Protein 5BR9 (pdb70)

CATH classification: 3.30.420.40 (+1 more: 3.30.420.40)

Structure (mmCIF, N/CA/C/O backbone):
data_5BR9
#
_entry.id   5BR9
#
_cell.length_a   80.350
_cell.length_b   201.940
_cell.length_c   162.900
_cell.angle_alpha   90.000
_cell.angle_beta   90.000
_cell.angle_gamma   90.000
#
_symmetry.space_group_name_H-M   'C 2 2 21'
#
loop_
_entity.id
_entity.type
_entity.pdbx_description
1 polymer 'Uncharacterized protein'
2 water water
#
loop_
_atom_site.group_PDB
_atom_site.id
_atom_site.type_symbol
_atom_site.label_atom_id
_atom_site.label_alt_id
_atom_site.label_comp_id
_atom_site.label_asym_id
_atom_site.label_entity_id
_atom_site.label_seq_id
_atom_site.pdbx_PDB_ins_code
_atom_site.Cartn_x
_atom_site.Cartn_y
_atom_site.Cartn_z
_atom_site.occupancy
_atom_site.B_iso_or_equiv
_atom_site.auth_seq_id
_atom_site.auth_comp_id
_atom_site.auth_asym_id
_atom_site.auth_atom_id
_atom_site.pdbx_PDB_model_num
ATOM 1 N N . HIS A 1 8 ? -8.606 71.402 -22.747 1.00 54.95 0 HIS A N 1
ATOM 2 C CA . HIS A 1 8 ? -8.254 70.690 -21.513 1.00 56.93 0 HIS A CA 1
ATOM 3 C C . HIS A 1 8 ? -7.038 69.787 -21.723 1.00 56.45 0 HIS A C 1
ATOM 4 O O . HIS A 1 8 ? -6.916 69.134 -22.755 1.00 61.66 0 HIS A O 1
ATOM 11 N N . MET A 1 9 ? -6.148 69.731 -20.743 1.00 48.32 1 MET A N 1
ATOM 12 C CA . MET A 1 9 ? -4.962 68.899 -20.892 1.00 44.61 1 MET A CA 1
ATOM 13 C C . MET A 1 9 ? -5.207 67.461 -20.457 1.00 40.87 1 MET A C 1
ATOM 14 O O . MET A 1 9 ? -5.856 67.219 -19.449 1.00 49.91 1 MET A O 1
ATOM 19 N N . SER A 1 10 ? -4.690 66.510 -21.237 1.00 34.87 2 SER A N 1
ATOM 20 C CA . SER A 1 10 ? -4.986 65.102 -21.023 1.00 34.59 2 SER A CA 1
ATOM 21 C C . SER A 1 10 ? -4.064 64.443 -20.018 1.00 33.29 2 SER A C 1
ATOM 22 O O . SER A 1 10 ? -2.881 64.755 -19.932 1.00 35.97 2 SER A O 1
ATOM 25 N N . THR A 1 11 ? -4.608 63.486 -19.286 1.00 26.21 3 THR A N 1
ATOM 26 C CA . THR A 1 11 ? -3.786 62.689 -18.405 1.00 24.37 3 THR A CA 1
ATOM 27 C C . THR A 1 11 ? -3.805 61.263 -18.940 1.00 23.38 3 THR A C 1
ATOM 28 O O . THR A 1 11 ? -4.854 60.645 -19.021 1.00 33.49 3 THR A O 1
ATOM 32 N N . LEU A 1 12 ? -2.644 60.775 -19.356 1.00 29.69 4 LEU A N 1
ATOM 33 C CA . LEU A 1 12 ? -2.522 59.445 -19.969 1.00 28.03 4 LEU A CA 1
ATOM 34 C C . LEU A 1 12 ? -1.536 58.564 -19.229 1.00 22.70 4 LEU A C 1
ATOM 35 O O . LEU A 1 12 ? -0.434 58.995 -18.890 1.00 27.65 4 LEU A O 1
ATOM 40 N N . LEU A 1 13 ? -1.924 57.309 -19.042 1.00 25.81 5 LEU A N 1
ATOM 41 C CA . LEU A 1 13 ? -1.076 56.305 -18.401 1.00 25.01 5 LEU A CA 1
ATOM 42 C C . LEU A 1 13 ? -0.611 55.310 -19.472 1.00 29.10 5 LEU A C 1
ATOM 43 O O . LEU A 1 13 ? -1.410 54.844 -20.300 1.00 27.43 5 LEU A O 1
ATOM 48 N N . ALA A 1 14 ? 0.681 55.002 -19.460 1.00 23.60 6 ALA A N 1
ATOM 49 C CA . ALA A 1 14 ? 1.260 54.093 -20.433 1.00 25.69 6 ALA A CA 1
ATOM 50 C C . ALA A 1 14 ? 2.061 53.001 -19.741 1.00 29.68 6 ALA A C 1
ATOM 51 O O . ALA A 1 14 ? 2.711 53.253 -18.728 1.00 23.18 6 ALA A O 1
ATOM 53 N N . LEU A 1 15 ? 1.958 51.777 -20.242 1.00 29.26 7 LEU A N 1
ATOM 54 C CA . LEU A 1 15 ? 2.759 50.686 -19.705 1.00 26.26 7 LEU A CA 1
ATOM 55 C C . LEU A 1 15 ? 3.199 49.687 -20.782 1.00 29.88 7 LEU A C 1
ATOM 56 O O . LEU A 1 15 ? 2.477 49.431 -21.752 1.00 27.73 7 LEU A O 1
ATOM 61 N N . ASP A 1 16 ? 4.397 49.134 -20.614 1.00 25.03 8 ASP A N 1
ATOM 62 C CA . ASP A 1 16 ? 4.862 48.120 -21.532 1.00 26.08 8 ASP A CA 1
ATOM 63 C C . ASP A 1 16 ? 5.555 46.971 -20.793 1.00 30.42 8 ASP A C 1
ATOM 64 O O . ASP A 1 16 ? 6.436 47.185 -19.967 1.00 29.08 8 ASP A O 1
ATOM 69 N N . THR A 1 17 ? 5.140 45.752 -21.115 1.00 36.91 9 THR A N 1
ATOM 70 C CA . THR A 1 17 ? 5.688 44.538 -20.522 1.00 35.07 9 THR A CA 1
ATOM 71 C C . THR A 1 17 ? 5.979 43.491 -21.577 1.00 39.00 9 THR A C 1
ATOM 72 O O . THR A 1 17 ? 6.013 42.301 -21.285 1.00 44.19 9 THR A O 1
ATOM 76 N N . SER A 1 18 ? 6.205 43.938 -22.803 1.00 28.24 10 SER A N 1
ATOM 77 C CA . SER A 1 18 ? 6.376 43.022 -23.937 1.00 30.36 10 SER A CA 1
ATOM 78 C C . SER A 1 18 ? 7.758 42.368 -23.946 1.00 35.16 10 SER A C 1
ATOM 79 O O . SER A 1 18 ? 8.020 41.442 -24.727 1.00 33.41 10 SER A O 1
ATOM 82 N N . THR A 1 19 ? 8.680 42.925 -23.171 1.00 31.54 11 THR A N 1
ATOM 83 C CA . THR A 1 19 ? 10.042 42.404 -23.144 1.00 39.20 11 THR A CA 1
ATOM 84 C C . THR A 1 19 ? 10.446 42.093 -21.725 1.00 38.24 11 THR A C 1
ATOM 85 O O . THR A 1 19 ? 9.615 42.160 -20.828 1.00 39.37 11 THR A O 1
ATOM 89 N N . GLU A 1 20 ? 11.727 41.782 -21.531 1.00 42.41 12 GLU A N 1
ATOM 90 C CA . GLU A 1 20 ? 12.298 41.605 -20.197 1.00 51.41 12 GLU A CA 1
ATOM 91 C C . GLU A 1 20 ? 12.284 42.943 -19.435 1.00 46.91 12 GLU A C 1
ATOM 92 O O . GLU A 1 20 ? 12.458 42.983 -18.214 1.00 40.11 12 GLU A O 1
ATOM 98 N N . ALA A 1 21 ? 12.078 44.031 -20.175 1.00 38.87 13 ALA A N 1
ATOM 99 C CA . ALA A 1 21 ? 11.920 45.360 -19.597 1.00 38.35 13 ALA A CA 1
ATOM 100 C C . ALA A 1 21 ? 10.467 45.592 -19.190 1.00 44.95 13 ALA A C 1
ATOM 101 O O . ALA A 1 21 ? 9.532 45.184 -19.892 1.00 47.48 13 ALA A O 1
ATOM 103 N N . CYS A 1 22 ? 10.291 46.222 -18.036 1.00 32.21 14 CYS A N 1
ATOM 104 C CA . CYS A 1 22 ? 8.985 46.628 -17.569 1.00 30.20 14 CYS A CA 1
ATOM 105 C C . CYS A 1 22 ? 8.996 48.147 -17.390 1.00 28.88 14 CYS A C 1
ATOM 106 O O . CYS A 1 22 ? 9.866 48.696 -16.710 1.00 31.76 14 CYS A O 1
ATOM 109 N N . SER A 1 23 ? 8.072 48.853 -18.020 1.00 27.22 15 SER A N 1
ATOM 110 C CA . SER A 1 23 ? 8.131 50.299 -17.897 1.00 24.13 15 SER A CA 1
ATOM 111 C C . SER A 1 23 ? 6.750 50.934 -17.894 1.00 31.63 15 SER A C 1
ATOM 112 O O . SER A 1 23 ? 5.777 50.369 -18.424 1.00 26.43 15 SER A O 1
ATOM 115 N N . VAL A 1 24 ? 6.671 52.090 -17.237 1.00 22.18 16 VAL A N 1
ATOM 116 C CA . VAL A 1 24 ? 5.421 52.807 -17.074 1.00 24.96 16 VAL A CA 1
ATOM 117 C C . VAL A 1 24 ? 5.690 54.287 -17.309 1.00 26.32 16 VAL A C 1
ATOM 118 O O . VAL A 1 24 ? 6.773 54.791 -17.032 1.00 30.07 16 VAL A O 1
ATOM 122 N N . ALA A 1 25 ? 4.704 55.000 -17.813 1.00 22.52 17 ALA A N 1
ATOM 123 C CA . ALA A 1 25 ? 4.910 56.411 -18.076 1.00 20.77 17 ALA A CA 1
ATOM 124 C C . ALA A 1 25 ? 3.597 57.129 -17.870 1.00 21.44 17 ALA A C 1
ATOM 125 O O . ALA A 1 25 ? 2.520 56.522 -17.935 1.00 25.34 17 ALA A O 1
ATOM 127 N N . LEU A 1 26 ? 3.694 58.414 -17.569 1.00 26.84 18 LEU A N 1
ATOM 128 C CA . LEU A 1 26 ? 2.527 59.205 -17.252 1.00 23.34 18 LEU A CA 1
ATOM 129 C C . LEU A 1 26 ? 2.646 60.569 -17.877 1.00 28.02 18 LEU A C 1
ATOM 130 O O . LEU A 1 26 ? 3.696 61.222 -17.760 1.00 23.79 18 LEU A O 1
ATOM 135 N N . LEU A 1 27 ? 1.568 60.991 -18.537 1.00 27.92 19 LEU A N 1
ATOM 136 C CA . LEU A 1 27 ? 1.452 62.352 -19.054 1.00 33.25 19 LEU A CA 1
ATOM 137 C C . LEU A 1 27 ? 0.466 63.064 -18.157 1.00 34.18 19 LEU A C 1
ATOM 138 O O . LEU A 1 27 ? -0.624 62.543 -17.890 1.00 30.21 19 LEU A O 1
ATOM 143 N N . HIS A 1 28 ? 0.878 64.227 -17.658 1.00 30.51 20 HIS A N 1
ATOM 144 C CA . HIS A 1 28 ? 0.042 65.024 -16.783 1.00 29.38 20 HIS A CA 1
ATOM 145 C C . HIS A 1 28 ? 0.432 66.493 -16.943 1.00 29.74 20 HIS A C 1
ATOM 146 O O . HIS A 1 28 ? 1.614 66.820 -16.885 1.00 38.81 20 HIS A O 1
ATOM 153 N N . GLU A 1 29 ? -0.558 67.354 -17.174 1.00 43.48 21 GLU A N 1
ATOM 154 C CA . GLU A 1 29 ? -0.319 68.789 -17.364 1.00 51.75 21 GLU A CA 1
ATOM 155 C C . GLU A 1 29 ? 0.796 69.090 -18.377 1.00 44.42 21 GLU A C 1
ATOM 156 O O . GLU A 1 29 ? 1.556 70.032 -18.197 1.00 47.52 21 GLU A O 1
ATOM 162 N N . GLY A 1 30 ? 0.906 68.269 -19.421 1.00 39.04 22 GLY A N 1
ATOM 163 C CA . GLY A 1 30 ? 1.919 68.462 -20.445 1.00 36.56 22 GLY A CA 1
ATOM 164 C C . GLY A 1 30 ? 3.321 68.023 -20.058 1.00 42.10 22 GLY A C 1
ATOM 165 O O . GLY A 1 30 ? 4.286 68.330 -20.758 1.00 43.35 22 GLY A O 1
ATOM 166 N N . ARG A 1 31 ? 3.441 67.318 -18.937 1.00 37.62 23 ARG A N 1
ATOM 167 C CA . ARG A 1 31 ? 4.729 66.801 -18.492 1.00 34.73 23 ARG A CA 1
ATOM 168 C C . ARG A 1 31 ? 4.734 65.279 -18.590 1.00 30.62 23 ARG A C 1
ATOM 169 O O . ARG A 1 31 ? 3.737 64.632 -18.273 1.00 38.26 23 ARG A O 1
ATOM 177 N N . ALA A 1 32 ? 5.843 64.710 -19.051 1.00 28.15 24 ALA A N 1
ATOM 178 C CA . ALA A 1 32 ? 5.971 63.259 -19.139 1.00 35.30 24 ALA A CA 1
ATOM 179 C C . ALA A 1 32 ? 6.864 62.774 -18.001 1.00 32.83 24 ALA A C 1
ATOM 180 O O . ALA A 1 32 ? 7.839 63.430 -17.641 1.00 36.54 24 ALA A O 1
ATOM 182 N N . LEU A 1 33 ? 6.490 61.647 -17.409 1.00 29.21 25 LEU A N 1
ATOM 183 C CA . LEU A 1 33 ? 7.254 61.033 -16.327 1.00 27.51 25 LEU A CA 1
ATOM 184 C C . LEU A 1 33 ? 7.301 59.522 -16.592 1.00 34.10 25 LEU A C 1
ATOM 185 O O . LEU A 1 33 ? 6.279 58.930 -16.936 1.00 32.49 25 LEU A O 1
ATOM 190 N N . SER A 1 34 ? 8.464 58.890 -16.470 1.00 30.63 26 SER A N 1
ATOM 191 C CA . SER A 1 34 ? 8.536 57.457 -16.750 1.00 33.18 26 SER A CA 1
ATOM 192 C C . SER A 1 34 ? 9.495 56.735 -15.827 1.00 37.40 26 SER A C 1
ATOM 193 O O . SER A 1 34 ? 10.360 57.355 -15.208 1.00 34.62 26 SER A O 1
ATOM 196 N N . HIS A 1 35 ? 9.307 55.419 -15.736 1.00 34.08 27 HIS A N 1
ATOM 197 C CA A HIS A 1 35 ? 10.249 54.565 -15.029 0.53 35.22 27 HIS A CA 1
ATOM 198 C CA B HIS A 1 35 ? 10.194 54.529 -14.981 0.47 35.22 27 HIS A CA 1
ATOM 199 C C . HIS A 1 35 ? 10.380 53.231 -15.757 1.00 36.18 27 HIS A C 1
ATOM 200 O O . HIS A 1 35 ? 9.425 52.716 -16.343 1.00 31.96 27 HIS A O 1
ATOM 213 N N . TYR A 1 36 ? 11.594 52.698 -15.731 1.00 32.95 28 TYR A N 1
ATOM 214 C CA . TYR A 1 36 ? 11.983 51.586 -16.581 1.00 37.52 28 TYR A CA 1
ATOM 215 C C . TYR A 1 36 ? 12.874 50.616 -15.788 1.00 37.54 28 TYR A C 1
ATOM 216 O O . TYR A 1 36 ? 13.840 51.033 -15.160 1.00 33.79 28 TYR A O 1
ATOM 225 N N . GLU A 1 37 ? 12.532 49.329 -15.795 1.00 43.10 29 GLU A N 1
ATOM 226 C CA . GLU A 1 37 ? 13.347 48.321 -15.110 1.00 48.79 29 GLU A CA 1
ATOM 227 C C . GLU A 1 37 ? 13.497 47.055 -15.953 1.00 46.95 29 GLU A C 1
ATOM 228 O O . GLU A 1 37 ? 12.538 46.618 -16.583 1.00 40.31 29 GLU A O 1
ATOM 234 N N . VAL A 1 38 ? 14.687 46.456 -15.957 1.00 48.67 30 VAL A N 1
ATOM 235 C CA . VAL A 1 38 ? 14.823 45.131 -16.551 1.00 48.42 30 VAL A CA 1
ATOM 236 C C . VAL A 1 38 ? 14.612 44.103 -15.443 1.00 51.80 30 VAL A C 1
ATOM 237 O O . VAL A 1 38 ? 15.365 44.052 -14.476 1.00 49.86 30 VAL A O 1
ATOM 241 N N . ILE A 1 39 ? 13.550 43.310 -15.577 1.00 54.87 31 ILE A N 1
ATOM 242 C CA . ILE A 1 39 ? 13.189 42.317 -14.571 1.00 59.11 31 ILE A CA 1
ATOM 243 C C . ILE A 1 39 ? 12.490 41.134 -15.228 1.00 63.09 31 ILE A C 1
ATOM 244 O O . ILE A 1 39 ? 11.260 41.112 -15.344 1.00 58.46 31 ILE A O 1
ATOM 249 N N . PRO A 1 40 ? 13.281 40.141 -15.659 1.00 67.93 32 PRO A N 1
ATOM 250 C CA . PRO A 1 40 ? 12.775 38.930 -16.311 1.00 71.62 32 PRO A CA 1
ATOM 251 C C . PRO A 1 40 ? 11.846 38.117 -15.414 1.00 79.15 32 PRO A C 1
ATOM 252 O O . PRO A 1 40 ? 12.207 37.843 -14.268 1.00 77.76 32 PRO A O 1
ATOM 256 N N . ARG A 1 41 ? 10.671 37.769 -15.940 1.00 84.34 33 ARG A N 1
ATOM 257 C CA . ARG A 1 41 ? 9.726 36.838 -15.309 1.00 96.34 33 ARG A CA 1
ATOM 258 C C . ARG A 1 41 ? 8.984 37.420 -14.094 1.00 101.81 33 ARG A C 1
ATOM 259 O O . ARG A 1 41 ? 8.130 36.751 -13.510 1.00 110.22 33 ARG A O 1
ATOM 261 N N . LEU A 1 42 ? 9.302 38.654 -13.714 1.00 94.81 34 LEU A N 1
ATOM 262 C CA . LEU A 1 42 ? 8.713 39.247 -12.513 1.00 91.11 34 LEU A CA 1
ATOM 263 C C . LEU A 1 42 ? 7.724 40.366 -12.858 1.00 82.52 34 LEU A C 1
ATOM 264 O O . LEU A 1 42 ? 7.433 41.220 -12.025 1.00 83.07 34 LEU A O 1
ATOM 266 N N . HIS A 1 43 ? 7.203 40.347 -14.082 1.00 62.71 35 HIS A N 1
ATOM 267 C CA . HIS A 1 43 ? 6.337 41.418 -14.559 1.00 58.71 35 HIS A CA 1
ATOM 268 C C . HIS A 1 43 ? 5.025 41.460 -13.794 1.00 53.20 35 HIS A C 1
ATOM 269 O O . HIS A 1 43 ? 4.615 42.517 -13.333 1.00 47.52 35 HIS A O 1
ATOM 276 N N . ALA A 1 44 ? 4.384 40.303 -13.658 1.00 58.28 36 ALA A N 1
ATOM 277 C CA . ALA A 1 44 ? 3.077 40.184 -13.004 1.00 63.73 36 ALA A CA 1
ATOM 278 C C . ALA A 1 44 ? 3.100 40.643 -11.545 1.00 64.18 36 ALA A C 1
ATOM 279 O O . ALA A 1 44 ? 2.056 40.946 -10.960 1.00 63.49 36 ALA A O 1
ATOM 281 N N . GLN A 1 45 ? 4.290 40.679 -10.958 1.00 56.70 37 GLN A N 1
ATOM 282 C CA . GLN A 1 45 ? 4.415 41.081 -9.574 1.00 55.92 37 GLN A CA 1
ATOM 283 C C . GLN A 1 45 ? 4.921 42.502 -9.458 1.00 52.89 37 GLN A C 1
ATOM 284 O O . GLN A 1 45 ? 4.778 43.124 -8.411 1.00 52.41 37 GLN A O 1
ATOM 290 N N . ARG A 1 46 ? 5.512 43.024 -10.527 1.00 50.64 38 ARG A N 1
ATOM 291 C CA . ARG A 1 46 ? 6.165 44.316 -10.413 1.00 45.24 38 ARG A CA 1
ATOM 292 C C . ARG A 1 46 ? 5.463 45.431 -11.177 1.00 43.34 38 ARG A C 1
ATOM 293 O O . ARG A 1 46 ? 5.748 46.596 -10.936 1.00 48.19 38 ARG A O 1
ATOM 301 N N . LEU A 1 47 ? 4.537 45.086 -12.069 1.00 39.51 39 LEU A N 1
ATOM 302 C CA . LEU A 1 47 ? 3.876 46.091 -12.893 1.00 35.98 39 LEU A CA 1
ATOM 303 C C . LEU A 1 47 ? 3.022 47.070 -12.080 1.00 39.17 39 LEU A C 1
ATOM 304 O O . LEU A 1 47 ? 3.190 48.286 -12.187 1.00 39.21 39 LEU A O 1
ATOM 309 N N . LEU A 1 48 ? 2.093 46.548 -11.286 1.00 33.70 40 LEU A N 1
ATOM 310 C CA . LEU A 1 48 ? 1.206 47.418 -10.517 1.00 32.39 40 LEU 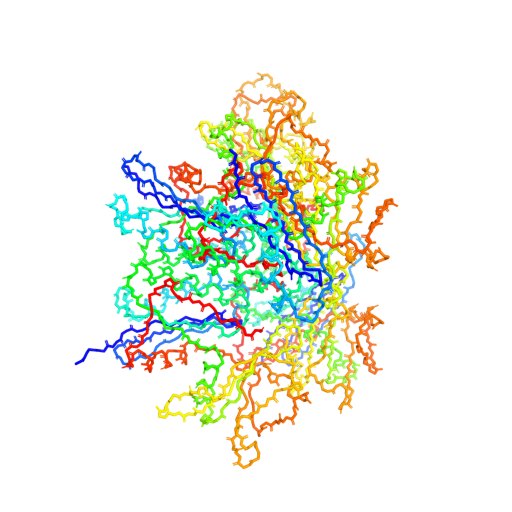A CA 1
ATOM 311 C C . LEU A 1 48 ? 1.934 48.239 -9.442 1.00 31.77 40 LEU A C 1
ATOM 312 O O . LEU A 1 48 ? 1.562 49.377 -9.195 1.00 37.44 40 LEU A O 1
ATOM 317 N N . PRO A 1 49 ? 2.941 47.667 -8.767 1.00 33.20 41 PRO A N 1
ATOM 318 C CA . PRO A 1 49 ? 3.657 48.594 -7.879 1.00 35.46 41 PRO A CA 1
ATOM 319 C C . PRO A 1 49 ? 4.401 49.709 -8.636 1.00 33.91 41 PRO A C 1
ATOM 320 O O . PRO A 1 49 ? 4.524 50.823 -8.114 1.00 33.66 41 PRO A O 1
ATOM 324 N N . MET A 1 50 ? 4.897 49.430 -9.837 1.00 35.84 42 MET A N 1
ATOM 325 C CA . MET A 1 50 ? 5.538 50.493 -10.609 1.00 34.90 42 MET A CA 1
ATOM 326 C C . MET A 1 50 ? 4.531 51.601 -10.916 1.00 33.94 42 MET A C 1
ATOM 327 O O . MET A 1 50 ? 4.869 52.785 -10.875 1.00 36.12 42 MET A O 1
ATOM 332 N N . VAL A 1 51 ? 3.292 51.205 -11.198 1.00 31.13 43 VAL A N 1
ATOM 333 C CA . VAL A 1 51 ? 2.226 52.151 -11.492 1.00 30.08 43 VAL A CA 1
ATOM 334 C C . VAL A 1 51 ? 1.876 52.981 -10.268 1.00 34.30 43 VAL A C 1
ATOM 335 O O . VAL A 1 51 ? 1.765 54.217 -10.358 1.00 27.79 43 VAL A O 1
ATOM 339 N N . ARG A 1 52 ? 1.715 52.312 -9.123 1.00 26.53 44 ARG A N 1
ATOM 340 C CA A ARG A 1 52 ? 1.387 53.009 -7.886 0.57 30.52 44 ARG A CA 1
ATOM 341 C CA B ARG A 1 52 ? 1.399 53.010 -7.881 0.43 30.61 44 ARG A CA 1
ATOM 342 C C . ARG A 1 52 ? 2.468 54.054 -7.603 1.00 36.67 44 ARG A C 1
ATOM 343 O O . ARG A 1 52 ? 2.162 55.214 -7.325 1.00 36.13 44 ARG A O 1
ATOM 358 N N . ASP A 1 53 ? 3.729 53.639 -7.700 1.00 27.19 45 ASP A N 1
ATOM 359 C CA . ASP A 1 53 ? 4.859 54.529 -7.414 1.00 31.24 45 ASP A CA 1
ATOM 360 C C . ASP A 1 53 ? 4.903 55.733 -8.350 1.00 28.09 45 ASP A C 1
ATOM 361 O O . ASP A 1 53 ? 5.202 56.851 -7.921 1.00 34.83 45 ASP A O 1
ATOM 366 N N . LEU A 1 54 ? 4.631 55.494 -9.627 1.00 27.64 46 LEU A N 1
ATOM 367 C CA . LEU A 1 54 ? 4.664 56.554 -10.625 1.00 30.51 46 LEU A CA 1
ATOM 368 C C . LEU A 1 54 ? 3.562 57.576 -10.334 1.00 30.05 46 LEU A C 1
ATOM 369 O O . LEU A 1 54 ? 3.807 58.789 -10.286 1.00 33.08 46 LEU A O 1
ATOM 374 N N . LEU A 1 55 ? 2.349 57.077 -10.136 1.00 24.55 47 LEU A N 1
ATOM 375 C CA . LEU A 1 55 ? 1.229 57.946 -9.811 1.00 23.56 47 LEU A CA 1
ATOM 376 C C . LEU A 1 55 ? 1.527 58.685 -8.518 1.00 26.59 47 LEU A C 1
ATOM 377 O O . LEU A 1 55 ? 1.315 59.890 -8.423 1.00 33.16 47 LEU A O 1
ATOM 382 N N . ASP A 1 56 ? 2.073 57.978 -7.540 1.00 27.87 48 ASP A N 1
ATOM 383 C CA . ASP A 1 56 ? 2.347 58.617 -6.253 1.00 33.81 48 ASP A CA 1
ATOM 384 C C . ASP A 1 56 ? 3.442 59.674 -6.358 1.00 36.63 48 ASP A C 1
ATOM 385 O O . ASP A 1 56 ? 3.335 60.726 -5.744 1.00 39.78 48 ASP A O 1
ATOM 390 N N . GLU A 1 57 ? 4.470 59.413 -7.160 1.00 37.11 49 GLU A N 1
ATOM 391 C CA . GLU A 1 57 ? 5.562 60.370 -7.338 1.00 34.41 49 GLU A CA 1
ATOM 392 C C . GLU A 1 57 ? 5.074 61.662 -8.003 1.00 36.39 49 GLU A C 1
ATOM 393 O O . GLU A 1 57 ? 5.550 62.751 -7.689 1.00 36.40 49 GLU A O 1
ATOM 399 N N . ALA A 1 58 ? 4.115 61.526 -8.909 1.00 28.38 50 ALA A N 1
ATOM 400 C CA . ALA A 1 58 ? 3.561 62.649 -9.660 1.00 28.62 50 ALA A CA 1
ATOM 401 C C . ALA A 1 58 ? 2.471 63.378 -8.878 1.00 33.66 50 ALA A C 1
ATOM 402 O O . ALA A 1 58 ? 2.068 64.469 -9.250 1.00 31.36 50 ALA A O 1
ATOM 404 N N . GLY A 1 59 ? 2.001 62.772 -7.792 1.00 35.16 51 GLY A N 1
ATOM 405 C CA . GLY A 1 59 ? 0.894 63.313 -7.027 1.00 31.10 51 GLY A CA 1
ATOM 406 C C . GLY A 1 59 ? -0.436 63.186 -7.741 1.00 34.91 51 GLY A C 1
ATOM 407 O O . GLY A 1 59 ? -1.378 63.947 -7.485 1.00 30.32 51 GLY A O 1
ATOM 408 N N . VAL A 1 60 ? -0.522 62.194 -8.620 1.00 27.89 52 VAL A N 1
ATOM 409 C CA . VAL A 1 60 ? -1.701 62.025 -9.463 1.00 26.63 52 VAL A CA 1
ATOM 410 C C . VAL A 1 60 ? -2.522 60.814 -9.021 1.00 33.33 52 VAL A C 1
ATOM 411 O O . VAL A 1 60 ? -1.972 59.722 -8.807 1.00 30.62 52 VAL A O 1
ATOM 415 N N . ALA A 1 61 ? -3.833 61.014 -8.883 1.00 26.02 53 ALA A N 1
ATOM 416 C CA . ALA A 1 61 ? -4.741 59.921 -8.543 1.00 29.62 53 ALA A CA 1
ATOM 417 C C . ALA A 1 61 ? -5.116 59.146 -9.791 1.00 30.78 53 ALA A C 1
ATOM 418 O O . ALA A 1 61 ? -5.204 59.716 -10.886 1.00 28.66 53 ALA A O 1
ATOM 420 N N . LEU A 1 62 ? -5.342 57.848 -9.618 1.00 28.74 54 LEU A N 1
ATOM 421 C CA . LEU A 1 62 ? -5.735 56.993 -10.725 1.00 28.67 54 LEU A CA 1
ATOM 422 C C . LEU A 1 62 ? -7.004 57.553 -11.390 1.00 31.26 54 LEU A C 1
ATOM 423 O O . LEU A 1 62 ? -7.149 57.491 -12.618 1.00 21.64 54 LEU A O 1
ATOM 428 N N . SER A 1 63 ? -7.903 58.131 -10.596 1.00 22.97 55 SER A N 1
ATOM 429 C CA . SER A 1 63 ? -9.160 58.636 -11.155 1.00 22.80 55 SER A CA 1
ATOM 430 C C . SER A 1 63 ? -8.955 59.786 -12.148 1.00 22.70 55 SER A C 1
ATOM 431 O O . SER A 1 63 ? -9.832 60.067 -12.960 1.00 31.63 55 SER A O 1
ATOM 434 N N . ALA A 1 64 ? -7.779 60.407 -12.126 1.00 26.37 56 ALA A N 1
ATOM 435 C CA . ALA A 1 64 ? -7.483 61.530 -13.020 1.00 27.97 56 ALA A CA 1
ATOM 436 C C . ALA A 1 64 ? -7.088 61.068 -14.431 1.00 27.06 56 ALA A C 1
ATOM 437 O O . ALA A 1 64 ? -7.046 61.877 -15.368 1.00 30.94 56 ALA A O 1
ATOM 439 N N . VAL A 1 65 ? -6.822 59.771 -14.575 1.00 28.15 57 VAL A N 1
ATOM 440 C CA . VAL A 1 65 ? -6.390 59.180 -15.850 1.00 28.05 57 VAL A CA 1
ATOM 441 C C . VAL A 1 65 ? -7.520 59.145 -16.880 1.00 28.29 57 VAL A C 1
ATOM 442 O O . VAL A 1 65 ? -8.621 58.644 -16.607 1.00 28.30 57 VAL A O 1
ATOM 446 N N . ASP A 1 66 ? -7.236 59.659 -18.077 1.00 25.10 58 ASP A N 1
ATOM 447 C CA . ASP A 1 66 ? -8.251 59.747 -19.119 1.00 19.73 58 ASP A CA 1
ATOM 448 C C . ASP A 1 66 ? -8.322 58.497 -20.000 1.00 30.20 58 ASP A C 1
ATOM 449 O O . ASP A 1 66 ? -9.390 58.135 -20.508 1.00 24.73 58 ASP A O 1
ATOM 454 N N . ALA A 1 67 ? -7.177 57.844 -20.183 1.00 23.95 59 ALA A N 1
ATOM 455 C CA . ALA A 1 67 ? -7.087 56.659 -21.022 1.00 25.05 59 ALA A CA 1
ATOM 456 C C . ALA A 1 67 ? -5.806 55.894 -20.685 1.00 24.29 59 ALA A C 1
ATOM 457 O O . ALA A 1 67 ? -4.852 56.470 -20.144 1.00 23.23 59 ALA A O 1
ATOM 459 N N . ILE A 1 68 ? -5.795 54.597 -20.986 1.00 22.19 60 ILE A N 1
ATOM 460 C CA . ILE A 1 68 ? -4.633 53.753 -20.679 1.00 21.17 60 ILE A CA 1
ATOM 461 C C . ILE A 1 68 ? -4.084 53.145 -21.951 1.00 23.05 60 ILE A C 1
ATOM 462 O O . ILE A 1 68 ? -4.821 52.507 -22.708 1.00 23.82 60 ILE A O 1
ATOM 467 N N . ALA A 1 69 ? -2.800 53.381 -22.203 1.00 24.64 61 ALA A N 1
ATOM 468 C CA . ALA A 1 69 ? -2.126 52.848 -23.375 1.00 19.66 61 ALA A CA 1
ATOM 469 C C . ALA A 1 69 ? -1.192 51.710 -23.006 1.00 26.85 61 ALA A C 1
ATOM 470 O O . ALA A 1 69 ? -0.605 51.717 -21.926 1.00 20.74 61 ALA A O 1
ATOM 472 N N . PHE A 1 70 ? -1.035 50.743 -23.908 1.00 22.26 62 PHE A N 1
ATOM 473 C CA . PHE A 1 70 ? -0.124 49.632 -23.662 1.00 24.63 62 PHE A CA 1
ATOM 474 C C . PHE A 1 70 ? 0.476 49.112 -24.975 1.00 30.23 62 PHE A C 1
ATOM 475 O O . PHE A 1 70 ? -0.144 49.237 -26.029 1.00 22.42 62 PHE A O 1
ATOM 483 N N . GLY A 1 71 ? 1.666 48.519 -24.901 1.00 23.70 63 GLY A N 1
ATOM 484 C CA . GLY A 1 71 ? 2.233 47.841 -26.038 1.00 24.65 63 GLY A CA 1
ATOM 485 C C . GLY A 1 71 ? 1.534 46.509 -26.276 1.00 33.29 63 GLY A C 1
ATOM 486 O O . GLY A 1 71 ? 1.534 45.644 -25.407 1.00 34.52 63 GLY A O 1
ATOM 487 N N . ARG A 1 72 ? 0.934 46.335 -27.449 1.00 30.00 64 ARG A N 1
ATOM 488 C CA . ARG A 1 72 ? 0.157 45.126 -27.726 1.00 26.59 64 ARG A CA 1
ATOM 489 C C . ARG A 1 72 ? 1.000 44.051 -28.407 1.00 31.71 64 ARG A C 1
ATOM 490 O O . ARG A 1 72 ? 0.471 43.118 -29.003 1.00 33.08 64 ARG A O 1
ATOM 498 N N . GLY A 1 73 ? 2.314 44.180 -28.310 1.00 28.94 65 GLY A N 1
ATOM 499 C CA . GLY A 1 73 ? 3.206 43.288 -29.012 1.00 30.79 65 GLY A CA 1
ATOM 500 C C . GLY A 1 73 ? 3.557 43.891 -30.364 1.00 39.85 65 GLY A C 1
ATOM 501 O O . GLY A 1 73 ? 3.144 45.013 -30.674 1.00 32.22 65 GLY A O 1
ATOM 502 N N . PRO A 1 74 ? 4.300 43.149 -31.188 1.00 32.43 66 PRO A N 1
ATOM 503 C CA . PRO A 1 74 ? 4.756 41.794 -30.875 1.00 36.19 66 PRO A CA 1
ATOM 504 C C . PRO A 1 74 ? 5.899 41.761 -29.860 1.00 40.69 66 PRO A C 1
ATOM 505 O O . PRO A 1 74 ? 6.522 42.787 -29.596 1.00 35.74 66 PRO A O 1
ATOM 509 N N . GLY A 1 75 ? 6.164 40.579 -29.309 1.00 46.91 67 GLY A N 1
ATOM 510 C CA . GLY A 1 75 ? 7.146 40.412 -28.251 1.00 48.54 67 GLY A CA 1
ATOM 511 C C . GLY A 1 75 ? 6.905 39.100 -27.530 1.00 54.82 67 GLY A C 1
ATOM 512 O O . GLY A 1 75 ? 6.512 38.121 -28.153 1.00 61.43 67 GLY A O 1
ATOM 513 N N . ALA A 1 76 ? 7.182 39.068 -26.231 1.00 54.75 68 ALA A N 1
ATOM 514 C CA . ALA A 1 76 ? 6.938 37.880 -25.406 1.00 58.43 68 ALA A CA 1
ATOM 515 C C . ALA A 1 76 ? 5.446 37.603 -25.188 1.00 51.42 68 ALA A C 1
ATOM 516 O O . ALA A 1 76 ? 4.680 38.502 -24.824 1.00 43.01 68 ALA A O 1
ATOM 518 N N . PHE A 1 77 ? 5.065 36.344 -25.395 1.00 55.63 69 PHE A N 1
ATOM 519 C CA . PHE A 1 77 ? 3.694 35.858 -25.217 1.00 60.41 69 PHE A CA 1
ATOM 520 C C . PHE A 1 77 ? 3.108 36.249 -23.866 1.00 55.51 69 PHE A C 1
ATOM 521 O O . PHE A 1 77 ? 2.091 36.944 -23.788 1.00 57.81 69 PHE A O 1
ATOM 523 N N . THR A 1 78 ? 3.756 35.800 -22.799 1.00 54.72 70 THR A N 1
ATOM 524 C CA . THR A 1 78 ? 3.264 36.066 -21.455 1.00 52.50 70 THR A CA 1
ATOM 525 C C . THR A 1 78 ? 3.231 37.557 -21.116 1.00 45.75 70 THR A C 1
ATOM 526 O O . THR A 1 78 ? 2.235 38.060 -20.579 1.00 46.76 70 THR A O 1
ATOM 530 N N . GLY A 1 79 ? 4.312 38.262 -21.425 1.00 37.71 71 GLY A N 1
ATOM 531 C CA . GLY A 1 79 ? 4.387 39.671 -21.105 1.00 35.65 71 GLY A CA 1
ATOM 532 C C . GLY A 1 79 ? 3.255 40.483 -21.714 1.00 34.49 71 GLY A C 1
ATOM 533 O O . GLY A 1 79 ? 2.640 41.286 -21.023 1.00 40.36 71 GLY A O 1
ATOM 534 N N . VAL A 1 80 ? 2.972 40.259 -22.997 1.00 33.64 72 VAL A N 1
ATOM 535 C CA . VAL A 1 80 ? 1.915 40.979 -23.702 1.00 31.92 72 VAL A CA 1
ATOM 536 C C . VAL A 1 80 ? 0.558 40.640 -23.092 1.00 31.39 72 VAL A C 1
ATOM 537 O O . VAL A 1 80 ? -0.268 41.530 -22.880 1.00 40.12 72 VAL A O 1
ATOM 541 N N . ARG A 1 81 ? 0.344 39.362 -22.784 1.00 41.92 73 ARG A N 1
ATOM 542 C CA . ARG A 1 81 ? -0.929 38.911 -22.223 1.00 42.14 73 ARG A CA 1
ATOM 543 C C . ARG A 1 81 ? -1.202 39.511 -20.853 1.00 41.99 73 ARG A C 1
ATOM 544 O O . ARG A 1 81 ? -2.338 39.846 -20.537 1.00 38.71 73 ARG A O 1
ATOM 552 N N . ILE A 1 82 ? -0.156 39.657 -20.049 1.00 43.33 74 ILE A N 1
ATOM 553 C CA . ILE A 1 82 ? -0.274 40.341 -18.771 1.00 40.52 74 ILE A CA 1
ATOM 554 C C . ILE A 1 82 ? -0.712 41.795 -18.968 1.00 36.41 74 ILE A C 1
ATOM 555 O O . ILE A 1 82 ? -1.651 42.261 -18.317 1.00 37.99 74 ILE A O 1
ATOM 560 N N . ALA A 1 83 ? -0.032 42.514 -19.857 1.00 33.20 75 ALA A N 1
ATOM 561 C CA . ALA A 1 83 ? -0.410 43.898 -20.131 1.00 37.27 75 ALA A CA 1
ATOM 562 C C . ALA A 1 83 ? -1.869 43.972 -20.557 1.00 36.70 75 ALA A C 1
ATOM 563 O O . ALA A 1 83 ? -2.622 44.795 -20.037 1.00 40.34 75 ALA A O 1
ATOM 565 N N . ILE A 1 84 ? -2.273 43.094 -21.478 1.00 35.96 76 ILE A N 1
ATOM 566 C CA . ILE A 1 84 ? -3.638 43.118 -21.992 1.00 35.13 76 ILE A CA 1
ATOM 567 C C . ILE A 1 84 ? -4.675 43.013 -20.859 1.00 29.36 76 ILE A C 1
ATOM 568 O O . ILE A 1 84 ? -5.565 43.871 -20.737 1.00 28.43 76 ILE A O 1
ATOM 573 N N . GLY A 1 85 ? -4.551 41.983 -20.024 1.00 26.89 77 GLY A N 1
ATOM 574 C CA . GLY A 1 85 ? -5.477 41.779 -18.922 1.00 26.74 77 GLY A CA 1
ATOM 575 C C . GLY A 1 85 ? -5.533 42.900 -17.898 1.00 29.76 77 GLY A C 1
ATOM 576 O O . GLY A 1 85 ? -6.610 43.407 -17.547 1.00 31.48 77 GLY A O 1
ATOM 577 N N . VAL A 1 86 ? -4.368 43.308 -17.423 1.00 31.06 78 VAL A N 1
ATOM 578 C CA . VAL A 1 86 ? -4.304 44.336 -16.403 1.00 32.45 78 VAL A CA 1
ATOM 579 C C . VAL A 1 86 ? -4.898 45.655 -16.915 1.00 30.90 78 VAL A C 1
ATOM 580 O O . VAL A 1 86 ? -5.697 46.293 -16.226 1.00 29.42 78 VAL A O 1
ATOM 584 N N . VAL A 1 87 ? -4.532 46.046 -18.130 1.00 24.14 79 VAL A N 1
ATOM 585 C CA . VAL A 1 87 ? -5.031 47.290 -18.697 1.00 25.61 79 VAL A CA 1
ATOM 586 C C . VAL A 1 87 ? -6.562 47.226 -18.842 1.00 31.68 79 VAL A C 1
ATOM 587 O O . VAL A 1 87 ? -7.273 48.158 -18.470 1.00 31.82 79 VAL A O 1
ATOM 591 N N . GLN A 1 88 ? -7.067 46.106 -19.342 1.00 28.97 80 GLN A N 1
ATOM 592 C CA . GLN A 1 88 ? -8.505 45.889 -19.460 1.00 27.35 80 GLN A CA 1
ATOM 593 C C . GLN A 1 88 ? -9.223 45.980 -18.106 1.00 26.38 80 GLN A C 1
ATOM 594 O O . GLN A 1 88 ? -10.309 46.546 -18.004 1.00 28.68 80 GLN A O 1
ATOM 600 N N . GLY A 1 89 ? -8.644 45.362 -17.080 1.00 28.31 81 GLY A N 1
ATOM 601 C CA . GLY A 1 89 ? -9.206 45.424 -15.740 1.00 29.48 81 GLY A CA 1
ATOM 602 C C . GLY A 1 89 ? -9.220 46.845 -15.179 1.00 28.28 81 GLY A C 1
ATOM 603 O O . GLY A 1 89 ? -10.230 47.304 -14.640 1.00 22.47 81 GLY A O 1
ATOM 604 N N . LEU A 1 90 ? -8.095 47.541 -15.325 1.00 26.23 82 LEU A N 1
ATOM 605 C CA . LEU A 1 90 ? -7.949 48.912 -14.863 1.00 25.48 82 LEU A CA 1
ATOM 606 C C . LEU A 1 90 ? -9.014 49.754 -15.541 1.00 31.56 82 LEU A C 1
ATOM 607 O O . LEU A 1 90 ? -9.744 50.500 -14.887 1.00 30.42 82 LEU A O 1
ATOM 612 N N . ALA A 1 91 ? -9.104 49.591 -16.859 1.00 29.99 83 ALA A N 1
ATOM 613 C CA . ALA A 1 91 ? -9.939 50.432 -17.689 1.00 27.25 83 ALA A CA 1
ATOM 614 C C . ALA A 1 91 ? -11.414 50.176 -17.458 1.00 22.43 83 ALA A C 1
ATOM 615 O O . ALA A 1 91 ? -12.208 51.106 -17.467 1.00 26.38 83 ALA A O 1
ATOM 617 N N . PHE A 1 92 ? -11.776 48.923 -17.216 1.00 27.50 84 PHE A N 1
ATOM 618 C CA . PHE A 1 92 ? -13.169 48.568 -16.934 1.00 23.90 84 PHE A CA 1
ATOM 619 C C . PHE A 1 92 ? -13.629 49.188 -15.607 1.00 29.53 84 PHE A C 1
ATOM 620 O O . PHE A 1 92 ? -14.767 49.657 -15.470 1.00 31.43 84 PHE A O 1
ATOM 628 N N . ALA A 1 93 ? -12.748 49.143 -14.614 1.00 24.07 85 ALA A N 1
ATOM 629 C CA . ALA A 1 93 ? -13.076 49.673 -13.300 1.00 26.35 85 ALA A CA 1
ATOM 630 C C . ALA A 1 93 ? -13.173 51.198 -13.300 1.00 23.67 85 ALA A C 1
ATOM 631 O O . ALA A 1 93 ? -14.049 51.750 -12.643 1.00 24.03 85 ALA A O 1
ATOM 633 N N . LEU A 1 94 ? -12.291 51.871 -14.044 1.00 24.47 86 LEU A N 1
ATOM 634 C CA . LEU A 1 94 ? -12.298 53.335 -14.102 1.00 26.24 86 LEU A CA 1
ATOM 635 C C . LEU A 1 94 ? -13.386 53.821 -15.052 1.00 29.54 86 LEU A C 1
ATOM 636 O O . LEU A 1 94 ? -13.878 54.947 -14.918 1.00 28.41 86 LEU A O 1
ATOM 641 N N . GLN A 1 95 ? -13.752 52.946 -15.993 1.00 26.67 87 GLN A N 1
ATOM 642 C CA . GLN A 1 95 ? -14.635 53.257 -17.127 1.00 24.35 87 GLN A CA 1
ATOM 643 C C . GLN A 1 95 ? -13.952 54.261 -18.034 1.00 27.77 87 GLN A C 1
ATOM 644 O O . GLN A 1 95 ? -14.508 55.301 -18.376 1.00 31.39 87 GLN A O 1
ATOM 650 N N . ARG A 1 96 ? -12.729 53.921 -18.415 1.00 22.52 88 ARG A N 1
ATOM 651 C CA . ARG A 1 96 ? -11.910 54.722 -19.324 1.00 23.46 88 ARG A CA 1
ATOM 652 C C . ARG A 1 96 ? -11.463 53.874 -20.509 1.00 26.82 88 ARG A C 1
ATOM 653 O O . ARG A 1 96 ? -11.444 52.649 -20.419 1.00 25.75 88 ARG A O 1
ATOM 661 N N . PRO A 1 97 ? -11.132 54.518 -21.635 1.00 32.89 89 PRO A N 1
ATOM 662 C CA . PRO A 1 97 ? -10.756 53.720 -22.818 1.00 27.08 89 PRO A CA 1
ATOM 663 C C . PRO A 1 97 ? -9.304 53.215 -22.828 1.00 23.36 89 PRO A C 1
ATOM 664 O O . PRO A 1 97 ? -8.481 53.679 -22.037 1.00 24.64 89 PRO A O 1
ATOM 668 N N . VAL A 1 98 ? -8.997 52.248 -23.697 1.00 26.53 90 VAL A N 1
ATOM 669 C CA . VAL A 1 98 ? -7.625 51.761 -23.801 1.00 25.21 90 VAL A CA 1
ATOM 670 C C . VAL A 1 98 ? -7.116 52.010 -25.211 1.00 23.65 90 VAL A C 1
ATOM 671 O O . VAL A 1 98 ? -7.882 52.019 -26.169 1.00 24.73 90 VAL A O 1
ATOM 675 N N . LEU A 1 99 ? -5.804 52.173 -25.306 1.00 25.26 91 LEU A N 1
ATOM 676 C CA . LEU A 1 99 ? -5.091 52.439 -26.544 1.00 23.71 91 LEU A CA 1
ATOM 677 C C . LEU A 1 99 ? -4.039 51.358 -26.803 1.00 26.60 91 LEU A C 1
ATOM 678 O O . LEU A 1 99 ? -2.999 51.324 -26.150 1.00 27.88 91 LEU A O 1
ATOM 683 N N . ALA A 1 100 ? -4.309 50.477 -27.759 1.00 30.43 92 ALA A N 1
ATOM 684 C CA . ALA A 1 100 ? -3.351 49.448 -28.132 1.00 28.67 92 ALA A CA 1
ATOM 685 C C . ALA A 1 100 ? -2.321 50.053 -29.102 1.00 28.28 92 ALA A C 1
ATOM 686 O O . ALA A 1 100 ? -2.679 50.669 -30.093 1.00 24.99 92 ALA A O 1
ATOM 688 N N . VAL A 1 101 ? -1.039 49.904 -28.793 1.00 21.32 93 VAL A N 1
ATOM 689 C CA . VAL A 1 101 ? 0.013 50.491 -29.601 1.00 20.47 93 VAL A CA 1
ATOM 690 C C . VAL A 1 101 ? 1.066 49.438 -29.922 1.00 28.66 93 VAL A C 1
ATOM 691 O O . VAL A 1 101 ? 1.501 48.668 -29.050 1.00 24.01 93 VAL A O 1
ATOM 695 N N . SER A 1 102 ? 1.474 49.412 -31.182 1.00 20.13 94 SER A N 1
ATOM 696 C CA . SER A 1 102 ? 2.452 48.454 -31.631 1.00 19.95 94 SER A CA 1
ATOM 697 C C . SER A 1 102 ? 3.809 48.663 -30.994 1.00 18.84 94 SER A C 1
ATOM 698 O O . SER A 1 102 ? 4.317 49.771 -30.954 1.00 24.70 94 SER A O 1
ATOM 701 N N . ASP A 1 103 ? 4.433 47.572 -30.562 1.00 25.63 95 ASP A N 1
ATOM 702 C CA . ASP A 1 103 ? 5.781 47.654 -30.046 1.00 24.44 95 ASP A CA 1
A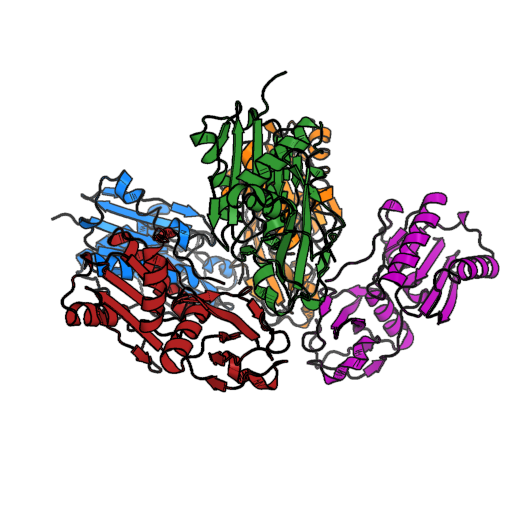TOM 703 C C . ASP A 1 103 ? 6.836 47.957 -31.113 1.00 24.99 95 ASP A C 1
ATOM 704 O O . ASP A 1 103 ? 7.901 48.480 -30.789 1.00 25.43 95 ASP A O 1
ATOM 709 N N . LEU A 1 104 ? 6.544 47.650 -32.376 1.00 25.38 96 LEU A N 1
ATOM 710 C CA . LEU A 1 104 ? 7.432 48.057 -33.477 1.00 21.38 96 LEU A CA 1
ATOM 711 C C . LEU A 1 104 ? 7.418 49.592 -33.609 1.00 21.14 96 LEU A C 1
ATOM 712 O O . LEU A 1 104 ? 8.474 50.227 -33.739 1.00 24.63 96 LEU A O 1
ATOM 717 N N . ALA A 1 105 ? 6.228 50.191 -33.531 1.00 25.97 97 ALA A N 1
ATOM 718 C CA . ALA A 1 105 ? 6.112 51.658 -33.523 1.00 22.99 97 ALA A CA 1
ATOM 719 C C . ALA A 1 105 ? 6.837 52.243 -32.321 1.00 30.88 97 ALA A C 1
ATOM 720 O O . ALA A 1 105 ? 7.562 53.235 -32.454 1.00 26.02 97 ALA A O 1
ATOM 722 N N . ILE A 1 106 ? 6.677 51.616 -31.156 1.00 18.14 98 ILE A N 1
ATOM 723 C CA . ILE A 1 106 ? 7.310 52.162 -29.961 1.00 27.77 98 ILE A CA 1
ATOM 724 C C . ILE A 1 106 ? 8.833 52.204 -30.133 1.00 24.02 98 ILE A C 1
ATOM 725 O O . ILE A 1 106 ? 9.487 53.200 -29.788 1.00 22.85 98 ILE A O 1
ATOM 730 N N . LEU A 1 107 ? 9.391 51.115 -30.657 1.00 25.60 99 LEU A N 1
ATOM 731 C CA . LEU A 1 107 ? 10.815 51.055 -30.994 1.00 26.22 99 LEU A CA 1
ATOM 732 C C . LEU A 1 107 ? 11.224 52.182 -31.938 1.00 21.00 99 LEU A C 1
ATOM 733 O O . LEU A 1 107 ? 12.293 52.748 -31.808 1.00 25.97 99 LEU A O 1
ATOM 738 N N . ALA A 1 108 ? 10.394 52.420 -32.948 1.00 22.09 100 ALA A N 1
ATOM 739 C CA . ALA A 1 108 ? 10.669 53.429 -33.953 1.00 19.62 100 ALA A CA 1
ATOM 740 C C . ALA A 1 108 ? 10.680 54.800 -33.290 1.00 23.00 100 ALA A C 1
ATOM 741 O O . ALA A 1 108 ? 11.599 55.583 -33.499 1.00 27.15 100 ALA A O 1
ATOM 743 N N . GLN A 1 109 ? 9.671 55.059 -32.459 1.00 24.97 101 GLN A N 1
ATOM 744 C CA . GLN A 1 109 ? 9.564 56.334 -31.774 1.00 27.41 101 GLN A CA 1
ATOM 745 C C . GLN A 1 109 ? 10.765 56.502 -30.846 1.00 32.53 101 GLN A C 1
ATOM 746 O O . GLN A 1 109 ? 11.328 57.602 -30.741 1.00 33.46 101 GLN A O 1
ATOM 752 N N . ARG A 1 110 ? 11.173 55.418 -30.185 1.00 22.22 102 ARG A N 1
ATOM 753 C CA . ARG A 1 110 ? 12.352 55.501 -29.318 1.00 23.90 102 ARG A CA 1
ATOM 754 C C . ARG A 1 110 ? 13.630 55.791 -30.096 1.00 31.38 102 ARG A C 1
ATOM 755 O O . ARG A 1 110 ? 14.447 56.621 -29.681 1.00 38.05 102 ARG A O 1
ATOM 763 N N . ALA A 1 111 ? 13.797 55.124 -31.235 1.00 23.60 103 ALA A N 1
ATOM 764 C CA . ALA A 1 111 ? 14.994 55.339 -32.041 1.00 29.47 103 ALA A CA 1
ATOM 765 C C . ALA A 1 111 ? 15.008 56.780 -32.571 1.00 23.84 103 ALA A C 1
ATOM 766 O O . ALA A 1 111 ? 16.061 57.405 -32.697 1.00 27.71 103 ALA A O 1
ATOM 768 N N . TYR A 1 112 ? 13.827 57.295 -32.886 1.00 29.94 104 TYR A N 1
ATOM 769 C CA . TYR A 1 112 ? 13.715 58.675 -33.308 1.00 26.85 104 TYR A CA 1
ATOM 770 C C . TYR A 1 112 ? 14.158 59.613 -32.182 1.00 29.45 104 TYR A C 1
ATOM 771 O O . TYR A 1 112 ? 14.989 60.492 -32.393 1.00 31.75 104 TYR A O 1
ATOM 780 N N . ARG A 1 113 ? 13.621 59.406 -30.981 1.00 30.39 105 ARG A N 1
ATOM 781 C CA . ARG A 1 113 ? 13.953 60.264 -29.850 1.00 30.02 105 ARG A CA 1
ATOM 782 C C . ARG A 1 113 ? 15.438 60.199 -29.488 1.00 38.36 105 ARG A C 1
ATOM 783 O O . ARG A 1 113 ? 16.055 61.220 -29.175 1.00 42.88 105 ARG A O 1
ATOM 791 N N . GLU A 1 114 ? 16.017 59.007 -29.549 1.00 40.25 106 GLU A N 1
ATOM 792 C CA . GLU A 1 114 ? 17.387 58.819 -29.076 1.00 40.08 106 GLU A CA 1
ATOM 793 C C . GLU A 1 114 ? 18.480 59.038 -30.137 1.00 41.05 106 GLU A C 1
ATOM 794 O O . GLU A 1 114 ? 19.551 59.524 -29.815 1.00 39.23 106 GLU A O 1
ATOM 800 N N . GLN A 1 115 ? 18.214 58.660 -31.384 1.00 40.42 107 GLN A N 1
ATOM 801 C CA . GLN A 1 115 ? 19.222 58.719 -32.450 1.00 40.79 107 GLN A CA 1
ATOM 802 C C . GLN A 1 115 ? 18.926 59.825 -33.437 1.00 40.48 107 GLN A C 1
ATOM 803 O O . GLN A 1 115 ? 19.758 60.140 -34.276 1.00 38.76 107 GLN A O 1
ATOM 809 N N . GLY A 1 116 ? 17.716 60.374 -33.358 1.00 47.89 108 GLY A N 1
ATOM 810 C CA . GLY A 1 116 ? 17.231 61.352 -34.316 1.00 44.84 108 GLY A CA 1
ATOM 811 C C . GLY A 1 116 ? 16.861 60.770 -35.673 1.00 40.48 108 GLY A C 1
ATOM 812 O O . GLY A 1 116 ? 16.613 61.514 -36.617 1.00 42.86 108 GLY A O 1
ATOM 813 N N . ALA A 1 117 ? 16.797 59.446 -35.771 1.00 37.99 109 ALA A N 1
ATOM 814 C CA . ALA A 1 117 ? 16.474 58.782 -37.048 1.00 33.91 109 ALA A CA 1
ATOM 815 C C . ALA A 1 117 ? 15.008 58.973 -37.425 1.00 28.91 109 ALA A C 1
ATOM 816 O O . ALA A 1 117 ? 14.113 58.682 -36.644 1.00 28.31 109 ALA A O 1
ATOM 818 N N . GLU A 1 118 ? 14.768 59.477 -38.624 1.00 31.84 110 GLU A N 1
ATOM 819 C CA . GLU A 1 118 ? 13.414 59.792 -39.046 1.00 28.95 110 GLU A CA 1
ATOM 820 C C . GLU A 1 118 ? 12.818 58.680 -39.883 1.00 33.72 110 GLU A C 1
ATOM 821 O O . GLU A 1 118 ? 11.617 58.663 -40.148 1.00 29.82 110 GLU A O 1
ATOM 827 N N . ARG A 1 119 ? 13.673 57.738 -40.270 1.00 31.26 111 ARG A N 1
ATOM 828 C CA . ARG A 1 119 ? 13.229 56.520 -40.926 1.00 28.31 111 ARG A CA 1
ATOM 829 C C . ARG A 1 119 ? 13.825 55.328 -40.193 1.00 32.53 111 ARG A C 1
ATOM 830 O O . ARG A 1 119 ? 15.046 55.192 -40.086 1.00 23.40 111 ARG A O 1
ATOM 838 N N . VAL A 1 120 ? 12.953 54.469 -39.676 1.00 24.52 112 VAL A N 1
ATOM 839 C CA . VAL A 1 120 ? 13.394 53.333 -38.870 1.00 23.80 112 VAL A CA 1
ATOM 840 C C . VAL A 1 120 ? 12.743 52.049 -39.346 1.00 25.20 112 VAL A C 1
ATOM 841 O O . VAL A 1 120 ? 11.526 51.971 -39.516 1.00 24.05 112 VAL A O 1
ATOM 845 N N . ALA A 1 121 ? 13.569 51.052 -39.606 1.00 21.09 113 ALA A N 1
ATOM 846 C CA . ALA A 1 121 ? 13.068 49.707 -39.826 1.00 21.37 113 ALA A CA 1
ATOM 847 C C . ALA A 1 121 ? 13.131 48.979 -38.473 1.00 22.18 113 ALA A C 1
ATOM 848 O O . ALA A 1 121 ? 14.205 48.701 -37.960 1.00 21.24 113 ALA A O 1
ATOM 850 N N . ALA A 1 122 ? 11.974 48.736 -37.874 1.00 23.52 114 ALA A N 1
ATOM 851 C CA . ALA A 1 122 ? 11.906 48.045 -36.598 1.00 21.73 114 ALA A CA 1
ATOM 852 C C . ALA A 1 122 ? 11.782 46.541 -36.823 1.00 22.65 114 ALA A C 1
ATOM 853 O O . ALA A 1 122 ? 10.993 46.092 -37.645 1.00 24.06 114 ALA A O 1
ATOM 855 N N . ALA A 1 123 ? 12.589 45.772 -36.108 1.00 26.90 115 ALA A N 1
ATOM 856 C CA . ALA A 1 123 ? 12.546 44.323 -36.205 1.00 26.17 115 ALA A CA 1
ATOM 857 C C . ALA A 1 123 ? 12.670 43.718 -34.825 1.00 25.40 115 ALA A C 1
ATOM 858 O O . ALA A 1 123 ? 13.619 44.011 -34.103 1.00 25.60 115 ALA A O 1
ATOM 860 N N . ILE A 1 124 ? 11.701 42.876 -34.477 1.00 22.77 116 ILE A N 1
ATOM 861 C CA . ILE A 1 124 ? 11.657 42.185 -33.195 1.00 22.47 116 ILE A CA 1
ATOM 862 C C . ILE A 1 124 ? 11.701 40.691 -33.451 1.00 25.84 116 ILE A C 1
ATOM 863 O O . ILE A 1 124 ? 10.944 40.171 -34.272 1.00 29.50 116 ILE A O 1
ATOM 868 N N . ASP A 1 125 ? 12.565 39.997 -32.728 1.00 28.03 117 ASP A N 1
ATOM 869 C CA . ASP A 1 125 ? 12.724 38.572 -32.908 1.00 29.64 117 ASP A CA 1
ATOM 870 C C . ASP A 1 125 ? 11.393 37.886 -32.664 1.00 30.46 117 ASP A C 1
ATOM 871 O O . ASP A 1 125 ? 10.702 38.199 -31.713 1.00 25.79 117 ASP A O 1
ATOM 876 N N . ALA A 1 126 ? 11.012 37.002 -33.574 1.00 32.30 118 ALA A N 1
ATOM 877 C CA . ALA A 1 126 ? 9.821 36.177 -33.400 1.00 32.57 118 ALA A CA 1
ATOM 878 C C . ALA A 1 126 ? 10.280 34.756 -33.166 1.00 33.40 118 ALA A C 1
ATOM 879 O O . ALA A 1 126 ? 11.466 34.443 -33.296 1.00 42.07 118 ALA A O 1
ATOM 881 N N . ARG A 1 127 ? 9.359 33.886 -32.807 1.00 39.85 119 ARG A N 1
ATOM 882 C CA . ARG A 1 127 ? 9.732 32.483 -32.675 1.00 45.62 119 ARG A CA 1
ATOM 883 C C . ARG A 1 127 ? 10.003 31.890 -34.065 1.00 46.46 119 ARG A C 1
ATOM 884 O O . ARG A 1 127 ? 9.553 32.421 -35.088 1.00 46.26 119 ARG A O 1
ATOM 886 N N . MET A 1 128 ? 10.768 30.811 -34.097 1.00 54.10 120 MET A N 1
ATOM 887 C CA . MET A 1 128 ? 10.813 29.909 -35.249 1.00 57.91 120 MET A CA 1
ATOM 888 C C . MET A 1 128 ? 11.404 30.522 -36.519 1.00 54.65 120 MET A C 1
ATOM 889 O O . MET A 1 128 ? 10.823 30.443 -37.600 1.00 59.14 120 MET A O 1
ATOM 894 N N . ASP A 1 129 ? 12.583 31.105 -36.369 1.00 48.05 121 ASP A N 1
ATOM 895 C CA . ASP A 1 129 ? 13.390 31.570 -37.493 1.00 46.54 121 ASP A CA 1
ATOM 896 C C . ASP A 1 129 ? 12.689 32.658 -38.290 1.00 35.02 121 ASP A C 1
ATOM 897 O O . ASP A 1 129 ? 12.887 32.776 -39.498 1.00 34.81 121 ASP A O 1
ATOM 902 N N . GLU A 1 130 ? 11.888 33.464 -37.604 1.00 32.23 122 GLU A N 1
ATOM 903 C CA . GLU A 1 130 ? 11.256 34.613 -38.233 1.00 31.64 122 GLU A CA 1
ATOM 904 C C . GLU A 1 130 ? 11.404 35.856 -37.364 1.00 33.99 122 GLU A C 1
ATOM 905 O O . GLU A 1 130 ? 11.724 35.765 -36.178 1.00 35.88 122 GLU A O 1
ATOM 911 N N . VAL A 1 131 ? 11.159 37.015 -37.967 1.00 27.31 123 VAL A N 1
ATOM 912 C CA . VAL A 1 131 ? 11.141 38.272 -37.244 1.00 23.94 123 VAL A CA 1
ATOM 913 C C . VAL A 1 131 ? 9.872 39.036 -37.536 1.00 31.95 123 VAL A C 1
ATOM 914 O O . VAL A 1 131 ? 9.351 39.003 -38.654 1.00 27.93 123 VAL A O 1
ATOM 918 N N . TYR A 1 132 ? 9.414 39.777 -36.533 1.00 29.59 124 TYR A N 1
ATOM 919 C CA . TYR A 1 132 ? 8.405 40.781 -36.730 1.00 21.79 124 TYR A CA 1
ATOM 920 C C . TYR A 1 132 ? 9.070 42.007 -37.332 1.00 24.17 124 TYR A C 1
ATOM 921 O O . TYR A 1 132 ? 10.180 42.365 -36.936 1.00 26.37 124 TYR A O 1
ATOM 930 N N . TRP A 1 133 ? 8.392 42.634 -38.298 1.00 23.95 125 TRP A N 1
ATOM 931 C CA . TRP A 1 133 ? 8.986 43.659 -39.151 1.00 21.67 125 TRP A CA 1
ATOM 932 C C . TRP A 1 133 ? 8.016 44.796 -39.457 1.00 23.75 125 TRP A C 1
ATOM 933 O O . TRP A 1 133 ? 6.891 44.545 -39.855 1.00 21.00 125 TRP A O 1
ATOM 944 N N . GLY A 1 134 ? 8.464 46.040 -39.275 1.00 27.96 126 GLY A N 1
ATOM 945 C CA . GLY A 1 134 ? 7.656 47.217 -39.564 1.00 20.10 126 GLY A CA 1
ATOM 946 C C . GLY A 1 134 ? 8.529 48.443 -39.766 1.00 29.27 126 GLY A C 1
ATOM 947 O O . GLY A 1 134 ? 9.431 48.723 -38.969 1.00 26.34 126 GLY A O 1
ATOM 948 N N . CYS A 1 135 ? 8.293 49.155 -40.861 1.00 19.40 127 CYS A N 1
ATOM 949 C CA . CYS A 1 135 ? 9.074 50.327 -41.184 1.00 22.40 127 CYS A CA 1
ATOM 950 C C . CYS A 1 135 ? 8.269 51.581 -40.898 1.00 28.27 127 CYS A C 1
ATOM 951 O O . CYS A 1 135 ? 7.074 51.651 -41.200 1.00 27.55 127 CYS A O 1
ATOM 954 N N . TYR A 1 136 ? 8.946 52.570 -40.322 1.00 25.54 128 TYR A N 1
ATOM 955 C CA . TYR A 1 136 ? 8.290 53.753 -39.798 1.00 27.18 128 TYR A CA 1
ATOM 956 C C . TYR A 1 136 ? 9.004 55.007 -40.273 1.00 28.54 128 TYR A C 1
ATOM 957 O O . TYR A 1 136 ? 10.218 54.990 -40.474 1.00 25.23 128 TYR A O 1
ATOM 966 N N . GLN A 1 137 ? 8.240 56.083 -40.453 1.00 28.96 129 GLN A N 1
ATOM 967 C CA . GLN A 1 137 ? 8.786 57.380 -40.863 1.00 27.83 129 GLN A CA 1
ATOM 968 C C . GLN A 1 137 ? 8.088 58.504 -40.101 1.00 29.79 129 GLN A C 1
ATOM 969 O O . GLN A 1 137 ? 6.875 58.466 -39.871 1.00 27.88 129 GLN A O 1
ATOM 975 N N . LEU A 1 138 ? 8.872 59.494 -39.707 1.00 27.55 130 LEU A N 1
ATOM 976 C CA . LEU A 1 138 ? 8.375 60.641 -38.976 1.00 35.36 130 LEU A CA 1
ATOM 977 C C . LEU A 1 138 ? 7.352 61.460 -39.766 1.00 38.98 130 LEU A C 1
ATOM 978 O O . LEU A 1 138 ? 7.566 61.820 -40.922 1.00 36.22 130 LEU A O 1
ATOM 983 N N . GLN A 1 139 ? 6.251 61.774 -39.105 1.00 41.58 131 GLN A N 1
ATOM 984 C CA . GLN A 1 139 ? 5.163 62.539 -39.684 1.00 40.23 131 GLN A CA 1
ATOM 985 C C . GLN A 1 139 ? 4.639 63.424 -38.560 1.00 38.01 131 GLN A C 1
ATOM 986 O O . GLN A 1 139 ? 3.879 62.957 -37.702 1.00 38.44 131 GLN A O 1
ATOM 992 N N . GLN A 1 140 ? 5.086 64.677 -38.531 1.00 32.59 132 GLN A N 1
ATOM 993 C CA . GLN A 1 140 ? 4.629 65.634 -37.527 1.00 42.02 132 GLN A CA 1
ATOM 994 C C . GLN A 1 140 ? 4.890 65.133 -36.102 1.00 40.69 132 GLN A C 1
ATOM 995 O O . GLN A 1 140 ? 3.996 65.148 -35.255 1.00 35.57 132 GLN A O 1
ATOM 1001 N N . GLY A 1 141 ? 6.114 64.673 -35.864 1.00 28.65 133 GLY A N 1
ATOM 1002 C CA . GLY A 1 141 ? 6.553 64.259 -34.555 1.00 27.35 133 GLY A CA 1
ATOM 1003 C C . GLY A 1 141 ? 6.203 62.813 -34.227 1.00 27.90 133 GLY A C 1
ATOM 1004 O O . GLY A 1 141 ? 6.654 62.294 -33.224 1.00 28.37 133 GLY A O 1
ATOM 1005 N N . GLU A 1 142 ? 5.440 62.146 -35.091 1.00 28.45 134 GLU A N 1
ATOM 1006 C CA . GLU A 1 142 ? 5.006 60.768 -34.816 1.00 28.03 134 GLU A CA 1
ATOM 1007 C C . GLU A 1 142 ? 5.639 59.809 -35.817 1.00 30.72 134 GLU A C 1
ATOM 1008 O O . GLU A 1 142 ? 5.568 60.027 -37.031 1.00 32.65 134 GLU A O 1
ATOM 1014 N N . MET A 1 143 ? 6.268 58.753 -35.308 1.00 28.02 135 MET A N 1
ATOM 1015 C CA . MET A 1 143 ? 6.796 57.714 -36.181 1.00 25.18 135 MET A CA 1
ATOM 1016 C C . MET A 1 143 ? 5.604 56.906 -36.680 1.00 20.72 135 MET A C 1
ATOM 1017 O O . MET A 1 143 ? 4.848 56.310 -35.911 1.00 24.66 135 MET A O 1
ATOM 1022 N N . ARG A 1 144 ? 5.431 56.926 -37.986 1.00 22.99 136 ARG A N 1
ATOM 1023 C CA . ARG A 1 144 ? 4.231 56.414 -38.615 1.00 29.55 136 ARG A CA 1
ATOM 1024 C C . ARG A 1 144 ? 4.534 55.233 -39.543 1.00 32.15 136 ARG A C 1
ATOM 1025 O O . ARG A 1 144 ? 5.498 55.258 -40.338 1.00 25.34 136 ARG A O 1
ATOM 1033 N N . LEU A 1 145 ? 3.669 54.230 -39.468 1.00 28.94 137 LEU A N 1
ATOM 1034 C CA . LEU A 1 145 ? 3.857 52.983 -40.189 1.00 30.16 137 LEU A CA 1
ATOM 1035 C C . LEU A 1 145 ? 3.726 53.170 -41.699 1.00 25.76 137 LEU A C 1
ATOM 1036 O O . LEU A 1 145 ? 2.759 53.731 -42.198 1.00 27.29 137 LEU A O 1
ATOM 1041 N N . ALA A 1 146 ? 4.715 52.695 -42.429 1.00 25.76 138 ALA A N 1
ATOM 1042 C CA . ALA A 1 146 ? 4.640 52.720 -43.884 1.00 28.76 138 ALA A CA 1
ATOM 1043 C C . ALA A 1 146 ? 4.381 51.319 -44.361 1.00 41.10 138 ALA A C 1
ATOM 1044 O O . ALA A 1 146 ? 5.217 50.442 -44.164 1.00 48.64 138 ALA A O 1
ATOM 1046 N N . GLY A 1 147 ? 3.218 51.098 -44.962 1.00 43.58 139 GLY A N 1
ATOM 1047 C CA . GLY A 1 147 ? 2.854 49.762 -45.385 1.00 46.78 139 GLY A CA 1
ATOM 1048 C C . GLY A 1 147 ? 2.162 49.032 -44.260 1.00 40.64 139 GLY A C 1
ATOM 1049 O O . GLY A 1 147 ? 1.211 49.535 -43.680 1.00 38.76 139 GLY A O 1
ATOM 1050 N N . SER A 1 148 ? 2.576 47.803 -44.013 1.00 39.09 140 SER A N 1
ATOM 1051 C CA . SER A 1 148 ? 2.005 47.051 -42.910 1.00 43.81 140 SER A CA 1
ATOM 1052 C C . SER A 1 148 ? 3.104 46.286 -42.158 1.00 33.89 140 SER A C 1
ATOM 1053 O O . SER A 1 148 ? 4.234 46.138 -42.641 1.00 35.20 140 SER A O 1
ATOM 1056 N N . GLU A 1 149 ? 2.750 45.795 -40.978 1.00 26.52 141 GLU A N 1
ATOM 1057 C CA . GLU A 1 149 ? 3.644 44.985 -40.167 1.00 30.46 141 GLU A CA 1
ATOM 1058 C C . GLU A 1 149 ? 3.516 43.574 -40.671 1.00 26.02 141 GLU A C 1
ATOM 1059 O O . GLU A 1 149 ? 2.520 43.237 -41.315 1.00 28.21 141 GLU A O 1
ATOM 1065 N N . ALA A 1 150 ? 4.560 42.784 -40.458 1.00 25.15 142 ALA A N 1
ATOM 1066 C CA . ALA A 1 150 ? 4.581 41.412 -40.938 1.00 26.73 142 ALA A CA 1
ATOM 1067 C C . ALA A 1 150 ? 5.492 40.571 -40.063 1.00 25.89 142 ALA A C 1
ATOM 1068 O O . ALA A 1 150 ? 6.331 41.108 -39.331 1.00 34.28 142 ALA A O 1
ATOM 1070 N N . VAL A 1 151 ? 5.320 39.255 -40.132 1.00 28.31 143 VAL A N 1
ATOM 1071 C CA . VAL A 1 151 ? 6.251 38.316 -39.525 1.00 27.41 143 VAL A CA 1
ATOM 1072 C C . VAL A 1 151 ? 6.843 37.514 -40.673 1.00 30.38 143 VAL A C 1
ATOM 1073 O O . VAL A 1 151 ? 6.126 36.910 -41.447 1.00 33.76 143 VAL A O 1
ATOM 1077 N N . LEU A 1 152 ? 8.164 37.515 -40.785 1.00 37.04 144 LEU A N 1
ATOM 1078 C CA . LEU A 1 152 ? 8.818 37.107 -42.022 1.00 35.00 144 LEU A CA 1
ATOM 1079 C C . LEU A 1 152 ? 10.144 36.424 -41.764 1.00 34.49 144 LEU A C 1
ATOM 1080 O O . LEU A 1 152 ? 10.837 36.786 -40.815 1.00 31.41 144 LEU A O 1
ATOM 1085 N N . PRO A 1 153 ? 10.533 35.479 -42.646 1.00 40.30 145 PRO A N 1
ATOM 1086 C CA . PRO A 1 153 ? 11.937 35.066 -42.681 1.00 34.74 145 PRO A CA 1
ATOM 1087 C C . PRO A 1 153 ? 12.763 36.321 -42.946 1.00 31.44 145 PRO A C 1
ATOM 1088 O O . PRO A 1 153 ? 12.361 37.153 -43.756 1.00 30.07 145 PRO A O 1
ATOM 1092 N N . PRO A 1 154 ? 13.902 36.459 -42.276 1.00 26.70 146 PRO A N 1
ATOM 1093 C CA . PRO A 1 154 ? 14.738 37.646 -42.463 1.00 25.80 146 PRO A CA 1
ATOM 1094 C C . PRO A 1 154 ? 15.103 37.898 -43.935 1.00 28.95 146 PRO A C 1
ATOM 1095 O O . PRO A 1 154 ? 15.253 39.060 -44.338 1.00 29.34 146 PRO A O 1
ATOM 1099 N N . GLU A 1 155 ? 15.183 36.827 -44.721 1.00 30.44 147 GLU A N 1
ATOM 1100 C CA . GLU A 1 155 ? 15.479 36.893 -46.157 1.00 30.88 147 GLU A CA 1
ATOM 1101 C C . GLU A 1 155 ? 14.463 37.687 -46.972 1.00 31.38 147 GLU A C 1
ATOM 1102 O O . GLU A 1 155 ? 14.712 38.020 -48.128 1.00 29.14 147 GLU A O 1
ATOM 1108 N N . ARG A 1 156 ? 13.296 37.948 -46.399 1.00 30.90 148 ARG A N 1
ATOM 1109 C CA . ARG A 1 156 ? 12.237 38.538 -47.186 1.00 30.81 148 ARG A CA 1
ATOM 1110 C C . ARG A 1 156 ? 11.884 39.950 -46.749 1.00 31.54 148 ARG A C 1
ATOM 1111 O O . ARG A 1 156 ? 11.076 40.585 -47.420 1.00 33.14 148 ARG A O 1
ATOM 1119 N N . VAL A 1 157 ? 12.484 40.453 -45.660 1.00 31.30 149 VAL A N 1
ATOM 1120 C CA . VAL A 1 157 ? 12.108 41.785 -45.177 1.00 37.25 149 VAL A CA 1
ATOM 1121 C C . VAL A 1 157 ? 12.546 42.838 -46.190 1.00 37.91 149 VAL A C 1
ATOM 1122 O O . VAL A 1 157 ? 13.572 42.682 -46.869 1.00 32.52 149 VAL A O 1
ATOM 1126 N N . ALA A 1 158 ? 11.758 43.911 -46.280 1.00 33.34 150 ALA A N 1
ATOM 1127 C CA . ALA A 1 158 ? 12.028 44.985 -47.237 1.00 30.36 150 ALA A CA 1
ATOM 1128 C C . ALA A 1 158 ? 11.620 46.349 -46.681 1.00 23.40 150 ALA A C 1
ATOM 1129 O O . ALA A 1 158 ? 10.713 46.446 -45.849 1.00 30.58 150 ALA A O 1
ATOM 1131 N N . VAL A 1 159 ? 12.291 47.398 -47.148 1.00 36.30 151 VAL A N 1
ATOM 1132 C CA . VAL A 1 159 ? 11.984 48.766 -46.725 1.00 24.23 151 VAL A CA 1
ATOM 1133 C C . VAL A 1 159 ? 11.222 49.476 -47.859 1.00 32.39 151 VAL A C 1
ATOM 1134 O O . VAL A 1 159 ? 11.423 49.148 -49.035 1.00 33.59 151 VAL A O 1
ATOM 1138 N N . PRO A 1 160 ? 10.347 50.445 -47.506 1.00 35.00 152 PRO A N 1
ATOM 1139 C CA . PRO A 1 160 ? 9.505 51.170 -48.474 1.00 28.66 152 PRO A CA 1
ATOM 1140 C C . PRO A 1 160 ? 10.221 52.349 -49.140 1.00 38.36 152 PRO A C 1
ATOM 1141 O O . PRO A 1 160 ? 9.633 53.014 -50.003 1.00 39.33 152 PRO A O 1
ATOM 1145 N N . TRP A 1 161 ? 11.458 52.608 -48.730 1.00 30.12 153 TRP A N 1
ATOM 1146 C CA . TRP A 1 161 ? 12.269 53.677 -49.312 1.00 32.12 153 TRP A CA 1
ATOM 1147 C C . TRP A 1 161 ? 13.489 53.082 -49.997 1.00 37.80 153 TRP A C 1
ATOM 1148 O O . TRP A 1 161 ? 13.739 51.881 -49.872 1.00 32.14 153 TRP A O 1
ATOM 1159 N N . ASP A 1 162 ? 14.260 53.918 -50.690 1.00 34.23 154 ASP A N 1
ATOM 1160 C CA . ASP A 1 162 ? 15.500 53.457 -51.314 1.00 41.77 154 ASP A CA 1
ATOM 1161 C C . ASP A 1 162 ? 16.447 52.876 -50.264 1.00 41.53 154 ASP A C 1
ATOM 1162 O O . ASP A 1 162 ? 16.803 53.549 -49.295 1.00 44.51 154 ASP A O 1
ATOM 1167 N N . ALA A 1 163 ? 16.862 51.630 -50.465 1.00 37.37 155 ALA A N 1
ATOM 1168 C CA . ALA A 1 163 ? 17.649 50.928 -49.449 1.00 40.56 155 ALA A CA 1
ATOM 1169 C C . ALA A 1 163 ? 19.048 51.503 -49.330 1.00 46.90 155 ALA A C 1
ATOM 1170 O O . ALA A 1 163 ? 19.604 51.592 -48.232 1.00 48.98 155 ALA A O 1
ATOM 1172 N N . ALA A 1 164 ? 19.609 51.904 -50.464 1.00 33.89 156 ALA A N 1
ATOM 1173 C CA . ALA A 1 164 ? 20.952 52.467 -50.498 1.00 43.93 156 ALA A CA 1
ATOM 1174 C C . ALA A 1 164 ? 21.048 53.807 -49.766 1.00 50.05 156 ALA A C 1
ATOM 1175 O O . ALA A 1 164 ? 22.143 54.286 -49.522 1.00 52.29 156 ALA A O 1
ATOM 1177 N N . ALA A 1 165 ? 19.918 54.414 -49.416 1.00 52.21 157 ALA A N 1
ATOM 1178 C CA . ALA A 1 165 ? 19.949 55.669 -48.662 1.00 58.52 157 ALA A CA 1
ATOM 1179 C C . ALA A 1 165 ? 20.511 55.427 -47.257 1.00 53.91 157 ALA A C 1
ATOM 1180 O O . ALA A 1 165 ? 20.181 54.452 -46.607 1.00 54.37 157 ALA A O 1
ATOM 1182 N N . ALA A 1 166 ? 21.366 56.328 -46.799 1.00 53.92 158 ALA A N 1
ATOM 1183 C CA . ALA A 1 166 ? 22.128 56.110 -45.581 1.00 51.13 158 ALA A CA 1
ATOM 1184 C C . ALA A 1 166 ? 21.475 56.741 -44.343 1.00 52.80 158 ALA A C 1
ATOM 1185 O O . ALA A 1 166 ? 22.122 56.894 -43.303 1.00 51.61 158 ALA A O 1
ATOM 1187 N N . ASP A 1 167 ? 20.199 57.104 -44.445 1.00 50.46 159 ASP A N 1
ATOM 1188 C CA . ASP A 1 167 ? 19.549 57.827 -43.352 1.00 61.79 159 ASP A CA 1
ATOM 1189 C C . ASP A 1 167 ? 18.627 56.939 -42.497 1.00 58.00 159 ASP A C 1
ATOM 1190 O O . ASP A 1 167 ? 18.288 57.291 -41.362 1.00 64.04 159 ASP A O 1
ATOM 1195 N N . TRP A 1 168 ? 18.223 55.791 -43.023 1.00 29.63 160 TRP A N 1
ATOM 1196 C CA . TRP A 1 168 ? 17.358 54.919 -42.232 1.00 30.29 160 TRP A CA 1
ATOM 1197 C C . TRP A 1 168 ? 18.149 54.025 -41.251 1.00 32.07 160 TRP A C 1
ATOM 1198 O O . TRP A 1 168 ? 19.307 53.673 -41.482 1.00 28.73 160 TRP A O 1
ATOM 1209 N N . PHE A 1 169 ? 17.492 53.676 -40.151 1.00 28.45 161 PHE A N 1
ATOM 1210 C CA . PHE A 1 169 ? 18.128 53.064 -38.988 1.00 25.98 161 PHE A CA 1
ATOM 1211 C C . PHE A 1 169 ? 17.425 51.752 -38.654 1.00 24.86 161 PHE A C 1
ATOM 1212 O O . PHE A 1 169 ? 16.201 51.652 -38.760 1.00 35.89 161 PHE A O 1
ATOM 1220 N N . GLY A 1 170 ? 18.190 50.760 -38.223 1.00 23.79 162 GLY A N 1
ATOM 1221 C CA . GLY A 1 170 ? 17.612 49.489 -37.805 1.00 20.36 162 GLY A CA 1
ATOM 1222 C C . GLY A 1 170 ? 17.518 49.385 -36.284 1.00 23.41 162 GLY A C 1
ATOM 1223 O O . GLY A 1 170 ? 18.505 49.536 -35.545 1.00 24.38 162 GLY A O 1
ATOM 1224 N N . ALA A 1 171 ? 16.311 49.134 -35.806 1.00 21.20 163 ALA A N 1
ATOM 1225 C CA . ALA A 1 171 ? 16.068 49.058 -34.376 1.00 21.42 163 ALA A CA 1
ATOM 1226 C C . ALA A 1 171 ? 15.415 47.745 -33.992 1.00 26.20 163 ALA A C 1
ATOM 1227 O O . ALA A 1 171 ? 14.463 47.310 -34.633 1.00 27.90 163 ALA A O 1
ATOM 1229 N N . GLY A 1 172 ? 15.927 47.132 -32.930 1.00 21.16 164 GLY A N 1
ATOM 1230 C CA . GLY A 1 172 ? 15.287 45.976 -32.324 1.00 19.33 164 GLY A CA 1
ATOM 1231 C C . GLY A 1 172 ? 16.049 44.668 -32.419 1.00 24.04 164 GLY A C 1
ATOM 1232 O O . GLY A 1 172 ? 16.954 44.509 -33.259 1.00 20.48 164 GLY A O 1
ATOM 1233 N N . THR A 1 173 ? 15.650 43.720 -31.572 1.00 20.08 165 THR A N 1
ATOM 1234 C CA . THR A 1 173 ? 16.353 42.442 -31.445 1.00 23.05 165 THR A CA 1
ATOM 1235 C C . THR A 1 173 ? 16.294 41.596 -32.713 1.00 26.58 165 THR A C 1
ATOM 1236 O O . THR A 1 173 ? 17.075 40.654 -32.872 1.00 26.52 165 THR A O 1
ATOM 1240 N N . GLY A 1 174 ? 15.357 41.919 -33.602 1.00 27.36 166 GLY A N 1
ATOM 1241 C CA . GLY A 1 174 ? 15.257 41.249 -34.892 1.00 24.98 166 GLY A CA 1
ATOM 1242 C C . GLY A 1 174 ? 16.501 41.452 -35.747 1.00 26.04 166 GLY A C 1
ATOM 1243 O O . GLY A 1 174 ? 16.782 40.677 -36.659 1.00 25.78 166 GLY A O 1
ATOM 1244 N N . TRP A 1 175 ? 17.253 42.504 -35.448 1.00 23.87 167 TRP A N 1
ATOM 1245 C CA . TRP A 1 175 ? 18.439 42.824 -36.213 1.00 26.87 167 TRP A CA 1
ATOM 1246 C C . TRP A 1 175 ? 19.599 41.895 -35.895 1.00 27.59 167 TRP A C 1
ATOM 1247 O O . TRP A 1 175 ? 20.640 41.972 -36.550 1.00 22.73 167 TRP A O 1
ATOM 1258 N N . GLY A 1 176 ? 19.393 40.971 -34.947 1.00 23.43 168 GLY A N 1
ATOM 1259 C CA . GLY A 1 176 ? 20.321 39.865 -34.764 1.00 20.14 168 GLY A CA 1
ATOM 1260 C C . GLY A 1 176 ? 20.435 39.042 -36.041 1.00 28.74 168 GLY A C 1
ATOM 1261 O O . GLY A 1 176 ? 21.450 38.402 -36.283 1.00 26.57 168 GLY A O 1
ATOM 1262 N N . TYR A 1 177 ? 19.427 39.132 -36.909 1.00 27.28 169 TYR A N 1
ATOM 1263 C CA . TYR A 1 177 ? 19.425 38.394 -38.173 1.00 27.06 169 TYR A CA 1
ATOM 1264 C C . TYR A 1 177 ? 19.895 39.226 -39.384 1.00 28.72 169 TYR A C 1
ATOM 1265 O O . TYR A 1 177 ? 19.616 38.868 -40.526 1.00 33.81 169 TYR A O 1
ATOM 1274 N N . VAL A 1 178 ? 20.608 40.321 -39.144 1.00 26.78 170 VAL A N 1
ATOM 1275 C CA . VAL A 1 178 ? 20.970 41.242 -40.224 1.00 29.06 170 VAL A CA 1
ATOM 1276 C C . VAL A 1 178 ? 21.747 40.563 -41.385 1.00 34.07 170 VAL A C 1
ATOM 1277 O O . VAL A 1 178 ? 21.531 40.886 -42.562 1.00 33.28 170 VAL A O 1
ATOM 1281 N N . GLU A 1 179 ? 22.613 39.603 -41.072 1.00 34.74 171 GLU A N 1
ATOM 1282 C CA . GLU A 1 179 ? 23.470 39.003 -42.100 1.00 26.56 171 GLU A CA 1
ATOM 1283 C C . GLU A 1 179 ? 22.654 38.171 -43.085 1.00 28.96 171 GLU A C 1
ATOM 1284 O O . GLU A 1 179 ? 23.160 37.809 -44.142 1.00 31.26 171 GLU A O 1
ATOM 1290 N N . ARG A 1 180 ? 21.395 37.886 -42.741 1.00 28.60 172 ARG A N 1
ATOM 1291 C CA . ARG A 1 180 ? 20.488 37.122 -43.606 1.00 22.87 172 ARG A CA 1
ATOM 1292 C C . ARG A 1 180 ? 19.457 37.983 -44.356 1.00 34.28 172 ARG A C 1
ATOM 1293 O O . ARG A 1 180 ? 18.664 37.469 -45.149 1.00 36.92 172 ARG A O 1
ATOM 1301 N N . MET A 1 181 ? 19.445 39.283 -44.089 1.00 30.18 173 MET A N 1
ATOM 1302 C CA . MET A 1 181 ? 18.496 40.195 -44.729 1.00 30.44 173 MET A CA 1
ATOM 1303 C C . MET A 1 181 ? 19.013 40.651 -46.106 1.00 30.30 173 MET A C 1
ATOM 1304 O O . MET A 1 181 ? 20.220 40.686 -46.330 1.00 34.54 173 MET A O 1
ATOM 1309 N N . PRO A 1 182 ? 18.103 41.009 -47.030 1.00 29.71 174 PRO A N 1
ATOM 1310 C CA . PRO A 1 182 ? 18.553 41.434 -48.368 1.00 32.00 174 PRO A CA 1
ATOM 1311 C C . PRO A 1 182 ? 19.130 42.852 -48.424 1.00 35.03 174 PRO A C 1
ATOM 1312 O O . PRO A 1 182 ? 19.669 43.228 -49.457 1.00 32.50 174 PRO A O 1
ATOM 1316 N N . GLN A 1 183 ? 18.990 43.628 -47.351 1.00 34.87 175 GLN A N 1
ATOM 1317 C CA . GLN A 1 183 ? 19.692 44.904 -47.235 1.00 35.55 175 GLN A CA 1
ATOM 1318 C C . GLN A 1 183 ? 19.965 45.187 -45.766 1.00 41.34 175 GLN A C 1
ATOM 1319 O O . GLN A 1 183 ? 19.399 44.528 -44.892 1.00 39.48 175 GLN A O 1
ATOM 1325 N N . ARG A 1 184 ? 20.852 46.139 -45.490 1.00 37.47 176 ARG A N 1
ATOM 1326 C CA A ARG A 1 184 ? 21.083 46.570 -44.118 0.55 34.74 176 ARG A CA 1
ATOM 1327 C CA B ARG A 1 184 ? 21.107 46.563 -44.117 0.45 34.72 176 ARG A CA 1
ATOM 1328 C C . ARG A 1 184 ? 21.399 48.062 -44.068 1.00 34.70 176 ARG A C 1
ATOM 1329 O O . ARG A 1 184 ? 21.958 48.617 -45.014 1.00 34.81 176 ARG A O 1
ATOM 1344 N N . PRO A 1 185 ? 21.020 48.723 -42.966 1.00 28.95 177 PRO A N 1
ATOM 1345 C CA . PRO A 1 185 ? 21.286 50.157 -42.816 1.00 30.54 177 PRO A CA 1
ATOM 1346 C C . PRO A 1 185 ? 22.742 50.443 -42.474 1.00 31.65 177 PRO A C 1
ATOM 1347 O O . PRO A 1 185 ? 23.482 49.528 -42.105 1.00 32.68 177 PRO A O 1
ATOM 1351 N N . VAL A 1 186 ? 23.140 51.704 -42.578 1.00 33.59 178 VAL A N 1
ATOM 1352 C CA . VAL A 1 186 ? 24.477 52.102 -42.157 1.00 33.95 178 VAL A CA 1
ATOM 1353 C C . VAL A 1 186 ? 24.639 51.815 -40.665 1.00 41.58 178 VAL A C 1
ATOM 1354 O O . VAL A 1 186 ? 25.667 51.308 -40.236 1.00 51.90 178 VAL A O 1
ATOM 1358 N N . ALA A 1 187 ? 23.604 52.104 -39.884 1.00 35.01 179 ALA A N 1
ATOM 1359 C CA . ALA A 1 187 ? 23.671 51.915 -38.445 1.00 35.64 179 ALA A CA 1
ATOM 1360 C C . ALA A 1 187 ? 22.447 51.207 -37.860 1.00 35.09 179 ALA A C 1
ATOM 1361 O O . ALA A 1 187 ? 21.319 51.396 -38.315 1.00 34.87 179 ALA A O 1
ATOM 1363 N N . LEU A 1 188 ? 22.672 50.405 -36.828 1.00 37.99 180 LEU A N 1
ATOM 1364 C CA . LEU A 1 188 ? 21.575 49.720 -36.156 1.00 33.34 180 LEU A CA 1
ATOM 1365 C C . LEU A 1 188 ? 21.826 49.526 -34.652 1.00 29.93 180 LEU A C 1
ATOM 1366 O O . LEU A 1 188 ? 22.936 49.702 -34.161 1.00 33.29 180 LEU A O 1
ATOM 1371 N N . ASP A 1 189 ? 20.773 49.167 -33.929 1.00 24.22 181 ASP A N 1
ATOM 1372 C CA . ASP A 1 189 ? 20.891 48.812 -32.532 1.00 24.52 181 ASP A CA 1
ATOM 1373 C C . ASP A 1 189 ? 20.041 47.565 -32.301 1.00 24.75 181 ASP A C 1
ATOM 1374 O O . ASP A 1 189 ? 18.825 47.659 -32.151 1.00 25.34 181 ASP A O 1
ATOM 1379 N N . ALA A 1 190 ? 20.682 46.405 -32.253 1.00 22.95 182 ALA A N 1
ATOM 1380 C CA . ALA A 1 190 ? 19.952 45.159 -32.114 1.00 29.90 182 ALA A CA 1
ATOM 1381 C C . ALA A 1 190 ? 19.539 44.880 -30.650 1.00 28.48 182 ALA A C 1
ATOM 1382 O O . ALA A 1 190 ? 18.879 43.888 -30.359 1.00 33.32 182 ALA A O 1
ATOM 1384 N N . SER A 1 191 ? 19.918 45.746 -29.724 1.00 26.60 183 SER A N 1
ATOM 1385 C CA . SER A 1 191 ? 19.532 45.511 -28.334 1.00 33.59 183 SER A CA 1
ATOM 1386 C C . SER A 1 191 ? 18.462 46.499 -27.834 1.00 33.61 183 SER A C 1
ATOM 1387 O O . SER A 1 191 ? 18.021 46.425 -26.685 1.00 37.07 183 SER A O 1
ATOM 1390 N N . LEU A 1 192 ? 18.035 47.413 -28.695 1.00 32.12 184 LEU A N 1
ATOM 1391 C CA . LEU A 1 192 ? 17.000 48.383 -28.306 1.00 28.83 184 LEU A CA 1
ATOM 1392 C C . LEU A 1 192 ? 15.636 47.744 -28.049 1.00 26.50 184 LEU A C 1
ATOM 1393 O O . LEU A 1 192 ? 15.142 46.933 -28.848 1.00 27.07 184 LEU A O 1
ATOM 1398 N N . LEU A 1 193 ? 15.026 48.151 -26.941 1.00 23.02 185 LEU A N 1
ATOM 1399 C CA . LEU A 1 193 ? 13.764 47.611 -26.464 1.00 24.53 185 LEU A CA 1
ATOM 1400 C C . LEU A 1 193 ? 12.704 48.729 -26.393 1.00 25.72 185 LEU A C 1
ATOM 1401 O O . LEU A 1 193 ? 13.050 49.901 -26.433 1.00 23.38 185 LEU A O 1
ATOM 1406 N N . PRO A 1 194 ? 11.409 48.363 -26.346 1.00 27.08 186 PRO A N 1
ATOM 1407 C CA . PRO A 1 194 ? 10.330 49.335 -26.152 1.00 29.89 186 PRO A CA 1
ATOM 1408 C C . PRO A 1 194 ? 10.457 50.080 -24.828 1.00 28.59 186 PRO A C 1
ATOM 1409 O O . PRO A 1 194 ? 10.963 49.526 -23.877 1.00 35.25 186 PRO A O 1
ATOM 1413 N N . HIS A 1 195 ? 10.002 51.322 -24.782 1.00 29.43 187 HIS A N 1
ATOM 1414 C CA . HIS A 1 195 ? 10.083 52.146 -23.583 1.00 25.62 187 HIS A CA 1
ATOM 1415 C C . HIS A 1 195 ? 8.735 52.880 -23.428 1.00 29.56 187 HIS A C 1
ATOM 1416 O O . HIS A 1 195 ? 8.230 53.482 -24.383 1.00 30.12 187 HIS A O 1
ATOM 1423 N N . ALA A 1 196 ? 8.133 52.803 -22.247 1.00 30.67 188 ALA A N 1
ATOM 1424 C CA . ALA A 1 196 ? 6.822 53.412 -22.018 1.00 28.35 188 ALA A CA 1
ATOM 1425 C C . ALA A 1 196 ? 6.806 54.913 -22.323 1.00 29.55 188 ALA A C 1
ATOM 1426 O O . ALA A 1 196 ? 5.765 55.470 -22.690 1.00 27.86 188 ALA A O 1
ATOM 1428 N N . GLU A 1 197 ? 7.952 55.568 -22.175 1.00 19.87 189 GLU A N 1
ATOM 1429 C CA . GLU A 1 197 ? 8.054 56.992 -22.517 1.00 28.79 189 GLU A CA 1
ATOM 1430 C C . GLU A 1 197 ? 7.674 57.251 -23.982 1.00 27.34 189 GLU A C 1
ATOM 1431 O O . GLU A 1 197 ? 6.988 58.225 -24.311 1.00 26.43 189 GLU A O 1
ATOM 1437 N N . ASP A 1 198 ? 8.120 56.371 -24.867 1.00 23.11 190 ASP A N 1
ATOM 1438 C CA . ASP A 1 198 ? 7.837 56.535 -26.289 1.00 28.80 190 ASP A CA 1
ATOM 1439 C C . ASP A 1 198 ? 6.456 55.980 -26.640 1.00 30.48 190 ASP A C 1
ATOM 1440 O O . ASP A 1 198 ? 5.789 56.485 -27.554 1.00 24.25 190 ASP A O 1
ATOM 1445 N N . LEU A 1 199 ? 6.016 54.975 -25.883 1.00 24.41 191 LEU A N 1
ATOM 1446 C CA . LEU A 1 199 ? 4.625 54.524 -25.951 1.00 25.20 191 LEU A CA 1
ATOM 1447 C C . LEU A 1 199 ? 3.692 55.686 -25.620 1.00 24.12 191 LEU A C 1
ATOM 1448 O O . LEU A 1 199 ? 2.684 55.898 -26.290 1.00 24.55 191 LEU A O 1
ATOM 1453 N N . LEU A 1 200 ? 4.062 56.445 -24.591 1.00 25.16 192 LEU A N 1
ATOM 1454 C CA . LEU A 1 200 ? 3.302 57.614 -24.148 1.00 24.80 192 LEU A CA 1
ATOM 1455 C C . LEU A 1 200 ? 3.203 58.674 -25.255 1.00 24.93 192 LEU A C 1
ATOM 1456 O O . LEU A 1 200 ? 2.127 59.216 -25.502 1.00 29.51 192 LEU A O 1
ATOM 1461 N N . SER A 1 201 ? 4.305 58.943 -25.946 1.00 26.24 193 SER A N 1
ATOM 1462 C CA . SER A 1 201 ? 4.274 59.844 -27.106 1.00 20.98 193 SER A CA 1
ATOM 1463 C C . SER A 1 201 ? 3.247 59.393 -28.149 1.00 26.09 193 SER A C 1
ATOM 1464 O O . SER A 1 201 ? 2.384 60.179 -28.586 1.00 30.67 193 SER A O 1
ATOM 1467 N N . LEU A 1 202 ? 3.324 58.121 -28.521 1.00 23.37 194 LEU A N 1
ATOM 1468 C CA . LEU A 1 202 ? 2.421 57.547 -29.525 1.00 26.33 194 LEU A CA 1
ATOM 1469 C C . LEU A 1 202 ? 0.955 57.581 -29.055 1.00 27.10 194 LEU A C 1
ATOM 1470 O O . LEU A 1 202 ? 0.059 57.922 -29.835 1.00 31.93 194 LEU A O 1
ATOM 1475 N N . ALA A 1 203 ? 0.720 57.256 -27.782 1.00 25.27 195 ALA A N 1
ATOM 1476 C CA . ALA A 1 203 ? -0.620 57.334 -27.204 1.00 24.10 195 ALA A CA 1
ATOM 1477 C C . ALA A 1 203 ? -1.203 58.758 -27.299 1.00 28.61 195 ALA A C 1
ATOM 1478 O O . ALA A 1 203 ? -2.396 58.926 -27.566 1.00 29.05 195 ALA A O 1
ATOM 1480 N N . GLY A 1 204 ? -0.365 59.771 -27.074 1.00 23.17 196 GLY A N 1
ATOM 1481 C CA . GLY A 1 204 ? -0.787 61.161 -27.233 1.00 24.60 196 GLY A CA 1
ATOM 1482 C C . GLY A 1 204 ? -1.322 61.479 -28.629 1.00 26.53 196 GLY A C 1
ATOM 1483 O O . GLY A 1 204 ? -2.382 62.096 -28.778 1.00 30.31 196 GLY A O 1
ATOM 1484 N N . PHE A 1 205 ? -0.611 61.025 -29.659 1.00 23.45 197 PHE A N 1
ATOM 1485 C CA . PHE A 1 205 ? -1.073 61.238 -31.025 1.00 26.13 197 PHE A CA 1
ATOM 1486 C C . PHE A 1 205 ? -2.384 60.476 -31.261 1.00 27.53 197 PHE A C 1
ATOM 1487 O O . PHE A 1 205 ? -3.334 61.015 -31.831 1.00 27.78 197 PHE A O 1
ATOM 1495 N N . ALA A 1 206 ? -2.441 59.236 -30.791 1.00 20.81 198 ALA A N 1
ATOM 1496 C CA . ALA A 1 206 ? -3.609 58.392 -31.001 1.00 20.64 198 ALA A CA 1
ATOM 1497 C C . ALA A 1 206 ? -4.821 58.934 -30.254 1.00 27.73 198 ALA A C 1
ATOM 1498 O O . ALA A 1 206 ? -5.939 58.953 -30.782 1.00 31.26 198 ALA A O 1
ATOM 1500 N N . TRP A 1 207 ? -4.595 59.414 -29.038 1.00 27.10 199 TRP A N 1
ATOM 1501 C CA . TRP A 1 207 ? -5.690 59.942 -28.223 1.00 23.83 199 TRP A CA 1
ATOM 1502 C C . TRP A 1 207 ? -6.274 61.207 -28.859 1.00 23.24 199 TRP A C 1
ATOM 1503 O O . TRP A 1 207 ? -7.492 61.387 -28.882 1.00 29.64 199 TRP A O 1
ATOM 1514 N N . ALA A 1 208 ? -5.402 62.073 -29.371 1.00 24.00 200 ALA A N 1
ATOM 1515 C CA . ALA A 1 208 ? -5.830 63.310 -30.037 1.00 30.17 200 ALA A CA 1
ATOM 1516 C C . ALA A 1 208 ? -6.606 63.045 -31.326 1.00 35.29 200 ALA A C 1
ATOM 1517 O O . ALA A 1 208 ? -7.363 63.901 -31.756 1.00 34.74 200 ALA A O 1
ATOM 1519 N N . ARG A 1 209 ? -6.404 61.878 -31.945 1.00 38.12 201 ARG A N 1
ATOM 1520 C CA . ARG A 1 209 ? -7.162 61.497 -33.149 1.00 30.92 201 ARG A CA 1
ATOM 1521 C C . ARG A 1 209 ? -8.519 60.929 -32.768 1.00 27.65 201 ARG A C 1
ATOM 1522 O O . ARG A 1 209 ? -9.323 60.603 -33.629 1.00 27.80 201 ARG A O 1
ATOM 1530 N N . GLY A 1 210 ? -8.750 60.776 -31.469 1.00 28.10 202 GLY A N 1
ATOM 1531 C CA . GLY A 1 210 ? -10.001 60.228 -30.992 1.00 28.87 202 GLY A CA 1
ATOM 1532 C C . GLY A 1 210 ? -10.048 58.717 -30.917 1.00 28.35 202 GLY A C 1
ATOM 1533 O O . GLY A 1 210 ? -11.123 58.140 -30.842 1.00 31.44 202 GLY A O 1
ATOM 1534 N N . GLU A 1 211 ? -8.889 58.066 -30.939 1.00 27.63 203 GLU A N 1
ATOM 1535 C CA . GLU A 1 211 ? -8.848 56.618 -30.774 1.00 27.24 203 GLU A CA 1
ATOM 1536 C C . GLU A 1 211 ? -9.080 56.268 -29.320 1.00 29.41 203 GLU A C 1
ATOM 1537 O O . GLU A 1 211 ? -9.078 57.143 -28.457 1.00 33.30 203 GLU A O 1
ATOM 1543 N N . GLY A 1 212 ? -9.275 54.987 -29.042 1.00 28.42 204 GLY A N 1
ATOM 1544 C CA . GLY A 1 212 ? -9.549 54.555 -27.690 1.00 29.50 204 GLY A CA 1
ATOM 1545 C C . GLY A 1 212 ? -10.739 53.634 -27.719 1.00 34.05 204 GLY A C 1
ATOM 1546 O O . GLY A 1 212 ? -11.728 53.911 -28.377 1.00 30.96 204 GLY A O 1
ATOM 1547 N N . VAL A 1 213 ? -10.635 52.519 -27.012 1.00 38.19 205 VAL A N 1
ATOM 1548 C CA . VAL A 1 213 ? -11.634 51.476 -27.093 1.00 38.33 205 VAL A CA 1
ATOM 1549 C C . VAL A 1 213 ? -12.105 51.214 -25.676 1.00 36.73 205 VAL A C 1
ATOM 1550 O O . VAL A 1 213 ? -11.308 51.301 -24.754 1.00 38.88 205 VAL A O 1
ATOM 1554 N N . GLU A 1 214 ? -13.388 50.937 -25.470 1.00 40.77 206 GLU A N 1
ATOM 1555 C CA . GLU A 1 214 ? -13.807 50.607 -24.112 1.00 46.56 206 GLU A CA 1
ATOM 1556 C C . GLU A 1 214 ? -13.440 49.146 -23.819 1.00 43.50 206 GLU A C 1
ATOM 1557 O O . GLU A 1 214 ? -13.289 48.331 -24.733 1.00 41.07 206 GLU A O 1
ATOM 1563 N N . ALA A 1 215 ? -13.268 48.847 -22.536 1.00 40.92 207 ALA A N 1
ATOM 1564 C CA . ALA A 1 215 ? -12.728 47.573 -22.074 1.00 42.08 207 ALA A CA 1
ATOM 1565 C C . ALA A 1 215 ? -13.548 46.355 -22.506 1.00 43.05 207 ALA A C 1
ATOM 1566 O O . ALA A 1 215 ? -12.978 45.313 -22.807 1.00 43.27 207 ALA A O 1
ATOM 1568 N N . GLU A 1 216 ? -14.872 46.491 -22.545 1.00 50.07 208 GLU A N 1
ATOM 1569 C CA . GLU A 1 216 ? -15.763 45.401 -22.954 1.00 53.13 208 GLU A CA 1
ATOM 1570 C C . GLU A 1 216 ? -15.754 45.161 -24.467 1.00 58.16 208 GLU A C 1
ATOM 1571 O O . GLU A 1 216 ? -16.255 44.143 -24.947 1.00 60.04 208 GLU A O 1
ATOM 1577 N N . GLN A 1 217 ? -15.204 46.111 -25.213 1.00 55.66 209 GLN A N 1
ATOM 1578 C CA . GLN A 1 217 ? -15.286 46.090 -26.670 1.00 47.33 209 GLN A CA 1
ATOM 1579 C C . GLN A 1 217 ? -14.187 45.191 -27.214 1.00 43.32 209 GLN A C 1
ATOM 1580 O O . GLN A 1 217 ? -13.150 45.039 -26.574 1.00 43.75 209 GLN A O 1
ATOM 1586 N N . ALA A 1 218 ? -14.429 44.581 -28.375 1.00 41.05 210 ALA A N 1
ATOM 1587 C CA . ALA A 1 218 ? -13.440 43.701 -28.986 1.00 40.80 210 ALA A CA 1
ATOM 1588 C C . ALA A 1 218 ? -12.166 44.482 -29.257 1.00 44.20 210 ALA A C 1
ATOM 1589 O O . ALA A 1 218 ? -12.179 45.583 -29.825 1.00 36.66 210 ALA A O 1
ATOM 1591 N N . LEU A 1 219 ? -11.061 43.890 -28.838 1.00 38.45 211 LEU A N 1
ATOM 1592 C CA . LEU A 1 219 ? -9.775 44.558 -28.841 1.00 41.49 211 LEU A CA 1
ATOM 1593 C C . LEU A 1 219 ? -9.038 44.330 -30.152 1.00 36.94 211 LEU A C 1
ATOM 1594 O O . LEU A 1 219 ? -8.899 43.180 -30.594 1.00 39.87 211 LEU A O 1
ATOM 1599 N N . PRO A 1 220 ? -8.550 45.421 -30.774 1.00 40.08 212 PRO A N 1
ATOM 1600 C CA . PRO A 1 220 ? -7.772 45.332 -32.016 1.00 45.08 212 PRO A CA 1
ATOM 1601 C C . PRO A 1 220 ? -6.347 44.854 -31.723 1.00 46.13 212 PRO A C 1
ATOM 1602 O O . PRO A 1 220 ? -5.362 45.489 -32.090 1.00 46.65 212 PRO A O 1
ATOM 1606 N N . VAL A 1 221 ? -6.267 43.726 -31.027 1.00 50.01 213 VAL A N 1
ATOM 1607 C CA . VAL A 1 221 ? -5.014 43.052 -30.732 1.00 45.19 213 VAL A CA 1
ATOM 1608 C C . VAL A 1 221 ? -5.221 41.623 -31.184 1.00 49.41 213 VAL A C 1
ATOM 1609 O O . VAL A 1 221 ? -6.169 40.970 -30.755 1.00 51.52 213 VAL A O 1
ATOM 1613 N N . TYR A 1 222 ? -4.355 41.143 -32.070 1.00 52.06 214 TYR A N 1
ATOM 1614 C CA . TYR A 1 222 ? -4.562 39.843 -32.685 1.00 50.70 214 TYR A CA 1
ATOM 1615 C C . TYR A 1 222 ? -3.355 38.937 -32.517 1.00 57.40 214 TYR A C 1
ATOM 1616 O O . TYR A 1 222 ? -2.472 38.909 -33.372 1.00 62.61 214 TYR A O 1
ATOM 1625 N N . LEU A 1 223 ? -3.330 38.187 -31.418 1.00 61.30 215 LEU A N 1
ATOM 1626 C CA . LEU A 1 223 ? -2.220 37.285 -31.124 1.00 69.32 215 LEU A CA 1
ATOM 1627 C C . LEU A 1 223 ? -2.428 35.904 -31.754 1.00 77.48 215 LEU A C 1
ATOM 1628 O O . LEU A 1 223 ? -3.545 35.391 -31.801 1.00 77.75 215 LEU A O 1
ATOM 1633 N N . ARG A 1 224 ? -1.337 35.310 -32.235 1.00 86.76 216 ARG A N 1
ATOM 1634 C CA . ARG A 1 224 ? -1.380 34.023 -32.930 1.00 90.05 216 ARG A CA 1
ATOM 1635 C C . ARG A 1 224 ? -1.604 32.856 -31.969 1.00 96.41 216 ARG A C 1
ATOM 1636 O O . ARG A 1 224 ? -0.743 32.532 -31.150 1.00 100.38 216 ARG A O 1
ATOM 1638 N N . MET B 1 9 ? 39.321 51.319 -11.069 1.00 60.92 1 MET B N 1
ATOM 1639 C CA . MET B 1 9 ? 39.355 49.910 -11.459 1.00 61.66 1 MET B CA 1
ATOM 1640 C C . MET B 1 9 ? 38.472 49.043 -10.556 1.00 59.11 1 MET B C 1
ATOM 1641 O O . MET B 1 9 ? 38.513 49.145 -9.325 1.00 60.30 1 MET B O 1
ATOM 1646 N N . SER B 1 10 ? 37.699 48.164 -11.186 1.00 51.97 2 SER B N 1
ATOM 1647 C CA . SER B 1 10 ? 36.670 47.392 -10.497 1.00 51.41 2 SER B CA 1
ATOM 1648 C C . SER B 1 10 ? 37.163 46.087 -9.871 1.00 46.26 2 SER B C 1
ATOM 1649 O O . SER B 1 10 ? 38.067 45.434 -10.386 1.00 50.48 2 SER B O 1
ATOM 1652 N N . THR B 1 11 ? 36.535 45.689 -8.776 1.00 35.53 3 THR B N 1
ATOM 1653 C CA . THR B 1 11 ? 36.798 44.379 -8.206 1.00 35.61 3 THR B CA 1
ATOM 1654 C C . THR B 1 11 ? 35.522 43.567 -8.379 1.00 35.39 3 THR B C 1
ATOM 1655 O O . THR B 1 11 ? 34.499 43.890 -7.777 1.00 32.97 3 THR B O 1
ATOM 1659 N N . LEU B 1 12 ? 35.591 42.516 -9.200 1.00 37.58 4 LEU B N 1
ATOM 1660 C CA . LEU B 1 12 ? 34.422 41.702 -9.515 1.00 30.37 4 LEU B CA 1
ATOM 1661 C C . LEU B 1 12 ? 34.634 40.230 -9.150 1.00 30.72 4 LEU B C 1
ATOM 1662 O O . LEU B 1 12 ? 35.678 39.648 -9.457 1.00 34.07 4 LEU B O 1
ATOM 1667 N N . LEU B 1 13 ? 33.621 39.629 -8.533 1.00 29.78 5 LEU B N 1
ATOM 1668 C CA . LEU B 1 13 ? 33.635 38.201 -8.209 1.00 31.05 5 LEU B CA 1
ATOM 1669 C C . LEU B 1 13 ? 32.632 37.465 -9.106 1.00 33.21 5 LEU B C 1
ATOM 1670 O O . LEU B 1 13 ? 31.519 37.953 -9.337 1.00 34.98 5 LEU B O 1
ATOM 1675 N N . ALA B 1 14 ? 33.033 36.314 -9.638 1.00 25.13 6 ALA B N 1
ATOM 1676 C CA . ALA B 1 14 ? 32.162 35.538 -10.528 1.00 24.01 6 ALA B CA 1
ATOM 1677 C C . ALA B 1 14 ? 32.021 34.077 -10.065 1.00 30.40 6 ALA B C 1
ATOM 1678 O O . ALA B 1 14 ? 33.007 33.446 -9.672 1.00 28.77 6 ALA B O 1
ATOM 1680 N N . LEU B 1 15 ? 30.812 33.525 -10.163 1.00 26.04 7 LEU B N 1
ATOM 1681 C CA . LEU B 1 15 ? 30.565 32.164 -9.690 1.00 27.43 7 LEU B CA 1
ATOM 1682 C C . LEU B 1 15 ? 29.738 31.428 -10.715 1.00 30.06 7 LEU B C 1
ATOM 1683 O O . LEU B 1 15 ? 28.765 31.995 -11.217 1.00 26.44 7 LEU B O 1
ATOM 1688 N N . ASP B 1 16 ? 30.086 30.172 -11.008 1.00 29.26 8 ASP B N 1
ATOM 1689 C CA . ASP B 1 16 ? 29.244 29.356 -11.891 1.00 30.02 8 ASP B CA 1
ATOM 1690 C C . ASP B 1 16 ? 29.146 27.886 -11.466 1.00 30.76 8 ASP B C 1
ATOM 1691 O O . ASP B 1 16 ? 30.160 27.196 -11.291 1.00 30.73 8 ASP B O 1
ATOM 1696 N N . THR B 1 17 ? 27.909 27.409 -11.348 1.00 29.97 9 THR B N 1
ATOM 1697 C CA . THR B 1 17 ? 27.635 26.019 -11.000 1.00 32.56 9 THR B CA 1
ATOM 1698 C C . THR B 1 17 ? 26.498 25.451 -11.842 1.00 36.08 9 THR B C 1
ATOM 1699 O O . THR B 1 17 ? 25.803 24.543 -11.407 1.00 46.56 9 THR B O 1
ATOM 1703 N N . SER B 1 18 ? 26.302 25.982 -13.042 1.00 36.98 10 SER B N 1
ATOM 1704 C CA . SER B 1 18 ? 25.148 25.599 -13.860 1.00 39.77 10 SER B CA 1
ATOM 1705 C C . SER B 1 18 ? 25.297 24.203 -14.455 1.00 40.42 10 SER B C 1
ATOM 1706 O O . SER B 1 18 ? 24.320 23.560 -14.863 1.00 37.04 10 SER B O 1
ATOM 1709 N N . THR B 1 19 ? 26.531 23.735 -14.523 1.00 37.04 11 THR B N 1
ATOM 1710 C CA . THR B 1 19 ? 26.780 22.410 -15.060 1.00 38.03 11 THR B CA 1
ATOM 1711 C C . THR B 1 19 ? 27.556 21.634 -14.017 1.00 43.89 11 THR B C 1
ATOM 1712 O O . THR B 1 19 ? 27.709 22.104 -12.882 1.00 46.19 11 THR B O 1
ATOM 1716 N N . GLU B 1 20 ? 28.077 20.473 -14.395 1.00 41.35 12 GLU B N 1
ATOM 1717 C CA . GLU B 1 20 ? 28.860 19.683 -13.455 1.00 48.45 12 GLU B CA 1
ATOM 1718 C C . GLU B 1 20 ? 30.162 20.400 -13.097 1.00 52.36 12 GLU B C 1
ATOM 1719 O O . GLU B 1 20 ? 30.836 20.039 -12.130 1.00 55.85 12 GLU B O 1
ATOM 1725 N N . ALA B 1 21 ? 30.511 21.422 -13.875 1.00 45.43 13 ALA B N 1
ATOM 1726 C CA . ALA B 1 21 ? 31.665 22.247 -13.546 1.00 44.98 13 ALA B CA 1
ATOM 1727 C C . ALA B 1 21 ? 31.314 23.268 -12.462 1.00 45.83 13 ALA B C 1
ATOM 1728 O O . ALA B 1 21 ? 30.259 23.900 -12.498 1.00 44.50 13 ALA B O 1
ATOM 1730 N N . CYS B 1 22 ? 32.215 23.412 -11.499 1.00 37.89 14 CYS B N 1
ATOM 1731 C CA . CYS B 1 22 ? 32.094 24.422 -10.464 1.00 33.87 14 CYS B CA 1
ATOM 1732 C C . CYS B 1 22 ? 33.311 25.321 -10.565 1.00 32.65 14 CYS B C 1
ATOM 1733 O O . CYS B 1 22 ? 34.434 24.848 -10.473 1.00 33.21 14 CYS B O 1
ATOM 1736 N N . SER B 1 23 ? 33.107 26.617 -10.770 1.00 33.10 15 SER B N 1
ATOM 1737 C CA . SER B 1 23 ? 34.259 27.490 -10.932 1.00 30.60 15 SER B CA 1
ATOM 1738 C C . SER B 1 23 ? 34.010 28.881 -10.398 1.00 30.58 15 SER B C 1
ATOM 1739 O O . SER B 1 23 ? 32.876 29.355 -10.383 1.00 30.16 15 SER B O 1
ATOM 1742 N N . VAL B 1 24 ? 35.097 29.535 -9.994 1.00 31.55 16 VAL B N 1
ATOM 1743 C CA . VAL B 1 24 ? 35.055 30.872 -9.410 1.00 29.99 16 VAL B CA 1
ATOM 1744 C C . VAL B 1 24 ? 36.133 31.734 -10.041 1.00 31.66 16 VAL B C 1
ATOM 1745 O O . VAL B 1 24 ? 37.159 31.219 -10.487 1.00 31.41 16 VAL B O 1
ATOM 1749 N N . ALA B 1 25 ? 35.903 33.043 -10.098 1.00 29.12 17 ALA B N 1
ATOM 1750 C CA . ALA B 1 25 ? 36.893 33.940 -10.680 1.00 27.97 17 ALA B CA 1
ATOM 1751 C C . ALA B 1 25 ? 36.836 35.319 -10.045 1.00 33.52 17 ALA B C 1
ATOM 1752 O O . ALA B 1 25 ? 35.798 35.734 -9.519 1.00 35.45 17 ALA B O 1
ATOM 1754 N N . LEU B 1 26 ? 37.963 36.024 -10.093 1.00 33.15 18 LEU B N 1
ATOM 1755 C CA . LEU B 1 26 ? 38.068 37.343 -9.474 1.00 33.81 18 LEU B CA 1
ATOM 1756 C C . LEU B 1 26 ? 38.841 38.303 -10.373 1.00 35.77 18 LEU B C 1
ATOM 1757 O O . LEU B 1 26 ? 39.893 37.959 -10.928 1.00 36.82 18 LEU B O 1
ATOM 1762 N N . LEU B 1 27 ? 38.290 39.497 -10.547 1.00 37.26 19 LEU B N 1
ATOM 1763 C CA . LEU B 1 27 ? 39.006 40.581 -11.209 1.00 41.24 19 LEU B CA 1
ATOM 1764 C C . LEU B 1 27 ? 39.370 41.558 -10.105 1.00 42.33 19 LEU B C 1
ATOM 1765 O O . LEU B 1 27 ? 38.523 41.929 -9.295 1.00 35.93 19 LEU B O 1
ATOM 1770 N N . HIS B 1 28 ? 40.643 41.927 -10.056 1.00 50.29 20 HIS B N 1
ATOM 1771 C CA . HIS B 1 28 ? 41.168 42.833 -9.046 1.00 50.77 20 HIS B CA 1
ATOM 1772 C C . HIS B 1 28 ? 42.345 43.607 -9.592 1.00 54.26 20 HIS B C 1
ATOM 1773 O O . HIS B 1 28 ? 43.295 43.003 -10.086 1.00 53.79 20 HIS B O 1
ATOM 1780 N N . GLU B 1 29 ? 42.283 44.933 -9.466 1.00 60.13 21 GLU B N 1
ATOM 1781 C CA . GLU B 1 29 ? 43.310 45.850 -9.976 1.00 67.41 21 GLU B CA 1
ATOM 1782 C C . GLU B 1 29 ? 43.877 45.412 -11.331 1.00 69.84 21 GLU B C 1
ATOM 1783 O O . GLU B 1 29 ? 45.095 45.319 -11.501 1.00 67.64 21 GLU B O 1
ATOM 1785 N N . GLY B 1 30 ? 42.979 45.124 -12.274 1.00 68.99 22 GLY B N 1
ATOM 1786 C CA . GLY B 1 30 ? 43.352 44.786 -13.639 1.00 66.87 22 GLY B CA 1
ATOM 1787 C C . GLY B 1 30 ? 43.726 43.334 -13.870 1.00 66.58 22 GLY B C 1
ATOM 1788 O O . GLY B 1 30 ? 43.985 42.921 -15.003 1.00 69.33 22 GLY B O 1
ATOM 1789 N N . ARG B 1 31 ? 43.748 42.554 -12.794 1.00 64.64 23 ARG B N 1
ATOM 1790 C CA . ARG B 1 31 ? 44.189 41.168 -12.863 1.00 62.95 23 ARG B CA 1
ATOM 1791 C C . ARG B 1 31 ? 43.022 40.193 -12.717 1.00 54.24 23 ARG B C 1
ATOM 1792 O O . ARG B 1 31 ? 42.135 40.382 -11.892 1.00 48.51 23 ARG B O 1
ATOM 1800 N N . ALA B 1 32 ? 43.031 39.148 -13.537 1.00 56.65 24 ALA B N 1
ATOM 1801 C CA . ALA B 1 32 ? 42.007 38.114 -13.487 1.00 47.05 24 ALA B CA 1
ATOM 1802 C C . ALA B 1 32 ? 42.589 36.831 -12.923 1.00 42.03 24 ALA B C 1
ATOM 1803 O O . ALA B 1 32 ? 43.674 36.409 -13.300 1.00 46.95 24 ALA B O 1
ATOM 1805 N N . LEU B 1 33 ? 41.850 36.219 -12.011 1.00 38.11 25 LEU B N 1
ATOM 1806 C CA . LEU B 1 33 ? 42.255 34.969 -11.397 1.00 39.29 25 LEU B CA 1
ATOM 1807 C C . LEU B 1 33 ? 41.043 34.036 -11.413 1.00 39.20 25 LEU B C 1
ATOM 1808 O O . LEU B 1 33 ? 39.922 34.500 -11.232 1.00 35.59 25 LEU B O 1
ATOM 1813 N N . SER B 1 34 ? 41.243 32.741 -11.633 1.00 42.48 26 SER B N 1
ATOM 1814 C CA . SER B 1 34 ? 40.108 31.821 -11.643 1.00 42.05 26 SER B CA 1
ATOM 1815 C C . SER B 1 34 ? 40.490 30.402 -11.241 1.00 45.57 26 SER B C 1
ATOM 1816 O O . SER B 1 34 ? 41.618 29.972 -11.436 1.00 52.36 26 SER B O 1
ATOM 1819 N N . HIS B 1 35 ? 39.528 29.677 -10.683 1.00 43.60 27 HIS B N 1
ATOM 1820 C CA A HIS B 1 35 ? 39.715 28.281 -10.287 0.49 45.59 27 HIS B CA 1
ATOM 1821 C CA B HIS B 1 35 ? 39.750 28.276 -10.382 0.51 45.64 27 HIS B CA 1
ATOM 1822 C C . HIS B 1 35 ? 38.515 27.476 -10.776 1.00 39.67 27 HIS B C 1
ATOM 1823 O O . HIS B 1 35 ? 37.387 27.973 -10.729 1.00 35.05 27 HIS B O 1
ATOM 1836 N N . TYR B 1 36 ? 38.760 26.240 -11.200 1.00 37.32 28 TYR B N 1
ATOM 1837 C CA . TYR B 1 36 ? 37.792 25.451 -11.950 1.00 36.80 28 TYR B CA 1
ATOM 1838 C C . TYR B 1 36 ? 37.892 23.949 -11.673 1.00 49.17 28 TYR B C 1
ATOM 1839 O O . TYR B 1 36 ? 38.935 23.345 -11.914 1.00 52.68 28 TYR B O 1
ATOM 1848 N N . GLU B 1 37 ? 36.809 23.340 -11.194 1.00 49.70 29 GLU B N 1
ATOM 1849 C CA . GLU B 1 37 ? 36.784 21.891 -10.934 1.00 49.78 29 GLU B CA 1
ATOM 1850 C C . GLU B 1 37 ? 35.544 21.219 -11.523 1.00 50.57 29 GLU B C 1
ATOM 1851 O O . GLU B 1 37 ? 34.506 21.856 -11.683 1.00 50.88 29 GLU B O 1
ATOM 1857 N N . VAL B 1 38 ? 35.643 19.928 -11.827 1.00 55.33 30 VAL B N 1
ATOM 1858 C CA . VAL B 1 38 ? 34.469 19.170 -12.251 1.00 60.53 30 VAL B CA 1
ATOM 1859 C C . VAL B 1 38 ? 34.052 18.193 -11.150 1.00 75.30 30 VAL B C 1
ATOM 1860 O O . VAL B 1 38 ? 34.752 17.215 -10.873 1.00 75.14 30 VAL B O 1
ATOM 1864 N N . ILE B 1 39 ? 32.905 18.469 -10.528 1.00 79.99 31 ILE B N 1
ATOM 1865 C CA . ILE B 1 39 ? 32.458 17.725 -9.352 1.00 80.77 31 ILE B CA 1
ATOM 1866 C C . ILE B 1 39 ? 30.935 17.606 -9.274 1.00 80.02 31 ILE B C 1
ATOM 1867 O O . ILE B 1 39 ? 30.281 18.405 -8.600 1.00 79.88 31 ILE B O 1
ATOM 1872 N N . PRO B 1 40 ? 30.366 16.590 -9.943 1.00 85.47 32 PRO B N 1
ATOM 1873 C CA . PRO B 1 40 ? 28.920 16.340 -9.877 1.00 88.79 32 PRO B CA 1
ATOM 1874 C C . PRO B 1 40 ? 28.433 16.014 -8.459 1.00 93.26 32 PRO B C 1
ATOM 1875 O O . PRO B 1 40 ? 29.016 15.149 -7.797 1.00 86.70 32 PRO B O 1
ATOM 1879 N N . ARG B 1 41 ? 27.395 16.730 -8.019 1.00 99.82 33 ARG B N 1
ATOM 1880 C CA . ARG B 1 41 ? 26.706 16.521 -6.738 1.00 106.26 33 ARG B CA 1
ATOM 1881 C C . ARG B 1 41 ? 27.447 17.121 -5.530 1.00 113.15 33 ARG B C 1
ATOM 1882 O O . ARG B 1 41 ? 27.004 16.959 -4.392 1.00 122.05 33 ARG B O 1
ATOM 1884 N N . LEU B 1 42 ? 28.548 17.831 -5.772 1.00 106.89 34 LEU B N 1
ATOM 1885 C CA . LEU B 1 42 ? 29.353 18.380 -4.677 1.00 96.75 34 LEU B CA 1
ATOM 1886 C C . LEU B 1 42 ? 29.358 19.912 -4.630 1.00 91.43 34 LEU B C 1
ATOM 1887 O O . LEU B 1 42 ? 30.058 20.499 -3.804 1.00 95.66 34 LEU B O 1
ATOM 1892 N N . HIS B 1 43 ? 28.580 20.552 -5.503 1.00 84.11 35 HIS B N 1
ATOM 1893 C CA . HIS B 1 43 ? 28.624 22.013 -5.671 1.00 75.46 35 HIS B CA 1
ATOM 1894 C C . HIS B 1 43 ? 28.421 22.804 -4.378 1.00 75.57 35 HIS B C 1
ATOM 1895 O O . HIS B 1 43 ? 29.196 23.706 -4.057 1.00 56.90 35 HIS B O 1
ATOM 1902 N N . ALA B 1 44 ? 27.365 22.463 -3.647 1.00 95.26 36 ALA B N 1
ATOM 1903 C CA . ALA B 1 44 ? 26.992 23.179 -2.429 1.00 100.32 36 ALA B CA 1
ATOM 1904 C C . ALA B 1 44 ? 28.093 23.135 -1.366 1.00 100.25 36 ALA B C 1
ATOM 1905 O O . ALA B 1 44 ? 28.138 23.978 -0.465 1.00 104.88 36 ALA B O 1
ATOM 1907 N N . GLN B 1 45 ? 28.982 22.152 -1.483 1.00 92.61 37 GLN B N 1
ATOM 1908 C CA . GLN B 1 45 ? 30.035 21.946 -0.500 1.00 79.59 37 GLN B CA 1
ATOM 1909 C C . GLN B 1 45 ? 31.386 22.485 -0.978 1.00 68.64 37 GLN B C 1
ATOM 1910 O O . GLN B 1 45 ? 32.292 22.679 -0.172 1.00 68.79 37 GLN B O 1
ATOM 1912 N N . ARG B 1 46 ? 31.525 22.736 -2.278 1.00 59.89 38 ARG B N 1
ATOM 1913 C CA . ARG B 1 46 ? 32.823 23.153 -2.808 1.00 54.52 38 ARG B CA 1
ATOM 1914 C C . ARG B 1 46 ? 32.896 24.633 -3.172 1.00 46.24 38 ARG B C 1
ATOM 1915 O O . ARG B 1 46 ? 33.979 25.212 -3.186 1.00 50.34 38 ARG B O 1
ATOM 1923 N N . LEU B 1 47 ? 31.755 25.252 -3.448 1.00 38.32 39 LEU B N 1
ATOM 1924 C CA . LEU B 1 47 ? 31.739 26.627 -3.950 1.00 37.07 39 LEU B CA 1
ATOM 1925 C C . LEU B 1 47 ? 32.343 27.664 -2.981 1.00 37.94 39 LEU B C 1
ATOM 1926 O O . LEU B 1 47 ? 33.247 28.410 -3.351 1.00 39.91 39 LEU B O 1
ATOM 1931 N N . LEU B 1 48 ? 31.836 27.721 -1.754 1.00 33.87 40 LEU B N 1
ATOM 1932 C CA . LEU B 1 48 ? 32.307 28.719 -0.792 1.00 32.37 40 LEU B CA 1
ATOM 1933 C C . LEU B 1 48 ? 33.772 28.501 -0.403 1.00 40.46 40 LEU B C 1
ATOM 1934 O O . LEU B 1 48 ? 34.517 29.468 -0.266 1.00 49.62 40 LEU B O 1
ATOM 1939 N N . PRO B 1 49 ? 34.200 27.236 -0.236 1.00 38.94 41 PRO B N 1
ATOM 1940 C CA . PRO B 1 49 ? 35.645 27.083 -0.020 1.00 49.15 41 PRO B CA 1
ATOM 1941 C C . PRO B 1 49 ? 36.500 27.568 -1.205 1.00 44.04 41 PRO B C 1
ATOM 1942 O O . PRO B 1 49 ? 37.565 28.152 -0.981 1.00 42.21 41 PRO B O 1
ATOM 1946 N N . MET B 1 50 ? 36.036 27.361 -2.434 1.00 35.71 42 MET B N 1
ATOM 1947 C CA . MET B 1 50 ? 36.768 27.863 -3.593 1.00 36.54 42 MET B CA 1
ATOM 1948 C C . MET B 1 50 ? 36.804 29.389 -3.571 1.00 34.36 42 MET B C 1
ATOM 1949 O O . MET B 1 50 ? 37.821 29.999 -3.901 1.00 39.45 42 MET B O 1
ATOM 1954 N N . VAL B 1 51 ? 35.705 30.005 -3.160 1.00 31.29 43 VAL B N 1
ATOM 1955 C CA . VAL B 1 51 ? 35.663 31.467 -3.039 1.00 33.40 43 VAL B CA 1
ATOM 1956 C C . VAL B 1 51 ? 36.668 31.965 -1.999 1.00 35.45 43 VAL B C 1
ATOM 1957 O O . VAL B 1 51 ? 37.438 32.890 -2.267 1.00 35.64 43 VAL B O 1
ATOM 1961 N N . ARG B 1 52 ? 36.692 31.336 -0.829 1.00 28.87 44 ARG B N 1
ATOM 1962 C CA A ARG B 1 52 ? 37.628 31.757 0.206 0.55 33.83 44 ARG B CA 1
ATOM 1963 C CA B ARG B 1 52 ? 37.628 31.701 0.226 0.45 34.39 44 ARG B CA 1
ATOM 1964 C C . ARG B 1 52 ? 39.070 31.608 -0.278 1.00 40.01 44 ARG B C 1
ATOM 1965 O O . ARG B 1 52 ? 39.886 32.517 -0.079 1.00 43.59 44 ARG B O 1
ATOM 1980 N N . ASP B 1 53 ? 39.379 30.486 -0.929 1.00 40.71 45 ASP B N 1
ATOM 1981 C CA . ASP B 1 53 ? 40.731 30.242 -1.434 1.00 41.88 45 ASP B CA 1
ATOM 1982 C C . ASP B 1 53 ? 41.100 31.279 -2.484 1.00 40.15 45 ASP B C 1
ATOM 1983 O O . ASP B 1 53 ? 42.224 31.768 -2.516 1.00 44.19 45 ASP B O 1
ATOM 1988 N N . LEU B 1 54 ? 40.137 31.616 -3.335 1.00 33.46 46 LEU B N 1
ATOM 1989 C CA . LEU B 1 54 ? 40.373 32.555 -4.414 1.00 35.67 46 LEU B CA 1
ATOM 1990 C C . LEU B 1 54 ? 40.717 33.926 -3.833 1.00 38.06 46 LEU B C 1
ATOM 1991 O O . LEU B 1 54 ? 41.697 34.554 -4.230 1.00 44.25 46 LEU B O 1
ATOM 1996 N N . LEU B 1 55 ? 39.909 34.376 -2.879 1.00 40.68 47 LEU B N 1
ATOM 1997 C CA . LEU B 1 55 ? 40.138 35.652 -2.210 1.00 33.67 47 LEU B CA 1
ATOM 1998 C C . LEU B 1 55 ? 41.470 35.686 -1.474 1.00 40.99 47 LEU B C 1
ATOM 1999 O O . LEU B 1 55 ? 42.185 36.695 -1.496 1.00 42.84 47 LEU B O 1
ATOM 2004 N N . ASP B 1 56 ? 41.810 34.591 -0.808 1.00 41.18 48 ASP B N 1
ATOM 2005 C CA . ASP B 1 56 ? 43.063 34.569 -0.072 1.00 45.67 48 ASP B CA 1
ATOM 2006 C C . ASP B 1 56 ? 44.249 34.590 -1.034 1.00 47.88 48 ASP B C 1
ATOM 2007 O O . ASP B 1 56 ? 45.259 35.232 -0.761 1.00 57.77 48 ASP B O 1
ATOM 2012 N N . GLU B 1 57 ? 44.131 33.894 -2.160 1.00 42.62 49 GLU B N 1
ATOM 2013 C CA . GLU B 1 57 ? 45.220 33.878 -3.139 1.00 48.62 49 GLU B CA 1
ATOM 2014 C C . GLU B 1 57 ? 45.509 35.281 -3.661 1.00 44.89 49 GLU B C 1
ATOM 2015 O O . GLU B 1 57 ? 46.661 35.646 -3.872 1.00 49.89 49 GLU B O 1
ATOM 2021 N N . ALA B 1 58 ? 44.454 36.061 -3.865 1.00 44.33 50 ALA B N 1
ATOM 2022 C CA . ALA B 1 58 ? 44.595 37.402 -4.415 1.00 42.52 50 ALA B CA 1
ATOM 2023 C C . ALA B 1 58 ? 44.890 38.446 -3.341 1.00 46.80 50 ALA B C 1
ATOM 2024 O O . ALA B 1 58 ? 45.293 39.558 -3.657 1.00 51.53 50 ALA B O 1
ATOM 2026 N N . GLY B 1 59 ? 44.680 38.097 -2.074 1.00 47.52 51 GLY B N 1
ATOM 2027 C CA . GLY B 1 59 ? 44.862 39.062 -1.006 1.00 44.74 51 GLY B CA 1
ATOM 2028 C C . GLY B 1 59 ? 43.796 40.138 -1.095 1.00 46.74 51 GLY B C 1
ATOM 2029 O O . GLY B 1 59 ? 44.067 41.328 -0.920 1.00 49.91 51 GLY B O 1
ATOM 2030 N N . VAL B 1 60 ? 42.580 39.713 -1.404 1.00 39.00 52 VAL B N 1
ATOM 2031 C CA . VAL B 1 60 ? 41.450 40.614 -1.464 1.00 40.58 52 VAL B CA 1
ATOM 2032 C C . VAL B 1 60 ? 40.434 40.207 -0.401 1.00 43.53 52 VAL B C 1
ATOM 2033 O O . VAL B 1 60 ? 40.107 39.023 -0.270 1.00 45.06 52 VAL B O 1
ATOM 2037 N N . ALA B 1 61 ? 39.949 41.182 0.365 1.00 40.80 53 ALA B N 1
ATOM 2038 C CA . ALA B 1 61 ? 38.881 40.931 1.324 1.00 35.30 53 ALA B CA 1
ATOM 2039 C C . ALA B 1 61 ? 37.551 40.930 0.594 1.00 34.80 53 ALA B C 1
ATOM 2040 O O . ALA B 1 61 ? 37.352 41.711 -0.339 1.00 35.11 53 ALA B O 1
ATOM 2042 N N . LEU B 1 62 ? 36.649 40.042 1.007 1.00 29.61 54 LEU B N 1
ATOM 2043 C CA . LEU B 1 62 ? 35.302 39.980 0.435 1.00 26.29 54 LEU B CA 1
ATOM 2044 C C . LEU B 1 62 ? 34.620 41.354 0.421 1.00 36.14 54 LEU B C 1
ATOM 2045 O O . LEU B 1 62 ? 33.895 41.694 -0.527 1.00 30.92 54 LEU B O 1
ATOM 2050 N N . SER B 1 63 ? 34.884 42.147 1.463 1.00 29.84 55 SER B N 1
ATOM 2051 C CA . SER B 1 63 ? 34.219 43.431 1.630 1.00 34.89 55 SER B CA 1
ATOM 2052 C C . SER B 1 63 ? 34.634 44.456 0.560 1.00 36.98 55 SER B C 1
ATOM 2053 O O . SER B 1 63 ? 33.987 45.489 0.416 1.00 33.54 55 SER B O 1
ATOM 2056 N N . ALA B 1 64 ? 35.740 44.182 -0.130 1.00 30.42 56 ALA B N 1
ATOM 2057 C CA . ALA B 1 64 ? 36.264 45.033 -1.207 1.00 32.08 56 ALA B CA 1
ATOM 2058 C C . ALA B 1 64 ? 35.618 44.739 -2.579 1.00 34.41 56 ALA B C 1
ATOM 2059 O O . ALA B 1 64 ? 35.855 45.460 -3.544 1.00 41.74 56 ALA B O 1
ATOM 2061 N N . VAL B 1 65 ? 34.836 43.664 -2.667 1.00 28.30 57 VAL B N 1
ATOM 2062 C CA . VAL B 1 65 ? 34.197 43.266 -3.913 1.00 27.17 57 VAL B CA 1
ATOM 2063 C C . VAL B 1 65 ? 33.117 44.272 -4.327 1.00 40.80 57 VAL B C 1
ATOM 2064 O O . VAL B 1 65 ? 32.228 44.597 -3.537 1.00 34.94 57 VAL B O 1
ATOM 2068 N N . ASP B 1 66 ? 33.164 44.735 -5.579 1.00 28.46 58 ASP B N 1
ATOM 2069 C CA . ASP B 1 66 ? 32.207 45.746 -6.043 1.00 36.11 58 ASP B CA 1
ATOM 2070 C C . ASP B 1 66 ? 30.918 45.136 -6.551 1.00 35.77 58 ASP B C 1
ATOM 2071 O O . ASP B 1 66 ? 29.858 45.746 -6.429 1.00 38.89 58 ASP B O 1
ATOM 2076 N N . ALA B 1 67 ? 31.002 43.932 -7.107 1.00 30.48 59 ALA B N 1
ATOM 2077 C CA . ALA B 1 67 ? 29.826 43.279 -7.659 1.00 28.95 59 ALA B CA 1
ATOM 2078 C C . ALA B 1 67 ? 30.080 41.791 -7.819 1.00 33.28 59 ALA B C 1
ATOM 2079 O O . ALA B 1 67 ? 31.228 41.351 -7.938 1.00 27.43 59 ALA B O 1
ATOM 2081 N N . ILE B 1 68 ? 29.005 41.015 -7.835 1.00 33.60 60 ILE B N 1
ATOM 2082 C CA . ILE B 1 68 ? 29.134 39.576 -7.971 1.00 28.70 60 ILE B CA 1
ATOM 2083 C C . ILE B 1 68 ? 28.409 39.082 -9.219 1.00 28.16 60 ILE B C 1
ATOM 2084 O O . ILE B 1 68 ? 27.198 39.280 -9.372 1.00 28.46 60 ILE B O 1
ATOM 2089 N N . ALA B 1 69 ? 29.134 38.391 -10.094 1.00 24.85 61 ALA B N 1
ATOM 2090 C CA . ALA B 1 69 ? 28.504 37.870 -11.305 1.00 23.18 61 ALA B CA 1
ATOM 2091 C C . ALA B 1 69 ? 28.227 36.387 -11.137 1.00 27.10 61 ALA B C 1
ATOM 2092 O O . ALA B 1 69 ? 28.976 35.690 -10.460 1.00 27.52 61 ALA B O 1
ATOM 2094 N N . PHE B 1 70 ? 27.157 35.909 -11.770 1.00 26.74 62 PHE B N 1
ATOM 2095 C CA . PHE B 1 70 ? 26.803 34.506 -11.676 1.00 26.96 62 PHE B CA 1
ATOM 2096 C C . PHE B 1 70 ? 26.218 34.032 -12.991 1.00 31.06 62 PHE B C 1
ATOM 2097 O O . PHE B 1 70 ? 25.605 34.807 -13.734 1.00 28.23 62 PHE B O 1
ATOM 2105 N N . GLY B 1 71 ? 26.429 32.752 -13.285 1.00 29.25 63 GLY B N 1
ATOM 2106 C CA . GLY B 1 71 ? 25.801 32.123 -14.422 1.00 26.16 63 GLY B CA 1
ATOM 2107 C C . GLY B 1 71 ? 24.362 31.893 -14.039 1.00 34.12 63 GLY B C 1
ATOM 2108 O O . GLY B 1 71 ? 24.099 31.215 -13.056 1.00 26.73 63 GLY B O 1
ATOM 2109 N N . ARG B 1 72 ? 23.432 32.458 -14.801 1.00 34.79 64 ARG B N 1
ATOM 2110 C CA . ARG B 1 72 ? 22.021 32.393 -14.447 1.00 28.87 64 ARG B CA 1
ATOM 2111 C C . ARG B 1 72 ? 21.349 31.190 -15.093 1.00 33.80 64 ARG B C 1
ATOM 2112 O O . ARG B 1 72 ? 20.137 31.034 -15.014 1.00 33.48 64 ARG B O 1
ATOM 2120 N N . GLY B 1 73 ? 22.139 30.337 -15.730 1.00 31.29 65 GLY B N 1
ATOM 2121 C CA . GLY B 1 73 ? 21.582 29.277 -16.536 1.00 33.66 65 GLY B CA 1
ATOM 2122 C C . GLY B 1 73 ? 21.502 29.730 -17.988 1.00 45.80 65 GLY B C 1
ATOM 2123 O O . GLY B 1 73 ? 21.943 30.837 -18.311 1.00 34.44 65 GLY B O 1
ATOM 2124 N N . PRO B 1 74 ? 20.906 28.903 -18.861 1.00 37.84 66 PRO B N 1
ATOM 2125 C CA . PRO B 1 74 ? 20.281 27.620 -18.519 1.00 39.46 66 PRO B CA 1
ATOM 2126 C C . PRO B 1 74 ? 21.290 26.514 -18.206 1.00 44.62 66 PRO B C 1
ATOM 2127 O O . PRO B 1 74 ? 22.488 26.670 -18.425 1.00 45.97 66 PRO B O 1
ATOM 2131 N N . GLY B 1 75 ? 20.795 25.411 -17.665 1.00 48.51 67 GLY B N 1
ATOM 2132 C CA . GLY B 1 75 ? 21.638 24.298 -17.272 1.00 51.78 67 GLY B CA 1
ATOM 2133 C C . GLY B 1 75 ? 20.910 23.391 -16.308 1.00 53.52 67 GLY B C 1
ATOM 2134 O O . GLY B 1 75 ? 19.681 23.275 -16.362 1.00 52.05 67 GLY B O 1
ATOM 2135 N N . ALA B 1 76 ? 21.661 22.760 -15.415 1.00 60.62 68 ALA B N 1
ATOM 2136 C CA . ALA B 1 76 ? 21.058 21.904 -14.402 1.00 61.13 68 ALA B CA 1
ATOM 2137 C C . ALA B 1 76 ? 20.241 22.773 -13.446 1.00 57.31 68 ALA B C 1
ATOM 2138 O O . ALA B 1 76 ? 20.722 23.795 -12.943 1.00 52.51 68 ALA B O 1
ATOM 2140 N N . PHE B 1 77 ? 18.994 22.359 -13.229 1.00 57.92 69 PHE B N 1
ATOM 2141 C CA . PHE B 1 77 ? 18.043 23.080 -12.392 1.00 64.56 69 PHE B CA 1
ATOM 2142 C C . PHE B 1 77 ? 18.634 23.354 -11.000 1.00 62.76 69 PHE B C 1
ATOM 2143 O O . PHE B 1 77 ? 18.659 24.492 -10.537 1.00 57.73 69 PHE B O 1
ATOM 2151 N N . THR B 1 78 ? 19.133 22.302 -10.357 1.00 64.65 70 THR B N 1
ATOM 2152 C CA . THR B 1 78 ? 19.658 22.375 -8.998 1.00 58.23 70 THR B CA 1
ATOM 2153 C C . THR B 1 78 ? 20.968 23.157 -8.928 1.00 57.54 70 THR B C 1
ATOM 2154 O O . THR B 1 78 ? 21.172 23.976 -8.023 1.00 52.81 70 THR B O 1
ATOM 2158 N N . GLY B 1 79 ? 21.846 22.901 -9.895 1.00 57.57 71 GLY B N 1
ATOM 2159 C CA . GLY B 1 79 ? 23.118 23.591 -9.990 1.00 49.76 71 GLY B CA 1
ATOM 2160 C C . GLY B 1 79 ? 22.989 25.097 -10.136 1.00 45.50 71 GLY B C 1
ATOM 2161 O O . GLY B 1 79 ? 23.703 25.851 -9.477 1.00 46.73 71 GLY B O 1
ATOM 2162 N N . VAL B 1 80 ? 22.077 25.536 -10.998 1.00 47.39 72 VAL B N 1
ATOM 2163 C CA . VAL B 1 80 ? 21.864 26.965 -11.210 1.00 50.83 72 VAL B CA 1
ATOM 2164 C C . VAL B 1 80 ? 21.414 27.612 -9.900 1.00 49.47 72 VAL B C 1
ATOM 2165 O O . VAL B 1 80 ? 21.854 28.706 -9.555 1.00 42.53 72 VAL B O 1
ATOM 2169 N N . ARG B 1 81 ? 20.543 26.917 -9.171 1.00 58.29 73 ARG B N 1
ATOM 2170 C CA . ARG B 1 81 ? 19.911 27.481 -7.984 1.00 56.69 73 ARG B CA 1
ATOM 2171 C C . ARG B 1 81 ? 20.845 27.567 -6.778 1.00 50.25 73 ARG B C 1
ATOM 2172 O O . ARG B 1 81 ? 20.686 28.460 -5.944 1.00 46.43 73 ARG B O 1
ATOM 2180 N N . ILE B 1 82 ? 21.817 26.661 -6.702 1.00 47.20 74 ILE B N 1
ATOM 2181 C CA . ILE B 1 82 ? 22.845 26.698 -5.661 1.00 53.69 74 ILE B CA 1
ATOM 2182 C C . ILE B 1 82 ? 23.568 28.041 -5.674 1.00 50.91 74 ILE B C 1
ATOM 2183 O O . ILE B 1 82 ? 23.513 28.796 -4.702 1.00 51.19 74 ILE B O 1
ATOM 2188 N N . ALA B 1 83 ? 24.245 28.323 -6.784 1.00 52.27 75 ALA B N 1
ATOM 2189 C CA . ALA B 1 83 ? 24.930 29.600 -6.987 1.00 60.51 75 ALA B CA 1
ATOM 2190 C C . ALA B 1 83 ? 24.044 30.788 -6.634 1.00 56.70 75 ALA B C 1
ATOM 2191 O O . ALA B 1 83 ? 24.452 31.670 -5.889 1.00 57.86 75 ALA B O 1
ATOM 2193 N N . ILE B 1 84 ? 22.827 30.791 -7.166 1.00 47.06 76 ILE B N 1
ATOM 2194 C CA . ILE B 1 84 ? 21.931 31.925 -7.012 1.00 46.37 76 ILE B CA 1
ATOM 2195 C C . ILE B 1 84 ? 21.537 32.182 -5.552 1.00 38.33 76 ILE B C 1
ATOM 2196 O O . ILE B 1 84 ? 21.474 33.329 -5.134 1.00 43.91 76 ILE B O 1
ATOM 2201 N N . GLY B 1 85 ? 21.297 31.129 -4.779 1.00 27.86 77 GLY B N 1
ATOM 2202 C CA . GLY B 1 85 ? 21.028 31.289 -3.365 1.00 27.91 77 GLY B CA 1
ATOM 2203 C C . GLY B 1 85 ? 22.222 31.895 -2.651 1.00 36.29 77 GLY B C 1
ATOM 2204 O O . GLY B 1 85 ? 22.091 32.877 -1.913 1.00 43.24 77 GLY B O 1
ATOM 2205 N N . VAL B 1 86 ? 23.392 31.311 -2.893 1.00 28.45 78 VAL B N 1
ATOM 2206 C CA . VAL B 1 86 ? 24.629 31.760 -2.278 1.00 26.74 78 VAL B CA 1
ATOM 2207 C C . VAL B 1 86 ? 24.920 33.206 -2.695 1.00 31.12 78 VAL B C 1
ATOM 2208 O O . VAL B 1 86 ? 25.249 34.031 -1.856 1.00 32.08 78 VAL B O 1
ATOM 2212 N N . VAL B 1 87 ? 24.772 33.509 -3.985 1.00 25.29 79 VAL B N 1
ATOM 2213 C CA . VAL B 1 87 ? 25.003 34.847 -4.500 1.00 22.85 79 VAL B CA 1
ATOM 2214 C C . VAL B 1 87 ? 24.035 35.833 -3.843 1.00 31.13 79 VAL B C 1
ATOM 2215 O O . VAL B 1 87 ? 24.445 36.927 -3.462 1.00 28.10 79 VAL B O 1
ATOM 2219 N N . GLN B 1 88 ? 22.768 35.448 -3.687 1.00 21.51 80 GLN B N 1
ATOM 2220 C CA . GLN B 1 88 ? 21.804 36.326 -3.025 1.00 26.34 80 GLN B CA 1
ATOM 2221 C C . GLN B 1 88 ? 22.231 36.693 -1.601 1.00 29.68 80 GLN B C 1
ATOM 2222 O O . GLN B 1 88 ? 22.207 37.874 -1.206 1.00 29.08 80 GLN B O 1
ATOM 2228 N N . GLY B 1 89 ? 22.633 35.675 -0.849 1.00 21.89 81 GLY B N 1
ATOM 2229 C CA . GLY B 1 89 ? 23.092 35.834 0.517 1.00 21.97 81 GLY B CA 1
ATOM 2230 C C . GLY B 1 89 ? 24.351 36.674 0.588 1.00 25.97 81 GLY B C 1
ATOM 2231 O O . GLY B 1 89 ? 24.465 37.586 1.413 1.00 26.62 81 GLY B O 1
ATOM 2232 N N . LEU B 1 90 ? 25.298 36.372 -0.287 1.00 25.10 82 LEU B N 1
ATOM 2233 C CA . LEU B 1 90 ? 26.547 37.116 -0.346 1.00 26.27 82 LEU B CA 1
ATOM 2234 C C . LEU B 1 90 ? 26.284 38.607 -0.595 1.00 24.94 82 LEU B C 1
ATOM 2235 O O . LEU B 1 90 ? 26.739 39.468 0.146 1.00 26.33 82 LEU B O 1
ATOM 2240 N N . ALA B 1 91 ? 25.501 38.881 -1.624 1.00 28.52 83 ALA B N 1
ATOM 2241 C CA . ALA B 1 91 ? 25.267 40.233 -2.089 1.00 29.85 83 ALA B CA 1
ATOM 2242 C C . ALA B 1 91 ? 24.406 41.026 -1.107 1.00 29.32 83 ALA B C 1
ATOM 2243 O O . ALA B 1 91 ? 24.563 42.225 -0.972 1.00 26.57 83 ALA B O 1
ATOM 2245 N N . PHE B 1 92 ? 23.478 40.350 -0.441 1.00 29.46 84 PHE B N 1
ATOM 2246 C CA . PHE B 1 92 ? 22.640 41.009 0.538 1.00 23.28 84 PHE B CA 1
ATOM 2247 C C . PHE B 1 92 ? 23.474 41.479 1.741 1.00 31.75 84 PHE B C 1
ATOM 2248 O O . PHE B 1 92 ? 23.354 42.629 2.180 1.00 32.31 84 PHE B O 1
ATOM 2256 N N . ALA B 1 93 ? 24.341 40.598 2.241 1.00 24.53 85 ALA B N 1
ATOM 2257 C CA . ALA B 1 93 ? 25.150 40.888 3.423 1.00 28.75 85 ALA B CA 1
ATOM 2258 C C . ALA B 1 93 ? 26.194 41.949 3.125 1.00 26.46 85 ALA B C 1
ATOM 2259 O O . ALA B 1 93 ? 26.508 42.753 3.979 1.00 31.09 85 ALA B O 1
ATOM 2261 N N . LEU B 1 94 ? 26.750 41.900 1.918 1.00 28.82 86 LEU B N 1
ATOM 2262 C CA . LEU B 1 94 ? 27.764 42.845 1.466 1.00 26.09 86 LEU B CA 1
ATOM 2263 C C . LEU B 1 94 ? 27.140 44.154 0.977 1.00 27.02 86 LEU B C 1
ATOM 2264 O O . LEU B 1 94 ? 27.841 45.160 0.834 1.00 25.86 86 LEU B O 1
ATOM 2269 N N . GLN B 1 95 ? 25.833 44.140 0.730 1.00 38.21 87 GLN B N 1
ATOM 2270 C CA . GLN B 1 95 ? 25.125 45.277 0.114 1.00 44.57 87 GLN B CA 1
ATOM 2271 C C . GLN B 1 95 ? 25.719 45.622 -1.266 1.00 35.89 87 GLN B C 1
ATOM 2272 O O . GLN B 1 95 ? 26.094 46.757 -1.522 1.00 41.49 87 GLN B O 1
ATOM 2278 N N . ARG B 1 96 ? 25.803 44.633 -2.147 1.00 37.49 88 ARG B N 1
ATOM 2279 C CA . ARG B 1 96 ? 26.421 44.837 -3.452 1.00 35.49 88 ARG B CA 1
ATOM 2280 C C . ARG B 1 96 ? 25.519 44.349 -4.556 1.00 36.64 88 ARG B C 1
ATOM 2281 O O . ARG B 1 96 ? 24.676 43.473 -4.319 1.00 37.36 88 ARG B O 1
ATOM 2289 N N . PRO B 1 97 ? 25.685 44.904 -5.774 1.00 33.61 89 PRO B N 1
ATOM 2290 C CA . PRO B 1 97 ? 24.834 44.432 -6.876 1.00 29.49 89 PRO B CA 1
ATOM 2291 C C . PRO B 1 97 ? 25.326 43.115 -7.449 1.00 27.18 89 PRO B C 1
ATOM 2292 O O . PRO B 1 97 ? 26.460 42.700 -7.197 1.00 29.47 89 PRO B O 1
ATOM 2296 N N . VAL B 1 98 ? 24.458 42.468 -8.218 1.00 25.85 90 VAL B N 1
ATOM 2297 C CA . VAL B 1 98 ? 24.787 41.225 -8.873 1.00 30.21 90 VAL B CA 1
ATOM 2298 C C . VAL B 1 98 ? 24.665 41.383 -10.384 1.00 35.11 90 VAL B C 1
ATOM 2299 O O . VAL B 1 98 ? 23.945 42.268 -10.875 1.00 33.97 90 VAL B O 1
ATOM 2303 N N . LEU B 1 99 ? 25.407 40.549 -11.114 1.00 29.61 91 LEU B N 1
ATOM 2304 C CA . LEU B 1 99 ? 25.419 40.601 -12.577 1.00 22.30 91 LEU B CA 1
ATOM 2305 C C . LEU B 1 99 ? 24.989 39.255 -13.144 1.00 23.54 91 LEU B C 1
ATOM 2306 O O . LEU B 1 99 ? 25.738 38.259 -13.099 1.00 26.88 91 LEU B O 1
ATOM 2311 N N . ALA B 1 100 ? 23.769 39.206 -13.658 1.00 19.69 92 ALA B N 1
ATOM 2312 C CA . ALA B 1 100 ? 23.255 37.950 -14.205 1.00 26.45 92 ALA B CA 1
ATOM 2313 C C . ALA B 1 100 ? 23.753 37.762 -15.639 1.00 32.38 92 ALA B C 1
ATOM 2314 O O . ALA B 1 100 ? 23.588 38.646 -16.485 1.00 33.43 92 ALA B O 1
ATOM 2316 N N . VAL B 1 101 ? 24.380 36.618 -15.899 1.00 27.55 93 VAL B N 1
ATOM 2317 C CA . VAL B 1 101 ? 24.953 36.346 -17.205 1.00 26.50 93 VAL B CA 1
ATOM 2318 C C . VAL B 1 101 ? 24.510 34.976 -17.706 1.00 28.52 93 VAL B C 1
ATOM 2319 O O . VAL B 1 101 ? 24.595 33.981 -16.979 1.00 28.30 93 VAL B O 1
ATOM 2323 N N . SER B 1 102 ? 24.064 34.914 -18.958 1.00 28.09 94 SER B N 1
ATOM 2324 C CA . SER B 1 102 ? 23.691 33.632 -19.541 1.00 21.22 94 SER B CA 1
ATOM 2325 C C . SER B 1 102 ? 24.861 32.670 -19.679 1.00 22.78 94 SER B C 1
ATOM 2326 O O . SER B 1 102 ? 25.950 33.039 -20.144 1.00 27.73 94 SER B O 1
ATOM 2329 N N . ASP B 1 103 ? 24.610 31.416 -19.329 1.00 22.30 95 ASP B N 1
ATOM 2330 C CA . ASP B 1 103 ? 25.594 30.356 -19.518 1.00 29.15 95 ASP B CA 1
ATOM 2331 C C . ASP B 1 103 ? 25.835 30.008 -20.992 1.00 25.57 95 ASP B C 1
ATOM 2332 O O . ASP B 1 103 ? 26.908 29.520 -21.361 1.00 25.52 95 ASP B O 1
ATOM 2337 N N . LEU B 1 104 ? 24.849 30.276 -21.841 1.00 24.40 96 LEU B N 1
ATOM 2338 C CA . LEU B 1 104 ? 25.048 30.128 -23.286 1.00 24.92 96 LEU B CA 1
ATOM 2339 C C . LEU B 1 104 ? 26.053 31.203 -23.747 1.00 30.31 96 LEU B C 1
ATOM 2340 O O . LEU B 1 104 ? 26.979 30.910 -24.518 1.00 25.03 96 LEU B O 1
ATOM 2345 N N . ALA B 1 105 ? 25.897 32.426 -23.223 1.00 23.37 97 ALA B N 1
ATOM 2346 C CA . ALA B 1 105 ? 26.850 33.524 -23.475 1.00 24.99 97 ALA B CA 1
ATOM 2347 C C . ALA B 1 105 ? 28.259 33.157 -23.015 1.00 20.85 97 ALA B C 1
ATOM 2348 O O . ALA B 1 105 ? 29.247 33.426 -23.717 1.00 28.28 97 ALA B O 1
ATOM 2350 N N . ILE B 1 106 ? 28.356 32.545 -21.834 1.00 26.64 98 ILE B N 1
ATOM 2351 C CA . ILE B 1 106 ? 29.650 32.127 -21.276 1.00 23.27 98 ILE B CA 1
ATOM 2352 C C . ILE B 1 106 ? 30.341 31.106 -22.190 1.00 28.23 98 ILE B C 1
ATOM 2353 O O . ILE B 1 106 ? 31.552 31.178 -22.404 1.00 27.37 98 ILE B O 1
ATOM 2358 N N . LEU B 1 107 ? 29.579 30.130 -22.691 1.00 32.88 99 LEU B N 1
ATOM 2359 C CA . LEU B 1 107 ? 30.096 29.149 -23.661 1.00 31.75 99 LEU B CA 1
ATOM 2360 C C . LEU B 1 107 ? 30.670 29.844 -24.882 1.00 24.86 99 LEU B C 1
ATOM 2361 O O . LEU B 1 107 ? 31.748 29.504 -25.373 1.00 27.18 99 LEU B O 1
ATOM 2366 N N . ALA B 1 108 ? 29.924 30.829 -25.360 1.00 21.98 100 ALA B N 1
ATOM 2367 C CA . ALA B 1 108 ? 30.276 31.553 -26.558 1.00 28.17 100 ALA B CA 1
ATOM 2368 C C . ALA B 1 108 ? 31.600 32.286 -26.366 1.00 30.00 100 ALA B C 1
ATOM 2369 O O . ALA B 1 108 ? 32.494 32.217 -27.219 1.00 32.33 100 ALA B O 1
ATOM 2371 N N . GLN B 1 109 ? 31.724 32.960 -25.229 1.00 29.83 101 GLN B N 1
ATOM 2372 C CA . GLN B 1 109 ? 32.930 33.725 -24.917 1.00 29.20 101 GLN B CA 1
ATOM 2373 C C . GLN B 1 109 ? 34.136 32.811 -24.746 1.00 30.77 101 GLN B C 1
ATOM 2374 O O . GLN B 1 109 ? 35.241 33.123 -25.190 1.00 35.22 101 GLN B O 1
ATOM 2380 N N . ARG B 1 110 ? 33.920 31.679 -24.087 1.00 30.38 102 ARG B N 1
ATOM 2381 C CA . ARG B 1 110 ? 34.989 30.706 -23.897 1.00 34.52 102 ARG B CA 1
ATOM 2382 C C . ARG B 1 110 ? 35.450 30.154 -25.244 1.00 43.15 102 ARG B C 1
ATOM 2383 O O . ARG B 1 110 ? 36.648 29.981 -25.482 1.00 46.87 102 ARG B O 1
ATOM 2391 N N . ALA B 1 111 ? 34.490 29.874 -26.124 1.00 37.57 103 ALA B N 1
ATOM 2392 C CA . ALA B 1 111 ? 34.829 29.341 -27.434 1.00 33.55 103 ALA B CA 1
ATOM 2393 C C . ALA B 1 111 ? 35.607 30.377 -28.229 1.00 32.05 103 ALA B C 1
ATOM 2394 O O . ALA B 1 111 ? 36.563 30.034 -28.939 1.00 33.72 103 ALA B O 1
ATOM 2396 N N . TYR B 1 112 ? 35.221 31.646 -28.089 1.00 34.32 104 TYR B N 1
ATOM 2397 C CA . TYR B 1 112 ? 35.969 32.723 -28.732 1.00 38.79 104 TYR B CA 1
ATOM 2398 C C . TYR B 1 112 ? 37.389 32.766 -28.170 1.00 39.26 104 TYR B C 1
ATOM 2399 O O . TYR B 1 112 ? 38.351 32.882 -28.921 1.00 37.92 104 TYR B O 1
ATOM 2408 N N . ARG B 1 113 ? 37.523 32.647 -26.852 1.00 37.12 105 ARG B N 1
ATOM 2409 C CA . ARG B 1 113 ? 38.849 32.661 -26.235 1.00 40.87 105 ARG B CA 1
ATOM 2410 C C . ARG B 1 113 ? 39.695 31.462 -26.647 1.00 43.71 105 ARG B C 1
ATOM 2411 O O . ARG B 1 113 ? 40.870 31.605 -26.955 1.00 45.98 105 ARG B O 1
ATOM 2419 N N . GLU B 1 114 ? 39.106 30.275 -26.637 1.00 41.51 106 GLU B N 1
ATOM 2420 C CA . GLU B 1 114 ? 39.901 29.083 -26.867 1.00 42.52 106 GLU B CA 1
ATOM 2421 C C . GLU B 1 114 ? 40.106 28.779 -28.344 1.00 42.89 106 GLU B C 1
ATOM 2422 O O . GLU B 1 114 ? 41.164 28.291 -28.720 1.00 47.09 106 GLU B O 1
ATOM 2428 N N . GLN B 1 115 ? 39.116 29.084 -29.177 1.00 42.22 107 GLN B N 1
ATOM 2429 C CA . GLN B 1 115 ? 39.184 28.735 -30.600 1.00 48.41 107 GLN B CA 1
ATOM 2430 C C . GLN B 1 115 ? 39.276 29.927 -31.550 1.00 49.99 107 GLN B C 1
ATOM 2431 O O . GLN B 1 115 ? 39.502 29.744 -32.739 1.00 51.53 107 GLN B O 1
ATOM 2437 N N . GLY B 1 116 ? 39.078 31.139 -31.045 1.00 48.40 108 GLY B N 1
ATOM 2438 C CA . GLY B 1 116 ? 39.069 32.302 -31.912 1.00 41.89 108 GLY B CA 1
ATOM 2439 C C . GLY B 1 116 ? 37.793 32.409 -32.730 1.00 43.03 108 GLY B C 1
ATOM 2440 O O . GLY B 1 116 ? 37.723 33.174 -33.695 1.00 43.88 108 GLY B O 1
ATOM 2441 N N . ALA B 1 117 ? 36.787 31.624 -32.358 1.00 42.00 109 ALA B N 1
ATOM 2442 C CA . ALA B 1 117 ? 35.503 31.614 -33.065 1.00 38.71 109 ALA B CA 1
ATOM 2443 C C . ALA B 1 117 ? 34.678 32.882 -32.799 1.00 38.21 109 ALA B C 1
ATOM 2444 O O . ALA B 1 117 ? 34.350 33.184 -31.650 1.00 33.14 109 ALA B O 1
ATOM 2446 N N . GLU B 1 118 ? 34.325 33.612 -33.855 1.00 35.26 110 GLU B N 1
ATOM 2447 C CA . GLU B 1 118 ? 33.610 34.879 -33.671 1.00 39.51 110 GLU B CA 1
ATOM 2448 C C . GLU B 1 118 ? 32.103 34.746 -33.867 1.00 37.76 110 GLU B C 1
ATOM 2449 O O . GLU B 1 118 ? 31.339 35.655 -33.541 1.00 35.68 110 GLU B O 1
ATOM 2455 N N . ARG B 1 119 ? 31.695 33.610 -34.413 1.00 39.17 111 ARG B N 1
ATOM 2456 C CA . ARG B 1 119 ? 30.292 33.243 -34.495 1.00 31.25 111 ARG B CA 1
ATOM 2457 C C . ARG B 1 119 ? 30.129 31.892 -33.806 1.00 30.91 111 ARG B C 1
ATOM 2458 O O . ARG B 1 119 ? 30.662 30.881 -34.265 1.00 35.42 111 ARG B O 1
ATOM 2466 N N . VAL B 1 120 ? 29.425 31.877 -32.685 1.00 31.72 112 VAL B N 1
ATOM 2467 C CA . VAL B 1 120 ? 29.252 30.642 -31.944 1.00 28.74 112 VAL B CA 1
ATOM 2468 C C . VAL B 1 120 ? 27.773 30.353 -31.734 1.00 27.09 112 VAL B C 1
ATOM 2469 O O . VAL B 1 120 ? 27.037 31.187 -31.209 1.00 30.20 112 VAL B O 1
ATOM 2473 N N . ALA B 1 121 ? 27.341 29.167 -32.148 1.00 25.23 113 ALA B N 1
ATOM 2474 C CA . ALA B 1 121 ? 26.020 28.665 -31.774 1.00 24.45 113 ALA B CA 1
ATOM 2475 C C . ALA B 1 121 ? 26.204 27.809 -30.516 1.00 27.32 113 ALA B C 1
ATOM 2476 O O . ALA B 1 121 ? 26.760 26.709 -30.583 1.00 25.83 113 ALA B O 1
ATOM 2478 N N . ALA B 1 122 ? 25.753 28.319 -29.371 1.00 24.05 114 ALA B N 1
ATOM 2479 C CA . ALA B 1 122 ? 25.896 27.588 -28.115 1.00 25.90 114 ALA B CA 1
ATOM 2480 C C . ALA B 1 122 ? 24.700 26.669 -27.906 1.00 27.83 114 ALA B C 1
ATOM 2481 O O . ALA B 1 122 ? 23.555 27.077 -28.069 1.00 25.63 114 ALA B O 1
ATOM 2483 N N . ALA B 1 123 ? 24.972 25.419 -27.558 1.00 28.50 115 ALA B N 1
ATOM 2484 C CA . ALA B 1 123 ? 23.898 24.469 -27.299 1.00 29.37 115 ALA B CA 1
ATOM 2485 C C . ALA B 1 123 ? 24.220 23.657 -26.049 1.00 30.71 115 ALA B C 1
ATOM 2486 O O . ALA B 1 123 ? 25.296 23.090 -25.914 1.00 33.58 115 ALA B O 1
ATOM 2488 N N . ILE B 1 124 ? 23.293 23.656 -25.108 1.00 33.04 116 ILE B N 1
ATOM 2489 C CA . ILE B 1 124 ? 23.478 22.929 -23.869 1.00 25.69 116 ILE B CA 1
ATOM 2490 C C . ILE B 1 124 ? 22.394 21.885 -23.773 1.00 28.32 116 ILE B C 1
ATOM 2491 O O . ILE B 1 124 ? 21.221 22.187 -24.006 1.00 30.59 116 ILE B O 1
ATOM 2496 N N . ASP B 1 125 ? 22.777 20.657 -23.432 1.00 27.55 117 ASP B N 1
ATOM 2497 C CA . ASP B 1 125 ? 21.790 19.611 -23.300 1.00 30.03 117 ASP B CA 1
ATOM 2498 C C . ASP B 1 125 ? 20.769 19.999 -22.243 1.00 33.10 117 ASP B C 1
ATOM 2499 O O . ASP B 1 125 ? 21.125 20.361 -21.122 1.00 41.36 117 ASP B O 1
ATOM 2504 N N . ALA B 1 126 ? 19.499 19.895 -22.611 1.00 34.00 118 ALA B N 1
ATOM 2505 C CA . ALA B 1 126 ? 18.409 20.128 -21.677 1.00 41.80 118 ALA B CA 1
ATOM 2506 C C . ALA B 1 126 ? 17.810 18.767 -21.350 1.00 48.68 118 ALA B C 1
ATOM 2507 O O . ALA B 1 126 ? 18.137 17.754 -21.990 1.00 52.36 118 ALA B O 1
ATOM 2509 N N . ARG B 1 127 ? 16.940 18.704 -20.359 1.00 55.34 119 ARG B N 1
ATOM 2510 C CA . ARG B 1 127 ? 16.322 17.408 -20.090 1.00 63.05 119 ARG B CA 1
ATOM 2511 C C . ARG B 1 127 ? 15.372 17.086 -21.238 1.00 54.56 119 ARG B C 1
ATOM 2512 O O . ARG B 1 127 ? 15.187 17.894 -22.143 1.00 51.24 119 ARG B O 1
ATOM 2514 N N . MET B 1 128 ? 14.805 15.894 -21.232 1.00 56.94 120 MET B N 1
ATOM 2515 C CA . MET B 1 128 ? 13.642 15.613 -22.073 1.00 61.13 120 MET B CA 1
ATOM 2516 C C . MET B 1 128 ? 13.805 15.847 -23.588 1.00 56.00 120 MET B C 1
ATOM 2517 O O . MET B 1 128 ? 12.897 16.381 -24.226 1.00 60.78 120 MET B O 1
ATOM 2519 N N . ASP B 1 129 ? 14.945 15.461 -24.155 1.00 42.58 121 ASP B N 1
ATOM 2520 C CA . ASP B 1 129 ? 15.105 15.422 -25.617 1.00 45.52 121 ASP B CA 1
ATOM 2521 C C . ASP B 1 129 ? 15.062 16.782 -26.289 1.00 42.78 121 ASP B C 1
ATOM 2522 O O . ASP B 1 129 ? 14.625 16.912 -27.430 1.00 40.90 121 ASP B O 1
ATOM 2527 N N . GLU B 1 130 ? 15.547 17.789 -25.587 1.00 48.63 122 GLU B N 1
ATOM 2528 C CA . GLU B 1 130 ? 15.645 19.137 -26.128 1.00 46.50 122 GLU B CA 1
ATOM 2529 C C . GLU B 1 130 ? 17.011 19.698 -25.823 1.00 35.07 122 GLU B C 1
ATOM 2530 O O . GLU B 1 130 ? 17.731 19.155 -24.983 1.00 33.71 122 GLU B O 1
ATOM 2536 N N . VAL B 1 131 ? 17.354 20.800 -26.481 1.00 26.96 123 VAL B N 1
ATOM 2537 C CA . VAL B 1 131 ? 18.589 21.513 -26.182 1.00 24.88 123 VAL B CA 1
ATOM 2538 C C . VAL B 1 131 ? 18.277 22.964 -25.853 1.00 28.53 123 VAL B C 1
ATOM 2539 O O . VAL B 1 131 ? 17.304 23.529 -26.352 1.00 32.57 123 VAL B O 1
ATOM 2543 N N . TYR B 1 132 ? 19.076 23.560 -24.977 1.00 28.58 124 TYR B N 1
ATOM 2544 C CA . TYR B 1 132 ? 19.072 25.015 -24.844 1.00 29.26 124 TYR B CA 1
ATOM 2545 C C . TYR B 1 132 ? 19.919 25.591 -25.953 1.00 30.36 124 TYR B C 1
ATOM 2546 O O . TYR B 1 132 ? 20.991 25.063 -26.248 1.00 30.46 124 TYR B O 1
ATOM 2555 N N . TRP B 1 133 ? 19.468 26.690 -26.540 1.00 30.76 125 TRP B N 1
ATOM 2556 C CA . TRP B 1 133 ? 20.065 27.164 -27.775 1.00 26.39 125 TRP B CA 1
ATOM 2557 C C . TRP B 1 133 ? 20.208 28.676 -27.780 1.00 26.17 125 TRP B C 1
ATOM 2558 O O . TRP B 1 133 ? 19.262 29.397 -27.472 1.00 27.44 125 TRP B O 1
ATOM 2569 N N . GLY B 1 134 ? 21.394 29.148 -28.132 1.00 26.09 126 GLY B N 1
ATOM 2570 C CA . GLY B 1 134 ? 21.636 30.569 -28.270 1.00 20.07 126 GLY B CA 1
ATOM 2571 C C . GLY B 1 134 ? 22.843 30.866 -29.134 1.00 24.24 126 GLY B C 1
ATOM 2572 O O . GLY B 1 134 ? 23.907 30.279 -28.948 1.00 28.18 126 GLY B O 1
ATOM 2573 N N . CYS B 1 135 ? 22.669 31.765 -30.095 1.00 23.48 127 CYS B N 1
ATOM 2574 C CA . CYS B 1 135 ? 23.743 32.137 -31.000 1.00 23.77 127 CYS B CA 1
ATOM 2575 C C . CYS B 1 135 ? 24.339 33.494 -30.650 1.00 26.70 127 CYS B C 1
ATOM 2576 O O . CYS B 1 135 ? 23.614 34.430 -30.315 1.00 26.99 127 CYS B O 1
ATOM 2579 N N . TYR B 1 136 ? 25.663 33.582 -30.719 1.00 23.63 128 TYR B N 1
ATOM 2580 C CA . TYR B 1 136 ? 26.384 34.761 -30.272 1.00 26.84 128 TYR B CA 1
ATOM 2581 C C . TYR B 1 136 ? 27.399 35.167 -31.317 1.00 32.74 128 TYR B C 1
ATOM 2582 O O . TYR B 1 136 ? 27.959 34.318 -32.004 1.00 31.48 128 TYR B O 1
ATOM 2591 N N . GLN B 1 137 ? 27.637 36.469 -31.421 1.00 24.12 129 GLN B N 1
ATOM 2592 C CA . GLN B 1 137 ? 28.583 37.014 -32.386 1.00 29.94 129 GLN B CA 1
ATOM 2593 C C . GLN B 1 137 ? 29.425 38.081 -31.683 1.00 36.18 129 GLN B C 1
ATOM 2594 O O . GLN B 1 137 ? 28.922 38.802 -30.817 1.00 38.25 129 GLN B O 1
ATOM 2600 N N . LEU B 1 138 ? 30.700 38.173 -32.044 1.00 36.21 130 LEU B N 1
ATOM 2601 C CA . LEU B 1 138 ? 31.625 39.090 -31.389 1.00 35.87 130 LEU B CA 1
ATOM 2602 C C . LEU B 1 138 ? 31.350 40.563 -31.733 1.00 40.52 130 LEU B C 1
ATOM 2603 O O . LEU B 1 138 ? 31.333 40.937 -32.906 1.00 37.01 130 LEU B O 1
ATOM 2608 N N . GLN B 1 139 ? 31.131 41.390 -30.711 1.00 37.03 131 GLN B N 1
ATOM 2609 C CA . GLN B 1 139 ? 31.031 42.840 -30.904 1.00 36.86 131 GLN B CA 1
ATOM 2610 C C . GLN B 1 139 ? 31.940 43.546 -29.901 1.00 36.10 131 GLN B C 1
ATOM 2611 O O . GLN B 1 139 ? 31.709 43.470 -28.690 1.00 37.31 131 GLN B O 1
ATOM 2617 N N . GLN B 1 140 ? 32.976 44.217 -30.404 1.00 44.33 132 GLN B N 1
ATOM 2618 C CA . GLN B 1 140 ? 34.015 44.812 -29.548 1.00 48.63 132 GLN B CA 1
ATOM 2619 C C . GLN B 1 140 ? 34.499 43.939 -28.411 1.00 46.49 132 GLN B C 1
ATOM 2620 O O . GLN B 1 140 ? 34.481 44.367 -27.262 1.00 52.93 132 GLN B O 1
ATOM 2626 N N . GLY B 1 141 ? 34.901 42.711 -28.723 1.00 48.82 133 GLY B N 1
ATOM 2627 C CA . GLY B 1 141 ? 35.530 41.842 -27.742 1.00 42.91 133 GLY B CA 1
ATOM 2628 C C . GLY B 1 141 ? 34.576 41.027 -26.897 1.00 41.99 133 GLY B C 1
ATOM 2629 O O . GLY B 1 141 ? 34.992 40.170 -26.112 1.00 41.77 133 GLY B O 1
ATOM 2630 N N . GLU B 1 142 ? 33.290 41.292 -27.070 1.00 32.85 134 GLU B N 1
ATOM 2631 C CA . GLU B 1 142 ? 32.265 40.596 -26.317 1.00 35.84 134 GLU B CA 1
ATOM 2632 C C . GLU B 1 142 ? 31.381 39.760 -27.262 1.00 36.00 134 GLU B C 1
ATOM 2633 O O . GLU B 1 142 ? 30.942 40.235 -28.321 1.00 35.65 134 GLU B O 1
ATOM 2639 N N . MET B 1 143 ? 31.179 38.497 -26.910 1.00 29.74 135 MET B N 1
ATOM 2640 C CA . MET B 1 143 ? 30.228 37.647 -27.616 1.00 29.77 135 MET B CA 1
ATOM 2641 C C . MET B 1 143 ? 28.822 38.071 -27.183 1.00 28.04 135 MET B C 1
ATOM 2642 O O . MET B 1 143 ? 28.494 38.008 -26.006 1.00 27.15 135 MET B O 1
ATOM 2647 N N . ARG B 1 144 ? 28.023 38.533 -28.138 1.00 32.69 136 ARG B N 1
ATOM 2648 C CA . ARG B 1 144 ? 26.711 39.151 -27.905 1.00 29.27 136 ARG B CA 1
ATOM 2649 C C . ARG B 1 144 ? 25.586 38.361 -28.562 1.00 31.81 136 ARG B C 1
ATOM 2650 O O . ARG B 1 144 ? 25.731 37.865 -29.689 1.00 30.52 136 ARG B O 1
ATOM 2658 N N . LEU B 1 145 ? 24.454 38.288 -27.873 1.00 24.02 137 LEU B N 1
ATOM 2659 C CA . LEU B 1 145 ? 23.350 37.458 -28.303 1.00 26.41 137 LEU B CA 1
ATOM 2660 C C . LEU B 1 145 ? 22.757 37.981 -29.601 1.00 27.44 137 LEU B C 1
ATOM 2661 O O . LEU B 1 145 ? 22.409 39.153 -29.711 1.00 34.79 137 LEU B O 1
ATOM 2666 N N . ALA B 1 146 ? 22.652 37.108 -30.592 1.00 28.71 138 ALA B N 1
ATOM 2667 C CA . ALA B 1 146 ? 21.985 37.461 -31.830 1.00 31.62 138 ALA B CA 1
ATOM 2668 C C . ALA B 1 146 ? 20.676 36.689 -31.862 1.00 36.47 138 ALA B C 1
ATOM 2669 O O . ALA B 1 146 ? 20.673 35.462 -31.931 1.00 36.15 138 ALA B O 1
ATOM 2671 N N . GLY B 1 147 ? 19.558 37.401 -31.780 1.00 37.33 139 GLY B N 1
ATOM 2672 C CA . GLY B 1 147 ? 18.274 36.733 -31.676 1.00 36.58 139 GLY B CA 1
ATOM 2673 C C . GLY B 1 147 ? 17.898 36.434 -30.237 1.00 38.23 139 GLY B C 1
ATOM 2674 O O . GLY B 1 147 ? 18.059 37.284 -29.355 1.00 43.30 139 GLY B O 1
ATOM 2675 N N . SER B 1 148 ? 17.411 35.223 -29.981 1.00 33.52 140 SER B N 1
ATOM 2676 C CA . SER B 1 148 ? 16.974 34.877 -28.634 1.00 30.26 140 SER B CA 1
ATOM 2677 C C . SER B 1 148 ? 17.521 33.543 -28.203 1.00 30.48 140 SER B C 1
ATOM 2678 O O . SER B 1 148 ? 18.041 32.784 -29.024 1.00 28.35 140 SER B O 1
ATOM 2681 N N . GLU B 1 149 ? 17.447 33.295 -26.900 1.00 24.68 141 GLU B N 1
ATOM 2682 C CA . GLU B 1 149 ? 17.776 31.996 -26.334 1.00 26.80 141 GLU B CA 1
ATOM 2683 C C . GLU B 1 149 ? 16.491 31.196 -26.283 1.00 27.08 141 GLU B C 1
ATOM 2684 O O . GLU B 1 149 ? 15.415 31.766 -26.111 1.00 24.53 141 GLU B O 1
ATOM 2690 N N . ALA B 1 150 ? 16.591 29.884 -26.425 1.00 24.57 142 ALA B N 1
ATOM 2691 C CA . ALA B 1 150 ? 15.384 29.076 -26.474 1.00 30.61 142 ALA B CA 1
ATOM 2692 C C . ALA B 1 150 ? 15.651 27.655 -26.034 1.00 26.42 142 ALA B C 1
ATOM 2693 O O . ALA B 1 150 ? 16.797 27.211 -25.998 1.00 36.12 142 ALA B O 1
ATOM 2695 N N . VAL B 1 151 ? 14.594 26.933 -25.694 1.00 30.39 143 VAL B N 1
ATOM 2696 C CA . VAL B 1 151 ? 14.739 25.505 -25.455 1.00 28.75 143 VAL B CA 1
ATOM 2697 C C . VAL B 1 151 ? 13.928 24.813 -26.533 1.00 31.04 143 VAL B C 1
ATOM 2698 O O . VAL B 1 151 ? 12.754 25.123 -26.724 1.00 36.74 143 VAL B O 1
ATOM 2702 N N . LEU B 1 152 ? 14.583 23.911 -27.267 1.00 28.67 144 LEU B N 1
ATOM 2703 C CA . LEU B 1 152 ? 14.062 23.407 -28.538 1.00 28.73 144 LEU B CA 1
ATOM 2704 C C . LEU B 1 152 ? 14.419 21.964 -28.850 1.00 23.35 144 LEU B C 1
ATOM 2705 O O . LEU B 1 152 ? 15.502 21.494 -28.496 1.00 25.32 144 LEU B O 1
ATOM 2710 N N . PRO B 1 153 ? 13.532 21.270 -29.579 1.00 25.90 145 PRO B N 1
ATOM 2711 C CA . PRO B 1 153 ? 13.987 20.051 -30.256 1.00 29.16 145 PRO B CA 1
ATOM 2712 C C . PRO B 1 153 ? 15.142 20.404 -31.191 1.00 34.76 145 PRO B C 1
ATOM 2713 O O . PRO B 1 153 ? 15.079 21.420 -31.888 1.00 41.56 145 PRO B O 1
ATOM 2717 N N . PRO B 1 154 ? 16.184 19.578 -31.219 1.00 32.98 146 PRO B N 1
ATOM 2718 C CA . PRO B 1 154 ? 17.326 19.847 -32.098 1.00 32.49 146 PRO B CA 1
ATOM 2719 C C . PRO B 1 154 ? 16.943 19.989 -33.585 1.00 38.68 146 PRO B C 1
ATOM 2720 O O . PRO B 1 154 ? 17.675 20.663 -34.314 1.00 35.13 146 PRO B O 1
ATOM 2724 N N . GLU B 1 155 ? 15.821 19.393 -34.007 1.00 33.11 147 GLU B N 1
ATOM 2725 C CA . GLU B 1 155 ? 15.331 19.534 -35.375 1.00 34.76 147 GLU B CA 1
ATOM 2726 C C . GLU B 1 155 ? 14.953 20.981 -35.690 1.00 42.75 147 GLU B C 1
ATOM 2727 O O . GLU B 1 155 ? 14.857 21.366 -36.855 1.00 41.58 147 GLU B O 1
ATOM 2733 N N . ARG B 1 156 ? 14.719 21.788 -34.665 1.00 39.26 148 ARG B N 1
ATOM 2734 C CA . ARG B 1 156 ? 14.185 23.111 -34.933 1.00 40.20 148 ARG B CA 1
ATOM 2735 C C . ARG B 1 156 ? 15.191 24.244 -34.672 1.00 38.92 148 ARG B C 1
ATOM 2736 O O . ARG B 1 156 ? 14.812 25.410 -34.687 1.00 42.39 148 ARG B O 1
ATOM 2738 N N . VAL B 1 157 ? 16.472 23.933 -34.481 1.00 36.61 149 VAL B N 1
ATOM 2739 C CA . VAL B 1 157 ? 17.433 25.020 -34.263 1.00 38.21 149 VAL B CA 1
ATOM 2740 C C . VAL B 1 157 ? 17.863 25.663 -35.589 1.00 39.51 149 VAL B C 1
ATOM 2741 O O . VAL B 1 157 ? 17.909 25.012 -36.634 1.00 35.49 149 VAL B O 1
ATOM 2745 N N . ALA B 1 158 ? 18.150 26.958 -35.524 1.00 32.59 150 ALA B N 1
ATOM 2746 C CA . ALA B 1 158 ? 18.545 27.757 -36.685 1.00 33.78 150 ALA B CA 1
ATOM 2747 C C . ALA B 1 158 ? 19.545 28.824 -36.260 1.00 29.87 150 ALA B C 1
ATOM 2748 O O . ALA B 1 158 ? 19.551 29.268 -35.117 1.00 35.28 150 ALA B O 1
ATOM 2750 N N . VAL B 1 159 ? 20.394 29.229 -37.192 1.00 30.43 151 VAL B N 1
ATOM 2751 C CA . VAL B 1 159 ? 21.418 30.211 -36.917 1.00 29.29 151 VAL B CA 1
ATOM 2752 C C . VAL B 1 159 ? 21.041 31.529 -37.560 1.00 31.46 151 VAL B C 1
ATOM 2753 O O . VAL B 1 159 ? 20.343 31.545 -38.579 1.00 29.75 151 VAL B O 1
ATOM 2757 N N . PRO B 1 160 ? 21.499 32.647 -36.964 1.00 31.33 152 PRO B N 1
ATOM 2758 C CA . PRO B 1 160 ? 21.172 33.984 -37.492 1.00 30.30 152 PRO B CA 1
ATOM 2759 C C . PRO B 1 160 ? 22.096 34.424 -38.635 1.00 37.76 152 PRO B C 1
ATOM 2760 O O . PRO B 1 160 ? 21.927 35.516 -39.173 1.00 41.03 152 PRO B O 1
ATOM 2764 N N . TRP B 1 161 ? 23.040 33.564 -39.008 1.00 35.92 153 TRP B N 1
ATOM 2765 C CA . TRP B 1 161 ? 23.967 33.828 -40.102 1.00 40.93 153 TRP B CA 1
ATOM 2766 C C . TRP B 1 161 ? 23.582 33.077 -41.378 1.00 44.47 153 TRP B C 1
ATOM 2767 O O . TRP B 1 161 ? 22.666 32.248 -41.384 1.00 43.46 153 TRP B O 1
ATOM 2778 N N . ASP B 1 162 ? 24.277 33.381 -42.464 1.00 48.49 154 ASP B N 1
ATOM 2779 C CA . ASP B 1 162 ? 24.252 32.507 -43.627 1.00 59.55 154 ASP B CA 1
ATOM 2780 C C . ASP B 1 162 ? 25.082 31.260 -43.299 1.00 63.13 154 ASP B C 1
ATOM 2781 O O . ASP B 1 162 ? 26.311 31.288 -43.385 1.00 60.47 154 ASP B O 1
ATOM 2786 N N . ALA B 1 163 ? 24.398 30.179 -42.924 1.00 63.73 155 ALA B N 1
ATOM 2787 C CA . ALA B 1 163 ? 25.031 28.967 -42.400 1.00 61.51 155 ALA B CA 1
ATOM 2788 C C . ALA B 1 163 ? 26.113 28.394 -43.317 1.00 67.95 155 ALA B C 1
ATOM 2789 O O . ALA B 1 163 ? 27.164 27.957 -42.842 1.00 69.99 155 ALA B O 1
ATOM 2791 N N . ALA B 1 164 ? 25.860 28.395 -44.624 1.00 67.16 156 ALA B N 1
ATOM 2792 C CA . ALA B 1 164 ? 26.836 27.877 -45.578 1.00 67.89 156 ALA B CA 1
ATOM 2793 C C . ALA B 1 164 ? 28.033 28.827 -45.747 1.00 69.86 156 ALA B C 1
ATOM 2794 O O . ALA B 1 164 ? 29.187 28.396 -45.717 1.00 74.12 156 ALA B O 1
ATOM 2796 N N . ALA B 1 165 ? 27.748 30.117 -45.906 1.00 64.85 157 ALA B N 1
ATOM 2797 C CA . ALA B 1 165 ? 28.771 31.116 -46.217 1.00 61.89 157 ALA B CA 1
ATOM 2798 C C . ALA B 1 165 ? 29.558 31.595 -44.989 1.00 63.65 157 ALA B C 1
ATOM 2799 O O . ALA B 1 165 ? 30.761 31.829 -45.065 1.00 65.39 157 ALA B O 1
ATOM 2801 N N . ALA B 1 166 ? 28.880 31.759 -43.860 1.00 64.76 158 ALA B N 1
ATOM 2802 C CA . ALA B 1 166 ? 29.559 32.215 -42.651 1.00 61.76 158 ALA B CA 1
ATOM 2803 C C . ALA B 1 166 ? 30.434 31.111 -42.052 1.00 58.08 158 ALA B C 1
ATOM 2804 O O . ALA B 1 166 ? 30.098 29.923 -42.105 1.00 53.30 158 ALA B O 1
ATOM 2806 N N . ASP B 1 167 ? 31.562 31.518 -41.485 1.00 54.90 159 ASP B N 1
ATOM 2807 C CA . ASP B 1 167 ? 32.357 30.632 -40.654 1.00 58.19 159 ASP B CA 1
ATOM 2808 C C . ASP B 1 167 ? 31.814 30.660 -39.218 1.00 50.72 159 ASP B C 1
ATOM 2809 O O . ASP B 1 167 ? 31.948 31.677 -38.527 1.00 44.35 159 ASP B O 1
ATOM 2814 N N . TRP B 1 168 ? 31.185 29.573 -38.771 1.00 44.99 160 TRP B N 1
ATOM 2815 C CA . TRP B 1 168 ? 30.672 29.537 -37.403 1.00 37.39 160 TRP B CA 1
ATOM 2816 C C . TRP B 1 168 ? 31.033 28.234 -36.679 1.00 37.64 160 TRP B C 1
ATOM 2817 O O . TRP B 1 168 ? 31.388 27.239 -37.305 1.00 40.38 160 TRP B O 1
ATOM 2828 N N . PHE B 1 169 ? 30.971 28.265 -35.349 1.00 30.86 161 PHE B N 1
ATOM 2829 C CA . PHE B 1 169 ? 31.463 27.169 -34.495 1.00 29.24 161 PHE B CA 1
ATOM 2830 C C . PHE B 1 169 ? 30.369 26.735 -33.535 1.00 29.60 161 PHE B C 1
ATOM 2831 O O . PHE B 1 169 ? 29.584 27.562 -33.081 1.00 30.84 161 PHE B O 1
ATOM 2839 N N . GLY B 1 170 ? 30.314 25.441 -33.228 1.00 32.10 162 GLY B N 1
ATOM 2840 C CA . GLY B 1 170 ? 29.330 24.920 -32.293 1.00 27.15 162 GLY B CA 1
ATOM 2841 C C . GLY B 1 170 ? 29.933 24.635 -30.920 1.00 30.00 162 GLY B C 1
ATOM 2842 O O . GLY B 1 170 ? 30.926 23.927 -30.805 1.00 31.76 162 GLY B O 1
ATOM 2843 N N . ALA B 1 171 ? 29.343 25.186 -29.864 1.00 31.23 163 ALA B N 1
ATOM 2844 C CA . ALA B 1 171 ? 29.899 24.977 -28.530 1.00 27.48 163 ALA B CA 1
ATOM 2845 C C . ALA B 1 171 ? 28.868 24.386 -27.584 1.00 27.95 163 ALA B C 1
ATOM 2846 O O . ALA B 1 171 ? 27.722 24.847 -27.541 1.00 28.32 163 ALA B O 1
ATOM 2848 N N . GLY B 1 172 ? 29.267 23.351 -26.840 1.00 32.10 164 GLY B N 1
ATOM 2849 C CA . GLY B 1 172 ? 28.429 22.832 -25.764 1.00 21.78 164 GLY B CA 1
ATOM 2850 C C . GLY B 1 172 ? 27.824 21.446 -25.960 1.00 29.87 164 GLY B C 1
ATOM 2851 O O . GLY B 1 172 ? 27.756 20.926 -27.100 1.00 25.37 164 GLY B O 1
ATOM 2852 N N . THR B 1 173 ? 27.347 20.861 -24.855 1.00 24.66 165 THR B N 1
ATOM 2853 C CA . THR B 1 173 ? 26.852 19.480 -24.863 1.00 29.72 165 THR B CA 1
ATOM 2854 C C . THR B 1 173 ? 25.584 19.254 -25.701 1.00 33.08 165 THR B C 1
ATOM 2855 O O . THR B 1 173 ? 25.251 18.114 -26.023 1.00 34.13 165 THR B O 1
ATOM 2859 N N . GLY B 1 174 ? 24.877 20.324 -26.054 1.00 29.20 166 GLY B N 1
ATOM 2860 C CA . GLY B 1 174 ? 23.751 20.213 -26.967 1.00 25.38 166 GLY B CA 1
ATOM 2861 C C . GLY B 1 174 ? 24.188 19.696 -28.347 1.00 26.68 166 GLY B C 1
ATOM 2862 O O . GLY B 1 174 ? 23.394 19.182 -29.109 1.00 25.90 166 GLY B O 1
ATOM 2863 N N . TRP B 1 175 ? 25.466 19.835 -28.676 1.00 22.59 167 TRP B N 1
ATOM 2864 C CA . TRP B 1 175 ? 25.953 19.388 -29.975 1.00 28.00 167 TRP B CA 1
ATOM 2865 C C . TRP B 1 175 ? 26.083 17.868 -30.056 1.00 33.73 167 TRP B C 1
ATOM 2866 O O . TRP B 1 175 ? 26.345 17.323 -31.126 1.00 35.55 167 TRP B O 1
ATOM 2877 N N . GLY B 1 176 ? 25.824 17.187 -28.944 1.00 35.37 168 GLY B N 1
ATOM 2878 C CA . GLY B 1 176 ? 25.627 15.747 -28.981 1.00 37.26 168 GLY B CA 1
ATOM 2879 C C . GLY B 1 176 ? 24.461 15.343 -29.871 1.00 34.77 168 GLY B C 1
ATOM 2880 O O . GLY B 1 176 ? 24.373 14.200 -30.292 1.00 40.59 168 GLY B O 1
ATOM 2881 N N . TYR B 1 177 ? 23.556 16.277 -30.152 1.00 32.82 169 TYR B N 1
ATOM 2882 C CA . TYR B 1 177 ? 22.397 16.011 -31.008 1.00 30.54 169 TYR B CA 1
ATOM 2883 C C . TYR B 1 177 ? 22.605 16.506 -32.438 1.00 36.68 169 TYR B C 1
ATOM 2884 O O . TYR B 1 177 ? 21.634 16.671 -33.183 1.00 36.57 169 TYR B O 1
ATOM 2893 N N . VAL B 1 178 ? 23.860 16.733 -32.819 1.00 32.04 170 VAL B N 1
ATOM 2894 C CA . VAL B 1 178 ? 24.174 17.402 -34.078 1.00 34.10 170 VAL B CA 1
ATOM 2895 C C . VAL B 1 178 ? 23.513 16.733 -35.300 1.00 38.86 170 VAL B C 1
ATOM 2896 O O . VAL B 1 178 ? 23.044 17.410 -36.218 1.00 42.29 170 VAL B O 1
ATOM 2900 N N . GLU B 1 179 ? 23.448 15.409 -35.288 1.00 29.34 171 GLU B N 1
ATOM 2901 C CA . GLU B 1 179 ? 22.938 14.647 -36.429 1.00 41.02 171 GLU B CA 1
ATOM 2902 C C . GLU B 1 179 ? 21.433 14.816 -36.604 1.00 40.17 171 GLU B C 1
ATOM 2903 O O . GLU B 1 179 ? 20.882 14.387 -37.606 1.00 41.42 171 GLU B O 1
ATOM 2909 N N . ARG B 1 180 ? 20.762 15.406 -35.614 1.00 39.81 172 ARG B N 1
ATOM 2910 C CA . ARG B 1 180 ? 19.323 15.641 -35.725 1.00 32.44 172 ARG B CA 1
ATOM 2911 C C . ARG B 1 180 ? 19.024 17.086 -36.124 1.00 33.17 172 ARG B C 1
ATOM 2912 O O . ARG B 1 180 ? 17.869 17.442 -36.348 1.00 39.18 172 ARG B O 1
ATOM 2920 N N . MET B 1 181 ? 20.071 17.899 -36.249 1.00 29.35 173 MET B N 1
ATOM 2921 C CA . MET B 1 181 ? 19.922 19.324 -36.546 1.00 38.07 173 MET B CA 1
ATOM 2922 C C . MET B 1 181 ? 19.901 19.606 -38.060 1.00 41.91 173 MET B C 1
ATOM 2923 O O . MET B 1 181 ? 20.549 18.902 -38.833 1.00 37.51 173 MET B O 1
ATOM 2928 N N . PRO B 1 182 ? 19.156 20.645 -38.489 1.00 41.55 174 PRO B N 1
ATOM 2929 C CA . PRO B 1 182 ? 18.999 20.914 -39.931 1.00 37.61 174 PRO B CA 1
ATOM 2930 C C . PRO B 1 182 ? 20.293 21.433 -40.565 1.00 38.80 174 PRO B C 1
ATOM 2931 O O . PRO B 1 182 ? 20.434 21.436 -41.781 1.00 40.40 174 PRO B O 1
ATOM 2935 N N . GLN B 1 183 ? 21.228 21.885 -39.740 1.00 35.35 175 GLN B N 1
ATOM 2936 C CA . GLN B 1 183 ? 22.530 22.307 -40.244 1.00 35.35 175 GLN B CA 1
ATOM 2937 C C . GLN B 1 183 ? 23.579 22.051 -39.177 1.00 37.29 175 GLN B C 1
ATOM 2938 O O . GLN B 1 183 ? 23.250 21.840 -38.006 1.00 35.70 175 GLN B O 1
ATOM 2944 N N . ARG B 1 184 ? 24.843 22.063 -39.577 1.00 37.19 176 ARG B N 1
ATOM 2945 C CA A ARG B 1 184 ? 25.935 21.842 -38.638 0.45 39.81 176 ARG B CA 1
ATOM 2946 C CA B ARG B 1 184 ? 25.926 21.861 -38.628 0.55 40.10 176 ARG B CA 1
ATOM 2947 C C . ARG B 1 184 ? 27.150 22.659 -39.059 1.00 40.66 176 ARG B C 1
ATOM 2948 O O . ARG B 1 184 ? 27.341 22.920 -40.245 1.00 35.79 176 ARG B O 1
ATOM 2963 N N . PRO B 1 185 ? 27.967 23.081 -38.085 1.00 36.19 177 PRO B N 1
ATOM 2964 C CA . PRO B 1 185 ? 29.168 23.870 -38.377 1.00 32.06 177 PRO B CA 1
ATOM 2965 C C . PRO B 1 185 ? 30.323 23.016 -38.852 1.00 38.32 177 PRO B C 1
ATOM 2966 O O . PRO B 1 185 ? 30.285 21.803 -38.667 1.00 41.96 177 PRO B O 1
ATOM 2970 N N . VAL B 1 186 ? 31.357 23.642 -39.405 1.00 46.77 178 VAL B N 1
ATOM 2971 C CA . VAL B 1 186 ? 32.534 22.895 -39.823 1.00 48.71 178 VAL B CA 1
ATOM 2972 C C . VAL B 1 186 ? 33.163 22.238 -38.605 1.00 47.97 178 VAL B C 1
ATOM 2973 O O . VAL B 1 186 ? 33.508 21.059 -38.633 1.00 55.40 178 VAL B O 1
ATOM 2977 N N . ALA B 1 187 ? 33.253 22.989 -37.514 1.00 40.28 179 ALA B N 1
ATOM 2978 C CA . ALA B 1 187 ? 33.860 22.471 -36.296 1.00 39.68 179 ALA B CA 1
ATOM 2979 C C . ALA B 1 187 ? 32.987 22.751 -35.075 1.00 41.72 179 ALA B C 1
ATOM 2980 O O . ALA B 1 187 ? 32.241 23.731 -35.032 1.00 36.97 179 ALA B O 1
ATOM 2982 N N . LEU B 1 188 ? 33.082 21.871 -34.087 1.00 39.14 180 LEU B N 1
ATOM 2983 C CA . LEU B 1 188 ? 32.315 22.009 -32.866 1.00 33.02 180 LEU B CA 1
ATOM 2984 C C . LEU B 1 188 ? 33.092 21.386 -31.702 1.00 37.01 180 LEU B C 1
ATOM 2985 O O . LEU B 1 188 ? 34.064 20.656 -31.903 1.00 37.52 180 LEU B O 1
ATOM 2990 N N . ASP B 1 189 ? 32.668 21.684 -30.484 1.00 33.51 181 ASP B N 1
ATOM 2991 C CA . ASP B 1 189 ? 33.230 21.052 -29.294 1.00 29.46 181 ASP B CA 1
ATOM 2992 C C . ASP B 1 189 ? 32.072 20.756 -28.360 1.00 33.79 181 ASP B C 1
ATOM 2993 O O . ASP B 1 189 ? 31.585 21.653 -27.664 1.00 42.25 181 ASP B O 1
ATOM 2998 N N . ALA B 1 190 ? 31.635 19.495 -28.358 1.00 35.40 182 ALA B N 1
ATOM 2999 C CA . ALA B 1 190 ? 30.461 19.073 -27.598 1.00 33.98 182 ALA B CA 1
ATOM 3000 C C . ALA B 1 190 ? 30.791 18.853 -26.137 1.00 34.20 182 ALA B C 1
ATOM 3001 O O . ALA B 1 190 ? 29.911 18.520 -25.347 1.00 40.27 182 ALA B O 1
ATOM 3003 N N . SER B 1 191 ? 32.047 19.069 -25.769 1.00 29.25 183 SER B N 1
ATOM 3004 C CA . SER B 1 191 ? 32.449 18.858 -24.390 1.00 35.93 183 SER B CA 1
ATOM 3005 C C . SER B 1 191 ? 32.554 20.181 -23.616 1.00 36.24 183 SER B C 1
ATOM 3006 O O . SER B 1 191 ? 32.628 20.175 -22.395 1.00 42.30 183 SER B O 1
ATOM 3009 N N . LEU B 1 192 ? 32.551 21.301 -24.331 1.00 33.31 184 LEU B N 1
ATOM 3010 C CA . LEU B 1 192 ? 32.826 22.607 -23.730 1.00 33.91 184 LEU B CA 1
ATOM 3011 C C . LEU B 1 192 ? 31.771 22.996 -22.668 1.00 34.94 184 LEU B C 1
ATOM 3012 O O . LEU B 1 192 ? 30.569 22.963 -22.930 1.00 38.27 184 LEU B O 1
ATOM 3017 N N . LEU B 1 193 ? 32.238 23.340 -21.465 1.00 29.49 185 LEU B N 1
ATOM 3018 C CA . LEU B 1 193 ? 31.366 23.734 -20.357 1.00 28.67 185 LEU B CA 1
ATOM 3019 C C . LEU B 1 193 ? 31.613 25.204 -20.004 1.00 32.77 185 LEU B C 1
ATOM 3020 O O . LEU B 1 193 ? 32.647 25.753 -20.361 1.00 37.45 185 LEU B O 1
ATOM 3025 N N . PRO B 1 194 ? 30.660 25.848 -19.308 1.00 36.37 186 PRO B N 1
ATOM 3026 C CA . PRO B 1 194 ? 30.877 27.216 -18.823 1.00 33.40 186 PRO B CA 1
ATOM 3027 C C . PRO B 1 194 ? 32.063 27.321 -17.861 1.00 33.41 186 PRO B C 1
ATOM 3028 O O . PRO B 1 194 ? 32.282 26.449 -17.022 1.00 32.27 186 PRO B O 1
ATOM 3032 N N . HIS B 1 195 ? 32.812 28.406 -17.990 1.00 35.29 187 HIS B N 1
ATOM 3033 C CA . HIS B 1 195 ? 33.987 28.653 -17.174 1.00 30.34 187 HIS B CA 1
ATOM 3034 C C . HIS B 1 195 ? 33.872 30.063 -16.556 1.00 28.28 187 HIS B C 1
ATOM 3035 O O . HIS B 1 195 ? 33.589 31.028 -17.269 1.00 29.36 187 HIS B O 1
ATOM 3042 N N . ALA B 1 196 ? 34.071 30.174 -15.242 1.00 28.25 188 ALA B N 1
ATOM 3043 C CA . ALA B 1 196 ? 33.972 31.458 -14.534 1.00 29.24 188 ALA B CA 1
ATOM 3044 C C . ALA B 1 196 ? 34.915 32.535 -15.100 1.00 34.48 188 ALA B C 1
ATOM 3045 O O . ALA B 1 196 ? 34.634 33.732 -14.998 1.00 36.07 188 ALA B O 1
ATOM 3047 N N . GLU B 1 197 ? 36.024 32.110 -15.691 1.00 28.55 189 GLU B N 1
ATOM 3048 C CA . GLU B 1 197 ? 36.958 33.033 -16.334 1.00 39.59 189 GLU B CA 1
ATOM 3049 C C . GLU B 1 197 ? 36.264 33.864 -17.418 1.00 35.71 189 GLU B C 1
ATOM 3050 O O . GLU B 1 197 ? 36.461 35.076 -17.510 1.00 35.45 189 GLU B O 1
ATOM 3056 N N . ASP B 1 198 ? 35.424 33.199 -18.206 1.00 31.58 190 ASP B N 1
ATOM 3057 C CA . ASP B 1 198 ? 34.725 33.818 -19.325 1.00 29.27 190 ASP B CA 1
ATOM 3058 C C . ASP B 1 198 ? 33.473 34.524 -18.864 1.00 28.35 190 ASP B C 1
ATOM 3059 O O . ASP B 1 198 ? 33.045 35.507 -19.467 1.00 34.62 190 ASP B O 1
ATOM 3064 N N . LEU B 1 199 ? 32.891 34.013 -17.787 1.00 23.73 191 LEU B N 1
ATOM 3065 C CA . LEU B 1 199 ? 31.872 34.744 -17.057 1.00 22.41 191 LEU B CA 1
ATOM 3066 C C . LEU B 1 199 ? 32.419 36.078 -16.548 1.00 25.73 191 LEU B C 1
ATOM 3067 O O . LEU B 1 199 ? 31.731 37.097 -16.609 1.00 35.43 191 LEU B O 1
ATOM 3072 N N . LEU B 1 200 ? 33.651 36.065 -16.038 1.00 29.96 192 LEU B N 1
ATOM 3073 C CA . LEU B 1 200 ? 34.285 37.282 -15.542 1.00 33.59 192 LEU B CA 1
ATOM 3074 C C . LEU B 1 200 ? 34.478 38.320 -16.648 1.00 33.84 192 LEU B C 1
ATOM 3075 O O . LEU B 1 200 ? 34.189 39.497 -16.437 1.00 38.83 192 LEU B O 1
ATOM 3080 N N . SER B 1 201 ? 34.940 37.892 -17.825 1.00 28.81 193 SER B N 1
ATOM 3081 C CA . SER B 1 201 ? 35.048 38.809 -18.979 1.00 38.32 193 SER B CA 1
ATOM 3082 C C . SER B 1 201 ? 33.715 39.475 -19.316 1.00 38.41 193 SER B C 1
ATOM 3083 O O . SER B 1 201 ? 33.657 40.691 -19.523 1.00 35.10 193 SER B O 1
ATOM 3086 N N . LEU B 1 202 ? 32.654 38.666 -19.372 1.00 29.12 194 LEU B N 1
ATOM 3087 C CA . LEU B 1 202 ? 31.317 39.154 -19.719 1.00 32.54 194 LEU B CA 1
ATOM 3088 C C . LEU B 1 202 ? 30.796 40.105 -18.638 1.00 35.41 194 LEU B C 1
ATOM 3089 O O . LEU B 1 202 ? 30.194 41.140 -18.946 1.00 41.41 194 LEU B O 1
ATOM 3094 N N . ALA B 1 203 ? 31.051 39.761 -17.376 1.00 34.27 195 ALA B N 1
ATOM 3095 C CA . ALA B 1 203 ? 30.621 40.580 -16.253 1.00 29.84 195 ALA B CA 1
ATOM 3096 C C . ALA B 1 203 ? 31.252 41.954 -16.353 1.00 30.06 195 ALA B C 1
ATOM 3097 O O . ALA B 1 203 ? 30.616 42.957 -16.045 1.00 36.48 195 ALA B O 1
ATOM 3099 N N . GLY B 1 204 ? 32.509 41.986 -16.790 1.00 33.22 196 GLY B N 1
ATOM 3100 C CA . GLY B 1 204 ? 33.215 43.233 -17.011 1.00 32.72 196 GLY B CA 1
ATOM 3101 C C . GLY B 1 204 ? 32.480 44.152 -17.976 1.00 38.89 196 GLY B C 1
ATOM 3102 O O . GLY B 1 204 ? 32.320 45.340 -17.704 1.00 44.45 196 GLY B O 1
ATOM 3103 N N . PHE B 1 205 ? 32.006 43.606 -19.091 1.00 40.55 197 PHE B N 1
ATOM 3104 C CA . PHE B 1 205 ? 31.257 44.414 -20.060 1.00 46.08 197 PHE B CA 1
ATOM 3105 C C . PHE B 1 205 ? 29.933 44.884 -19.458 1.00 45.35 197 PHE B C 1
ATOM 3106 O O . PHE B 1 205 ? 29.565 46.047 -19.574 1.00 55.22 197 PHE B O 1
ATOM 3114 N N . ALA B 1 206 ? 29.246 43.974 -18.782 1.00 38.59 198 ALA B N 1
ATOM 3115 C CA . ALA B 1 206 ? 27.934 44.244 -18.213 1.00 37.87 198 ALA B CA 1
ATOM 3116 C C . ALA B 1 206 ? 28.003 45.329 -17.132 1.00 37.69 198 ALA B C 1
ATOM 3117 O O . ALA B 1 206 ? 27.102 46.152 -16.990 1.00 36.67 198 ALA B O 1
ATOM 3119 N N . TRP B 1 207 ? 29.076 45.306 -16.359 1.00 30.32 199 TRP B N 1
ATOM 3120 C CA . TRP B 1 207 ? 29.293 46.281 -15.293 1.00 37.37 199 TRP B CA 1
ATOM 3121 C C . TRP B 1 207 ? 29.539 47.659 -15.904 1.00 46.08 199 TRP B C 1
ATOM 3122 O O . TRP B 1 207 ? 28.988 48.661 -15.442 1.00 51.34 199 TRP B O 1
ATOM 3133 N N . ALA B 1 208 ? 30.312 47.700 -16.986 1.00 46.08 200 ALA B N 1
ATOM 3134 C CA . ALA B 1 208 ? 30.622 48.973 -17.640 1.00 46.93 200 ALA B CA 1
ATOM 3135 C C . ALA B 1 208 ? 29.350 49.617 -18.149 1.00 46.89 200 ALA B C 1
ATOM 3136 O O . ALA B 1 208 ? 29.203 50.826 -18.087 1.00 49.16 200 ALA B O 1
ATOM 3138 N N . ARG B 1 209 ? 28.413 48.799 -18.619 1.00 47.89 201 ARG B N 1
ATOM 3139 C CA . ARG B 1 209 ? 27.104 49.300 -19.042 1.00 52.56 201 ARG B CA 1
ATOM 3140 C C . ARG B 1 209 ? 26.170 49.604 -17.852 1.00 60.09 201 ARG B C 1
ATOM 3141 O O . ARG B 1 209 ? 25.029 50.042 -18.048 1.00 57.13 201 ARG B O 1
ATOM 3149 N N . GLY B 1 210 ? 26.659 49.383 -16.628 1.00 55.03 202 GLY B N 1
ATOM 3150 C CA . GLY B 1 210 ? 25.849 49.575 -15.438 1.00 46.82 202 GLY B CA 1
ATOM 3151 C C . GLY B 1 210 ? 24.636 48.653 -15.375 1.00 47.51 202 GLY B C 1
ATOM 3152 O O . GLY B 1 210 ? 23.516 49.109 -15.143 1.00 43.38 202 GLY B O 1
ATOM 3153 N N . GLU B 1 211 ? 24.851 47.354 -15.579 1.00 46.50 203 GLU B N 1
ATOM 3154 C CA . GLU B 1 211 ? 23.746 46.393 -15.602 1.00 44.60 203 GLU B CA 1
ATOM 3155 C C . GLU B 1 211 ? 23.471 45.742 -14.239 1.00 46.98 203 GLU B C 1
ATOM 3156 O O . GLU B 1 211 ? 22.643 44.827 -14.144 1.00 51.50 203 GLU B O 1
ATOM 3162 N N . GLY B 1 212 ? 24.159 46.194 -13.193 1.00 38.16 204 GLY B N 1
ATOM 3163 C CA . GLY B 1 212 ? 24.013 45.563 -11.889 1.00 40.57 204 GLY B CA 1
ATOM 3164 C C . GLY B 1 212 ? 22.620 45.718 -11.299 1.00 44.54 204 GLY B C 1
ATOM 3165 O O . GLY B 1 212 ? 21.980 46.757 -11.488 1.00 51.89 204 GLY B O 1
ATOM 3166 N N . VAL B 1 213 ? 22.136 44.694 -10.599 1.00 37.19 205 VAL B N 1
ATOM 3167 C CA . VAL B 1 213 ? 20.830 44.777 -9.939 1.00 40.13 205 VAL B CA 1
ATOM 3168 C C . VAL B 1 213 ? 20.918 44.315 -8.472 1.00 43.85 205 VAL B C 1
ATOM 3169 O O . VAL B 1 213 ? 21.901 43.709 -8.062 1.00 39.21 205 VAL B O 1
ATOM 3173 N N . GLU B 1 214 ? 19.892 44.614 -7.685 1.00 37.82 206 GLU B N 1
ATOM 3174 C CA . GLU B 1 214 ? 19.863 44.223 -6.279 1.00 46.41 206 GLU B CA 1
ATOM 3175 C C . GLU B 1 214 ? 19.882 42.684 -6.122 1.00 45.84 206 GLU B C 1
ATOM 3176 O O . GLU B 1 214 ? 19.409 41.946 -6.998 1.00 42.94 206 GLU B O 1
ATOM 3178 N N . ALA B 1 215 ? 20.442 42.219 -5.006 1.00 41.35 207 ALA B N 1
ATOM 3179 C CA . ALA B 1 215 ? 20.603 40.785 -4.724 1.00 36.82 207 ALA B CA 1
ATOM 3180 C C . ALA B 1 215 ? 19.326 39.973 -4.894 1.00 44.78 207 ALA B C 1
ATOM 3181 O O . ALA B 1 215 ? 19.339 38.906 -5.500 1.00 46.23 207 ALA B O 1
ATOM 3183 N N . GLU B 1 216 ? 18.225 40.478 -4.348 1.00 44.84 208 GLU B N 1
ATOM 3184 C CA . GLU B 1 216 ? 16.953 39.761 -4.353 1.00 52.95 208 GLU B CA 1
ATOM 3185 C C . GLU B 1 216 ? 16.415 39.538 -5.771 1.00 60.08 208 GLU B C 1
ATOM 3186 O O . GLU B 1 216 ? 15.436 38.820 -5.980 1.00 66.33 208 GLU B O 1
ATOM 3192 N N . GLN B 1 217 ? 17.056 40.161 -6.746 1.00 60.10 209 GLN B N 1
ATOM 3193 C CA . GLN B 1 217 ? 16.615 40.039 -8.116 1.00 61.05 209 GLN B CA 1
ATOM 3194 C C . GLN B 1 217 ? 17.451 38.986 -8.837 1.00 59.27 209 GLN B C 1
ATOM 3195 O O . GLN B 1 217 ? 17.137 38.592 -9.958 1.00 66.02 209 GLN B O 1
ATOM 3201 N N . ALA B 1 218 ? 18.516 38.531 -8.184 1.00 51.43 210 ALA B N 1
ATOM 3202 C CA . ALA B 1 218 ? 19.364 37.478 -8.734 1.00 48.69 210 ALA B CA 1
ATOM 3203 C C . ALA B 1 218 ? 18.561 36.190 -8.857 1.00 54.68 210 ALA B C 1
ATOM 3204 O O . ALA B 1 218 ? 18.306 35.523 -7.856 1.00 57.58 210 ALA B O 1
ATOM 3206 N N . LEU B 1 219 ? 18.152 35.854 -10.079 1.00 50.94 211 LEU B N 1
ATOM 3207 C CA . LEU B 1 219 ? 17.213 34.752 -10.304 1.00 51.51 211 LEU B CA 1
ATOM 3208 C C . LEU B 1 219 ? 17.606 33.917 -11.527 1.00 49.00 211 LEU B C 1
ATOM 3209 O O . LEU B 1 219 ? 18.307 34.400 -12.420 1.00 49.94 211 LEU B O 1
ATOM 3214 N N . PRO B 1 220 ? 17.167 32.649 -11.567 1.00 43.59 212 PRO B N 1
ATOM 3215 C CA . PRO B 1 220 ? 17.521 31.804 -12.717 1.00 44.54 212 PRO B CA 1
ATOM 3216 C C . PRO B 1 220 ? 16.680 32.131 -13.950 1.00 42.83 212 PRO B C 1
ATOM 3217 O O . PRO B 1 220 ? 15.545 32.586 -13.809 1.00 42.61 212 PRO B O 1
ATOM 3221 N N . VAL B 1 221 ? 17.231 31.909 -15.139 1.00 43.42 213 VAL B N 1
ATOM 3222 C CA . VAL B 1 221 ? 16.483 32.154 -16.363 1.00 44.27 213 VAL B CA 1
ATOM 3223 C C . VAL B 1 221 ? 15.469 31.043 -16.543 1.00 48.11 213 VAL B C 1
ATOM 3224 O O . VAL B 1 221 ? 15.765 29.875 -16.271 1.00 53.79 213 VAL B O 1
ATOM 3228 N N . TYR B 1 222 ? 14.261 31.416 -16.956 1.00 48.23 214 TYR B N 1
ATOM 3229 C CA . TYR B 1 222 ? 13.251 30.444 -17.371 1.00 56.78 214 TYR B CA 1
ATOM 3230 C C . TYR B 1 222 ? 13.016 30.579 -18.877 1.00 60.91 214 TYR B C 1
ATOM 3231 O O . TYR B 1 222 ? 12.509 31.608 -19.332 1.00 65.20 214 TYR B O 1
ATOM 3233 N N . LEU B 1 223 ? 13.386 29.553 -19.646 1.00 54.45 215 LEU B N 1
ATOM 3234 C CA . LEU B 1 223 ? 13.373 29.678 -21.103 1.00 57.72 215 LEU B CA 1
ATOM 3235 C C . LEU B 1 223 ? 12.096 29.173 -21.775 1.00 69.29 215 LEU B C 1
ATOM 3236 O O . LEU B 1 223 ? 11.828 29.505 -22.926 1.00 71.78 215 LEU B O 1
ATOM 3241 N N . ARG B 1 224 ? 11.302 28.386 -21.062 1.00 81.99 216 ARG B N 1
ATOM 3242 C CA . ARG B 1 224 ? 10.070 27.847 -21.632 1.00 90.73 216 ARG B CA 1
ATOM 3243 C C . ARG B 1 224 ? 8.991 28.917 -21.780 1.00 95.15 216 ARG B C 1
ATOM 3244 O O . ARG B 1 224 ? 8.406 29.077 -22.852 1.00 96.16 216 ARG B O 1
ATOM 3252 N N . HIS C 1 7 ? 27.601 37.479 31.023 1.00 86.07 -1 HIS C N 1
ATOM 3253 C CA . HIS C 1 7 ? 27.189 36.949 29.726 1.00 85.97 -1 HIS C CA 1
ATOM 3254 C C . HIS C 1 7 ? 26.302 37.950 28.968 1.00 80.10 -1 HIS C C 1
ATOM 3255 O O . HIS C 1 7 ? 25.441 38.601 29.557 1.00 89.57 -1 HIS C O 1
ATOM 3257 N N . HIS C 1 8 ? 26.513 38.064 27.661 1.00 66.63 0 HIS C N 1
ATOM 3258 C CA . HIS C 1 8 ? 25.799 39.046 26.848 1.00 52.22 0 HIS C CA 1
ATOM 3259 C C . HIS C 1 8 ? 24.666 38.381 26.084 1.00 51.85 0 HIS C C 1
ATOM 3260 O O . HIS C 1 8 ? 24.764 37.212 25.704 1.00 55.16 0 HIS C O 1
ATOM 3267 N N . MET C 1 9 ? 23.587 39.122 25.861 1.00 49.28 1 MET C N 1
ATOM 3268 C CA . MET C 1 9 ? 22.414 38.562 25.190 1.00 42.81 1 MET C CA 1
ATOM 3269 C C . MET C 1 9 ? 22.662 38.337 23.708 1.00 36.01 1 MET C C 1
ATOM 3270 O O . MET C 1 9 ? 23.247 39.170 23.023 1.00 43.48 1 MET C O 1
ATOM 3275 N N . SER C 1 10 ? 22.207 37.193 23.223 1.00 39.44 2 SER C N 1
ATOM 3276 C CA . SER C 1 10 ? 22.487 36.780 21.863 1.00 39.11 2 SER C CA 1
ATOM 3277 C C . SER C 1 10 ? 21.494 37.350 20.863 1.00 31.46 2 SER C C 1
ATOM 3278 O O . SER C 1 10 ? 20.324 37.589 21.188 1.00 30.63 2 SER C O 1
ATOM 3281 N N . THR C 1 11 ? 21.978 37.580 19.651 1.00 27.64 3 THR C N 1
ATOM 3282 C CA . THR C 1 11 ? 21.114 37.964 18.549 1.00 26.49 3 THR C CA 1
ATOM 3283 C C . THR C 1 11 ? 21.132 36.862 17.492 1.00 26.88 3 THR C C 1
ATOM 3284 O O . THR C 1 11 ? 22.175 36.566 16.907 1.00 25.59 3 THR C O 1
ATOM 3288 N N . LEU C 1 12 ? 19.976 36.244 17.275 1.00 24.80 4 LEU C N 1
ATOM 3289 C CA . LEU C 1 12 ? 19.851 35.131 16.351 1.00 26.92 4 LEU C CA 1
ATOM 3290 C C . LEU C 1 12 ? 18.836 35.431 15.255 1.00 24.74 4 LEU C C 1
ATOM 3291 O O . LEU C 1 12 ? 17.747 35.942 15.519 1.00 26.03 4 LEU C O 1
ATOM 3296 N N . LEU C 1 13 ? 19.208 35.102 14.023 1.00 22.35 5 LEU C N 1
ATOM 3297 C CA . LEU C 1 13 ? 18.306 35.208 12.882 1.00 20.74 5 LEU C CA 1
ATOM 3298 C C . LEU C 1 13 ? 17.931 33.798 12.426 1.00 28.76 5 LEU C C 1
ATOM 3299 O O . LEU C 1 13 ? 18.791 32.913 12.357 1.00 30.87 5 LEU C O 1
ATOM 3304 N N . ALA C 1 14 ? 16.646 33.583 12.144 1.00 31.31 6 ALA C N 1
ATOM 3305 C CA . ALA C 1 14 ? 16.153 32.281 11.685 1.00 24.81 6 ALA C CA 1
ATOM 3306 C C . ALA C 1 14 ? 15.360 32.425 10.383 1.00 22.57 6 ALA C C 1
ATOM 3307 O O . ALA C 1 14 ? 14.583 33.367 10.221 1.00 23.87 6 ALA C O 1
ATOM 3309 N N . LEU C 1 15 ? 15.544 31.478 9.472 1.00 26.63 7 LEU C N 1
ATOM 3310 C CA . LEU C 1 15 ? 14.850 31.462 8.178 1.00 33.37 7 LEU C CA 1
ATOM 3311 C C . LEU C 1 15 ? 14.320 30.066 7.855 1.00 30.56 7 LEU C C 1
ATOM 3312 O O . LEU C 1 15 ? 15.016 29.074 8.044 1.00 31.10 7 LEU C O 1
ATOM 3317 N N . ASP C 1 16 ? 13.098 29.998 7.337 1.00 26.89 8 ASP C N 1
ATOM 3318 C CA . ASP C 1 16 ? 12.545 28.731 6.883 1.00 27.49 8 ASP C CA 1
ATOM 3319 C C . ASP C 1 16 ? 11.696 28.847 5.612 1.00 28.32 8 ASP C C 1
ATOM 3320 O O . ASP C 1 16 ? 10.741 29.610 5.563 1.00 40.78 8 ASP C O 1
ATOM 3325 N N . THR C 1 17 ? 12.016 28.036 4.610 1.00 32.09 9 THR C N 1
ATOM 3326 C CA . THR C 1 17 ? 11.269 28.024 3.363 1.00 35.45 9 THR C CA 1
ATOM 3327 C C . THR C 1 17 ? 11.012 26.599 2.901 1.00 34.97 9 THR C C 1
ATOM 3328 O O . THR C 1 17 ? 10.882 26.351 1.710 1.00 37.76 9 THR C O 1
ATOM 3332 N N . SER C 1 18 ? 10.939 25.664 3.849 1.00 41.55 10 SER C N 1
ATOM 3333 C CA . SER C 1 18 ? 10.855 24.243 3.528 1.00 35.61 10 SER C CA 1
ATOM 3334 C C . SER C 1 18 ? 9.508 23.809 2.980 1.00 38.97 10 SER C C 1
ATOM 3335 O O . SER C 1 18 ? 9.415 22.822 2.263 1.00 41.44 10 SER C O 1
ATOM 3338 N N . THR C 1 19 ? 8.468 24.565 3.293 1.00 42.52 11 THR C N 1
ATOM 3339 C CA . THR C 1 19 ? 7.128 24.263 2.798 1.00 48.50 11 THR C CA 1
ATOM 3340 C C . THR C 1 19 ? 6.622 25.513 2.095 1.00 45.13 11 THR C C 1
ATOM 3341 O O . THR C 1 19 ? 7.410 26.410 1.795 1.00 41.77 11 THR C O 1
ATOM 3345 N N . GLU C 1 20 ? 5.318 25.593 1.864 1.00 47.75 12 GLU C N 1
ATOM 3346 C CA . GLU C 1 20 ? 4.755 26.759 1.192 1.00 54.06 12 GLU C CA 1
ATOM 3347 C C . GLU C 1 20 ? 4.772 27.974 2.121 1.00 52.30 12 GLU C C 1
ATOM 3348 O O . GLU C 1 20 ? 4.574 29.106 1.676 1.00 54.05 12 GLU C O 1
ATOM 3354 N N . ALA C 1 21 ? 5.028 27.747 3.407 1.00 42.07 13 ALA C N 1
ATOM 3355 C CA . ALA C 1 21 ? 5.237 28.867 4.325 1.00 39.10 13 ALA C CA 1
ATOM 3356 C C . ALA C 1 21 ? 6.639 29.441 4.176 1.00 42.37 13 ALA C C 1
ATOM 3357 O O . ALA C 1 21 ? 7.629 28.710 4.122 1.00 42.29 13 ALA C O 1
ATOM 3359 N N . CYS C 1 22 ? 6.709 30.765 4.135 1.00 36.59 14 CYS C N 1
ATOM 3360 C CA . CYS C 1 22 ? 7.973 31.470 4.132 1.00 36.22 14 CYS C CA 1
ATOM 3361 C C . CYS C 1 22 ? 7.972 32.350 5.382 1.00 30.79 14 CYS C C 1
ATOM 3362 O O . CYS C 1 22 ? 7.085 33.169 5.557 1.00 32.43 14 CYS C O 1
ATOM 3365 N N . SER C 1 23 ? 8.941 32.164 6.265 1.00 28.70 15 SER C N 1
ATOM 3366 C CA . SER C 1 23 ? 8.941 32.931 7.499 1.00 29.19 15 SER C CA 1
ATOM 3367 C C . SER C 1 23 ? 10.354 33.209 7.989 1.00 28.77 15 SER C C 1
ATOM 3368 O O . SER C 1 23 ? 11.291 32.466 7.707 1.00 28.06 15 SER C O 1
ATOM 3371 N N . VAL C 1 24 ? 10.482 34.310 8.719 1.00 27.47 16 VAL C N 1
ATOM 3372 C CA . VAL C 1 24 ? 11.740 34.757 9.282 1.00 24.06 16 VAL C CA 1
ATOM 3373 C C . VAL C 1 24 ? 11.494 35.185 10.729 1.00 28.59 16 VAL C C 1
ATOM 3374 O O . VAL C 1 24 ? 10.405 35.652 11.086 1.00 26.09 16 VAL C O 1
ATOM 3378 N N . ALA C 1 25 ? 12.508 35.045 11.567 1.00 22.83 17 ALA C N 1
ATOM 3379 C CA . ALA C 1 25 ? 12.363 35.425 12.962 1.00 21.70 17 ALA C CA 1
ATOM 3380 C C . ALA C 1 25 ? 13.690 35.940 13.477 1.00 30.12 17 ALA C C 1
ATOM 3381 O O . ALA C 1 25 ? 14.763 35.640 12.929 1.00 27.25 17 ALA C O 1
ATOM 3383 N N . LEU C 1 26 ? 13.602 36.770 14.506 1.00 30.43 18 LEU C N 1
ATOM 3384 C CA . LEU C 1 26 ? 14.777 37.389 15.079 1.00 23.29 18 LEU C CA 1
ATOM 3385 C C . LEU C 1 26 ? 14.682 37.387 16.605 1.00 28.66 18 LEU C C 1
ATOM 3386 O O . LEU C 1 26 ? 13.638 37.724 17.182 1.00 26.08 18 LEU C O 1
ATOM 3391 N N . LEU C 1 27 ? 15.776 36.989 17.248 1.00 26.72 19 LEU C N 1
ATOM 3392 C CA . LEU C 1 27 ? 15.894 37.114 18.690 1.00 26.54 19 LEU C CA 1
ATOM 3393 C C . LEU C 1 27 ? 16.839 38.270 18.945 1.00 31.75 19 LEU C C 1
ATOM 3394 O O . LEU C 1 27 ? 17.938 38.331 18.394 1.00 26.60 19 LEU C O 1
ATOM 3399 N N . HIS C 1 28 ? 16.400 39.211 19.764 1.00 35.95 20 HIS C N 1
ATOM 3400 C CA . HIS C 1 28 ? 17.219 40.379 20.059 1.00 30.00 20 HIS C CA 1
ATOM 3401 C C . HIS C 1 28 ? 16.886 40.933 21.423 1.00 35.55 20 HIS C C 1
ATOM 3402 O O . HIS C 1 28 ? 15.726 41.249 21.692 1.00 34.28 20 HIS C O 1
ATOM 3409 N N . GLU C 1 29 ? 17.908 41.056 22.268 1.00 38.36 21 GLU C N 1
ATOM 3410 C CA . GLU C 1 29 ? 17.739 41.554 23.628 1.00 39.84 21 GLU C CA 1
ATOM 3411 C C . GLU C 1 29 ? 16.568 40.864 24.330 1.00 36.83 21 GLU C C 1
ATOM 3412 O O . GLU C 1 29 ? 15.701 41.517 24.900 1.00 42.37 21 GLU C O 1
ATOM 3418 N N . GLY C 1 30 ? 16.537 39.536 24.253 1.00 33.99 22 GLY C N 1
ATOM 3419 C CA . GLY C 1 30 ? 15.517 38.751 24.921 1.00 38.59 22 GLY C CA 1
ATOM 3420 C C . GLY C 1 30 ? 14.099 38.840 24.378 1.00 40.42 22 GLY C C 1
ATOM 3421 O O . GLY C 1 30 ? 13.176 38.305 24.984 1.00 52.99 22 GLY C O 1
ATOM 3422 N N . ARG C 1 31 ? 13.905 39.525 23.256 1.00 35.08 23 ARG C N 1
ATOM 3423 C CA . ARG C 1 31 ? 12.589 39.565 22.620 1.00 31.18 23 ARG C CA 1
ATOM 3424 C C . ARG C 1 31 ? 12.654 38.863 21.263 1.00 34.71 23 ARG C C 1
ATOM 3425 O O . ARG C 1 31 ? 13.686 38.876 20.585 1.00 39.91 23 ARG C O 1
ATOM 3427 N N . ALA C 1 32 ? 11.554 38.211 20.899 1.00 36.15 24 ALA C N 1
ATOM 3428 C CA . ALA C 1 32 ? 11.463 37.449 19.661 1.00 30.19 24 ALA C CA 1
ATOM 3429 C C . ALA C 1 32 ? 10.490 38.144 18.727 1.00 33.14 24 ALA C C 1
ATOM 3430 O O . ALA C 1 32 ? 9.452 38.626 19.159 1.00 32.83 24 ALA C O 1
ATOM 3432 N N . LEU C 1 33 ? 10.830 38.205 17.449 1.00 30.98 25 LEU C N 1
ATOM 3433 C CA . LEU C 1 33 ? 9.996 38.895 16.473 1.00 31.98 25 LEU C CA 1
ATOM 3434 C C . LEU C 1 33 ? 9.922 38.009 15.248 1.00 30.95 25 LEU C C 1
ATOM 3435 O O . LEU C 1 33 ? 10.918 37.395 14.892 1.00 33.05 25 LEU C O 1
ATOM 3440 N N . SER C 1 34 ? 8.771 37.937 14.596 1.00 28.91 26 SER C N 1
ATOM 3441 C CA . SER C 1 34 ? 8.663 37.058 13.432 1.00 33.95 26 SER C CA 1
ATOM 3442 C C . SER C 1 34 ? 7.695 37.572 12.387 1.00 34.00 26 SER C C 1
ATOM 3443 O O . SER C 1 34 ? 6.804 38.351 12.683 1.00 32.72 26 SER C O 1
ATOM 3446 N N . HIS C 1 35 ? 7.905 37.145 11.149 1.00 31.89 27 HIS C N 1
ATOM 3447 C CA A HIS C 1 35 ? 6.971 37.408 10.060 0.52 31.63 27 HIS C CA 1
ATOM 3448 C CA B HIS C 1 35 ? 6.933 37.390 10.098 0.48 31.70 27 HIS C CA 1
ATOM 3449 C C . HIS C 1 35 ? 6.784 36.111 9.274 1.00 32.60 27 HIS C C 1
ATOM 3450 O O . HIS C 1 35 ? 7.752 35.382 9.041 1.00 28.51 27 HIS C O 1
ATOM 3463 N N . TYR C 1 36 ? 5.552 35.826 8.865 1.00 38.44 28 TYR C N 1
ATOM 3464 C CA . TYR C 1 36 ? 5.221 34.527 8.298 1.00 37.64 28 TYR C CA 1
ATOM 3465 C C . TYR C 1 36 ? 4.248 34.736 7.160 1.00 42.55 28 TYR C C 1
ATOM 3466 O O . TYR C 1 36 ? 3.256 35.433 7.322 1.00 41.20 28 TYR C O 1
ATOM 3475 N N . GLU C 1 37 ? 4.545 34.145 6.008 1.00 42.38 29 GLU C N 1
ATOM 3476 C CA . GLU C 1 37 ? 3.678 34.256 4.841 1.00 45.69 29 GLU C CA 1
ATOM 3477 C C . GLU C 1 37 ? 3.527 32.940 4.126 1.00 48.19 29 GLU C C 1
ATOM 3478 O O . GLU C 1 37 ? 4.483 32.181 4.005 1.00 47.92 29 GLU C O 1
ATOM 3484 N N . VAL C 1 38 ? 2.327 32.673 3.630 1.00 58.68 30 VAL C N 1
ATOM 3485 C CA . VAL C 1 38 ? 2.124 31.518 2.771 1.00 57.84 30 VAL C CA 1
ATOM 3486 C C . VAL C 1 38 ? 2.145 31.965 1.312 1.00 66.86 30 VAL C C 1
ATOM 3487 O O . VAL C 1 38 ? 1.139 32.434 0.782 1.00 67.03 30 VAL C O 1
ATOM 3491 N N . ILE C 1 39 ? 3.311 31.840 0.679 1.00 72.83 31 ILE C N 1
ATOM 3492 C CA . ILE C 1 39 ? 3.481 32.182 -0.731 1.00 74.98 31 ILE C CA 1
ATOM 3493 C C . ILE C 1 39 ? 4.158 31.013 -1.448 1.00 79.16 31 ILE C C 1
ATOM 3494 O O . ILE C 1 39 ? 5.385 30.918 -1.448 1.00 79.10 31 ILE C O 1
ATOM 3496 N N . PRO C 1 40 ? 3.355 30.122 -2.068 1.00 78.51 32 PRO C N 1
ATOM 3497 C CA . PRO C 1 40 ? 3.825 28.875 -2.687 1.00 75.16 32 PRO C CA 1
ATOM 3498 C C . PRO C 1 40 ? 5.062 28.999 -3.589 1.00 85.83 32 PRO C C 1
ATOM 3499 O O . PRO C 1 40 ? 6.098 28.417 -3.262 1.00 91.27 32 PRO C O 1
ATOM 3503 N N . ARG C 1 41 ? 4.976 29.737 -4.691 1.00 87.06 33 ARG C N 1
ATOM 3504 C CA . ARG C 1 41 ? 6.055 29.703 -5.682 1.00 88.78 33 ARG C CA 1
ATOM 3505 C C . ARG C 1 41 ? 7.082 30.848 -5.577 1.00 92.73 33 ARG C C 1
ATOM 3506 O O . ARG C 1 41 ? 8.006 30.932 -6.391 1.00 95.85 33 ARG C O 1
ATOM 3508 N N . LEU C 1 42 ? 6.946 31.708 -4.572 1.00 90.26 34 LEU C N 1
ATOM 3509 C CA . LEU C 1 42 ? 7.692 32.967 -4.562 1.00 86.42 34 LEU C CA 1
ATOM 3510 C C . LEU C 1 42 ? 8.786 33.078 -3.509 1.00 80.91 34 LEU C C 1
ATOM 3511 O O . LEU C 1 42 ? 9.114 34.183 -3.084 1.00 78.87 34 LEU C O 1
ATOM 3516 N N . HIS C 1 43 ? 9.363 31.956 -3.097 1.00 70.01 35 HIS C N 1
ATOM 3517 C CA . HIS C 1 43 ? 10.336 31.984 -2.009 1.00 63.89 35 HIS C CA 1
ATOM 3518 C C . HIS C 1 43 ? 11.637 32.679 -2.411 1.00 54.97 35 HIS C C 1
ATOM 3519 O O . HIS C 1 43 ? 12.205 33.467 -1.639 1.00 47.19 35 HIS C O 1
ATOM 3526 N N . ALA C 1 44 ? 12.101 32.390 -3.622 1.00 54.39 36 ALA C N 1
ATOM 3527 C CA . ALA C 1 44 ? 13.357 32.940 -4.109 1.00 58.54 36 ALA C CA 1
ATOM 3528 C C . ALA C 1 44 ? 13.245 34.445 -4.340 1.00 65.52 36 ALA C C 1
ATOM 3529 O O . ALA C 1 44 ? 14.257 35.144 -4.424 1.00 64.90 36 ALA C O 1
ATOM 3531 N N . GLN C 1 45 ? 12.011 34.935 -4.435 1.00 63.72 37 GLN C N 1
ATOM 3532 C CA . GLN C 1 45 ? 11.760 36.347 -4.685 1.00 61.06 37 GLN C CA 1
ATOM 3533 C C . GLN C 1 45 ? 11.336 37.092 -3.408 1.00 63.61 37 GLN C C 1
ATOM 3534 O O . GLN C 1 45 ? 11.358 38.326 -3.377 1.00 62.28 37 GLN C O 1
ATOM 3540 N N . ARG C 1 46 ? 10.973 36.358 -2.352 1.00 54.44 38 ARG C N 1
ATOM 3541 C CA . ARG C 1 46 ? 10.383 37.008 -1.174 1.00 52.38 38 ARG C CA 1
ATOM 3542 C C . ARG C 1 46 ? 11.207 36.906 0.117 1.00 46.68 38 ARG C C 1
ATOM 3543 O O . ARG C 1 46 ? 11.007 37.697 1.031 1.00 45.53 38 ARG C O 1
ATOM 3551 N N . LEU C 1 47 ? 12.137 35.960 0.188 1.00 35.81 39 LEU C N 1
ATOM 3552 C CA . LEU C 1 47 ? 12.856 35.694 1.432 1.00 38.20 39 LEU C CA 1
ATOM 3553 C C . LEU C 1 47 ? 13.710 36.874 1.913 1.00 41.33 39 LEU C C 1
ATOM 3554 O O . LEU C 1 47 ? 13.551 37.354 3.039 1.00 36.86 39 LEU C O 1
ATOM 3559 N N . LEU C 1 48 ? 14.614 37.342 1.063 1.00 35.86 40 LEU C N 1
ATOM 3560 C CA . LEU C 1 48 ? 15.481 38.441 1.452 1.00 34.46 40 LEU C CA 1
ATOM 3561 C C . LEU C 1 48 ? 14.708 39.737 1.713 1.00 34.31 40 LEU C C 1
ATOM 3562 O O . LEU C 1 48 ? 15.054 40.453 2.653 1.00 30.47 40 LEU C O 1
ATOM 3567 N N . PRO C 1 49 ? 13.656 40.040 0.914 1.00 37.92 41 PRO C N 1
ATOM 3568 C CA . PRO C 1 49 ? 12.910 41.243 1.326 1.00 37.17 41 PRO C CA 1
ATOM 3569 C C . PRO C 1 49 ? 12.263 41.080 2.704 1.00 33.52 41 PRO C C 1
ATOM 3570 O O . PRO C 1 49 ? 12.127 42.067 3.417 1.00 34.29 41 PRO C O 1
ATOM 3574 N N . MET C 1 50 ? 11.880 39.858 3.072 1.00 36.92 42 MET C N 1
ATOM 3575 C CA . MET C 1 50 ? 11.332 39.610 4.403 1.00 33.25 42 MET C CA 1
ATOM 3576 C C . MET C 1 50 ? 12.375 39.817 5.492 1.00 34.10 42 MET C C 1
ATOM 3577 O O . MET C 1 50 ? 12.052 40.278 6.584 1.00 32.03 42 MET C O 1
ATOM 3582 N N . VAL C 1 51 ? 13.622 39.457 5.193 1.00 32.92 43 VAL C N 1
ATOM 3583 C CA . VAL C 1 51 ? 14.714 39.586 6.144 1.00 26.76 43 VAL C CA 1
ATOM 3584 C C . VAL C 1 51 ? 15.039 41.075 6.349 1.00 31.38 43 VAL C C 1
ATOM 3585 O O . VAL C 1 51 ? 15.205 41.540 7.481 1.00 31.93 43 VAL C O 1
ATOM 3589 N N . ARG C 1 52 ? 15.120 41.821 5.253 1.00 30.40 44 ARG C N 1
ATOM 3590 C CA A ARG C 1 52 ? 15.314 43.270 5.321 0.58 32.61 44 ARG C CA 1
ATOM 3591 C CA B ARG C 1 52 ? 15.316 43.263 5.332 0.42 32.47 44 ARG C CA 1
ATOM 3592 C C . ARG C 1 52 ? 14.244 43.906 6.211 1.00 33.09 44 ARG C C 1
ATOM 3593 O O . ARG C 1 52 ? 14.558 44.666 7.132 1.00 32.15 44 ARG C O 1
ATOM 3608 N N . ASP C 1 53 ? 12.981 43.579 5.941 1.00 30.17 45 ASP C N 1
ATOM 3609 C CA . ASP C 1 53 ? 11.860 44.186 6.659 1.00 31.99 45 ASP C CA 1
ATOM 3610 C C . ASP C 1 53 ? 11.886 43.862 8.151 1.00 31.01 45 ASP C C 1
ATOM 3611 O O . ASP C 1 53 ? 11.611 44.729 8.984 1.00 34.69 45 ASP C O 1
ATOM 3616 N N . LEU C 1 54 ? 12.224 42.622 8.486 1.00 29.70 46 LEU C N 1
ATOM 3617 C CA . LEU C 1 54 ? 12.269 42.190 9.883 1.00 32.73 46 LEU C CA 1
ATOM 3618 C C . LEU C 1 54 ? 13.356 42.929 10.673 1.00 33.92 46 LEU C C 1
ATOM 3619 O O . LEU C 1 54 ? 13.098 43.467 11.751 1.00 36.44 46 LEU C O 1
ATOM 3624 N N . LEU C 1 55 ? 14.568 42.940 10.130 1.00 24.78 47 LEU C N 1
ATOM 3625 C CA . LEU C 1 55 ? 15.690 43.658 10.729 1.00 30.18 47 LEU C CA 1
ATOM 3626 C C . LEU C 1 55 ? 15.391 45.171 10.836 1.00 36.46 47 LEU C C 1
ATOM 3627 O O . LEU C 1 55 ? 15.694 45.801 11.844 1.00 38.20 47 LEU C O 1
ATOM 3632 N N . ASP C 1 56 ? 14.790 45.748 9.796 1.00 25.04 48 ASP C N 1
ATOM 3633 C CA . ASP C 1 56 ? 14.498 47.179 9.797 1.00 32.09 48 ASP C CA 1
ATOM 3634 C C . ASP C 1 56 ? 13.408 47.490 10.827 1.00 35.27 48 ASP C C 1
ATOM 3635 O O . ASP C 1 56 ? 13.490 48.489 11.539 1.00 34.15 48 ASP C O 1
ATOM 3640 N N . GLU C 1 57 ? 12.399 46.625 10.920 1.00 35.94 49 GLU C N 1
ATOM 3641 C CA . GLU C 1 57 ? 11.329 46.835 11.879 1.00 32.07 49 GLU C CA 1
ATOM 3642 C C . GLU C 1 57 ? 11.904 46.794 13.292 1.00 37.99 49 GLU C C 1
ATOM 3643 O O . GLU C 1 57 ? 11.488 47.540 14.178 1.00 38.31 49 GLU C O 1
ATOM 3649 N N . ALA C 1 58 ? 12.872 45.913 13.491 1.00 34.37 50 ALA C N 1
ATOM 3650 C CA . ALA C 1 58 ? 13.480 45.734 14.791 1.00 26.65 50 ALA C CA 1
ATOM 3651 C C . ALA C 1 58 ? 14.547 46.790 15.060 1.00 27.16 50 ALA C C 1
ATOM 3652 O O . ALA C 1 58 ? 14.987 46.925 16.190 1.00 35.27 50 ALA C O 1
ATOM 3654 N N . GLY C 1 59 ? 14.977 47.511 14.022 1.00 27.07 51 GLY C N 1
ATOM 3655 C CA . GLY C 1 59 ? 16.067 48.467 14.149 1.00 27.07 51 GLY C CA 1
ATOM 3656 C C . GLY C 1 59 ? 17.414 47.799 14.398 1.00 27.89 51 GLY C C 1
ATOM 3657 O O . GLY C 1 59 ? 18.320 48.372 14.994 1.00 34.67 51 GLY C O 1
ATOM 3658 N N . VAL C 1 60 ? 17.534 46.565 13.936 1.00 27.29 52 VAL C N 1
ATOM 3659 C CA . VAL C 1 60 ? 18.722 45.753 14.155 1.00 25.47 52 VAL C CA 1
ATOM 3660 C C . VAL C 1 60 ? 19.519 45.678 12.873 1.00 28.78 52 VAL C C 1
ATOM 3661 O O . VAL C 1 60 ? 18.964 45.436 11.812 1.00 29.39 52 VAL C O 1
ATOM 3665 N N . ALA C 1 61 ? 20.826 45.875 12.974 1.00 26.68 53 ALA C N 1
ATOM 3666 C CA . ALA C 1 61 ? 21.690 45.719 11.823 1.00 20.59 53 ALA C CA 1
ATOM 3667 C C . ALA C 1 61 ? 22.108 44.261 11.676 1.00 25.70 53 ALA C C 1
ATOM 3668 O O . ALA C 1 61 ? 22.238 43.524 12.667 1.00 27.68 53 ALA C O 1
ATOM 3670 N N . LEU C 1 62 ? 22.336 43.864 10.433 1.00 22.89 54 LEU C N 1
ATOM 3671 C CA . LEU C 1 62 ? 22.715 42.499 10.112 1.00 22.35 54 LEU C CA 1
ATOM 3672 C C . LEU C 1 62 ? 24.013 42.129 10.822 1.00 28.88 54 LEU C C 1
ATOM 3673 O O . LEU C 1 62 ? 24.203 40.989 11.223 1.00 27.61 54 LEU C O 1
ATOM 3678 N N . SER C 1 63 ? 24.895 43.105 11.004 1.00 21.44 55 SER C N 1
ATOM 3679 C CA . SER C 1 63 ? 26.180 42.846 11.638 1.00 21.32 55 SER C CA 1
ATOM 3680 C C . SER C 1 63 ? 26.023 42.474 13.120 1.00 27.63 55 SER C C 1
ATOM 3681 O O . SER C 1 63 ? 26.946 41.929 13.721 1.00 22.48 55 SER C O 1
ATOM 3684 N N . ALA C 1 64 ? 24.849 42.741 13.696 1.00 17.73 56 ALA C N 1
ATOM 3685 C CA . ALA C 1 64 ? 24.600 42.419 15.099 1.00 20.81 56 ALA C CA 1
ATOM 3686 C C . ALA C 1 64 ? 24.216 40.950 15.292 1.00 23.02 56 ALA C C 1
ATOM 3687 O O . ALA C 1 64 ? 24.137 40.467 16.419 1.00 25.68 56 ALA C O 1
ATOM 3689 N N . VAL C 1 65 ? 23.950 40.259 14.188 1.00 24.67 57 VAL C N 1
ATOM 3690 C CA . VAL C 1 65 ? 23.537 38.859 14.226 1.00 20.37 57 VAL C CA 1
ATOM 3691 C C . VAL C 1 65 ? 24.686 37.938 14.627 1.00 21.22 57 VAL C C 1
ATOM 3692 O O . VAL C 1 65 ? 25.771 38.018 14.069 1.00 21.45 57 VAL C O 1
ATOM 3696 N N . ASP C 1 66 ? 24.455 37.080 15.619 1.00 22.28 58 ASP C N 1
ATOM 3697 C CA . ASP C 1 66 ? 25.507 36.199 16.125 1.00 20.61 58 ASP C CA 1
ATOM 3698 C C . ASP C 1 66 ? 25.546 34.860 15.414 1.00 22.87 58 ASP C C 1
ATOM 3699 O O . ASP C 1 66 ? 26.605 34.234 15.304 1.00 26.47 58 ASP C O 1
ATOM 3704 N N . ALA C 1 67 ? 24.389 34.420 14.931 1.00 26.07 59 ALA C N 1
ATOM 3705 C CA . ALA C 1 67 ? 24.293 33.145 14.236 1.00 23.99 59 ALA C CA 1
ATOM 3706 C C . ALA C 1 67 ? 23.017 33.110 13.415 1.00 27.25 59 ALA C C 1
ATOM 3707 O O . ALA C 1 67 ? 22.084 33.866 13.671 1.00 29.00 59 ALA C O 1
ATOM 3709 N N . ILE C 1 68 ? 22.992 32.256 12.400 1.00 27.87 60 ILE C N 1
ATOM 3710 C CA . ILE C 1 68 ? 21.813 32.147 11.559 1.00 19.44 60 ILE C CA 1
ATOM 3711 C C . ILE C 1 68 ? 21.275 30.725 11.599 1.00 22.82 60 ILE C C 1
ATOM 3712 O O . ILE C 1 68 ? 22.000 29.761 11.375 1.00 26.84 60 ILE C O 1
ATOM 3717 N N . ALA C 1 69 ? 19.999 30.602 11.923 1.00 24.44 61 ALA C N 1
ATOM 3718 C CA . ALA C 1 69 ? 19.349 29.301 11.985 1.00 24.73 61 ALA C CA 1
ATOM 3719 C C . ALA C 1 69 ? 18.500 29.079 10.746 1.00 30.17 61 ALA C C 1
ATOM 3720 O O . ALA C 1 69 ? 17.975 30.037 10.177 1.00 26.45 61 ALA C O 1
ATOM 3722 N N . PHE C 1 70 ? 18.366 27.817 10.335 1.00 31.93 62 PHE C N 1
ATOM 3723 C CA . PHE C 1 70 ? 17.542 27.486 9.176 1.00 32.40 62 PHE C CA 1
ATOM 3724 C C . PHE C 1 70 ? 16.868 26.117 9.286 1.00 31.30 62 PHE C C 1
ATOM 3725 O O . PHE C 1 70 ? 17.357 25.209 9.964 1.00 20.74 62 PHE C O 1
ATOM 3733 N N . GLY C 1 71 ? 15.726 25.981 8.629 1.00 20.72 63 GLY C N 1
ATOM 3734 C CA . GLY C 1 71 ? 15.120 24.680 8.482 1.00 22.05 63 GLY C CA 1
ATOM 3735 C C . GLY C 1 71 ? 15.911 23.876 7.464 1.00 28.98 63 GLY C C 1
ATOM 3736 O O . GLY C 1 71 ? 16.032 24.270 6.316 1.00 27.48 63 GLY C O 1
ATOM 3737 N N . ARG C 1 72 ? 16.456 22.744 7.887 1.00 29.02 64 ARG C N 1
ATOM 3738 C CA . ARG C 1 72 ? 17.321 21.948 7.025 1.00 25.99 64 ARG C CA 1
ATOM 3739 C C . ARG C 1 72 ? 16.501 20.963 6.197 1.00 36.70 64 ARG C C 1
ATOM 3740 O O . ARG C 1 72 ? 17.056 20.144 5.452 1.00 32.18 64 ARG C O 1
ATOM 3748 N N . GLY C 1 73 ? 15.179 21.050 6.330 1.00 26.60 65 GLY C N 1
ATOM 3749 C CA . GLY C 1 73 ? 14.301 20.043 5.775 1.00 33.40 65 GLY C CA 1
ATOM 3750 C C . GLY C 1 73 ? 13.943 19.025 6.843 1.00 31.45 65 GLY C C 1
ATOM 3751 O O . GLY C 1 73 ? 14.329 19.198 7.999 1.00 33.40 65 GLY C O 1
ATOM 3752 N N . PRO C 1 74 ? 13.216 17.965 6.470 1.00 31.30 66 PRO C N 1
ATOM 3753 C CA . PRO C 1 74 ? 12.748 17.675 5.114 1.00 32.91 66 PRO C CA 1
ATOM 3754 C C . PRO C 1 74 ? 11.601 18.572 4.672 1.00 37.98 66 PRO C C 1
ATOM 3755 O O . PRO C 1 74 ? 11.027 19.284 5.486 1.00 40.19 66 PRO C O 1
ATOM 3759 N N . GLY C 1 75 ? 11.282 18.523 3.385 1.00 37.10 67 GLY C N 1
ATOM 3760 C CA . GLY C 1 75 ? 10.234 19.339 2.812 1.00 35.53 67 GLY C CA 1
ATOM 3761 C C . GLY C 1 75 ? 10.322 19.410 1.300 1.00 46.00 67 GLY C C 1
ATOM 3762 O O . GLY C 1 75 ? 10.817 18.486 0.654 1.00 37.85 67 GLY C O 1
ATOM 3763 N N . ALA C 1 76 ? 9.856 20.518 0.733 1.00 51.16 68 ALA C N 1
ATOM 3764 C CA . ALA C 1 76 ? 9.940 20.719 -0.704 1.00 52.82 68 ALA C CA 1
ATOM 3765 C C . ALA C 1 76 ? 11.406 20.878 -1.071 1.00 52.57 68 ALA C C 1
ATOM 3766 O O . ALA C 1 76 ? 12.121 21.687 -0.463 1.00 52.72 68 ALA C O 1
ATOM 3768 N N . PHE C 1 77 ? 11.837 20.090 -2.054 1.00 49.20 69 PHE C N 1
ATOM 3769 C CA . PHE C 1 77 ? 13.239 19.982 -2.461 1.00 53.82 69 PHE C CA 1
ATOM 3770 C C . PHE C 1 77 ? 13.839 21.340 -2.835 1.00 50.68 69 PHE C C 1
ATOM 3771 O O . PHE C 1 77 ? 14.886 21.734 -2.318 1.00 46.92 69 PHE C O 1
ATOM 3779 N N . THR C 1 78 ? 13.175 22.062 -3.729 1.00 54.58 70 THR C N 1
ATOM 3780 C CA . THR C 1 78 ? 13.653 23.385 -4.123 1.00 53.34 70 THR C CA 1
ATOM 3781 C C . THR C 1 78 ? 13.543 24.376 -2.974 1.00 48.94 70 THR C C 1
ATOM 3782 O O . THR C 1 78 ? 14.417 25.229 -2.795 1.00 45.02 70 THR C O 1
ATOM 3786 N N . GLY C 1 79 ? 12.478 24.262 -2.189 1.00 43.61 71 GLY C N 1
ATOM 3787 C CA . GLY C 1 79 ? 12.279 25.204 -1.102 1.00 38.29 71 GLY C CA 1
ATOM 3788 C C . GLY C 1 79 ? 13.381 25.176 -0.066 1.00 41.52 71 GLY C C 1
ATOM 3789 O O . GLY C 1 79 ? 13.926 26.218 0.299 1.00 45.98 71 GLY C O 1
ATOM 3790 N N . VAL C 1 80 ? 13.753 23.971 0.358 1.00 43.14 72 VAL C N 1
ATOM 3791 C CA . VAL C 1 80 ? 14.780 23.788 1.379 1.00 38.82 72 VAL C CA 1
ATOM 3792 C C . VAL C 1 80 ? 16.109 24.369 0.891 1.00 38.93 72 VAL C C 1
ATOM 3793 O O . VAL C 1 80 ? 16.845 25.005 1.653 1.00 42.08 72 VAL C O 1
ATOM 3797 N N . ARG C 1 81 ? 16.387 24.185 -0.395 1.00 41.61 73 ARG C N 1
ATOM 3798 C CA . ARG C 1 81 ? 17.677 24.547 -0.956 1.00 39.50 73 ARG C CA 1
ATOM 3799 C C . ARG C 1 81 ? 17.836 26.053 -1.118 1.00 44.53 73 ARG C C 1
ATOM 3800 O O . ARG C 1 81 ? 18.964 26.547 -1.086 1.00 48.41 73 ARG C O 1
ATOM 3808 N N . ILE C 1 82 ? 16.724 26.779 -1.262 1.00 52.27 74 ILE C N 1
ATOM 3809 C CA . ILE C 1 82 ? 16.761 28.248 -1.317 1.00 49.15 74 ILE C CA 1
ATOM 3810 C C . ILE C 1 82 ? 17.244 28.793 0.026 1.00 44.54 74 ILE C C 1
ATOM 3811 O O . ILE C 1 82 ? 18.210 29.544 0.091 1.00 42.60 74 ILE C O 1
ATOM 3813 N N . ALA C 1 83 ? 16.575 28.383 1.100 1.00 44.03 75 ALA C N 1
ATOM 3814 C CA . ALA C 1 83 ? 16.980 28.744 2.450 1.00 46.01 75 ALA C CA 1
ATOM 3815 C C . ALA C 1 83 ? 18.458 28.472 2.696 1.00 44.34 75 ALA C C 1
ATOM 3816 O O . ALA C 1 83 ? 19.162 29.318 3.239 1.00 44.85 75 ALA C O 1
ATOM 3818 N N . ILE C 1 84 ? 18.928 27.300 2.280 1.00 39.08 76 ILE C N 1
ATOM 3819 C CA . ILE C 1 84 ? 20.292 26.894 2.583 1.00 34.17 76 ILE C CA 1
ATOM 3820 C C . ILE C 1 84 ? 21.319 27.731 1.838 1.00 29.86 76 ILE C C 1
ATOM 3821 O O . ILE C 1 84 ? 22.303 28.171 2.432 1.00 32.15 76 ILE C O 1
ATOM 3826 N N . GLY C 1 85 ? 21.094 27.945 0.544 1.00 28.91 77 GLY C N 1
ATOM 3827 C CA . GLY C 1 85 ? 21.962 28.806 -0.241 1.00 24.07 77 GLY C CA 1
ATOM 3828 C C . GLY C 1 85 ? 22.067 30.205 0.328 1.00 24.92 77 GLY C C 1
ATOM 3829 O O . GLY C 1 85 ? 23.171 30.737 0.520 1.00 27.78 77 GLY C O 1
ATOM 3830 N N . VAL C 1 86 ? 20.916 30.807 0.616 1.00 26.92 78 VAL C N 1
ATOM 3831 C CA . VAL C 1 86 ? 20.890 32.169 1.148 1.00 23.26 78 VAL C CA 1
ATOM 3832 C C . VAL C 1 86 ? 21.599 32.230 2.511 1.00 25.24 78 VAL C C 1
ATOM 3833 O O . VAL C 1 86 ? 22.416 33.125 2.766 1.00 26.32 78 VAL C O 1
ATOM 3837 N N . VAL C 1 87 ? 21.308 31.262 3.380 1.00 24.43 79 VAL C N 1
ATOM 3838 C CA . VAL C 1 87 ? 21.945 31.232 4.693 1.00 25.73 79 VAL C CA 1
ATOM 3839 C C . VAL C 1 87 ? 23.463 31.099 4.569 1.00 27.40 79 VAL C C 1
ATOM 3840 O O . VAL C 1 87 ? 24.198 31.760 5.299 1.00 31.09 79 VAL C O 1
ATOM 3844 N N . GLN C 1 88 ? 23.932 30.244 3.659 1.00 30.93 80 GLN C N 1
ATOM 3845 C CA . GLN C 1 88 ? 25.369 30.067 3.437 1.00 28.52 80 GLN C CA 1
ATOM 3846 C C . GLN C 1 88 ? 26.046 31.370 3.034 1.00 25.39 80 GLN C C 1
ATOM 3847 O O . GLN C 1 88 ? 27.094 31.738 3.565 1.00 29.03 80 GLN C O 1
ATOM 3853 N N . GLY C 1 89 ? 25.439 32.061 2.087 1.00 23.42 81 GLY C N 1
ATOM 3854 C CA . GLY C 1 89 ? 25.946 33.343 1.632 1.00 20.04 81 GLY C CA 1
ATOM 3855 C C . GLY C 1 89 ? 25.944 34.384 2.736 1.00 28.82 81 GLY C C 1
ATOM 3856 O O . GLY C 1 89 ? 26.939 35.091 2.905 1.00 28.55 81 GLY C O 1
ATOM 3857 N N . LEU C 1 90 ? 24.843 34.479 3.487 1.00 23.45 82 LEU C N 1
ATOM 3858 C CA . LEU C 1 90 ? 24.754 35.453 4.573 1.00 27.09 82 LEU C CA 1
ATOM 3859 C C . LEU C 1 90 ? 25.865 35.238 5.580 1.00 21.55 82 LEU C C 1
ATOM 3860 O O . LEU C 1 90 ? 26.618 36.159 5.898 1.00 27.63 82 LEU C O 1
ATOM 3865 N N . ALA C 1 91 ? 25.969 33.999 6.043 1.00 23.61 83 ALA C N 1
ATOM 3866 C CA . ALA C 1 91 ? 26.875 33.621 7.119 1.00 25.57 83 ALA C CA 1
ATOM 3867 C C . ALA C 1 91 ? 28.324 33.640 6.673 1.00 27.61 83 ALA C C 1
ATOM 3868 O O . ALA C 1 91 ? 29.214 33.904 7.477 1.00 32.35 83 ALA C O 1
ATOM 3870 N N . PHE C 1 92 ? 28.569 33.308 5.412 1.00 23.22 84 PHE C N 1
ATOM 3871 C CA . PHE C 1 92 ? 29.932 33.340 4.887 1.00 23.87 84 PHE C CA 1
ATOM 3872 C C . PHE C 1 92 ? 30.448 34.785 4.862 1.00 25.59 84 PHE C C 1
ATOM 3873 O O . PHE C 1 92 ? 31.602 35.039 5.197 1.00 27.45 84 PHE C O 1
ATOM 3881 N N . ALA C 1 93 ? 29.602 35.718 4.430 1.00 21.01 85 ALA C N 1
ATOM 3882 C CA . ALA C 1 93 ? 29.995 37.132 4.371 1.00 25.15 85 ALA C CA 1
ATOM 3883 C C . ALA C 1 93 ? 30.120 37.752 5.764 1.00 20.19 85 ALA C C 1
ATOM 3884 O O . ALA C 1 93 ? 31.045 38.514 6.040 1.00 26.90 85 ALA C O 1
ATOM 3886 N N . LEU C 1 94 ? 29.214 37.392 6.660 1.00 23.58 86 LEU C N 1
ATOM 3887 C CA . LEU C 1 94 ? 29.267 37.969 7.992 1.00 28.45 86 LEU C CA 1
ATOM 3888 C C . LEU C 1 94 ? 30.373 37.341 8.798 1.00 30.73 86 LEU C C 1
ATOM 3889 O O . LEU C 1 94 ? 30.922 37.983 9.690 1.00 27.96 86 LEU C O 1
ATOM 3894 N N . GLN C 1 95 ? 30.698 36.099 8.438 1.00 22.60 87 GLN C N 1
ATOM 3895 C CA . GLN C 1 95 ? 31.650 35.254 9.150 1.00 22.80 87 GLN C CA 1
ATOM 3896 C C . GLN C 1 95 ? 31.053 34.874 10.509 1.00 24.25 87 GLN C C 1
ATOM 3897 O O . GLN C 1 95 ? 31.682 35.059 11.537 1.00 30.66 87 GLN C O 1
ATOM 3903 N N . ARG C 1 96 ? 29.825 34.360 10.478 1.00 21.36 88 ARG C N 1
ATOM 3904 C CA . ARG C 1 96 ? 29.113 33.853 11.642 1.00 27.47 88 ARG C CA 1
ATOM 3905 C C . ARG C 1 96 ? 28.660 32.399 11.397 1.00 33.10 88 ARG C C 1
ATOM 3906 O O . ARG C 1 96 ? 28.512 31.976 10.249 1.00 30.12 88 ARG C O 1
ATOM 3914 N N . PRO C 1 97 ? 28.430 31.628 12.468 1.00 32.66 89 PRO C N 1
ATOM 3915 C CA . PRO C 1 97 ? 28.014 30.215 12.309 1.00 29.45 89 PRO C CA 1
ATOM 3916 C C . PRO C 1 97 ? 26.527 30.010 11.972 1.00 29.40 89 PRO C C 1
ATOM 3917 O O . PRO C 1 97 ? 25.713 30.943 12.051 1.00 26.11 89 PRO C O 1
ATOM 3921 N N . VAL C 1 98 ? 26.182 28.794 11.553 1.00 24.69 90 VAL C N 1
ATOM 3922 C CA . VAL C 1 98 ? 24.794 28.482 11.225 1.00 23.06 90 VAL C CA 1
ATOM 3923 C C . VAL C 1 98 ? 24.243 27.355 12.092 1.00 28.34 90 VAL C C 1
ATOM 3924 O O . VAL C 1 98 ? 24.980 26.484 12.556 1.00 31.09 90 VAL C O 1
ATOM 3928 N N . LEU C 1 99 ? 22.930 27.375 12.300 1.00 26.78 91 LEU C N 1
ATOM 3929 C CA . LEU C 1 99 ? 22.273 26.384 13.152 1.00 23.78 91 LEU C CA 1
ATOM 3930 C C . LEU C 1 99 ? 21.240 25.616 12.324 1.00 25.83 91 LEU C C 1
ATOM 3931 O O . LEU C 1 99 ? 20.191 26.149 11.981 1.00 28.26 91 LEU C O 1
ATOM 3936 N N . ALA C 1 100 ? 21.557 24.367 11.989 1.00 24.69 92 ALA C N 1
ATOM 3937 C CA . ALA C 1 100 ? 20.662 23.541 11.192 1.00 22.88 92 ALA C CA 1
ATOM 3938 C C . ALA C 1 100 ? 19.578 22.906 12.091 1.00 27.28 92 ALA C C 1
ATOM 3939 O O . ALA C 1 100 ? 19.871 22.312 13.114 1.00 31.37 92 ALA C O 1
ATOM 3941 N N . VAL C 1 101 ? 18.318 23.092 11.741 1.00 25.88 93 VAL C N 1
ATOM 3942 C CA . VAL C 1 101 ? 17.251 22.561 12.565 1.00 24.98 93 VAL C CA 1
ATOM 3943 C C . VAL C 1 101 ? 16.250 21.825 11.696 1.00 30.18 93 VAL C C 1
ATOM 3944 O O . VAL C 1 101 ? 15.815 22.369 10.687 1.00 27.46 93 VAL C O 1
ATOM 3948 N N . SER C 1 102 ? 15.860 20.618 12.109 1.00 24.29 94 SER C N 1
ATOM 3949 C CA . SER C 1 102 ? 14.860 19.837 11.380 1.00 22.74 94 SER C CA 1
ATOM 3950 C C . SER C 1 102 ? 13.485 20.508 11.339 1.00 23.95 94 SER C C 1
ATOM 3951 O O . SER C 1 102 ? 13.012 21.071 12.327 1.00 29.84 94 SER C O 1
ATOM 3954 N N . ASP C 1 103 ? 12.838 20.440 10.185 1.00 26.95 95 ASP C N 1
ATOM 3955 C CA . ASP C 1 103 ? 11.475 20.940 10.045 1.00 27.95 95 ASP C CA 1
ATOM 3956 C C . ASP C 1 103 ? 10.432 20.077 10.770 1.00 29.14 95 ASP C C 1
ATOM 3957 O O . ASP C 1 103 ? 9.352 20.555 11.120 1.00 30.07 95 ASP C O 1
ATOM 3962 N N . LEU C 1 104 ? 10.744 18.809 10.992 1.00 25.86 96 LEU C N 1
ATOM 3963 C CA . LEU C 1 104 ? 9.877 17.991 11.821 1.00 24.60 96 LEU C CA 1
ATOM 3964 C C . LEU C 1 104 ? 10.005 18.477 13.281 1.00 26.21 96 LEU C C 1
ATOM 3965 O O . LEU C 1 104 ? 9.003 18.654 13.975 1.00 27.36 96 LEU C O 1
ATOM 3970 N N . ALA C 1 105 ? 11.228 18.753 13.734 1.00 25.91 97 ALA C N 1
ATOM 3971 C CA . ALA C 1 105 ? 11.393 19.355 15.060 1.00 25.87 97 ALA C CA 1
ATOM 3972 C C . ALA C 1 105 ? 10.645 20.702 15.146 1.00 32.13 97 ALA C C 1
ATOM 3973 O O . ALA C 1 105 ? 9.939 20.970 16.131 1.00 31.61 97 ALA C O 1
ATOM 3975 N N . ILE C 1 106 ? 10.744 21.528 14.103 1.00 31.55 98 ILE C N 1
ATOM 3976 C CA . ILE C 1 106 ? 10.082 22.837 14.133 1.00 28.72 98 ILE C CA 1
ATOM 3977 C C . ILE C 1 106 ? 8.573 22.666 14.312 1.00 25.45 98 ILE C C 1
ATOM 3978 O O . ILE C 1 106 ? 7.955 23.338 15.151 1.00 24.67 98 ILE C O 1
ATOM 3983 N N . LEU C 1 107 ? 7.988 21.742 13.550 1.00 25.52 99 LEU C N 1
ATOM 3984 C CA . LEU C 1 107 ? 6.566 21.426 13.683 1.00 24.52 99 LEU C CA 1
ATOM 3985 C C . LEU C 1 107 ? 6.205 21.030 15.104 1.00 27.69 99 LEU C C 1
ATOM 3986 O O . LEU C 1 107 ? 5.186 21.482 15.647 1.00 29.28 99 LEU C O 1
ATOM 3991 N N . ALA C 1 108 ? 7.037 20.173 15.694 1.00 26.93 100 ALA C N 1
ATOM 3992 C CA . ALA C 1 108 ? 6.793 19.671 17.039 1.00 29.73 100 ALA C CA 1
ATOM 3993 C C . ALA C 1 108 ? 6.844 20.813 18.056 1.00 31.27 100 ALA C C 1
ATOM 3994 O O . ALA C 1 108 ? 6.023 20.885 18.975 1.00 33.79 100 ALA C O 1
ATOM 3996 N N . GLN C 1 109 ? 7.829 21.686 17.905 1.00 33.48 101 GLN C N 1
ATOM 3997 C CA . GLN C 1 109 ? 7.974 22.812 18.818 1.00 32.23 101 GLN C CA 1
ATOM 3998 C C . GLN C 1 109 ? 6.770 23.735 18.664 1.00 29.41 101 GLN C C 1
ATOM 3999 O O . GLN C 1 109 ? 6.229 24.233 19.666 1.00 30.65 101 GLN C O 1
ATOM 4005 N N . ARG C 1 110 ? 6.319 23.923 17.424 1.00 27.02 102 ARG C N 1
ATOM 4006 C CA . ARG C 1 110 ? 5.129 24.742 17.173 1.00 32.71 102 ARG C CA 1
ATOM 4007 C C . ARG C 1 110 ? 3.871 24.127 17.821 1.00 37.32 102 ARG C C 1
ATOM 4008 O O . ARG C 1 110 ? 3.045 24.845 18.404 1.00 38.17 102 ARG C O 1
ATOM 4016 N N . ALA C 1 111 ? 3.732 22.804 17.723 1.00 37.54 103 ALA C N 1
ATOM 4017 C CA . ALA C 1 111 ? 2.583 22.116 18.316 1.00 28.63 103 ALA C CA 1
ATOM 4018 C C . ALA C 1 111 ? 2.615 22.229 19.835 1.00 36.96 103 ALA C C 1
ATOM 4019 O O . ALA C 1 111 ? 1.580 22.424 20.482 1.00 35.51 103 ALA C O 1
ATOM 4021 N N . TYR C 1 112 ? 3.811 22.141 20.404 1.00 35.47 104 TYR C N 1
ATOM 4022 C CA . TYR C 1 112 ? 3.954 22.340 21.833 1.00 39.14 104 TYR C CA 1
ATOM 4023 C C . TYR C 1 112 ? 3.531 23.767 22.216 1.00 43.84 104 TYR C C 1
ATOM 4024 O O . TYR C 1 112 ? 2.806 23.963 23.187 1.00 48.04 104 TYR C O 1
ATOM 4033 N N . ARG C 1 113 ? 3.955 24.755 21.432 1.00 42.82 105 ARG C N 1
ATOM 4034 C CA . ARG C 1 113 ? 3.602 26.145 21.713 1.00 45.30 105 ARG C CA 1
ATOM 4035 C C . ARG C 1 113 ? 2.098 26.430 21.573 1.00 48.35 105 ARG C C 1
ATOM 4036 O O . ARG C 1 113 ? 1.498 27.062 22.439 1.00 46.12 105 ARG C O 1
ATOM 4044 N N . GLU C 1 114 ? 1.485 25.956 20.494 1.00 45.59 106 GLU C N 1
ATOM 4045 C CA . GLU C 1 114 ? 0.088 26.288 20.243 1.00 43.38 106 GLU C CA 1
ATOM 4046 C C . GLU C 1 114 ? -0.895 25.408 21.020 1.00 46.25 106 GLU C C 1
ATOM 4047 O O . GLU C 1 114 ? -2.010 25.834 21.321 1.00 50.05 106 GLU C O 1
ATOM 4053 N N . GLN C 1 115 ? -0.493 24.177 21.330 1.00 49.94 107 GLN C N 1
ATOM 4054 C CA . GLN C 1 115 ? -1.427 23.194 21.884 1.00 49.10 107 GLN C CA 1
ATOM 4055 C C . GLN C 1 115 ? -0.973 22.619 23.221 1.00 49.70 107 GLN C C 1
ATOM 4056 O O . GLN C 1 115 ? -1.703 21.833 23.836 1.00 41.66 107 GLN C O 1
ATOM 4062 N N . GLY C 1 116 ? 0.229 22.991 23.662 1.00 37.98 108 GLY C N 1
ATOM 4063 C CA . GLY C 1 116 ? 0.765 22.455 24.899 1.00 39.08 108 GLY C CA 1
ATOM 4064 C C . GLY C 1 116 ? 1.137 20.980 24.845 1.00 40.47 108 GLY C C 1
ATOM 4065 O O . GLY C 1 116 ? 1.335 20.360 25.879 1.00 43.04 108 GLY C O 1
ATOM 4066 N N . ALA C 1 117 ? 1.214 20.423 23.639 1.00 37.34 109 ALA C N 1
ATOM 4067 C CA . ALA C 1 117 ? 1.548 19.003 23.430 1.00 40.29 109 ALA C CA 1
ATOM 4068 C C . ALA C 1 117 ? 3.011 18.649 23.729 1.00 41.60 109 ALA C C 1
ATOM 4069 O O . ALA C 1 117 ? 3.924 19.260 23.179 1.00 43.63 109 ALA C O 1
ATOM 4071 N N . GLU C 1 118 ? 3.235 17.663 24.595 1.00 42.08 110 GLU C N 1
ATOM 4072 C CA . GLU C 1 118 ? 4.594 17.299 24.990 1.00 38.64 110 GLU C CA 1
ATOM 4073 C C . GLU C 1 118 ? 5.157 16.094 24.226 1.00 41.84 110 GLU C C 1
ATOM 4074 O O . GLU C 1 118 ? 6.370 15.857 24.210 1.00 36.76 110 GLU C O 1
ATOM 4080 N N . ARG C 1 119 ? 4.265 15.334 23.604 1.00 43.32 111 ARG C N 1
ATOM 4081 C CA . ARG C 1 119 ? 4.634 14.240 22.719 1.00 37.21 111 ARG C CA 1
ATOM 4082 C C . ARG C 1 119 ? 4.007 14.488 21.350 1.00 30.48 111 ARG C C 1
ATOM 4083 O O . ARG C 1 119 ? 2.789 14.411 21.216 1.00 39.51 111 ARG C O 1
ATOM 4091 N N . VAL C 1 120 ? 4.822 14.771 20.335 1.00 32.71 112 VAL C N 1
ATOM 4092 C CA . VAL C 1 120 ? 4.294 15.102 19.008 1.00 27.71 112 VAL C CA 1
ATOM 4093 C C . VAL C 1 120 ? 4.854 14.208 17.907 1.00 33.35 112 VAL C C 1
ATOM 4094 O O . VAL C 1 120 ? 6.062 14.060 17.762 1.00 34.36 112 VAL C O 1
ATOM 4098 N N . ALA C 1 121 ? 3.967 13.602 17.134 1.00 30.03 113 ALA C N 1
ATOM 4099 C CA . ALA C 1 121 ? 4.391 12.942 15.915 1.00 25.44 113 ALA C CA 1
ATOM 4100 C C . ALA C 1 121 ? 4.232 13.937 14.785 1.00 28.93 113 ALA C C 1
ATOM 4101 O O . ALA C 1 121 ? 3.118 14.346 14.451 1.00 32.43 113 ALA C O 1
ATOM 4103 N N . ALA C 1 122 ? 5.354 14.386 14.246 1.00 26.65 114 ALA C N 1
ATOM 4104 C CA . ALA C 1 122 ? 5.328 15.300 13.121 1.00 24.51 114 ALA C CA 1
ATOM 4105 C C . ALA C 1 122 ? 5.316 14.509 11.811 1.00 28.09 114 ALA C C 1
ATOM 4106 O O . ALA C 1 122 ? 6.104 13.576 11.626 1.00 23.04 114 ALA C O 1
ATOM 4108 N N . ALA C 1 123 ? 4.421 14.888 10.911 1.00 26.64 115 ALA C N 1
ATOM 4109 C CA . ALA C 1 123 ? 4.356 14.290 9.588 1.00 34.95 115 ALA C CA 1
ATOM 4110 C C . ALA C 1 123 ? 4.181 15.413 8.565 1.00 30.15 115 ALA C C 1
ATOM 4111 O O . ALA C 1 123 ? 3.286 16.254 8.689 1.00 27.65 115 ALA C O 1
ATOM 4113 N N . ILE C 1 124 ? 5.068 15.444 7.579 1.00 28.93 116 ILE C N 1
ATOM 4114 C CA . ILE C 1 124 ? 5.024 16.457 6.527 1.00 28.72 116 ILE C CA 1
ATOM 4115 C C . ILE C 1 124 ? 4.745 15.719 5.238 1.00 31.36 116 ILE C C 1
ATOM 4116 O O . ILE C 1 124 ? 5.368 14.692 4.969 1.00 29.76 116 ILE C O 1
ATOM 4121 N N . ASP C 1 125 ? 3.798 16.206 4.447 1.00 30.44 117 ASP C N 1
ATOM 4122 C CA . ASP C 1 125 ? 3.494 15.513 3.203 1.00 32.99 117 ASP C CA 1
ATOM 4123 C C . ASP C 1 125 ? 4.737 15.537 2.331 1.00 30.42 117 ASP C C 1
ATOM 4124 O O . ASP C 1 125 ? 5.389 16.565 2.201 1.00 34.48 117 ASP C O 1
ATOM 4129 N N . ALA C 1 126 ? 5.101 14.387 1.794 1.00 26.57 118 ALA C N 1
ATOM 4130 C CA . ALA C 1 126 ? 6.217 14.290 0.860 1.00 31.58 118 ALA C CA 1
ATOM 4131 C C . ALA C 1 126 ? 5.630 13.999 -0.504 1.00 37.81 118 ALA C C 1
ATOM 4132 O O . ALA C 1 126 ? 4.428 13.707 -0.637 1.00 35.48 118 ALA C O 1
ATOM 4134 N N . ARG C 1 127 ? 6.449 14.051 -1.537 1.00 44.34 119 ARG C N 1
ATOM 4135 C CA . ARG C 1 127 ? 5.910 13.695 -2.847 1.00 57.46 119 ARG C CA 1
ATOM 4136 C C . ARG C 1 127 ? 5.593 12.183 -2.881 1.00 56.62 119 ARG C C 1
ATOM 4137 O O . ARG C 1 127 ? 6.011 11.424 -1.999 1.00 51.40 119 ARG C O 1
ATOM 4139 N N . MET C 1 128 ? 4.806 11.768 -3.865 1.00 58.67 120 MET C N 1
ATOM 4140 C CA . MET C 1 128 ? 4.689 10.357 -4.231 1.00 59.44 120 MET C CA 1
ATOM 4141 C C . MET C 1 128 ? 4.160 9.432 -3.134 1.00 59.65 120 MET C C 1
ATOM 4142 O O . MET C 1 128 ? 4.756 8.394 -2.861 1.00 60.66 120 MET C O 1
ATOM 4147 N N . ASP C 1 129 ? 3.049 9.809 -2.514 1.00 54.98 121 ASP C N 1
ATOM 4148 C CA . ASP C 1 129 ? 2.302 8.917 -1.615 1.00 42.33 121 ASP C CA 1
ATOM 4149 C C . ASP C 1 129 ? 3.120 8.508 -0.382 1.00 35.67 121 ASP C C 1
ATOM 4150 O O . ASP C 1 129 ? 2.936 7.422 0.171 1.00 35.26 121 ASP C O 1
ATOM 4155 N N . GLU C 1 130 ? 3.984 9.402 0.080 1.00 32.60 122 GLU C N 1
ATOM 4156 C CA . GLU C 1 130 ? 4.721 9.166 1.313 1.00 33.84 122 GLU C CA 1
ATOM 4157 C C . GLU C 1 130 ? 4.648 10.379 2.215 1.00 33.63 122 GLU C C 1
ATOM 4158 O O . GLU C 1 130 ? 4.312 11.475 1.774 1.00 39.36 122 GLU C O 1
ATOM 4164 N N . VAL C 1 131 ? 4.992 10.192 3.479 1.00 33.73 123 VAL C N 1
ATOM 4165 C CA . VAL C 1 131 ? 5.079 11.313 4.402 1.00 31.58 123 VAL C CA 1
ATOM 4166 C C . VAL C 1 131 ? 6.461 11.305 5.043 1.00 31.16 123 VAL C C 1
ATOM 4167 O O . VAL C 1 131 ? 7.043 10.232 5.227 1.00 32.26 123 VAL C O 1
ATOM 4171 N N . TYR C 1 132 ? 6.995 12.491 5.356 1.00 29.38 124 TYR C N 1
ATOM 4172 C CA . TYR C 1 132 ? 8.153 12.597 6.236 1.00 23.23 124 TYR C CA 1
ATOM 4173 C C . TYR C 1 132 ? 7.699 12.475 7.661 1.00 30.31 124 TYR C C 1
ATOM 4174 O O . TYR C 1 132 ? 6.675 13.022 8.031 1.00 29.87 124 TYR C O 1
ATOM 4183 N N . TRP C 1 133 ? 8.475 11.772 8.470 1.00 28.98 125 TRP C N 1
ATOM 4184 C CA . TRP C 1 133 ? 8.000 11.352 9.775 1.00 30.23 125 TRP C CA 1
ATOM 4185 C C . TRP C 1 133 ? 9.077 11.467 10.848 1.00 25.44 125 TRP C C 1
ATOM 4186 O O . TRP C 1 133 ? 10.206 10.982 10.673 1.00 25.21 125 TRP C O 1
ATOM 4197 N N . GLY C 1 134 ? 8.712 12.093 11.960 1.00 28.24 126 GLY C N 1
ATOM 4198 C CA . GLY C 1 134 ? 9.598 12.245 13.101 1.00 27.87 126 GLY C CA 1
ATOM 4199 C C . GLY C 1 134 ? 8.846 12.524 14.391 1.00 26.52 126 GLY C C 1
ATOM 4200 O O . GLY C 1 134 ? 7.982 13.398 14.455 1.00 25.78 126 GLY C 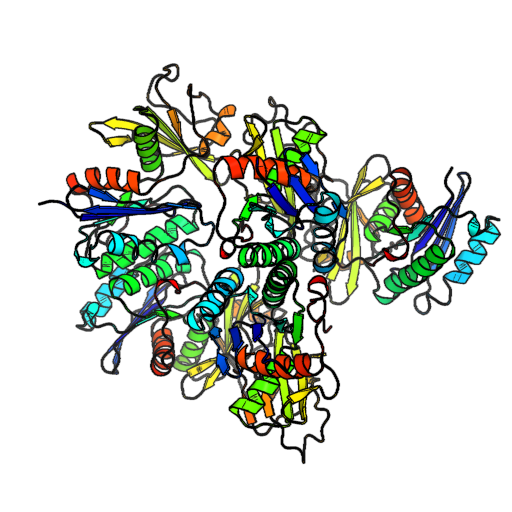O 1
ATOM 4201 N N . CYS C 1 135 ? 9.173 11.756 15.420 1.00 28.93 127 CYS C N 1
ATOM 4202 C CA . CYS C 1 135 ? 8.525 11.870 16.718 1.00 28.67 127 CYS C CA 1
ATOM 4203 C C . CYS C 1 135 ? 9.395 12.591 17.741 1.00 32.20 127 CYS C C 1
ATOM 4204 O O . CYS C 1 135 ? 10.595 12.332 17.860 1.00 30.89 127 CYS C O 1
ATOM 4207 N N . TYR C 1 136 ? 8.757 13.483 18.493 1.00 35.92 128 TYR C N 1
ATOM 4208 C CA . TYR C 1 136 ? 9.460 14.390 19.380 1.00 35.82 128 TYR C CA 1
ATOM 4209 C C . TYR C 1 136 ? 8.806 14.411 20.742 1.00 37.83 128 TYR C C 1
ATOM 4210 O O . TYR C 1 136 ? 7.590 14.329 20.857 1.00 34.72 128 TYR C O 1
ATOM 4219 N N . GLN C 1 137 ? 9.631 14.566 21.767 1.00 28.59 129 GLN C N 1
ATOM 4220 C CA . GLN C 1 137 ? 9.175 14.580 23.144 1.00 34.48 129 GLN C CA 1
ATOM 4221 C C . GLN C 1 137 ? 9.824 15.748 23.863 1.00 31.12 129 GLN C C 1
ATOM 4222 O O . GLN C 1 137 ? 11.023 16.014 23.692 1.00 30.20 129 GLN C O 1
ATOM 4228 N N . LEU C 1 138 ? 9.039 16.457 24.660 1.00 32.90 130 LEU C N 1
ATOM 4229 C CA . LEU C 1 138 ? 9.539 17.674 25.302 1.00 40.15 130 LEU C CA 1
ATOM 4230 C C . LEU C 1 138 ? 10.547 17.335 26.383 1.00 41.60 130 LEU C C 1
ATOM 4231 O O . LEU C 1 138 ? 10.291 16.485 27.238 1.00 40.32 130 LEU C O 1
ATOM 4236 N N . GLN C 1 139 ? 11.698 17.995 26.328 1.00 40.94 131 GLN C N 1
ATOM 4237 C CA . GLN C 1 139 ? 12.725 17.855 27.346 1.00 41.41 131 GLN C CA 1
ATOM 4238 C C . GLN C 1 139 ? 13.163 19.252 27.759 1.00 45.24 131 GLN C C 1
ATOM 4239 O O . GLN C 1 139 ? 13.809 19.958 26.984 1.00 40.07 131 GLN C O 1
ATOM 4245 N N . GLN C 1 140 ? 12.788 19.659 28.969 1.00 46.33 132 GLN C N 1
ATOM 4246 C CA . GLN C 1 140 ? 13.224 20.945 29.506 1.00 50.18 132 GLN C CA 1
ATOM 4247 C C . GLN C 1 140 ? 12.949 22.086 28.526 1.00 50.33 132 GLN C C 1
ATOM 4248 O O . GLN C 1 140 ? 13.834 22.903 28.236 1.00 49.50 132 GLN C O 1
ATOM 4254 N N . GLY C 1 141 ? 11.722 22.111 28.009 1.00 45.11 133 GLY C N 1
ATOM 4255 C CA . GLY C 1 141 ? 11.259 23.176 27.138 1.00 44.71 133 GLY C CA 1
ATOM 4256 C C . GLY C 1 141 ? 11.577 23.009 25.658 1.00 43.64 133 GLY C C 1
ATOM 4257 O O . GLY C 1 141 ? 11.090 23.784 24.831 1.00 40.94 133 GLY C O 1
ATOM 4258 N N . GLU C 1 142 ? 12.363 21.982 25.327 1.00 42.37 134 GLU C N 1
ATOM 4259 C CA . GLU C 1 142 ? 12.783 21.718 23.948 1.00 38.79 134 GLU C CA 1
ATOM 4260 C C . GLU C 1 142 ? 12.259 20.366 23.442 1.00 37.55 134 GLU C C 1
ATOM 4261 O O . GLU C 1 142 ? 12.494 19.319 24.046 1.00 38.06 134 GLU C O 1
ATOM 4267 N N . MET C 1 143 ? 11.590 20.386 22.301 1.00 36.04 135 MET C N 1
ATOM 4268 C CA . MET C 1 143 ? 11.125 19.152 21.685 1.00 28.76 135 MET C CA 1
ATOM 4269 C C . MET C 1 143 ? 12.306 18.407 21.083 1.00 30.70 135 MET C C 1
ATOM 4270 O O . MET C 1 143 ? 13.022 18.950 20.245 1.00 33.78 135 MET C O 1
ATOM 4275 N N . ARG C 1 144 ? 12.535 17.182 21.553 1.00 32.98 136 ARG C N 1
ATOM 4276 C CA . ARG C 1 144 ? 13.720 16.405 21.171 1.00 37.45 136 ARG C CA 1
ATOM 4277 C C . ARG C 1 144 ? 13.339 15.121 20.435 1.00 35.38 136 ARG C C 1
ATOM 4278 O O . ARG C 1 144 ? 12.340 14.469 20.759 1.00 35.26 136 ARG C O 1
ATOM 4286 N N . LEU C 1 145 ? 14.143 14.755 19.444 1.00 33.45 137 LEU C N 1
ATOM 4287 C CA . LEU C 1 145 ? 13.838 13.606 18.605 1.00 32.38 137 LEU C CA 1
ATOM 4288 C C . LEU C 1 145 ? 13.898 12.291 19.389 1.00 36.30 137 LEU C C 1
ATOM 4289 O O . LEU C 1 145 ? 14.858 12.045 20.116 1.00 39.85 137 LEU C O 1
ATOM 4294 N N . ALA C 1 146 ? 12.830 11.494 19.308 1.00 31.34 138 ALA C N 1
ATOM 4295 C CA . ALA C 1 146 ? 12.815 10.143 19.895 1.00 34.10 138 ALA C CA 1
ATOM 4296 C C . ALA C 1 146 ? 12.780 9.127 18.762 1.00 40.39 138 ALA C C 1
ATOM 4297 O O . ALA C 1 146 ? 11.791 9.031 18.026 1.00 40.89 138 ALA C O 1
ATOM 4299 N N . GLY C 1 147 ? 13.851 8.364 18.617 1.00 41.25 139 GLY C N 1
ATOM 4300 C CA . GLY C 1 147 ? 13.974 7.469 17.482 1.00 39.38 139 GLY C CA 1
ATOM 4301 C C . GLY C 1 147 ? 14.604 8.232 16.328 1.00 40.73 139 GLY C C 1
ATOM 4302 O O . GLY C 1 147 ? 15.490 9.066 16.541 1.00 42.04 139 GLY C O 1
ATOM 4303 N N . SER C 1 148 ? 14.131 8.005 15.112 1.00 33.07 140 SER C N 1
ATOM 4304 C CA . SER C 1 148 ? 14.748 8.678 13.978 1.00 37.20 140 SER C CA 1
ATOM 4305 C C . SER C 1 148 ? 13.733 9.226 12.984 1.00 37.04 140 SER C C 1
ATOM 4306 O O . SER C 1 148 ? 12.551 8.898 13.032 1.00 40.94 140 SER C O 1
ATOM 4309 N N . GLU C 1 149 ? 14.205 10.083 12.094 1.00 35.55 141 GLU C N 1
ATOM 4310 C CA . GLU C 1 149 ? 13.367 10.614 11.038 1.00 30.91 141 GLU C CA 1
ATOM 4311 C C . GLU C 1 149 ? 13.373 9.725 9.803 1.00 30.03 141 GLU C C 1
ATOM 4312 O O . GLU C 1 149 ? 14.385 9.140 9.462 1.00 27.77 141 GLU C O 1
ATOM 4318 N N . ALA C 1 150 ? 12.254 9.677 9.093 1.00 30.68 142 ALA C N 1
ATOM 4319 C CA . ALA C 1 150 ? 12.168 8.805 7.937 1.00 29.25 142 ALA C CA 1
ATOM 4320 C C . ALA C 1 150 ? 11.171 9.347 6.935 1.00 32.82 142 ALA C C 1
ATOM 4321 O O . ALA C 1 150 ? 10.366 10.238 7.248 1.00 35.53 142 ALA C O 1
ATOM 4323 N N . VAL C 1 151 ? 11.243 8.823 5.717 1.00 33.63 143 VAL C N 1
ATOM 4324 C CA . VAL C 1 151 ? 10.218 9.087 4.718 1.00 35.36 143 VAL C CA 1
ATOM 4325 C C . VAL C 1 151 ? 9.566 7.731 4.473 1.00 33.72 143 VAL C C 1
ATOM 4326 O O . VAL C 1 151 ? 10.252 6.761 4.256 1.00 31.96 143 VAL C O 1
ATOM 4330 N N . LEU C 1 152 ? 8.245 7.662 4.590 1.00 31.31 144 LEU C N 1
ATOM 4331 C CA . LEU C 1 152 ? 7.541 6.397 4.680 1.00 31.91 144 LEU C CA 1
ATOM 4332 C C . LEU C 1 152 ? 6.164 6.480 4.063 1.00 36.00 144 LEU C C 1
ATOM 4333 O O . LEU C 1 152 ? 5.534 7.541 4.088 1.00 31.46 144 LEU C O 1
ATOM 4338 N N . PRO C 1 153 ? 5.680 5.341 3.535 1.00 32.15 145 PRO C N 1
ATOM 4339 C CA . PRO C 1 153 ? 4.251 5.183 3.271 1.00 30.68 145 PRO C CA 1
ATOM 4340 C C . PRO C 1 153 ? 3.503 5.394 4.570 1.00 31.77 145 PRO C C 1
ATOM 4341 O O . PRO C 1 153 ? 3.989 4.964 5.612 1.00 37.31 145 PRO C O 1
ATOM 4345 N N . PRO C 1 154 ? 2.347 6.053 4.519 1.00 33.46 146 PRO C N 1
ATOM 4346 C CA . PRO C 1 154 ? 1.538 6.275 5.717 1.00 33.03 146 PRO C CA 1
ATOM 4347 C C . PRO C 1 154 ? 1.237 4.972 6.465 1.00 28.03 146 PRO C C 1
ATOM 4348 O O . PRO C 1 154 ? 1.147 4.996 7.687 1.00 38.56 146 PRO C O 1
ATOM 4352 N N . GLU C 1 155 ? 1.085 3.868 5.733 1.00 36.80 147 GLU C N 1
ATOM 4353 C CA . GLU C 1 155 ? 0.791 2.554 6.319 1.00 42.50 147 GLU C CA 1
ATOM 4354 C C . GLU C 1 155 ? 1.874 2.098 7.289 1.00 41.24 147 GLU C C 1
ATOM 4355 O O . GLU C 1 155 ? 1.615 1.293 8.169 1.00 36.82 147 GLU C O 1
ATOM 4361 N N . ARG C 1 156 ? 3.086 2.610 7.129 1.00 40.84 148 ARG C N 1
ATOM 4362 C CA . ARG C 1 156 ? 4.215 2.085 7.880 1.00 39.27 148 ARG C CA 1
ATOM 4363 C C . ARG C 1 156 ? 4.717 2.995 9.014 1.00 36.73 148 ARG C C 1
ATOM 4364 O O . ARG C 1 156 ? 5.705 2.677 9.661 1.00 39.44 148 ARG C O 1
ATOM 4372 N N . VAL C 1 157 ? 4.057 4.112 9.285 1.00 36.46 149 VAL C N 1
ATOM 4373 C CA . VAL C 1 157 ? 4.583 4.994 10.340 1.00 41.44 149 VAL C CA 1
ATOM 4374 C C . VAL C 1 157 ? 4.308 4.394 11.719 1.00 40.95 149 VAL C C 1
ATOM 4375 O O . VAL C 1 157 ? 3.287 3.741 11.923 1.00 33.62 149 VAL C O 1
ATOM 4379 N N . ALA C 1 158 ? 5.211 4.644 12.664 1.00 38.91 150 ALA C N 1
ATOM 4380 C CA . ALA C 1 158 ? 5.065 4.137 14.023 1.00 37.02 150 ALA C CA 1
ATOM 4381 C C . ALA C 1 158 ? 5.598 5.151 15.031 1.00 33.24 150 ALA C C 1
ATOM 4382 O O . ALA C 1 158 ? 6.468 5.954 14.711 1.00 33.96 150 ALA C O 1
ATOM 4384 N N . VAL C 1 159 ? 5.062 5.107 16.249 1.00 38.55 151 VAL C N 1
ATOM 4385 C CA . VAL C 1 159 ? 5.501 5.995 17.321 1.00 31.03 151 VAL C CA 1
ATOM 4386 C C . VAL C 1 159 ? 6.394 5.209 18.271 1.00 33.59 151 VAL C C 1
ATOM 4387 O O . VAL C 1 159 ? 6.256 3.999 18.391 1.00 35.93 151 VAL C O 1
ATOM 4391 N N . PRO C 1 160 ? 7.345 5.892 18.922 1.00 38.15 152 PRO C N 1
ATOM 4392 C CA . PRO C 1 160 ? 8.265 5.222 19.839 1.00 36.36 152 PRO C CA 1
ATOM 4393 C C . PRO C 1 160 ? 7.682 5.052 21.236 1.00 39.54 152 PRO C C 1
ATOM 4394 O O . PRO C 1 160 ? 8.269 4.366 22.085 1.00 42.79 152 PRO C O 1
ATOM 4398 N N . TRP C 1 161 ? 6.531 5.666 21.474 1.00 40.84 153 TRP C N 1
ATOM 4399 C CA A TRP C 1 161 ? 5.924 5.526 22.789 0.25 48.54 153 TRP C CA 1
ATOM 4400 C CA B TRP C 1 161 ? 5.844 5.600 22.756 0.75 48.88 153 TRP C CA 1
ATOM 4401 C C . TRP C 1 161 ? 4.851 4.455 22.786 1.00 52.91 153 TRP C C 1
ATOM 4402 O O . TRP C 1 161 ? 4.485 3.912 21.740 1.00 54.01 153 TRP C O 1
ATOM 4423 N N . ASP C 1 162 ? 4.383 4.122 23.976 1.00 60.04 154 ASP C N 1
ATOM 4424 C CA . ASP C 1 162 ? 3.228 3.258 24.086 1.00 68.83 154 ASP C CA 1
ATOM 4425 C C . ASP C 1 162 ? 2.035 4.085 23.586 1.00 77.84 154 ASP C C 1
ATOM 4426 O O . ASP C 1 162 ? 1.536 4.930 24.321 1.00 77.99 154 ASP C O 1
ATOM 4431 N N . ALA C 1 163 ? 1.600 3.866 22.342 1.00 83.37 155 ALA C N 1
ATOM 4432 C CA . ALA C 1 163 ? 0.573 4.720 21.713 1.00 78.69 155 ALA C CA 1
ATOM 4433 C C . ALA C 1 163 ? -0.702 4.816 22.559 1.00 90.28 155 ALA C C 1
ATOM 4434 O O . ALA C 1 163 ? -1.308 5.887 22.665 1.00 95.83 155 ALA C O 1
ATOM 4436 N N . ALA C 1 164 ? -1.106 3.695 23.154 1.00 87.54 156 ALA C N 1
ATOM 4437 C CA . ALA C 1 164 ? -2.116 3.706 24.202 1.00 83.10 156 ALA C CA 1
ATOM 4438 C C . ALA C 1 164 ? -1.397 3.973 25.521 1.00 93.82 156 ALA C C 1
ATOM 4439 O O . ALA C 1 164 ? -0.250 3.587 25.670 1.00 101.91 156 ALA C O 1
ATOM 4441 N N . ALA C 1 165 ? -2.060 4.640 26.462 1.00 99.07 157 ALA C N 1
ATOM 4442 C CA . ALA C 1 165 ? -1.449 5.056 27.737 1.00 105.22 157 ALA C CA 1
ATOM 4443 C C . ALA C 1 165 ? -0.353 6.112 27.542 1.00 98.92 157 ALA C C 1
ATOM 4444 O O . ALA C 1 165 ? 0.406 6.414 28.464 1.00 97.94 157 ALA C O 1
ATOM 4446 N N . ALA C 1 166 ? -0.271 6.665 26.338 1.00 94.43 158 ALA C N 1
ATOM 4447 C CA . ALA C 1 166 ? 0.441 7.918 26.127 1.00 93.69 158 ALA C CA 1
ATOM 4448 C C . ALA C 1 166 ? -0.501 8.872 25.424 1.00 82.95 158 ALA C C 1
ATOM 4449 O O . ALA C 1 166 ? -1.204 8.495 24.487 1.00 85.77 158 ALA C O 1
ATOM 4451 N N . ASP C 1 167 ? -0.535 10.103 25.900 1.00 70.30 159 ASP C N 1
ATOM 4452 C CA . ASP C 1 167 ? -1.275 11.133 25.211 1.00 61.79 159 ASP C CA 1
ATOM 4453 C C . ASP C 1 167 ? -0.290 11.820 24.277 1.00 53.59 159 ASP C C 1
ATOM 4454 O O . ASP C 1 167 ? 0.688 12.399 24.734 1.00 45.67 159 ASP C O 1
ATOM 4459 N N . TRP C 1 168 ? -0.515 11.687 22.972 1.00 42.63 160 TRP C N 1
ATOM 4460 C CA . TRP C 1 168 ? 0.365 12.271 21.979 1.00 40.70 160 TRP C CA 1
ATOM 4461 C C . TRP C 1 168 ? -0.453 12.963 20.896 1.00 39.83 160 TRP C C 1
ATOM 4462 O O . TRP C 1 168 ? -1.640 12.697 20.736 1.00 39.14 160 TRP C O 1
ATOM 4473 N N . PHE C 1 169 ? 0.201 13.863 20.167 1.00 39.18 161 PHE C N 1
ATOM 4474 C CA . PHE C 1 169 ? -0.470 14.775 19.249 1.00 33.20 161 PHE C CA 1
ATOM 4475 C C . PHE C 1 169 ? 0.144 14.609 17.868 1.00 30.14 161 PHE C C 1
ATOM 4476 O O . PHE C 1 169 ? 1.345 14.333 17.743 1.00 40.11 161 PHE C O 1
ATOM 4484 N N . GLY C 1 170 ? -0.678 14.731 16.831 1.00 29.64 162 GLY C N 1
ATOM 4485 C CA . GLY C 1 170 ? -0.191 14.630 15.465 1.00 27.53 162 GLY C CA 1
ATOM 4486 C C . GLY C 1 170 ? -0.113 16.002 14.837 1.00 35.27 162 GLY C C 1
ATOM 4487 O O . GLY C 1 170 ? -1.096 16.734 14.842 1.00 37.90 162 GLY C O 1
ATOM 4488 N N . ALA C 1 171 ? 1.050 16.370 14.314 1.00 30.90 163 ALA C N 1
ATOM 4489 C CA . ALA C 1 171 ? 1.202 17.702 13.738 1.00 39.50 163 ALA C CA 1
ATOM 4490 C C . ALA C 1 171 ? 1.701 17.667 12.300 1.00 34.67 163 ALA C C 1
ATOM 4491 O O . ALA C 1 171 ? 2.665 16.976 12.002 1.00 31.95 163 ALA C O 1
ATOM 4493 N N . GLY C 1 172 ? 1.062 18.440 11.420 1.00 30.65 164 GLY C N 1
ATOM 4494 C CA . GLY C 1 172 ? 1.580 18.608 10.070 1.00 29.95 164 GLY C CA 1
ATOM 4495 C C . GLY C 1 172 ? 0.752 18.013 8.946 1.00 29.23 164 GLY C C 1
ATOM 4496 O O . GLY C 1 172 ? -0.136 17.166 9.174 1.00 28.37 164 GLY C O 1
ATOM 4497 N N . THR C 1 173 ? 1.055 18.432 7.722 1.00 30.89 165 THR C N 1
ATOM 4498 C CA . THR C 1 173 ? 0.248 18.060 6.558 1.00 31.89 165 THR C CA 1
ATOM 4499 C C . THR C 1 173 ? 0.257 16.572 6.221 1.00 37.39 165 THR C C 1
ATOM 4500 O O . THR C 1 173 ? -0.562 16.112 5.425 1.00 31.80 165 THR C O 1
ATOM 4504 N N . GLY C 1 174 ? 1.203 15.831 6.792 1.00 39.26 166 GLY C N 1
ATOM 4505 C CA . GLY C 1 174 ? 1.221 14.394 6.634 1.00 31.40 166 GLY C CA 1
ATOM 4506 C C . GLY C 1 174 ? -0.025 13.768 7.224 1.00 31.65 166 GLY C C 1
ATOM 4507 O O . GLY C 1 174 ? -0.425 12.674 6.833 1.00 33.88 166 GLY C O 1
ATOM 4508 N N . TRP C 1 175 ? -0.656 14.473 8.160 1.00 32.49 167 TRP C N 1
ATOM 4509 C CA . TRP C 1 175 ? -1.842 13.942 8.831 1.00 29.44 167 TRP C CA 1
ATOM 4510 C C . TRP C 1 175 ? -3.090 14.006 7.958 1.00 34.84 167 TRP C C 1
ATOM 4511 O O . TRP C 1 175 ? -4.156 13.565 8.375 1.00 33.81 167 TRP C O 1
ATOM 4522 N N . GLY C 1 176 ? -2.966 14.538 6.743 1.00 29.40 168 GLY C N 1
ATOM 4523 C CA . GLY C 1 176 ? -4.004 14.305 5.757 1.00 33.77 168 GLY C CA 1
ATOM 4524 C C . GLY C 1 176 ? -4.197 12.815 5.431 1.00 46.61 168 GLY C C 1
ATOM 4525 O O . GLY C 1 176 ? -5.260 12.401 4.941 1.00 31.91 168 GLY C O 1
ATOM 4526 N N . TYR C 1 177 ? -3.178 12.000 5.716 1.00 29.00 169 TYR C N 1
ATOM 4527 C CA . TYR C 1 177 ? -3.236 10.559 5.427 1.00 30.23 169 TYR C CA 1
ATOM 4528 C C . TYR C 1 177 ? -3.578 9.723 6.677 1.00 28.43 169 TYR C C 1
ATOM 4529 O O . TYR C 1 177 ? -3.320 8.525 6.707 1.00 39.75 169 TYR C O 1
ATOM 4538 N N . VAL C 1 178 ? -4.149 10.354 7.697 1.00 30.26 170 VAL C N 1
ATOM 4539 C CA . VAL C 1 178 ? -4.341 9.709 8.985 1.00 30.57 170 VAL C CA 1
ATOM 4540 C C . VAL C 1 178 ? -5.120 8.388 8.855 1.00 34.80 170 VAL C C 1
ATOM 4541 O O . VAL C 1 178 ? -4.784 7.410 9.520 1.00 46.92 170 VAL C O 1
ATOM 4545 N N . GLU C 1 179 ? -6.104 8.320 7.960 1.00 35.72 171 GLU C N 1
ATOM 4546 C CA . GLU C 1 179 ? -6.933 7.111 7.868 1.00 33.67 171 GLU C CA 1
ATOM 4547 C C . GLU C 1 179 ? -6.186 5.892 7.356 1.00 35.03 171 GLU C C 1
ATOM 4548 O O . GLU C 1 179 ? -6.652 4.763 7.530 1.00 45.17 171 GLU C O 1
ATOM 4554 N N . ARG C 1 180 ? -5.018 6.122 6.763 1.00 31.84 172 ARG C N 1
ATOM 4555 C CA . ARG C 1 180 ? -4.199 5.062 6.196 1.00 32.10 172 ARG C CA 1
ATOM 4556 C C . ARG C 1 180 ? -3.069 4.663 7.130 1.00 38.56 172 ARG C C 1
ATOM 4557 O O . ARG C 1 180 ? -2.312 3.757 6.814 1.00 36.72 172 ARG C O 1
ATOM 4565 N N . MET C 1 181 ? -2.943 5.359 8.259 1.00 38.09 173 MET C N 1
ATOM 4566 C CA . MET C 1 181 ? -1.888 5.070 9.228 1.00 33.56 173 MET C CA 1
ATOM 4567 C C . MET C 1 181 ? -2.374 4.015 10.228 1.00 45.20 173 MET C C 1
ATOM 4568 O O . MET C 1 181 ? -3.578 3.904 10.463 1.00 45.41 173 MET C O 1
ATOM 4573 N N . PRO C 1 182 ? -1.448 3.240 10.831 1.00 38.29 174 PRO C N 1
ATOM 4574 C CA . PRO C 1 182 ? -1.954 2.161 11.687 1.00 36.05 174 PRO C CA 1
ATOM 4575 C C . PRO C 1 182 ? -2.441 2.696 13.020 1.00 40.50 174 PRO C C 1
ATOM 4576 O O . PRO C 1 182 ? -3.171 2.019 13.719 1.00 46.36 174 PRO C O 1
ATOM 4580 N N . GLN C 1 183 ? -2.037 3.902 13.389 1.00 41.84 175 GLN C N 1
ATOM 4581 C CA . GLN C 1 183 ? -2.529 4.442 14.642 1.00 45.09 175 GLN C CA 1
ATOM 4582 C C . GLN C 1 183 ? -2.857 5.906 14.486 1.00 40.55 175 GLN C C 1
ATOM 4583 O O . GLN C 1 183 ? -2.381 6.583 13.577 1.00 42.36 175 GLN C O 1
ATOM 4589 N N . ARG C 1 184 ? -3.689 6.402 15.379 1.00 40.01 176 ARG C N 1
ATOM 4590 C CA A ARG C 1 184 ? -4.030 7.800 15.306 0.61 43.04 176 ARG C CA 1
ATOM 4591 C CA B ARG C 1 184 ? -4.201 7.764 15.295 0.39 43.00 176 ARG C CA 1
ATOM 4592 C C . ARG C 1 184 ? -4.235 8.397 16.692 1.00 43.13 176 ARG C C 1
ATOM 4593 O O . ARG C 1 184 ? -4.697 7.745 17.629 1.00 49.06 176 ARG C O 1
ATOM 4608 N N . PRO C 1 185 ? -3.782 9.653 16.838 1.00 37.23 177 PRO C N 1
ATOM 4609 C CA . PRO C 1 185 ? -3.828 10.346 18.132 1.00 38.36 177 PRO C CA 1
ATOM 4610 C C . PRO C 1 185 ? -5.214 10.909 18.433 1.00 43.81 177 PRO C C 1
ATOM 4611 O O . PRO C 1 185 ? -6.057 10.947 17.529 1.00 44.43 177 PRO C O 1
ATOM 4615 N N . VAL C 1 186 ? -5.453 11.320 19.679 1.00 50.95 178 VAL C N 1
ATOM 4616 C CA . VAL C 1 186 ? -6.727 11.943 20.046 1.00 61.08 178 VAL C CA 1
ATOM 4617 C C . VAL C 1 186 ? -6.919 13.240 19.284 1.00 65.13 178 VAL C C 1
ATOM 4618 O O . VAL C 1 186 ? -8.019 13.545 18.824 1.00 78.26 178 VAL C O 1
ATOM 4622 N N . ALA C 1 187 ? -5.841 14.003 19.156 1.00 48.69 179 ALA C N 1
ATOM 4623 C CA . ALA C 1 187 ? -5.910 15.269 18.463 1.00 40.72 179 ALA C CA 1
ATOM 4624 C C . ALA C 1 187 ? -4.785 15.382 17.458 1.00 40.26 179 ALA C C 1
ATOM 4625 O O . ALA C 1 187 ? -3.706 14.806 17.643 1.00 39.88 179 ALA C O 1
ATOM 4627 N N . LEU C 1 188 ? -5.052 16.130 16.390 1.00 42.29 180 LEU C N 1
ATOM 4628 C CA . LEU C 1 188 ? -4.068 16.400 15.358 1.00 38.24 180 LEU C CA 1
ATOM 4629 C C . LEU C 1 188 ? -4.379 17.724 14.675 1.00 40.18 180 LEU C C 1
ATOM 4630 O O . LEU C 1 188 ? -5.519 18.196 14.696 1.00 41.33 180 LEU C O 1
ATOM 4635 N N . ASP C 1 189 ? -3.363 18.319 14.061 1.00 38.10 181 ASP C N 1
ATOM 4636 C CA . ASP C 1 189 ? -3.566 19.511 13.249 1.00 36.01 181 ASP C CA 1
ATOM 4637 C C . ASP C 1 189 ? -2.838 19.311 11.928 1.00 36.53 181 ASP C C 1
ATOM 4638 O O . ASP C 1 189 ? -1.615 19.474 11.847 1.00 37.61 181 ASP C O 1
ATOM 4643 N N . ALA C 1 190 ? -3.600 18.941 10.904 1.00 36.03 182 ALA C N 1
ATOM 4644 C CA . ALA C 1 190 ? -3.044 18.608 9.596 1.00 36.77 182 ALA C CA 1
ATOM 4645 C C . ALA C 1 190 ? -2.737 19.851 8.736 1.00 43.24 182 ALA C C 1
ATOM 4646 O O . ALA C 1 190 ? -2.309 19.719 7.590 1.00 45.90 182 ALA C O 1
ATOM 4648 N N . SER C 1 191 ? -2.954 21.050 9.276 1.00 39.01 183 SER C N 1
ATOM 4649 C CA . SER C 1 191 ? -2.678 22.277 8.511 1.00 39.59 183 SER C CA 1
ATOM 4650 C C . SER C 1 191 ? -1.358 22.918 8.937 1.00 37.10 183 SER C C 1
ATOM 4651 O O . SER C 1 191 ? -0.811 23.775 8.241 1.00 34.70 183 SER C O 1
ATOM 4654 N N . LEU C 1 192 ? -0.851 22.480 10.084 1.00 38.02 184 LEU C N 1
ATOM 4655 C CA . LEU C 1 192 ? 0.316 23.081 10.718 1.00 34.82 184 LEU C CA 1
ATOM 4656 C C . LEU C 1 192 ? 1.548 23.076 9.823 1.00 36.24 184 LEU C C 1
ATOM 4657 O O . LEU C 1 192 ? 1.897 22.039 9.261 1.00 31.63 184 LEU C O 1
ATOM 4662 N N . LEU C 1 193 ? 2.204 24.233 9.689 1.00 29.59 185 LEU C N 1
ATOM 4663 C CA . LEU C 1 193 ? 3.430 24.326 8.901 1.00 31.22 185 LEU C CA 1
ATOM 4664 C C . LEU C 1 193 ? 4.608 24.770 9.790 1.00 33.38 185 LEU C C 1
ATOM 4665 O O . LEU C 1 193 ? 4.388 25.295 10.874 1.00 31.99 185 LEU C O 1
ATOM 4670 N N . PRO C 1 194 ? 5.857 24.518 9.356 1.00 31.54 186 PRO C N 1
ATOM 4671 C CA . PRO C 1 194 ? 6.996 25.019 10.134 1.00 32.11 186 PRO C CA 1
ATOM 4672 C C . PRO C 1 194 ? 6.995 26.550 10.212 1.00 31.25 186 PRO C C 1
ATOM 4673 O O . PRO C 1 194 ? 6.588 27.209 9.257 1.00 34.61 186 PRO C O 1
ATOM 4677 N N . HIS C 1 195 ? 7.443 27.098 11.336 1.00 36.12 187 HIS C N 1
ATOM 4678 C CA . HIS C 1 195 ? 7.324 28.536 11.600 1.00 31.55 187 HIS C CA 1
ATOM 4679 C C . HIS C 1 195 ? 8.627 29.027 12.213 1.00 27.54 187 HIS C C 1
ATOM 4680 O O . HIS C 1 195 ? 9.125 28.445 13.185 1.00 32.41 187 HIS C O 1
ATOM 4687 N N . ALA C 1 196 ? 9.184 30.094 11.639 1.00 30.68 188 ALA C N 1
ATOM 4688 C CA . ALA C 1 196 ? 10.504 30.598 12.020 1.00 23.79 188 ALA C CA 1
ATOM 4689 C C . ALA C 1 196 ? 10.579 30.949 13.510 1.00 31.60 188 ALA C C 1
ATOM 4690 O O . ALA C 1 196 ? 11.643 30.865 14.138 1.00 23.20 188 ALA C O 1
ATOM 4692 N N . GLU C 1 197 ? 9.441 31.333 14.076 1.00 25.15 189 GLU C N 1
ATOM 4693 C CA . GLU C 1 197 ? 9.357 31.587 15.508 1.00 36.33 189 GLU C CA 1
ATOM 4694 C C . GLU C 1 197 ? 9.762 30.352 16.319 1.00 33.95 189 GLU C C 1
ATOM 4695 O O . GLU C 1 197 ? 10.528 30.445 17.275 1.00 31.95 189 GLU C O 1
ATOM 4701 N N . ASP C 1 198 ? 9.286 29.184 15.909 1.00 31.84 190 ASP C N 1
ATOM 4702 C CA . ASP C 1 198 ? 9.577 27.973 16.667 1.00 29.74 190 ASP C CA 1
ATOM 4703 C C . ASP C 1 198 ? 10.957 27.450 16.293 1.00 31.36 190 ASP C C 1
ATOM 4704 O O . ASP C 1 198 ? 11.678 26.925 17.139 1.00 30.65 190 ASP C O 1
ATOM 4709 N N . LEU C 1 199 ? 11.352 27.686 15.048 1.00 28.01 191 LEU C N 1
ATOM 4710 C CA . LEU C 1 199 ? 12.736 27.478 14.645 1.00 26.78 191 LEU C CA 1
ATOM 4711 C C . LEU C 1 199 ? 13.689 28.300 15.541 1.00 28.30 191 LEU C C 1
ATOM 4712 O O . LEU C 1 199 ? 14.736 27.803 15.968 1.00 29.01 191 LEU C O 1
ATOM 4717 N N . LEU C 1 200 ? 13.313 29.544 15.839 1.00 32.08 192 LEU C N 1
ATOM 4718 C CA . LEU C 1 200 ? 14.125 30.430 16.686 1.00 30.43 192 LEU C CA 1
ATOM 4719 C C . LEU C 1 200 ? 14.291 29.887 18.123 1.00 30.92 192 LEU C C 1
ATOM 4720 O O . LEU C 1 200 ? 15.383 29.927 18.696 1.00 28.38 192 LEU C O 1
ATOM 4725 N N . SER C 1 201 ? 13.206 29.393 18.709 1.00 29.92 193 SER C N 1
ATOM 4726 C CA . SER C 1 201 ? 13.287 28.739 20.015 1.00 30.99 193 SER C CA 1
ATOM 4727 C C . SER C 1 201 ? 14.283 27.587 19.997 1.00 27.92 193 SER C C 1
ATOM 4728 O O . SER C 1 201 ? 15.128 27.491 20.878 1.00 30.24 193 SER C O 1
ATOM 4731 N N . LEU C 1 202 ? 14.173 26.709 19.001 1.00 26.95 194 LEU C N 1
ATOM 4732 C CA . LEU C 1 202 ? 15.069 25.556 18.921 1.00 34.29 194 LEU C CA 1
ATOM 4733 C C . LEU C 1 202 ? 16.519 26.007 18.712 1.00 29.42 194 LEU C C 1
ATOM 4734 O O . LEU C 1 202 ? 17.429 25.483 19.356 1.00 33.26 194 LEU C O 1
ATOM 4739 N N . ALA C 1 203 ? 16.734 26.987 17.834 1.00 28.28 195 ALA C N 1
ATOM 4740 C CA . ALA C 1 203 ? 18.074 27.531 17.627 1.00 28.41 195 ALA C CA 1
ATOM 4741 C C . ALA C 1 203 ? 18.615 28.101 18.945 1.00 28.44 195 ALA C C 1
ATOM 4742 O O . ALA C 1 203 ? 19.795 27.950 19.271 1.00 33.39 195 ALA C O 1
ATOM 4744 N N . GLY C 1 204 ? 17.730 28.726 19.715 1.00 25.37 196 GLY C N 1
ATOM 4745 C CA . GLY C 1 204 ? 18.093 29.259 21.019 1.00 27.94 196 GLY C CA 1
ATOM 4746 C C . GLY C 1 204 ? 18.728 28.234 21.951 1.00 38.41 196 GLY C C 1
ATOM 4747 O O . GLY C 1 204 ? 19.729 28.540 22.614 1.00 34.60 196 GLY C O 1
ATOM 4748 N N . PHE C 1 205 ? 18.148 27.030 22.008 1.00 36.80 197 PHE C N 1
ATOM 4749 C CA . PHE C 1 205 ? 18.697 25.944 22.827 1.00 40.13 197 PHE C CA 1
ATOM 4750 C C . PHE C 1 205 ? 20.051 25.462 22.320 1.00 38.65 197 PHE C C 1
ATOM 4751 O O . PHE C 1 205 ? 20.977 25.217 23.104 1.00 39.57 197 PHE C O 1
ATOM 4759 N N . ALA C 1 206 ? 20.151 25.297 21.009 1.00 25.63 198 ALA C N 1
ATOM 4760 C CA . ALA C 1 206 ? 21.369 24.782 20.415 1.00 31.22 198 ALA C CA 1
ATOM 4761 C C . ALA C 1 206 ? 22.515 25.776 20.606 1.00 33.90 198 ALA C C 1
ATOM 4762 O O . ALA C 1 206 ? 23.642 25.374 20.923 1.00 33.38 198 ALA C O 1
ATOM 4764 N N . TRP C 1 207 ? 22.208 27.070 20.463 1.00 27.52 199 TRP C N 1
ATOM 4765 C CA . TRP C 1 207 ? 23.224 28.130 20.575 1.00 24.91 199 TRP C CA 1
ATOM 4766 C C . TRP C 1 207 ? 23.764 28.201 22.012 1.00 33.21 199 TRP C C 1
ATOM 4767 O O . TRP C 1 207 ? 24.967 28.308 22.228 1.00 33.32 199 TRP C O 1
ATOM 4778 N N . ALA C 1 208 ? 22.871 28.094 22.990 1.00 30.04 200 ALA C N 1
ATOM 4779 C CA . ALA C 1 208 ? 23.276 28.117 24.392 1.00 31.96 200 ALA C CA 1
ATOM 4780 C C . ALA C 1 208 ? 24.149 26.909 24.743 1.00 36.37 200 ALA C C 1
ATOM 4781 O O . ALA C 1 208 ? 24.938 26.966 25.680 1.00 38.25 200 ALA C O 1
ATOM 4783 N N . ARG C 1 209 ? 24.007 25.824 23.984 1.00 41.07 201 ARG C N 1
ATOM 4784 C CA . ARG C 1 209 ? 24.840 24.635 24.175 1.00 42.28 201 ARG C CA 1
ATOM 4785 C C . ARG C 1 209 ? 26.185 24.804 23.477 1.00 43.32 201 ARG C C 1
ATOM 4786 O O . ARG C 1 209 ? 27.005 23.881 23.457 1.00 43.32 201 ARG C O 1
ATOM 4794 N N . GLY C 1 210 ? 26.392 25.970 22.872 1.00 37.55 202 GLY C N 1
ATOM 4795 C CA . GLY C 1 210 ? 27.617 26.231 22.153 1.00 31.15 202 GLY C CA 1
ATOM 4796 C C . GLY C 1 210 ? 27.720 25.513 20.818 1.00 35.89 202 GLY C C 1
ATOM 4797 O O . GLY C 1 210 ? 28.826 25.212 20.377 1.00 39.91 202 GLY C O 1
ATOM 4798 N N . GLU C 1 211 ? 26.584 25.248 20.169 1.00 33.91 203 GLU C N 1
ATOM 4799 C CA . GLU C 1 211 ? 26.574 24.602 18.845 1.00 34.97 203 GLU C CA 1
ATOM 4800 C C . GLU C 1 211 ? 26.682 25.641 17.710 1.00 40.68 203 GLU C C 1
ATOM 4801 O O . GLU C 1 211 ? 26.816 26.834 17.966 1.00 43.05 203 GLU C O 1
ATOM 4807 N N . GLY C 1 212 ? 26.639 25.182 16.462 1.00 39.30 204 GLY C N 1
ATOM 4808 C CA . GLY C 1 212 ? 26.846 26.054 15.319 1.00 27.15 204 GLY C CA 1
ATOM 4809 C C . GLY C 1 212 ? 28.027 25.576 14.495 1.00 36.15 204 GLY C C 1
ATOM 4810 O O . GLY C 1 212 ? 29.036 25.154 15.055 1.00 35.03 204 GLY C O 1
ATOM 4811 N N . VAL C 1 213 ? 27.908 25.626 13.169 1.00 37.05 205 VAL C N 1
ATOM 4812 C CA . VAL C 1 213 ? 28.975 25.146 12.294 1.00 35.15 205 VAL C CA 1
ATOM 4813 C C . VAL C 1 213 ? 29.314 26.233 11.284 1.00 35.75 205 VAL C C 1
ATOM 4814 O O . VAL C 1 213 ? 28.551 27.178 11.128 1.00 35.52 205 VAL C O 1
ATOM 4818 N N . GLU C 1 214 ? 30.460 26.098 10.617 1.00 34.69 206 GLU C N 1
ATOM 4819 C CA . GLU C 1 214 ? 30.872 27.040 9.575 1.00 36.93 206 GLU C CA 1
ATOM 4820 C C . GLU C 1 214 ? 29.829 27.026 8.459 1.00 41.54 206 GLU C C 1
ATOM 4821 O O . GLU C 1 214 ? 29.193 26.001 8.217 1.00 42.44 206 GLU C O 1
ATOM 4823 N N . ALA C 1 215 ? 29.658 28.163 7.789 1.00 33.47 207 ALA C N 1
ATOM 4824 C CA . ALA C 1 215 ? 28.621 28.329 6.764 1.00 31.96 207 ALA C CA 1
ATOM 4825 C C . ALA C 1 215 ? 28.590 27.247 5.676 1.00 35.48 207 ALA C C 1
ATOM 4826 O O . ALA C 1 215 ? 27.511 26.841 5.243 1.00 34.84 207 ALA C O 1
ATOM 4828 N N . GLU C 1 216 ? 29.759 26.799 5.221 1.00 29.87 208 GLU C N 1
ATOM 4829 C CA . GLU C 1 216 ? 29.837 25.830 4.120 1.00 49.30 208 GLU C CA 1
ATOM 4830 C C . GLU C 1 216 ? 29.391 24.421 4.503 1.00 52.38 208 GLU C C 1
ATOM 4831 O O . GLU C 1 216 ? 29.191 23.569 3.633 1.00 63.64 208 GLU C O 1
ATOM 4837 N N . GLN C 1 217 ? 29.242 24.172 5.801 1.00 50.63 209 GLN C N 1
ATOM 4838 C CA . GLN C 1 217 ? 28.770 22.874 6.276 1.00 51.99 209 GLN C CA 1
ATOM 4839 C C . GLN C 1 217 ? 27.249 22.816 6.398 1.00 53.89 209 GLN C C 1
ATOM 4840 O O . GLN C 1 217 ? 26.691 21.783 6.757 1.00 59.05 209 GLN C O 1
ATOM 4846 N N . ALA C 1 218 ? 26.581 23.923 6.095 1.00 55.25 210 ALA C N 1
ATOM 4847 C CA . ALA C 1 218 ? 25.123 23.951 6.088 1.00 53.48 210 ALA C CA 1
ATOM 4848 C C . ALA C 1 218 ? 24.580 23.095 4.944 1.00 68.01 210 ALA C C 1
ATOM 4849 O O . ALA C 1 218 ? 24.670 23.482 3.779 1.00 76.13 210 ALA C O 1
ATOM 4851 N N . LEU C 1 219 ? 24.014 21.939 5.289 1.00 65.42 211 LEU C N 1
ATOM 4852 C CA . LEU C 1 219 ? 23.526 20.967 4.308 1.00 57.75 211 LEU C CA 1
ATOM 4853 C C . LEU C 1 219 ? 22.061 20.576 4.545 1.00 49.46 211 LEU C C 1
ATOM 4854 O O . LEU C 1 219 ? 21.578 20.587 5.682 1.00 45.22 211 LEU C O 1
ATOM 4859 N N . PRO C 1 220 ? 21.347 20.220 3.466 1.00 48.15 212 PRO C N 1
ATOM 4860 C CA . PRO C 1 220 ? 19.966 19.743 3.612 1.00 47.72 212 PRO C CA 1
ATOM 4861 C C . PRO C 1 220 ? 19.924 18.307 4.093 1.00 48.13 212 PRO C C 1
ATOM 4862 O O . PRO C 1 220 ? 20.872 17.560 3.838 1.00 41.91 212 PRO C O 1
ATOM 4866 N N . VAL C 1 221 ? 18.847 17.925 4.772 1.00 50.80 213 VAL C N 1
ATOM 4867 C CA . VAL C 1 221 ? 18.667 16.536 5.170 1.00 49.90 213 VAL C CA 1
ATOM 4868 C C . VAL C 1 221 ? 18.208 15.673 3.972 1.00 60.50 213 VAL C C 1
ATOM 4869 O O . VAL C 1 221 ? 17.363 16.088 3.163 1.00 60.74 213 VAL C O 1
ATOM 4873 N N . TYR C 1 222 ? 18.808 14.491 3.835 1.00 66.49 214 TYR C N 1
ATOM 4874 C CA . TYR C 1 222 ? 18.305 13.465 2.915 1.00 72.51 214 TYR C CA 1
ATOM 4875 C C . TYR C 1 222 ? 17.812 12.279 3.750 1.00 74.95 214 TYR C C 1
ATOM 4876 O O . TYR C 1 222 ? 18.550 11.768 4.591 1.00 72.62 214 TYR C O 1
ATOM 4878 N N . LEU C 1 223 ? 16.572 11.846 3.532 1.00 78.07 215 LEU C N 1
ATOM 4879 C CA . LEU C 1 223 ? 15.972 10.835 4.403 1.00 72.36 215 LEU C CA 1
ATOM 4880 C C . LEU C 1 223 ? 15.827 9.435 3.792 1.00 87.19 215 LEU C C 1
ATOM 4881 O O . LEU C 1 223 ? 15.675 8.451 4.523 1.00 93.54 215 LEU C O 1
ATOM 4886 N N . ARG C 1 224 ? 15.874 9.335 2.469 1.00 91.62 216 ARG C N 1
ATOM 4887 C CA . ARG C 1 224 ? 15.616 8.053 1.804 1.00 93.47 216 ARG C CA 1
ATOM 4888 C C . ARG C 1 224 ? 16.667 6.997 2.159 1.00 94.01 216 ARG C C 1
ATOM 4889 O O . ARG C 1 224 ? 17.258 6.366 1.283 1.00 98.79 216 ARG C O 1
ATOM 4897 N N . MET D 1 9 ? -22.739 42.017 5.955 1.00 74.00 1 MET D N 1
ATOM 4898 C CA . MET D 1 9 ? -22.869 41.113 4.818 1.00 67.48 1 MET D CA 1
ATOM 4899 C C . MET D 1 9 ? -22.006 41.555 3.645 1.00 66.00 1 MET D C 1
ATOM 4900 O O . MET D 1 9 ? -22.092 42.690 3.175 1.00 71.75 1 MET D O 1
ATOM 4905 N N . SER D 1 10 ? -21.192 40.627 3.162 1.00 51.27 2 SER D N 1
ATOM 4906 C CA . SER D 1 10 ? -20.187 40.934 2.176 1.00 42.65 2 SER D CA 1
ATOM 4907 C C . SER D 1 10 ? -20.710 40.858 0.747 1.00 44.52 2 SER D C 1
ATOM 4908 O O . SER D 1 10 ? -21.650 40.120 0.443 1.00 44.79 2 SER D O 1
ATOM 4911 N N . THR D 1 11 ? -20.092 41.653 -0.119 1.00 35.15 3 THR D N 1
ATOM 4912 C CA . THR D 1 11 ? -20.371 41.635 -1.540 1.00 35.03 3 THR D CA 1
ATOM 4913 C C . THR D 1 11 ? -19.137 41.065 -2.212 1.00 30.03 3 THR D C 1
ATOM 4914 O O . THR D 1 11 ? -18.069 41.673 -2.148 1.00 31.27 3 THR D O 1
ATOM 4918 N N . LEU D 1 12 ? -19.276 39.880 -2.806 1.00 28.24 4 LEU D N 1
ATOM 4919 C CA . LEU D 1 12 ? -18.131 39.169 -3.400 1.00 32.31 4 LEU D CA 1
ATOM 4920 C C . LEU D 1 12 ? -18.346 38.859 -4.876 1.00 32.19 4 LEU D C 1
ATOM 4921 O O . LEU D 1 12 ? -19.399 38.354 -5.278 1.00 35.93 4 LEU D O 1
ATOM 4926 N N . LEU D 1 13 ? -17.330 39.163 -5.672 1.00 31.03 5 LEU D N 1
ATOM 4927 C CA . LEU D 1 13 ? -17.359 38.929 -7.109 1.00 29.08 5 LEU D CA 1
ATOM 4928 C C . LEU D 1 13 ? -16.393 37.798 -7.418 1.00 29.19 5 LEU D C 1
ATOM 4929 O O . LEU D 1 13 ? -15.263 37.807 -6.928 1.00 27.47 5 LEU D O 1
ATOM 4934 N N . ALA D 1 14 ? -16.847 36.822 -8.207 1.00 29.10 6 ALA D N 1
ATOM 4935 C CA . ALA D 1 14 ? -16.042 35.644 -8.552 1.00 31.79 6 ALA D CA 1
ATOM 4936 C C . ALA D 1 14 ? -15.906 35.476 -10.071 1.00 33.89 6 ALA D C 1
ATOM 4937 O O . ALA D 1 14 ? -16.895 35.584 -10.804 1.00 33.75 6 ALA D O 1
ATOM 4939 N N . LEU D 1 15 ? -14.680 35.222 -10.524 1.00 34.83 7 LEU D N 1
ATOM 4940 C CA . LEU D 1 15 ? -14.356 35.090 -11.954 1.00 32.39 7 LEU D CA 1
ATOM 4941 C C . LEU D 1 15 ? -13.647 33.776 -12.223 1.00 30.94 7 LEU D C 1
ATOM 4942 O O . LEU D 1 15 ? -12.680 33.444 -11.541 1.00 31.34 7 LEU D O 1
ATOM 4947 N N . ASP D 1 16 ? -14.110 33.045 -13.232 1.00 37.15 8 ASP D N 1
ATOM 4948 C CA . ASP D 1 16 ? -13.448 31.805 -13.634 1.00 35.54 8 ASP D CA 1
ATOM 4949 C C . ASP D 1 16 ? -13.468 31.620 -15.150 1.00 42.32 8 ASP D C 1
ATOM 4950 O O . ASP D 1 16 ? -14.521 31.653 -15.795 1.00 44.59 8 ASP D O 1
ATOM 4955 N N . THR D 1 17 ? -12.282 31.442 -15.716 1.00 37.95 9 THR D N 1
ATOM 4956 C CA . THR D 1 17 ? -12.132 31.253 -17.152 1.00 50.74 9 THR D CA 1
ATOM 4957 C C . THR D 1 17 ? -11.069 30.208 -17.425 1.00 56.99 9 THR D C 1
ATOM 4958 O O . THR D 1 17 ? -10.480 30.199 -18.501 1.00 72.10 9 THR D O 1
ATOM 4962 N N . SER D 1 18 ? -10.813 29.340 -16.451 1.00 56.86 10 SER D N 1
ATOM 4963 C CA . SER D 1 18 ? -9.683 28.410 -16.534 1.00 68.86 10 SER D CA 1
ATOM 4964 C C . SER D 1 18 ? -9.850 27.361 -17.646 1.00 71.67 10 SER D C 1
ATOM 4965 O O . SER D 1 18 ? -8.936 26.570 -17.899 1.00 66.91 10 SER D O 1
ATOM 4968 N N . THR D 1 19 ? -11.004 27.394 -18.317 1.00 71.46 11 THR D N 1
ATOM 4969 C CA . THR D 1 19 ? -11.326 26.471 -19.400 1.00 79.44 11 THR D CA 1
ATOM 4970 C C . THR D 1 19 ? -11.833 27.191 -20.654 1.00 79.62 11 THR D C 1
ATOM 4971 O O . THR D 1 19 ? -11.810 28.430 -20.732 1.00 72.58 11 THR D O 1
ATOM 4975 N N . GLU D 1 20 ? -12.295 26.388 -21.622 1.00 87.13 12 GLU D N 1
ATOM 4976 C CA . GLU D 1 20 ? -12.983 26.844 -22.841 1.00 81.26 12 GLU D CA 1
ATOM 4977 C C . GLU D 1 20 ? -14.392 27.364 -22.544 1.00 73.12 12 GLU D C 1
ATOM 4978 O O . GLU D 1 20 ? -15.228 27.512 -23.441 1.00 72.36 12 GLU D O 1
ATOM 4980 N N . ALA D 1 21 ? -14.649 27.596 -21.264 1.00 58.36 13 ALA D N 1
ATOM 4981 C CA . ALA D 1 21 ? -15.865 28.223 -20.806 1.00 56.12 13 ALA D CA 1
ATOM 4982 C C . ALA D 1 21 ? -15.494 29.390 -19.900 1.00 55.95 13 ALA D C 1
ATOM 4983 O O . ALA D 1 21 ? -14.335 29.579 -19.510 1.00 53.99 13 ALA D O 1
ATOM 4985 N N . CYS D 1 22 ? -16.504 30.159 -19.555 1.00 49.69 14 CYS D N 1
ATOM 4986 C CA . CYS D 1 22 ? -16.304 31.395 -18.854 1.00 42.60 14 CYS D CA 1
ATOM 4987 C C . CYS D 1 22 ? -17.442 31.522 -17.868 1.00 37.60 14 CYS D C 1
ATOM 4988 O O . CYS D 1 22 ? -18.587 31.280 -18.246 1.00 38.52 14 CYS D O 1
ATOM 4991 N N . SER D 1 23 ? -17.157 31.845 -16.611 1.00 34.81 15 SER D N 1
ATOM 4992 C CA . SER D 1 23 ? -18.260 32.115 -15.696 1.00 32.69 15 SER D CA 1
ATOM 4993 C C . SER D 1 23 ? -17.950 33.203 -14.660 1.00 37.30 15 SER D C 1
ATOM 4994 O O . SER D 1 23 ? -16.794 33.494 -14.344 1.00 38.32 15 SER D O 1
ATOM 4997 N N . VAL D 1 24 ? -19.015 33.838 -14.182 1.00 31.32 16 VAL D N 1
ATOM 4998 C CA . VAL D 1 24 ? -18.931 34.922 -13.207 1.00 26.55 16 VAL D CA 1
ATOM 4999 C C . VAL D 1 24 ? -20.006 34.705 -12.137 1.00 36.09 16 VAL D C 1
ATOM 5000 O O . VAL D 1 24 ? -21.031 34.051 -12.386 1.00 29.54 16 VAL D O 1
ATOM 5004 N N . ALA D 1 25 ? -19.765 35.233 -10.940 1.00 30.91 17 ALA D N 1
ATOM 5005 C CA . ALA D 1 25 ? -20.727 35.088 -9.851 1.00 25.49 17 ALA D CA 1
ATOM 5006 C C . ALA D 1 25 ? -20.623 36.223 -8.829 1.00 27.18 17 ALA D C 1
ATOM 5007 O O . ALA D 1 25 ? -19.561 36.811 -8.621 1.00 35.14 17 ALA D O 1
ATOM 5009 N N . LEU D 1 26 ? -21.750 36.535 -8.209 1.00 31.75 18 LEU D N 1
ATOM 5010 C CA . LEU D 1 26 ? -21.813 37.627 -7.255 1.00 34.43 18 LEU D CA 1
ATOM 5011 C C . LEU D 1 26 ? -22.566 37.191 -6.005 1.00 36.55 18 LEU D C 1
ATOM 5012 O O . LEU D 1 26 ? -23.697 36.699 -6.088 1.00 35.06 18 LEU D O 1
ATOM 5017 N N . LEU D 1 27 ? -21.917 37.345 -4.855 1.00 34.76 19 LEU D N 1
ATOM 5018 C CA . LEU D 1 27 ? -22.608 37.285 -3.566 1.00 39.67 19 LEU D CA 1
ATOM 5019 C C . LEU D 1 27 ? -23.004 38.702 -3.156 1.00 42.52 19 LEU D C 1
ATOM 5020 O O . LEU D 1 27 ? -22.151 39.592 -3.059 1.00 35.97 19 LEU D O 1
ATOM 5025 N N . HIS D 1 28 ? -24.295 38.911 -2.927 1.00 41.70 20 HIS D N 1
ATOM 5026 C CA . HIS D 1 28 ? -24.772 40.203 -2.459 1.00 43.21 20 HIS D CA 1
ATOM 5027 C C . HIS D 1 28 ? -25.976 40.031 -1.547 1.00 41.82 20 HIS D C 1
ATOM 5028 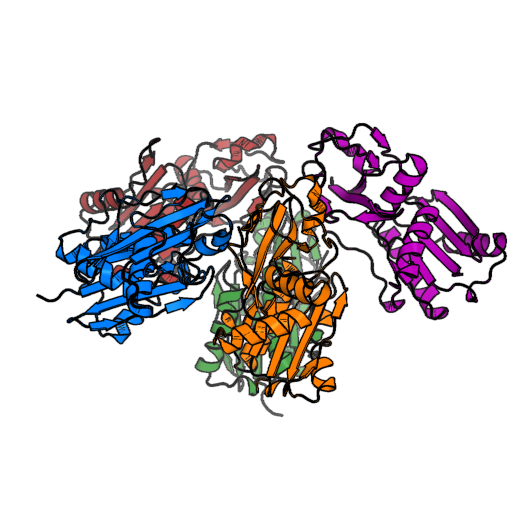O O . HIS D 1 28 ? -26.970 39.425 -1.944 1.00 46.96 20 HIS D O 1
ATOM 5035 N N . GLU D 1 29 ? -25.882 40.577 -0.335 1.00 45.33 21 GLU D N 1
ATOM 5036 C CA . GLU D 1 29 ? -26.959 40.498 0.644 1.00 51.53 21 GLU D CA 1
ATOM 5037 C C . GLU D 1 29 ? -27.348 39.048 0.890 1.00 51.43 21 GLU D C 1
ATOM 5038 O O . GLU D 1 29 ? -28.516 38.685 0.824 1.00 56.33 21 GLU D O 1
ATOM 5044 N N . GLY D 1 30 ? -26.349 38.214 1.139 1.00 48.77 22 GLY D N 1
ATOM 5045 C CA . GLY D 1 30 ? -26.576 36.803 1.372 1.00 50.49 22 GLY D CA 1
ATOM 5046 C C . GLY D 1 30 ? -27.088 36.012 0.182 1.00 49.83 22 GLY D C 1
ATOM 5047 O O . GLY D 1 30 ? -27.224 34.792 0.265 1.00 46.86 22 GLY D O 1
ATOM 5048 N N . ARG D 1 31 ? -27.372 36.693 -0.925 1.00 50.50 23 ARG D N 1
ATOM 5049 C CA . ARG D 1 31 ? -27.884 36.022 -2.118 1.00 45.69 23 ARG D CA 1
ATOM 5050 C C . ARG D 1 31 ? -26.820 35.887 -3.232 1.00 42.01 23 ARG D C 1
ATOM 5051 O O . ARG D 1 31 ? -26.018 36.797 -3.477 1.00 37.13 23 ARG D O 1
ATOM 5059 N N . ALA D 1 32 ? -26.829 34.733 -3.894 1.00 35.28 24 ALA D N 1
ATOM 5060 C CA . ALA D 1 32 ? -25.850 34.402 -4.925 1.00 40.66 24 ALA D CA 1
ATOM 5061 C C . ALA D 1 32 ? -26.463 34.432 -6.313 1.00 43.67 24 ALA D C 1
ATOM 5062 O O . ALA D 1 32 ? -27.602 34.005 -6.522 1.00 46.39 24 ALA D O 1
ATOM 5064 N N . LEU D 1 33 ? -25.686 34.919 -7.266 1.00 40.40 25 LEU D N 1
ATOM 5065 C CA . LEU D 1 33 ? -26.115 34.969 -8.650 1.00 40.96 25 LEU D CA 1
ATOM 5066 C C . LEU D 1 33 ? -24.957 34.508 -9.534 1.00 44.80 25 LEU D C 1
ATOM 5067 O O . LEU D 1 33 ? -23.822 34.954 -9.331 1.00 37.03 25 LEU D O 1
ATOM 5072 N N . SER D 1 34 ? -25.210 33.623 -10.498 1.00 36.66 26 SER D N 1
ATOM 5073 C CA . SER D 1 34 ? -24.131 33.252 -11.412 1.00 37.14 26 SER D CA 1
ATOM 5074 C C . SER D 1 34 ? -24.548 33.064 -12.866 1.00 37.66 26 SER D C 1
ATOM 5075 O O . SER D 1 34 ? -25.713 32.832 -13.183 1.00 43.67 26 SER D O 1
ATOM 5078 N N . HIS D 1 35 ? -23.564 33.175 -13.749 1.00 38.34 27 HIS D N 1
ATOM 5079 C CA A HIS D 1 35 ? -23.775 32.926 -15.162 0.64 39.04 27 HIS D CA 1
ATOM 5080 C CA B HIS D 1 35 ? -23.774 32.943 -15.174 0.36 39.05 27 HIS D CA 1
ATOM 5081 C C . HIS D 1 35 ? -22.592 32.153 -15.717 1.00 39.57 27 HIS D C 1
ATOM 5082 O O . HIS D 1 35 ? -21.447 32.370 -15.313 1.00 39.66 27 HIS D O 1
ATOM 5095 N N . TYR D 1 36 ? -22.891 31.239 -16.628 1.00 43.27 28 TYR D N 1
ATOM 5096 C CA . TYR D 1 36 ? -21.930 30.296 -17.165 1.00 43.23 28 TYR D CA 1
ATOM 5097 C C . TYR D 1 36 ? -22.170 30.191 -18.660 1.00 49.46 28 TYR D C 1
ATOM 5098 O O . TYR D 1 36 ? -23.319 30.112 -19.087 1.00 50.63 28 TYR D O 1
ATOM 5107 N N . GLU D 1 37 ? -21.112 30.179 -19.461 1.00 42.60 29 GLU D N 1
ATOM 5108 C CA . GLU D 1 37 ? -21.311 29.956 -20.889 1.00 44.51 29 GLU D CA 1
ATOM 5109 C C . GLU D 1 37 ? -20.087 29.362 -21.587 1.00 46.61 29 GLU D C 1
ATOM 5110 O O . GLU D 1 37 ? -18.947 29.626 -21.209 1.00 44.53 29 GLU D O 1
ATOM 5116 N N . VAL D 1 38 ? -20.334 28.539 -22.601 1.00 49.99 30 VAL D N 1
ATOM 5117 C CA . VAL D 1 38 ? -19.246 27.973 -23.384 1.00 56.60 30 VAL D CA 1
ATOM 5118 C C . VAL D 1 38 ? -18.765 29.028 -24.375 1.00 59.92 30 VAL D C 1
ATOM 5119 O O . VAL D 1 38 ? -19.535 29.891 -24.807 1.00 64.96 30 VAL D O 1
ATOM 5123 N N . ILE D 1 39 ? -17.483 28.983 -24.713 1.00 55.20 31 ILE D N 1
ATOM 5124 C CA . ILE D 1 39 ? -16.944 29.930 -25.671 1.00 58.52 31 ILE D CA 1
ATOM 5125 C C . ILE D 1 39 ? -16.761 29.221 -27.004 1.00 65.46 31 ILE D C 1
ATOM 5126 O O . ILE D 1 39 ? -15.951 28.302 -27.111 1.00 67.08 31 ILE D O 1
ATOM 5131 N N . PRO D 1 40 ? -17.523 29.645 -28.027 1.00 70.21 32 PRO D N 1
ATOM 5132 C CA . PRO D 1 40 ? -17.482 29.062 -29.377 1.00 73.23 32 PRO D CA 1
ATOM 5133 C C . PRO D 1 40 ? -16.089 29.040 -30.029 1.00 83.92 32 PRO D C 1
ATOM 5134 O O . PRO D 1 40 ? -15.120 29.557 -29.463 1.00 80.90 32 PRO D O 1
ATOM 5138 N N . ARG D 1 41 ? -16.010 28.439 -31.218 1.00 97.27 33 ARG D N 1
ATOM 5139 C CA . ARG D 1 41 ? -14.738 28.189 -31.903 1.00 95.50 33 ARG D CA 1
ATOM 5140 C C . ARG D 1 41 ? -13.943 29.459 -32.196 1.00 96.09 33 ARG D C 1
ATOM 5141 O O . ARG D 1 41 ? -12.745 29.525 -31.908 1.00 104.35 33 ARG D O 1
ATOM 5143 N N . LEU D 1 42 ? -14.605 30.466 -32.757 1.00 78.66 34 LEU D N 1
ATOM 5144 C CA . LEU D 1 42 ? -13.888 31.640 -33.244 1.00 73.22 34 LEU D CA 1
ATOM 5145 C C . LEU D 1 42 ? -14.084 32.895 -32.373 1.00 75.87 34 LEU D C 1
ATOM 5146 O O . LEU D 1 42 ? -13.547 33.961 -32.681 1.00 79.66 34 LEU D O 1
ATOM 5151 N N . HIS D 1 43 ? -14.823 32.760 -31.276 1.00 77.04 35 HIS D N 1
ATOM 5152 C CA . HIS D 1 43 ? -15.020 33.869 -30.340 1.00 83.79 35 HIS D CA 1
ATOM 5153 C C . HIS D 1 43 ? -13.989 33.853 -29.207 1.00 84.57 35 HIS D C 1
ATOM 5154 O O . HIS D 1 43 ? -13.494 32.788 -28.814 1.00 67.35 35 HIS D O 1
ATOM 5161 N N . ALA D 1 44 ? -13.679 35.044 -28.692 1.00 93.75 36 ALA D N 1
ATOM 5162 C CA . ALA D 1 44 ? -12.765 35.209 -27.561 1.00 95.73 36 ALA D CA 1
ATOM 5163 C C . ALA D 1 44 ? -13.551 35.336 -26.258 1.00 96.98 36 ALA D C 1
ATOM 5164 O O . ALA D 1 44 ? -14.782 35.409 -26.285 1.00 97.93 36 ALA D O 1
ATOM 5166 N N . GLN D 1 45 ? -12.843 35.368 -25.125 1.00 94.13 37 GLN D N 1
ATOM 5167 C CA . GLN D 1 45 ? -13.492 35.416 -23.808 1.00 87.17 37 GLN D CA 1
ATOM 5168 C C . GLN D 1 45 ? -14.439 36.615 -23.672 1.00 80.64 37 GLN D C 1
ATOM 5169 O O . GLN D 1 45 ? -14.220 37.716 -24.216 1.00 69.87 37 GLN D O 1
ATOM 5171 N N . ARG D 1 46 ? -15.511 36.356 -22.944 1.00 72.69 38 ARG D N 1
ATOM 5172 C CA . ARG D 1 46 ? -16.594 37.293 -22.791 1.00 59.64 38 ARG D CA 1
ATOM 5173 C C . ARG D 1 46 ? -16.629 37.752 -21.351 1.00 47.74 38 ARG D C 1
ATOM 5174 O O . ARG D 1 46 ? -17.687 38.081 -20.824 1.00 45.01 38 ARG D O 1
ATOM 5182 N N . LEU D 1 47 ? -15.464 37.751 -20.709 1.00 32.87 39 LEU D N 1
ATOM 5183 C CA . LEU D 1 47 ? -15.390 37.935 -19.257 1.00 30.92 39 LEU D CA 1
ATOM 5184 C C . LEU D 1 47 ? -16.005 39.246 -18.812 1.00 36.11 39 LEU D C 1
ATOM 5185 O O . LEU D 1 47 ? -17.032 39.260 -18.134 1.00 42.89 39 LEU D O 1
ATOM 5190 N N . LEU D 1 48 ? -15.373 40.345 -19.203 1.00 34.74 40 LEU D N 1
ATOM 5191 C CA . LEU D 1 48 ? -15.814 41.677 -18.784 1.00 32.07 4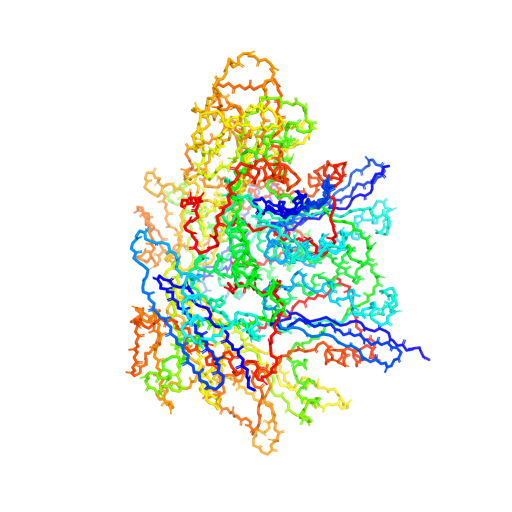0 LEU D CA 1
ATOM 5192 C C . LEU D 1 48 ? -17.264 42.006 -19.150 1.00 39.80 40 LEU D C 1
ATOM 5193 O O . LEU D 1 48 ? -17.976 42.572 -18.320 1.00 34.20 40 LEU D O 1
ATOM 5198 N N . PRO D 1 49 ? -17.713 41.667 -20.384 1.00 41.62 41 PRO D N 1
ATOM 5199 C CA . PRO D 1 49 ? -19.144 41.896 -20.616 1.00 38.27 41 PRO D CA 1
ATOM 5200 C C . PRO D 1 49 ? -20.035 40.998 -19.747 1.00 32.30 41 PRO D C 1
ATOM 5201 O O . PRO D 1 49 ? -21.134 41.410 -19.394 1.00 34.06 41 PRO D O 1
ATOM 5205 N N . MET D 1 50 ? -19.566 39.813 -19.377 1.00 30.64 42 MET D N 1
ATOM 5206 C CA . MET D 1 50 ? -20.351 38.965 -18.474 1.00 36.36 42 MET D CA 1
ATOM 5207 C C . MET D 1 50 ? -20.450 39.582 -17.083 1.00 32.55 42 MET D C 1
ATOM 5208 O O . MET D 1 50 ? -21.501 39.547 -16.447 1.00 29.49 42 MET D O 1
ATOM 5213 N N . VAL D 1 51 ? -19.341 40.143 -16.630 1.00 26.54 43 VAL D N 1
ATOM 5214 C CA . VAL D 1 51 ? -19.288 40.901 -15.386 1.00 36.88 43 VAL D CA 1
ATOM 5215 C C . VAL D 1 51 ? -20.254 42.089 -15.403 1.00 41.79 43 VAL D C 1
ATOM 5216 O O . VAL D 1 51 ? -21.013 42.313 -14.448 1.00 41.79 43 VAL D O 1
ATOM 5220 N N . ARG D 1 52 ? -20.224 42.839 -16.500 1.00 36.23 44 ARG D N 1
ATOM 5221 C CA . ARG D 1 52 ? -21.102 43.986 -16.672 1.00 35.14 44 ARG D CA 1
ATOM 5222 C C . ARG D 1 52 ? -22.543 43.523 -16.568 1.00 38.12 44 ARG D C 1
ATOM 5223 O O . ARG D 1 52 ? -23.332 44.092 -15.822 1.00 37.37 44 ARG D O 1
ATOM 5231 N N . ASP D 1 53 ? -22.864 42.459 -17.301 1.00 37.91 45 ASP D N 1
ATOM 5232 C CA . ASP D 1 53 ? -24.224 41.945 -17.361 1.00 43.66 45 ASP D CA 1
ATOM 5233 C C . ASP D 1 53 ? -24.666 41.450 -15.979 1.00 39.94 45 ASP D C 1
ATOM 5234 O O . ASP D 1 53 ? -25.792 41.708 -15.556 1.00 39.23 45 ASP D O 1
ATOM 5239 N N . LEU D 1 54 ? -23.771 40.752 -15.279 1.00 35.40 46 LEU D N 1
ATOM 5240 C CA . LEU D 1 54 ? -24.028 40.283 -13.910 1.00 31.65 46 LEU D CA 1
ATOM 5241 C C . LEU D 1 54 ? -24.361 41.442 -12.956 1.00 35.44 46 LEU D C 1
ATOM 5242 O O . LEU D 1 54 ? -25.406 41.437 -12.300 1.00 34.20 46 LEU D O 1
ATOM 5247 N N . LEU D 1 55 ? -23.474 42.436 -12.889 1.00 29.21 47 LEU D N 1
ATOM 5248 C CA . LEU D 1 55 ? -23.674 43.584 -11.998 1.00 34.96 47 LEU D CA 1
ATOM 5249 C C . LEU D 1 55 ? -24.949 44.353 -12.322 1.00 40.38 47 LEU D C 1
ATOM 5250 O O . LEU D 1 55 ? -25.697 44.756 -11.425 1.00 37.95 47 LEU D O 1
ATOM 5255 N N . ASP D 1 56 ? -25.200 44.550 -13.609 1.00 41.30 48 ASP D N 1
ATOM 5256 C CA . ASP D 1 56 ? -26.413 45.229 -14.030 1.00 42.00 48 ASP D CA 1
ATOM 5257 C C . ASP D 1 56 ? -27.628 44.412 -13.575 1.00 42.27 48 ASP D C 1
ATOM 5258 O O . ASP D 1 56 ? -28.569 44.949 -12.995 1.00 43.29 48 ASP D O 1
ATOM 5263 N N . GLU D 1 57 ? -27.585 43.105 -13.814 1.00 44.80 49 GLU D N 1
ATOM 5264 C CA . GLU D 1 57 ? -28.658 42.213 -13.387 1.00 48.26 49 GLU D CA 1
ATOM 5265 C C . GLU D 1 57 ? -28.919 42.279 -11.877 1.00 43.44 49 GLU D C 1
ATOM 5266 O O . GLU D 1 57 ? -30.060 42.309 -11.452 1.00 45.97 49 GLU D O 1
ATOM 5272 N N . ALA D 1 58 ? -27.864 42.313 -11.073 1.00 41.43 50 ALA D N 1
ATOM 5273 C CA . ALA D 1 58 ? -28.024 42.316 -9.618 1.00 39.12 50 ALA D CA 1
ATOM 5274 C C . ALA D 1 58 ? -28.288 43.708 -9.045 1.00 39.83 50 ALA D C 1
ATOM 5275 O O . ALA D 1 58 ? -28.489 43.853 -7.845 1.00 40.11 50 ALA D O 1
ATOM 5277 N N . GLY D 1 59 ? -28.259 44.732 -9.891 1.00 40.86 51 GLY D N 1
ATOM 5278 C CA . GLY D 1 59 ? -28.428 46.093 -9.411 1.00 44.85 51 GLY D CA 1
ATOM 5279 C C . GLY D 1 59 ? -27.331 46.540 -8.454 1.00 42.30 51 GLY D C 1
ATOM 5280 O O . GLY D 1 59 ? -27.584 47.261 -7.481 1.00 39.62 51 GLY D O 1
ATOM 5281 N N . VAL D 1 60 ? -26.106 46.113 -8.731 1.00 33.57 52 VAL D N 1
ATOM 5282 C CA . VAL D 1 60 ? -24.995 46.396 -7.841 1.00 31.85 52 VAL D CA 1
ATOM 5283 C C . VAL D 1 60 ? -23.917 47.142 -8.611 1.00 34.38 52 VAL D C 1
ATOM 5284 O O . VAL D 1 60 ? -23.647 46.849 -9.769 1.00 37.88 52 VAL D O 1
ATOM 5288 N N . ALA D 1 61 ? -23.316 48.133 -7.972 1.00 36.43 53 ALA D N 1
ATOM 5289 C CA . ALA D 1 61 ? -22.238 48.871 -8.603 1.00 30.61 53 ALA D CA 1
ATOM 5290 C C . ALA D 1 61 ? -20.937 48.171 -8.287 1.00 29.89 53 ALA D C 1
ATOM 5291 O O . ALA D 1 61 ? -20.769 47.610 -7.199 1.00 26.31 53 ALA D O 1
ATOM 5293 N N . LEU D 1 62 ? -20.023 48.210 -9.247 1.00 26.39 54 LEU D N 1
ATOM 5294 C CA . LEU D 1 62 ? -18.736 47.552 -9.118 1.00 23.82 54 LEU D CA 1
ATOM 5295 C C . LEU D 1 62 ? -17.985 48.076 -7.900 1.00 29.88 54 LEU D C 1
ATOM 5296 O O . LEU D 1 62 ? -17.244 47.334 -7.231 1.00 28.17 54 LEU D O 1
ATOM 5301 N N . SER D 1 63 ? -18.176 49.363 -7.625 1.00 25.22 55 SER D N 1
ATOM 5302 C CA . SER D 1 63 ? -17.551 50.004 -6.480 1.00 31.26 55 SER D CA 1
ATOM 5303 C C . SER D 1 63 ? -18.030 49.438 -5.130 1.00 31.62 55 SER D C 1
ATOM 5304 O O . SER D 1 63 ? -17.414 49.694 -4.106 1.00 31.92 55 SER D O 1
ATOM 5307 N N . ALA D 1 64 ? -19.131 48.692 -5.129 1.00 28.58 56 ALA D N 1
ATOM 5308 C CA . ALA D 1 64 ? -19.647 48.103 -3.902 1.00 28.79 56 ALA D CA 1
ATOM 5309 C C . ALA D 1 64 ? -19.020 46.752 -3.596 1.00 27.45 56 ALA D C 1
ATOM 5310 O O . ALA D 1 64 ? -19.299 46.170 -2.557 1.00 31.15 56 ALA D O 1
ATOM 5312 N N . VAL D 1 65 ? -18.190 46.246 -4.501 1.00 29.81 57 VAL D N 1
ATOM 5313 C CA . VAL D 1 65 ? -17.602 44.914 -4.347 1.00 24.97 57 VAL D CA 1
ATOM 5314 C C . VAL D 1 65 ? -16.470 44.913 -3.313 1.00 29.17 57 VAL D C 1
ATOM 5315 O O . VAL D 1 65 ? -15.558 45.744 -3.370 1.00 31.52 57 VAL D O 1
ATOM 5319 N N . ASP D 1 66 ? -16.542 43.983 -2.359 1.00 31.74 58 ASP D N 1
ATOM 5320 C CA . ASP D 1 66 ? -15.578 43.927 -1.255 1.00 29.15 58 ASP D CA 1
ATOM 5321 C C . ASP D 1 66 ? -14.295 43.195 -1.576 1.00 32.25 58 ASP D C 1
ATOM 5322 O O . ASP D 1 66 ? -13.242 43.518 -1.029 1.00 35.06 58 ASP D O 1
ATOM 5327 N N . ALA D 1 67 ? -14.394 42.189 -2.440 1.00 30.03 59 ALA D N 1
ATOM 5328 C CA . ALA D 1 67 ? -13.254 41.367 -2.787 1.00 28.95 59 ALA D CA 1
ATOM 5329 C C . ALA D 1 67 ? -13.559 40.591 -4.055 1.00 28.72 59 ALA D C 1
ATOM 5330 O O . ALA D 1 67 ? -14.726 40.319 -4.379 1.00 25.17 59 ALA D O 1
ATOM 5332 N N . ILE D 1 68 ? -12.502 40.245 -4.775 1.00 25.26 60 ILE D N 1
ATOM 5333 C CA . ILE D 1 68 ? -12.644 39.546 -6.037 1.00 23.20 60 ILE D CA 1
ATOM 5334 C C . ILE D 1 68 ? -11.950 38.190 -5.941 1.00 31.92 60 ILE D C 1
ATOM 5335 O O . ILE D 1 68 ? -10.759 38.114 -5.656 1.00 30.91 60 ILE D O 1
ATOM 5340 N N . ALA D 1 69 ? -12.710 37.122 -6.150 1.00 29.60 61 ALA D N 1
ATOM 5341 C CA . ALA D 1 69 ? -12.157 35.776 -6.145 1.00 25.75 61 ALA D CA 1
ATOM 5342 C C . ALA D 1 69 ? -11.913 35.280 -7.573 1.00 30.65 61 ALA D C 1
ATOM 5343 O O . ALA D 1 69 ? -12.641 35.644 -8.488 1.00 30.02 61 ALA D O 1
ATOM 5345 N N . PHE D 1 70 ? -10.898 34.437 -7.754 1.00 25.47 62 PHE D N 1
ATOM 5346 C CA . PHE D 1 70 ? -10.600 33.880 -9.064 1.00 25.94 62 PHE D CA 1
ATOM 5347 C C . PHE D 1 70 ? -10.044 32.464 -8.937 1.00 29.87 62 PHE D C 1
ATOM 5348 O O . PHE D 1 70 ? -9.480 32.080 -7.901 1.00 27.51 62 PHE D O 1
ATOM 5356 N N . GLY D 1 71 ? -10.256 31.660 -9.974 1.00 37.12 63 GLY D N 1
ATOM 5357 C CA . GLY D 1 71 ? -9.631 30.354 -10.039 1.00 35.98 63 GLY D CA 1
ATOM 5358 C C . GLY D 1 71 ? -8.194 30.601 -10.431 1.00 36.51 63 GLY D C 1
ATOM 5359 O O . GLY D 1 71 ? -7.949 31.250 -11.453 1.00 33.86 63 GLY D O 1
ATOM 5360 N N . ARG D 1 72 ? -7.246 30.108 -9.632 1.00 35.82 64 ARG D N 1
ATOM 5361 C CA A ARG D 1 72 ? -5.828 30.364 -9.865 0.47 36.34 64 ARG D CA 1
ATOM 5362 C CA B ARG D 1 72 ? -5.839 30.385 -9.907 0.53 36.25 64 ARG D CA 1
ATOM 5363 C C . ARG D 1 72 ? -5.197 29.232 -10.656 1.00 44.88 64 ARG D C 1
ATOM 5364 O O . ARG D 1 72 ? -3.982 29.206 -10.852 1.00 53.46 64 ARG D O 1
ATOM 5379 N N . GLY D 1 73 ? -6.028 28.295 -11.097 1.00 44.82 65 GLY D N 1
ATOM 5380 C CA . GLY D 1 73 ? -5.543 27.128 -11.805 1.00 38.49 65 GLY D CA 1
ATOM 5381 C C . GLY D 1 73 ? -5.493 25.951 -10.855 1.00 51.30 65 GLY D C 1
ATOM 5382 O O . GLY D 1 73 ? -5.956 26.057 -9.719 1.00 38.97 65 GLY D O 1
ATOM 5383 N N . PRO D 1 74 ? -4.930 24.822 -11.307 1.00 45.86 66 PRO D N 1
ATOM 5384 C CA . PRO D 1 74 ? -4.349 24.643 -12.643 1.00 53.17 66 PRO D CA 1
ATOM 5385 C C . PRO D 1 74 ? -5.382 24.554 -13.775 1.00 61.62 66 PRO D C 1
ATOM 5386 O O . PRO D 1 74 ? -6.590 24.669 -13.545 1.00 63.82 66 PRO D O 1
ATOM 5390 N N . GLY D 1 75 ? -4.889 24.355 -14.993 1.00 68.39 67 GLY D N 1
ATOM 5391 C CA . GLY D 1 75 ? -5.721 24.366 -16.180 1.00 72.35 67 GLY D CA 1
ATOM 5392 C C . GLY D 1 75 ? -4.962 24.911 -17.375 1.00 81.10 67 GLY D C 1
ATOM 5393 O O . GLY D 1 75 ? -3.816 24.524 -17.611 1.00 81.65 67 GLY D O 1
ATOM 5394 N N . ALA D 1 76 ? -5.594 25.823 -18.114 1.00 84.45 68 ALA D N 1
ATOM 5395 C CA . ALA D 1 76 ? -5.029 26.361 -19.357 1.00 90.64 68 ALA D CA 1
ATOM 5396 C C . ALA D 1 76 ? -4.140 27.585 -19.121 1.00 97.93 68 ALA D C 1
ATOM 5397 O O . ALA D 1 76 ? -4.416 28.402 -18.241 1.00 103.35 68 ALA D O 1
ATOM 5399 N N . PHE D 1 77 ? -3.085 27.717 -19.923 1.00 129.18 69 PHE D N 1
ATOM 5400 C CA . PHE D 1 77 ? -2.123 28.807 -19.763 1.00 121.07 69 PHE D CA 1
ATOM 5401 C C . PHE D 1 77 ? -2.712 30.186 -20.106 1.00 116.94 69 PHE D C 1
ATOM 5402 O O . PHE D 1 77 ? -2.632 31.119 -19.299 1.00 115.12 69 PHE D O 1
ATOM 5404 N N . THR D 1 78 ? -3.304 30.310 -21.294 1.00 115.21 70 THR D N 1
ATOM 5405 C CA . THR D 1 78 ? -3.865 31.582 -21.761 1.00 109.38 70 THR D CA 1
ATOM 5406 C C . THR D 1 78 ? -5.036 32.060 -20.906 1.00 109.87 70 THR D C 1
ATOM 5407 O O . THR D 1 78 ? -5.069 33.217 -20.465 1.00 95.27 70 THR D O 1
ATOM 5411 N N . GLY D 1 79 ? -6.003 31.167 -20.705 1.00 121.05 71 GLY D N 1
ATOM 5412 C CA . GLY D 1 79 ? -7.168 31.451 -19.889 1.00 120.16 71 GLY D CA 1
ATOM 5413 C C . GLY D 1 79 ? -6.761 31.994 -18.538 1.00 115.15 71 GLY D C 1
ATOM 5414 O O . GLY D 1 79 ? -7.356 32.947 -18.034 1.00 119.69 71 GLY D O 1
ATOM 5415 N N . VAL D 1 80 ? -5.723 31.394 -17.963 1.00 103.82 72 VAL D N 1
ATOM 5416 C CA . VAL D 1 80 ? -5.152 31.886 -16.721 1.00 87.01 72 VAL D CA 1
ATOM 5417 C C . VAL D 1 80 ? -4.625 33.322 -16.895 1.00 75.70 72 VAL D C 1
ATOM 5418 O O . VAL D 1 80 ? -5.107 34.241 -16.246 1.00 71.30 72 VAL D O 1
ATOM 5420 N N . ARG D 1 81 ? -3.669 33.499 -17.806 1.00 73.60 73 ARG D N 1
ATOM 5421 C CA . ARG D 1 81 ? -2.868 34.716 -17.888 1.00 68.40 73 ARG D CA 1
ATOM 5422 C C . ARG D 1 81 ? -3.680 36.015 -18.048 1.00 68.15 73 ARG D C 1
ATOM 5423 O O . ARG D 1 81 ? -3.604 36.896 -17.186 1.00 65.80 73 ARG D O 1
ATOM 5425 N N . ILE D 1 82 ? -4.447 36.141 -19.131 1.00 68.59 74 ILE D N 1
ATOM 5426 C CA . ILE D 1 82 ? -5.165 37.388 -19.403 1.00 58.45 74 ILE D CA 1
ATOM 5427 C C . ILE D 1 82 ? -6.245 37.614 -18.347 1.00 54.31 74 ILE D C 1
ATOM 5428 O O . ILE D 1 82 ? -6.405 38.728 -17.860 1.00 57.92 74 ILE D O 1
ATOM 5433 N N . ALA D 1 83 ? -6.959 36.561 -17.960 1.00 52.92 75 ALA D N 1
ATOM 5434 C CA . ALA D 1 83 ? -7.993 36.703 -16.932 1.00 45.81 75 ALA D CA 1
ATOM 5435 C C . ALA D 1 83 ? -7.442 37.058 -15.542 1.00 50.42 75 ALA D C 1
ATOM 5436 O O . ALA D 1 83 ? -8.074 37.801 -14.795 1.00 52.61 75 ALA D O 1
ATOM 5438 N N . ILE D 1 84 ? -6.285 36.518 -15.176 1.00 50.81 76 ILE D N 1
ATOM 5439 C CA . ILE D 1 84 ? -5.688 36.857 -13.886 1.00 46.97 76 ILE D CA 1
ATOM 5440 C C . ILE D 1 84 ? -5.214 38.327 -13.931 1.00 43.14 76 ILE D C 1
ATOM 5441 O O . ILE D 1 84 ? -5.384 39.077 -12.964 1.00 38.75 76 ILE D O 1
ATOM 5446 N N . GLY D 1 85 ? -4.679 38.743 -15.077 1.00 37.33 77 GLY D N 1
ATOM 5447 C CA . GLY D 1 85 ? -4.389 40.144 -15.326 1.00 35.58 77 GLY D CA 1
ATOM 5448 C C . GLY D 1 85 ? -5.604 41.025 -15.103 1.00 36.60 77 GLY D C 1
ATOM 5449 O O . GLY D 1 85 ? -5.528 42.031 -14.399 1.00 30.37 77 GLY D O 1
ATOM 5450 N N . VAL D 1 86 ? -6.735 40.640 -15.687 1.00 37.59 78 VAL D N 1
ATOM 5451 C CA . VAL D 1 86 ? -7.984 41.371 -15.482 1.00 32.09 78 VAL D CA 1
ATOM 5452 C C . VAL D 1 86 ? -8.291 41.503 -13.976 1.00 29.98 78 VAL D C 1
ATOM 5453 O O . VAL D 1 86 ? -8.608 42.587 -13.502 1.00 30.78 78 VAL D O 1
ATOM 5457 N N . VAL D 1 87 ? -8.162 40.409 -13.226 1.00 29.95 79 VAL D N 1
ATOM 5458 C CA . VAL D 1 87 ? -8.437 40.435 -11.795 1.00 29.10 79 VAL D CA 1
ATOM 5459 C C . VAL D 1 87 ? -7.509 41.428 -11.099 1.00 26.55 79 VAL D C 1
ATOM 5460 O O . VAL D 1 87 ? -7.957 42.216 -10.263 1.00 28.64 79 VAL D O 1
ATOM 5464 N N . GLN D 1 88 ? -6.226 41.391 -11.453 1.00 31.36 80 GLN D N 1
ATOM 5465 C CA . GLN D 1 88 ? -5.244 42.342 -10.931 1.00 34.87 80 GLN D CA 1
ATOM 5466 C C . GLN D 1 88 ? -5.664 43.795 -11.174 1.00 32.01 80 GLN D C 1
ATOM 5467 O O . GLN D 1 88 ? -5.750 44.593 -10.237 1.00 30.57 80 GLN D O 1
ATOM 5473 N N . GLY D 1 89 ? -5.935 44.120 -12.434 1.00 34.65 81 GLY D N 1
ATOM 5474 C CA . GLY D 1 89 ? -6.365 45.455 -12.830 1.00 25.26 81 GLY D CA 1
ATOM 5475 C C . GLY D 1 89 ? -7.601 45.940 -12.097 1.00 30.54 81 GLY D C 1
ATOM 5476 O O . GLY D 1 89 ? -7.614 47.052 -11.561 1.00 23.82 81 GLY D O 1
ATOM 5477 N N . LEU D 1 90 ? -8.642 45.111 -12.069 1.00 23.20 82 LEU D N 1
ATOM 5478 C CA . LEU D 1 90 ? -9.861 45.461 -11.351 1.00 27.63 82 LEU D CA 1
ATOM 5479 C C . LEU D 1 90 ? -9.569 45.754 -9.862 1.00 28.31 82 LEU D C 1
ATOM 5480 O O . LEU D 1 90 ? -9.939 46.799 -9.340 1.00 31.42 82 LEU D O 1
ATOM 5485 N N . ALA D 1 91 ? -8.887 44.822 -9.202 1.00 32.34 83 ALA D N 1
ATOM 5486 C CA . ALA D 1 91 ? -8.626 44.909 -7.772 1.00 29.80 83 ALA D CA 1
ATOM 5487 C C . ALA D 1 91 ? -7.775 46.119 -7.430 1.00 30.82 83 ALA D C 1
ATOM 5488 O O . ALA D 1 91 ? -8.001 46.766 -6.418 1.00 29.74 83 ALA D O 1
ATOM 5490 N N . PHE D 1 92 ? -6.800 46.417 -8.282 1.00 26.87 84 PHE D N 1
ATOM 5491 C CA . PHE D 1 92 ? -5.936 47.569 -8.083 1.00 29.71 84 PHE D CA 1
ATOM 5492 C C . PHE D 1 92 ? -6.722 48.890 -8.198 1.00 36.52 84 PHE D C 1
ATOM 5493 O O . PHE D 1 92 ? -6.628 49.764 -7.335 1.00 26.01 84 PHE D O 1
ATOM 5501 N N . ALA D 1 93 ? -7.499 49.014 -9.269 1.00 23.32 85 ALA D N 1
ATOM 5502 C CA . ALA D 1 93 ? -8.288 50.212 -9.519 1.00 26.26 85 ALA D CA 1
ATOM 5503 C C . ALA D 1 93 ? -9.347 50.424 -8.446 1.00 23.50 85 ALA D C 1
ATOM 5504 O O . ALA D 1 93 ? -9.649 51.556 -8.079 1.00 33.72 85 ALA D O 1
ATOM 5506 N N . LEU D 1 94 ? -9.895 49.330 -7.932 1.00 28.06 86 LEU D N 1
ATOM 5507 C CA . LEU D 1 94 ? -10.938 49.396 -6.920 1.00 22.63 86 LEU D CA 1
ATOM 5508 C C . LEU D 1 94 ? -10.382 49.509 -5.509 1.00 32.77 86 LEU D C 1
ATOM 5509 O O . LEU D 1 94 ? -11.135 49.827 -4.568 1.00 25.78 86 LEU D O 1
ATOM 5514 N N . GLN D 1 95 ? -9.082 49.249 -5.371 1.00 33.58 87 GLN D N 1
ATOM 5515 C CA . GLN D 1 95 ? -8.412 49.125 -4.065 1.00 33.98 87 GLN D CA 1
ATOM 5516 C C . GLN D 1 95 ? -9.075 48.046 -3.204 1.00 32.17 87 GLN D C 1
ATOM 5517 O O . GLN D 1 95 ? -9.542 48.322 -2.111 1.00 33.27 87 GLN D O 1
ATOM 5523 N N . ARG D 1 96 ? -9.127 46.822 -3.703 1.00 30.62 88 ARG D N 1
ATOM 5524 C CA A ARG D 1 96 ? -9.819 45.732 -3.025 0.72 29.09 88 ARG D CA 1
ATOM 5525 C CA B ARG D 1 96 ? -9.806 45.744 -2.999 0.28 29.12 88 ARG D CA 1
ATOM 5526 C C . ARG D 1 96 ? -8.957 44.476 -3.047 1.00 35.54 88 ARG D C 1
ATOM 5527 O O . ARG D 1 96 ? -8.150 44.294 -3.961 1.00 33.52 88 ARG D O 1
ATOM 5542 N N . PRO D 1 97 ? -9.124 43.598 -2.044 1.00 33.47 89 PRO D N 1
ATOM 5543 C CA . PRO D 1 97 ? -8.388 42.325 -1.970 1.00 27.22 89 PRO D CA 1
ATOM 5544 C C . PRO D 1 97 ? -8.778 41.291 -3.033 1.00 27.57 89 PRO D C 1
ATOM 5545 O O . PRO D 1 97 ? -9.854 41.397 -3.628 1.00 25.87 89 PRO D O 1
ATOM 5549 N N . VAL D 1 98 ? -7.913 40.297 -3.251 1.00 25.58 90 VAL D N 1
ATOM 5550 C CA . VAL D 1 98 ? -8.256 39.174 -4.120 1.00 32.40 90 VAL D CA 1
ATOM 5551 C C . VAL D 1 98 ? -8.183 37.859 -3.342 1.00 32.75 90 VAL D C 1
ATOM 5552 O O . VAL D 1 98 ? -7.433 37.720 -2.364 1.00 32.00 90 VAL D O 1
ATOM 5556 N N . LEU D 1 99 ? -8.991 36.900 -3.770 1.00 32.73 91 LEU D N 1
ATOM 5557 C CA . LEU D 1 99 ? -9.034 35.590 -3.129 1.00 29.98 91 LEU D CA 1
ATOM 5558 C C . LEU D 1 99 ? -8.682 34.534 -4.170 1.00 29.44 91 LEU D C 1
ATOM 5559 O O . LEU D 1 99 ? -9.467 34.248 -5.080 1.00 31.66 91 LEU D O 1
ATOM 5564 N N . ALA D 1 100 ? -7.476 33.991 -4.068 1.00 28.04 92 ALA D N 1
ATOM 5565 C CA . ALA D 1 100 ? -7.043 32.962 -5.002 1.00 25.14 92 ALA D CA 1
ATOM 5566 C C . ALA D 1 100 ? -7.598 31.622 -4.540 1.00 29.43 92 ALA D C 1
ATOM 5567 O O . ALA D 1 100 ? -7.457 31.265 -3.377 1.00 36.30 92 ALA D O 1
ATOM 5569 N N . VAL D 1 101 ? -8.260 30.907 -5.445 1.00 28.86 93 VAL D N 1
ATOM 5570 C CA . VAL D 1 101 ? -8.857 29.610 -5.135 1.00 27.53 93 VAL D CA 1
ATOM 5571 C C . VAL D 1 101 ? -8.489 28.562 -6.192 1.00 25.82 93 VAL D C 1
ATOM 5572 O O . VAL D 1 101 ? -8.575 28.816 -7.393 1.00 29.83 93 VAL D O 1
ATOM 5576 N N . SER D 1 102 ? -8.053 27.394 -5.733 1.00 25.41 94 SER D N 1
ATOM 5577 C CA . SER D 1 102 ? -7.719 26.283 -6.622 1.00 26.39 94 SER D CA 1
ATOM 5578 C C . SER D 1 102 ? -8.908 25.821 -7.467 1.00 25.31 94 SER D C 1
ATOM 5579 O O . SER D 1 102 ? -10.016 25.641 -6.968 1.00 35.37 94 SER D O 1
ATOM 5582 N N . ASP D 1 103 ? -8.675 25.605 -8.748 1.00 28.34 95 ASP D N 1
ATOM 5583 C CA . ASP D 1 103 ? -9.706 25.023 -9.588 1.00 28.56 95 ASP D CA 1
ATOM 5584 C C . ASP D 1 103 ? -9.993 23.569 -9.222 1.00 32.41 95 ASP D C 1
ATOM 5585 O O . ASP D 1 103 ? -11.078 23.058 -9.500 1.00 36.11 95 ASP D O 1
ATOM 5590 N N . LEU D 1 104 ? -9.037 22.902 -8.583 1.00 29.90 96 LEU D N 1
ATOM 5591 C CA . LEU D 1 104 ? -9.308 21.547 -8.099 1.00 33.26 96 LEU D CA 1
ATOM 5592 C C . LEU D 1 104 ? -10.328 21.658 -6.960 1.00 37.00 96 LEU D C 1
ATOM 5593 O O . LEU D 1 104 ? -11.328 20.928 -6.953 1.00 33.47 96 LEU D O 1
ATOM 5598 N N . ALA D 1 105 ? -10.090 22.593 -6.030 1.00 29.78 97 ALA D N 1
ATOM 5599 C CA . ALA D 1 105 ? -11.022 22.854 -4.927 1.00 24.40 97 ALA D CA 1
ATOM 5600 C C . ALA D 1 105 ? -12.401 23.214 -5.449 1.00 24.98 97 ALA D C 1
ATOM 5601 O O . ALA D 1 105 ? -13.410 22.766 -4.912 1.00 29.16 97 ALA D O 1
ATOM 5603 N N . ILE D 1 106 ? -12.441 24.024 -6.508 1.00 29.79 98 ILE D N 1
ATOM 5604 C CA . ILE D 1 106 ? -13.716 24.444 -7.095 1.00 31.95 98 ILE D CA 1
ATOM 5605 C C . ILE D 1 106 ? -14.478 23.230 -7.636 1.00 34.26 98 ILE D C 1
ATOM 5606 O O . ILE D 1 106 ? -15.706 23.139 -7.472 1.00 31.48 98 ILE D O 1
ATOM 5611 N N . LEU D 1 107 ? -13.751 22.299 -8.267 1.00 33.30 99 LEU D N 1
ATOM 5612 C CA . LEU D 1 107 ? -14.343 21.055 -8.773 1.00 33.52 99 LEU D CA 1
ATOM 5613 C C . LEU D 1 107 ? -14.944 20.256 -7.639 1.00 26.29 99 LEU D C 1
ATOM 5614 O O . LEU D 1 107 ? -16.060 19.738 -7.740 1.00 33.61 99 LEU D O 1
ATOM 5619 N N . ALA D 1 108 ? -14.204 20.188 -6.544 1.00 31.05 100 ALA D N 1
ATOM 5620 C CA . ALA D 1 108 ? -14.630 19.433 -5.377 1.00 33.30 100 ALA D CA 1
ATOM 5621 C C . ALA D 1 108 ? -15.913 20.021 -4.818 1.00 33.15 100 ALA D C 1
ATOM 5622 O O . ALA D 1 108 ? -16.878 19.290 -4.567 1.00 40.18 100 ALA D O 1
ATOM 5624 N N . GLN D 1 109 ? -15.934 21.343 -4.649 1.00 37.91 101 GLN D N 1
ATOM 5625 C CA . GLN D 1 109 ? -17.095 22.020 -4.065 1.00 26.42 101 GLN D CA 1
ATOM 5626 C C . GLN D 1 109 ? -18.323 21.868 -4.969 1.00 28.10 101 GLN D C 1
ATOM 5627 O O . GLN D 1 109 ? -19.444 21.681 -4.490 1.00 32.75 101 GLN D O 1
ATOM 5633 N N . ARG D 1 110 ? -18.102 21.914 -6.280 1.00 35.10 102 ARG D N 1
ATOM 5634 C CA . ARG D 1 110 ? -19.179 21.692 -7.249 1.00 30.04 102 ARG D CA 1
ATOM 5635 C C . ARG D 1 110 ? -19.725 20.259 -7.224 1.00 34.05 102 ARG D C 1
ATOM 5636 O O . ARG D 1 110 ? -20.941 20.043 -7.327 1.00 37.22 102 ARG D O 1
ATOM 5644 N N . ALA D 1 111 ? -18.833 19.275 -7.101 1.00 40.70 103 ALA D N 1
ATOM 5645 C CA . ALA D 1 111 ? -19.271 17.878 -7.044 1.00 40.40 103 ALA D CA 1
ATOM 5646 C C . ALA D 1 111 ? -20.084 17.687 -5.772 1.00 40.44 103 ALA D C 1
ATOM 5647 O O . ALA D 1 111 ? -21.091 16.960 -5.758 1.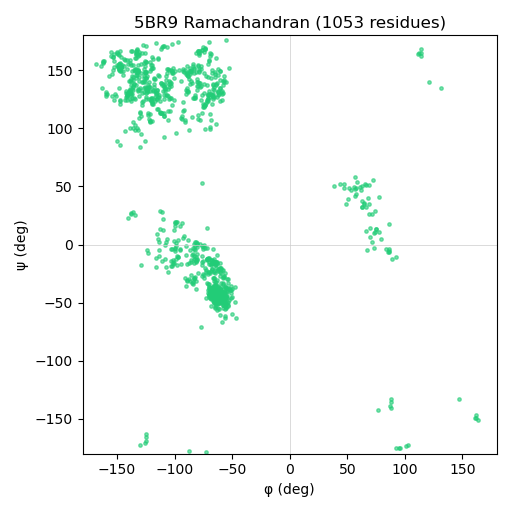00 41.92 103 ALA D O 1
ATOM 5649 N N . TYR D 1 112 ? -19.662 18.364 -4.705 1.00 38.05 104 TYR D N 1
ATOM 5650 C CA . TYR D 1 112 ? -20.414 18.292 -3.454 1.00 42.45 104 TYR D CA 1
ATOM 5651 C C . TYR D 1 112 ? -21.805 18.899 -3.646 1.00 44.07 104 TYR D C 1
ATOM 5652 O O . TYR D 1 112 ? -22.803 18.291 -3.255 1.00 47.83 104 TYR D O 1
ATOM 5661 N N . ARG D 1 113 ? -21.877 20.072 -4.280 1.00 37.99 105 ARG D N 1
ATOM 5662 C CA . ARG D 1 113 ? -23.168 20.724 -4.511 1.00 46.80 105 ARG D CA 1
ATOM 5663 C C . ARG D 1 113 ? -24.080 19.901 -5.413 1.00 51.63 105 ARG D C 1
ATOM 5664 O O . ARG D 1 113 ? -25.271 19.776 -5.143 1.00 59.02 105 ARG D O 1
ATOM 5672 N N . GLU D 1 114 ? -23.524 19.341 -6.482 1.00 51.65 106 GLU D N 1
ATOM 5673 C CA . GLU D 1 114 ? -24.343 18.632 -7.467 1.00 56.84 106 GLU D CA 1
ATOM 5674 C C . GLU D 1 114 ? -24.607 17.159 -7.140 1.00 61.88 106 GLU D C 1
ATOM 5675 O O . GLU D 1 114 ? -25.606 16.609 -7.592 1.00 67.05 106 GLU D O 1
ATOM 5681 N N . GLN D 1 115 ? -23.724 16.515 -6.373 1.00 61.18 107 GLN D N 1
ATOM 5682 C CA . GLN D 1 115 ? -23.891 15.083 -6.066 1.00 59.03 107 GLN D CA 1
ATOM 5683 C C . GLN D 1 115 ? -23.938 14.746 -4.571 1.00 54.62 107 GLN D C 1
ATOM 5684 O O . GLN D 1 115 ? -24.188 13.606 -4.217 1.00 54.40 107 GLN D O 1
ATOM 5690 N N . GLY D 1 116 ? -23.674 15.719 -3.703 1.00 53.84 108 GLY D N 1
ATOM 5691 C CA . GLY D 1 116 ? -23.577 15.455 -2.279 1.00 52.20 108 GLY D CA 1
ATOM 5692 C C . GLY D 1 116 ? -22.316 14.710 -1.847 1.00 53.87 108 GLY D C 1
ATOM 5693 O O . GLY D 1 116 ? -22.213 14.262 -0.702 1.00 55.00 108 GLY D O 1
ATOM 5694 N N . ALA D 1 117 ? -21.356 14.566 -2.757 1.00 49.81 109 ALA D N 1
ATOM 5695 C CA . ALA D 1 117 ? -20.112 13.857 -2.444 1.00 46.89 109 ALA D CA 1
ATOM 5696 C C . ALA D 1 117 ? -19.239 14.674 -1.510 1.00 46.88 109 ALA D C 1
ATOM 5697 O O . ALA D 1 117 ? -18.893 15.813 -1.824 1.00 43.73 109 ALA D O 1
ATOM 5699 N N . GLU D 1 118 ? -18.873 14.079 -0.376 1.00 44.34 110 GLU D N 1
ATOM 5700 C CA . GLU D 1 118 ? -18.099 14.765 0.647 1.00 41.77 110 GLU D CA 1
ATOM 5701 C C . GLU D 1 118 ? -16.631 14.396 0.557 1.00 41.32 110 GLU D C 1
ATOM 5702 O O . GLU D 1 118 ? -15.798 14.937 1.272 1.00 39.52 110 GLU D O 1
ATOM 5708 N N . ARG D 1 119 ? -16.320 13.460 -0.325 1.00 42.48 111 ARG D N 1
ATOM 5709 C CA . ARG D 1 119 ? -14.937 13.097 -0.582 1.00 41.99 111 ARG D CA 1
ATOM 5710 C C . ARG D 1 119 ? -14.705 13.106 -2.068 1.00 42.60 111 ARG D C 1
ATOM 5711 O O . ARG D 1 119 ? -15.253 12.275 -2.802 1.00 43.48 111 ARG D O 1
ATOM 5719 N N . VAL D 1 120 ? -13.886 14.047 -2.519 1.00 36.32 112 VAL D N 1
ATOM 5720 C CA . VAL D 1 120 ? -13.694 14.199 -3.940 1.00 31.69 112 VAL D CA 1
ATOM 5721 C C . VAL D 1 120 ? -12.229 14.208 -4.331 1.00 32.65 112 VAL D C 1
ATOM 5722 O O . VAL D 1 120 ? -11.443 15.032 -3.860 1.00 29.05 112 VAL D O 1
ATOM 5726 N N . ALA D 1 121 ? -11.884 13.274 -5.209 1.00 34.15 113 ALA D N 1
ATOM 5727 C CA . ALA D 1 121 ? -10.612 13.291 -5.910 1.00 41.05 113 ALA D CA 1
ATOM 5728 C C . ALA D 1 121 ? -10.813 14.056 -7.215 1.00 36.08 113 ALA D C 1
ATOM 5729 O O . ALA D 1 121 ? -11.424 13.551 -8.157 1.00 36.08 113 ALA D O 1
ATOM 5731 N N . ALA D 1 122 ? -10.306 15.283 -7.248 1.00 31.41 114 ALA D N 1
ATOM 5732 C CA . ALA D 1 122 ? -10.444 16.152 -8.408 1.00 29.28 114 ALA D CA 1
ATOM 5733 C C . ALA D 1 122 ? -9.289 15.925 -9.356 1.00 29.43 114 ALA D C 1
ATOM 5734 O O . ALA D 1 122 ? -8.138 15.822 -8.940 1.00 32.17 114 ALA D O 1
ATOM 5736 N N . ALA D 1 123 ? -9.597 15.815 -10.638 1.00 34.66 115 ALA D N 1
ATOM 5737 C CA . ALA D 1 123 ? -8.564 15.523 -11.621 1.00 36.76 115 ALA D CA 1
ATOM 5738 C C . ALA D 1 123 ? -8.814 16.321 -12.881 1.00 37.92 115 ALA D C 1
ATOM 5739 O O . ALA D 1 123 ? -9.885 16.252 -13.471 1.00 38.71 115 ALA D O 1
ATOM 5741 N N . ILE D 1 124 ? -7.820 17.093 -13.288 1.00 38.97 116 ILE D N 1
ATOM 5742 C CA . ILE D 1 124 ? -7.971 17.930 -14.464 1.00 43.81 116 ILE D CA 1
ATOM 5743 C C . ILE D 1 124 ? -6.958 17.474 -15.481 1.00 45.43 116 ILE D C 1
ATOM 5744 O O . ILE D 1 124 ? -5.800 17.224 -15.145 1.00 44.38 116 ILE D O 1
ATOM 5749 N N . ASP D 1 125 ? -7.403 17.353 -16.724 1.00 51.78 117 ASP D N 1
ATOM 5750 C CA . ASP D 1 125 ? -6.529 16.914 -17.791 1.00 56.52 117 ASP D CA 1
ATOM 5751 C C . ASP D 1 125 ? -5.398 17.925 -17.907 1.00 58.33 117 ASP D C 1
ATOM 5752 O O . ASP D 1 125 ? -5.639 19.116 -18.047 1.00 61.17 117 ASP D O 1
ATOM 5757 N N . ALA D 1 126 ? -4.166 17.448 -17.789 1.00 63.40 118 ALA D N 1
ATOM 5758 C CA . ALA D 1 126 ? -2.997 18.303 -17.929 1.00 68.88 118 ALA D CA 1
ATOM 5759 C C . ALA D 1 126 ? -2.256 17.915 -19.193 1.00 83.83 118 ALA D C 1
ATOM 5760 O O . ALA D 1 126 ? -2.533 16.873 -19.786 1.00 94.58 118 ALA D O 1
ATOM 5762 N N . ARG D 1 127 ? -1.309 18.745 -19.606 1.00 85.83 119 ARG D N 1
ATOM 5763 C CA . ARG D 1 127 ? -0.568 18.465 -20.829 1.00 97.38 119 ARG D CA 1
ATOM 5764 C C . ARG D 1 127 ? 0.265 17.183 -20.709 1.00 92.60 119 ARG D C 1
ATOM 5765 O O . ARG D 1 127 ? 0.525 16.697 -19.603 1.00 87.27 119 ARG D O 1
ATOM 5767 N N . MET D 1 128 ? 0.644 16.635 -21.862 1.00 88.98 120 MET D N 1
ATOM 5768 C CA . MET D 1 128 ? 1.618 15.549 -21.947 1.00 88.76 120 MET D CA 1
ATOM 5769 C C . MET D 1 128 ? 1.252 14.300 -21.142 1.00 78.76 120 MET D C 1
ATOM 5770 O O . MET D 1 128 ? 2.081 13.772 -20.396 1.00 77.90 120 MET D O 1
ATOM 5772 N N . ASP D 1 129 ? 0.012 13.842 -21.295 1.00 70.06 121 ASP D N 1
ATOM 5773 C CA . ASP D 1 129 ? -0.439 12.563 -20.743 1.00 62.56 121 ASP D CA 1
ATOM 5774 C C . ASP D 1 129 ? -0.418 12.518 -19.212 1.00 61.66 121 ASP D C 1
ATOM 5775 O O . ASP D 1 129 ? -0.122 11.477 -18.617 1.00 62.23 121 ASP D O 1
ATOM 5780 N N . GLU D 1 130 ? -0.741 13.646 -18.581 1.00 59.43 122 GLU D N 1
ATOM 5781 C CA . GLU D 1 130 ? -0.790 13.729 -17.123 1.00 59.61 122 GLU D CA 1
ATOM 5782 C C . GLU D 1 130 ? -2.070 14.399 -16.630 1.00 56.39 122 GLU D C 1
ATOM 5783 O O . GLU D 1 130 ? -2.817 14.994 -17.403 1.00 59.37 122 GLU D O 1
ATOM 5789 N N . VAL D 1 131 ? -2.319 14.306 -15.332 1.00 51.61 123 VAL D N 1
ATOM 5790 C CA . VAL D 1 131 ? -3.451 15.003 -14.748 1.00 48.08 123 VAL D CA 1
ATOM 5791 C C . VAL D 1 131 ? -2.964 15.888 -13.615 1.00 46.02 123 VAL D C 1
ATOM 5792 O O . VAL D 1 131 ? -1.975 15.566 -12.948 1.00 42.15 123 VAL D O 1
ATOM 5796 N N . TYR D 1 132 ? -3.655 17.015 -13.427 1.00 42.49 124 TYR D N 1
ATOM 5797 C CA . TYR D 1 132 ? -3.571 17.781 -12.192 1.00 38.86 124 TYR D CA 1
ATOM 5798 C C . TYR D 1 132 ? -4.479 17.110 -11.169 1.00 38.54 124 TYR D C 1
ATOM 5799 O O . TYR D 1 132 ? -5.630 16.797 -11.476 1.00 34.58 124 TYR D O 1
ATOM 5808 N N . TRP D 1 133 ? -3.977 16.914 -9.951 1.00 39.07 125 TRP D N 1
ATOM 5809 C CA . TRP D 1 133 ? -4.648 16.048 -8.983 1.00 36.64 125 TRP D CA 1
ATOM 5810 C C . TRP D 1 133 ? -4.703 16.648 -7.573 1.00 34.01 125 TRP D C 1
ATOM 5811 O O . TRP D 1 133 ? -3.714 17.167 -7.072 1.00 28.38 125 TRP D O 1
ATOM 5822 N N . GLY D 1 134 ? -5.867 16.552 -6.938 1.00 30.91 126 GLY D N 1
ATOM 5823 C CA . GLY D 1 134 ? -6.037 16.991 -5.565 1.00 26.09 126 GLY D CA 1
ATOM 5824 C C . GLY D 1 134 ? -7.281 16.447 -4.900 1.00 25.80 126 GLY D C 1
ATOM 5825 O O . GLY D 1 134 ? -8.366 16.449 -5.470 1.00 34.84 126 GLY D O 1
ATOM 5826 N N . CYS D 1 135 ? -7.119 15.973 -3.676 1.00 35.35 127 CYS D N 1
ATOM 5827 C CA . CYS D 1 135 ? -8.215 15.351 -2.952 1.00 28.25 127 CYS D CA 1
ATOM 5828 C C . CYS D 1 135 ? -8.769 16.261 -1.861 1.00 28.76 127 CYS D C 1
ATOM 5829 O O . CYS D 1 135 ? -8.015 16.890 -1.118 1.00 37.59 127 CYS D O 1
ATOM 5832 N N . TYR D 1 136 ? -10.092 16.325 -1.775 1.00 30.06 128 TYR D N 1
ATOM 5833 C CA . TYR D 1 136 ? -10.769 17.263 -0.884 1.00 26.00 128 TYR D CA 1
ATOM 5834 C C . TYR D 1 136 ? -11.833 16.568 -0.039 1.00 32.12 128 TYR D C 1
ATOM 5835 O O . TYR D 1 136 ? -12.554 15.686 -0.525 1.00 32.41 128 TYR D O 1
ATOM 5844 N N . GLN D 1 137 ? -11.936 16.962 1.227 1.00 31.59 129 GLN D N 1
ATOM 5845 C CA . GLN D 1 137 ? -13.000 16.440 2.075 1.00 34.40 129 GLN D CA 1
ATOM 5846 C C . GLN D 1 137 ? -13.802 17.573 2.702 1.00 38.42 129 GLN D C 1
ATOM 5847 O O . GLN D 1 137 ? -13.281 18.666 2.954 1.00 40.28 129 GLN D O 1
ATOM 5853 N N . LEU D 1 138 ? -15.088 17.315 2.924 1.00 38.34 130 LEU D N 1
ATOM 5854 C CA . LEU D 1 138 ? -15.999 18.361 3.368 1.00 37.38 130 LEU D CA 1
ATOM 5855 C C . LEU D 1 138 ? -15.731 18.658 4.825 1.00 41.65 130 LEU D C 1
ATOM 5856 O O . LEU D 1 138 ? -15.638 17.744 5.637 1.00 42.67 130 LEU D O 1
ATOM 5861 N N . GLN D 1 139 ? -15.570 19.937 5.139 1.00 42.11 131 GLN D N 1
ATOM 5862 C CA . GLN D 1 139 ? -15.346 20.382 6.506 1.00 46.60 131 GLN D CA 1
ATOM 5863 C C . GLN D 1 139 ? -16.239 21.585 6.775 1.00 46.45 131 GLN D C 1
ATOM 5864 O O . GLN D 1 139 ? -15.935 22.699 6.336 1.00 48.76 131 GLN D O 1
ATOM 5870 N N . GLN D 1 140 ? -17.336 21.353 7.487 1.00 45.74 132 GLN D N 1
ATOM 5871 C CA . GLN D 1 140 ? -18.291 22.404 7.813 1.00 57.20 132 GLN D CA 1
ATOM 5872 C C . GLN D 1 140 ? -18.759 23.153 6.568 1.00 58.22 132 GLN D C 1
ATOM 5873 O O . GLN D 1 140 ? -18.775 24.385 6.550 1.00 62.07 132 GLN D O 1
ATOM 5879 N N . GLY D 1 141 ? -19.129 22.411 5.527 1.00 50.66 133 GLY D N 1
ATOM 5880 C CA . GLY D 1 141 ? -19.692 23.019 4.331 1.00 45.32 133 GLY D CA 1
ATOM 5881 C C . GLY D 1 141 ? -18.680 23.352 3.255 1.00 36.20 133 GLY D C 1
ATOM 5882 O O . GLY D 1 141 ? -19.051 23.656 2.128 1.00 43.19 133 GLY D O 1
ATOM 5883 N N . GLU D 1 142 ? -17.399 23.268 3.597 1.00 34.99 134 GLU D N 1
ATOM 5884 C CA . GLU D 1 142 ? -16.325 23.654 2.681 1.00 37.31 134 GLU D CA 1
ATOM 5885 C C . GLU D 1 142 ? -15.448 22.461 2.325 1.00 36.57 134 GLU D C 1
ATOM 5886 O O . GLU D 1 142 ? -15.013 21.742 3.214 1.00 34.74 134 GLU D O 1
ATOM 5892 N N . MET D 1 143 ? -15.192 22.257 1.031 1.00 33.01 135 MET D N 1
ATOM 5893 C CA . MET D 1 143 ? -14.332 21.166 0.594 1.00 34.14 135 MET D CA 1
ATOM 5894 C C . MET D 1 143 ? -12.886 21.596 0.779 1.00 35.33 135 MET D C 1
ATOM 5895 O O . MET D 1 143 ? -12.411 22.494 0.098 1.00 36.23 135 MET D O 1
ATOM 5900 N N . ARG D 1 144 ? -12.201 20.959 1.722 1.00 39.48 136 ARG D N 1
ATOM 5901 C CA . ARG D 1 144 ? -10.840 21.328 2.107 1.00 32.63 136 ARG D CA 1
ATOM 5902 C C . ARG D 1 144 ? -9.831 20.301 1.607 1.00 37.51 136 ARG D C 1
ATOM 5903 O O . ARG D 1 144 ? -10.111 19.106 1.592 1.00 38.41 136 ARG D O 1
ATOM 5911 N N . LEU D 1 145 ? -8.647 20.767 1.235 1.00 34.82 137 LEU D N 1
ATOM 5912 C CA . LEU D 1 145 ? -7.618 19.892 0.696 1.00 33.28 137 LEU D CA 1
ATOM 5913 C C . LEU D 1 145 ? -7.090 18.873 1.710 1.00 34.66 137 LEU D C 1
ATOM 5914 O O . LEU D 1 145 ? -6.784 19.208 2.858 1.00 34.32 137 LEU D O 1
ATOM 5919 N N . ALA D 1 146 ? -7.000 17.616 1.283 1.00 38.01 138 ALA D N 1
ATOM 5920 C CA . ALA D 1 146 ? -6.312 16.588 2.063 1.00 36.42 138 ALA D CA 1
ATOM 5921 C C . ALA D 1 146 ? -5.058 16.171 1.297 1.00 30.09 138 ALA D C 1
ATOM 5922 O O . ALA D 1 146 ? -5.122 15.789 0.126 1.00 31.38 138 ALA D O 1
ATOM 5924 N N . GLY D 1 147 ? -3.910 16.284 1.944 1.00 31.82 139 GLY D N 1
ATOM 5925 C CA . GLY D 1 147 ? -2.654 16.064 1.258 1.00 44.22 139 GLY D CA 1
ATOM 5926 C C . GLY D 1 147 ? -2.299 17.258 0.385 1.00 49.03 139 GLY D C 1
ATOM 5927 O O . GLY D 1 147 ? -2.551 18.406 0.760 1.00 48.62 139 GLY D O 1
ATOM 5928 N N . SER D 1 148 ? -1.725 16.987 -0.785 1.00 45.54 140 SER D N 1
ATOM 5929 C CA . SER D 1 148 ? -1.261 18.048 -1.670 1.00 41.97 140 SER D CA 1
ATOM 5930 C C . SER D 1 148 ? -1.859 17.914 -3.054 1.00 37.31 140 SER D C 1
ATOM 5931 O O . SER D 1 148 ? -2.400 16.872 -3.408 1.00 35.38 140 SER D O 1
ATOM 5934 N N . GLU D 1 149 ? -1.750 18.987 -3.822 1.00 38.16 141 GLU D N 1
ATOM 5935 C CA . GLU D 1 149 ? -2.108 18.996 -5.231 1.00 32.93 141 GLU D CA 1
ATOM 5936 C C . GLU D 1 149 ? -0.860 18.620 -6.002 1.00 38.47 141 GLU D C 1
ATOM 5937 O O . GLU D 1 149 ? 0.241 18.962 -5.583 1.00 41.44 141 GLU D O 1
ATOM 5943 N N . ALA D 1 150 ? -1.010 17.917 -7.118 1.00 39.46 142 ALA D N 1
ATOM 5944 C CA . ALA D 1 150 ? 0.155 17.548 -7.912 1.00 38.43 142 ALA D CA 1
ATOM 5945 C C . ALA D 1 150 ? -0.182 17.355 -9.380 1.00 42.33 142 ALA D C 1
ATOM 5946 O O . ALA D 1 150 ? -1.342 17.176 -9.757 1.00 41.92 142 ALA D O 1
ATOM 5948 N N . VAL D 1 151 ? 0.848 17.398 -10.209 1.00 44.81 143 VAL D N 1
ATOM 5949 C CA . VAL D 1 151 ? 0.692 17.028 -11.599 1.00 48.31 143 VAL D CA 1
ATOM 5950 C C . VAL D 1 151 ? 1.417 15.694 -11.761 1.00 47.79 143 VAL D C 1
ATOM 5951 O O . VAL D 1 151 ? 2.562 15.555 -11.352 1.00 54.02 143 VAL D O 1
ATOM 5955 N N . LEU D 1 152 ? 0.725 14.712 -12.332 1.00 41.68 144 LEU D N 1
ATOM 5956 C CA . LEU D 1 152 ? 1.106 13.307 -12.200 1.00 43.06 144 LEU D CA 1
ATOM 5957 C C . LEU D 1 152 ? 0.560 12.453 -13.322 1.00 44.77 144 LEU D C 1
ATOM 5958 O O . LEU D 1 152 ? -0.551 12.680 -13.795 1.00 48.14 144 LEU D O 1
ATOM 5963 N N . PRO D 1 153 ? 1.335 11.453 -13.738 1.00 47.64 145 PRO D N 1
ATOM 5964 C CA . PRO D 1 153 ? 0.759 10.386 -14.557 1.00 52.88 145 PRO D CA 1
ATOM 5965 C C . PRO D 1 153 ? -0.423 9.772 -13.828 1.00 48.06 145 PRO D C 1
ATOM 5966 O O . PRO D 1 153 ? -0.348 9.613 -12.612 1.00 48.13 145 PRO D O 1
ATOM 5970 N N . PRO D 1 154 ? -1.504 9.462 -14.554 1.00 53.97 146 PRO D N 1
ATOM 5971 C CA . PRO D 1 154 ? -2.663 8.744 -14.013 1.00 53.53 146 PRO D CA 1
ATOM 5972 C C . PRO D 1 154 ? -2.257 7.508 -13.212 1.00 54.11 146 PRO D C 1
ATOM 5973 O O . PRO D 1 154 ? -2.895 7.209 -12.208 1.00 53.40 146 PRO D O 1
ATOM 5977 N N . GLU D 1 155 ? -1.209 6.814 -13.655 1.00 48.59 147 GLU D N 1
ATOM 5978 C CA . GLU D 1 155 ? -0.741 5.604 -12.984 1.00 49.39 147 GLU D CA 1
ATOM 5979 C C . GLU D 1 155 ? -0.240 5.848 -11.563 1.00 51.13 147 GLU D C 1
ATOM 5980 O O . GLU D 1 155 ? -0.093 4.895 -10.804 1.00 47.60 147 GLU D O 1
ATOM 5986 N N . ARG D 1 156 ? 0.043 7.099 -11.202 1.00 45.69 148 ARG D N 1
ATOM 5987 C CA . ARG D 1 156 ? 0.667 7.352 -9.905 1.00 44.51 148 ARG D CA 1
ATOM 5988 C C . ARG D 1 156 ? -0.219 8.118 -8.931 1.00 49.77 148 ARG D C 1
ATOM 5989 O O . ARG D 1 156 ? 0.222 8.431 -7.829 1.00 47.84 148 ARG D O 1
ATOM 5997 N N . VAL D 1 157 ? -1.452 8.436 -9.316 1.00 48.99 149 VAL D N 1
ATOM 5998 C CA . VAL D 1 157 ? -2.332 9.169 -8.400 1.00 46.06 149 VAL D CA 1
ATOM 5999 C C . VAL D 1 157 ? -2.756 8.259 -7.249 1.00 50.67 149 VAL D C 1
ATOM 6000 O O . VAL D 1 157 ? -2.939 7.048 -7.425 1.00 40.71 149 VAL D O 1
ATOM 6004 N N . ALA D 1 158 ? -2.885 8.847 -6.067 1.00 50.05 150 ALA D N 1
ATOM 6005 C CA . ALA D 1 158 ? -3.339 8.133 -4.882 1.00 42.45 150 ALA D CA 1
ATOM 6006 C C . ALA D 1 158 ? -4.281 9.027 -4.073 1.00 37.59 150 ALA D C 1
ATOM 6007 O O . ALA D 1 158 ? -4.220 10.250 -4.179 1.00 39.32 150 ALA D O 1
ATOM 6009 N N . VAL D 1 159 ? -5.165 8.418 -3.286 1.00 34.95 151 VAL D N 1
ATOM 6010 C CA . VAL D 1 159 ? -6.023 9.165 -2.374 1.00 34.54 151 VAL D CA 1
ATOM 6011 C C . VAL D 1 159 ? -5.450 9.066 -0.966 1.00 37.95 151 VAL D C 1
ATOM 6012 O O . VAL D 1 159 ? -4.755 8.103 -0.643 1.00 40.98 151 VAL D O 1
ATOM 6016 N N . PRO D 1 160 ? -5.713 10.084 -0.135 1.00 39.09 152 PRO D N 1
ATOM 6017 C CA . PRO D 1 160 ? -5.161 10.156 1.220 1.00 34.07 152 PRO D CA 1
ATOM 6018 C C . PRO D 1 160 ? -6.042 9.447 2.227 1.00 36.09 152 PRO D C 1
ATOM 6019 O O . PRO D 1 160 ? -5.604 9.170 3.346 1.00 37.20 152 PRO D O 1
ATOM 6023 N N . TRP D 1 161 ? -7.279 9.167 1.836 1.00 35.33 153 TRP D N 1
ATOM 6024 C CA A TRP D 1 161 ? -8.223 8.412 2.653 0.49 43.55 153 TRP D CA 1
ATOM 6025 C CA B TRP D 1 161 ? -8.155 8.415 2.721 0.51 43.64 153 TRP D CA 1
ATOM 6026 C C . TRP D 1 161 ? -8.029 6.918 2.477 1.00 47.91 153 TRP D C 1
ATOM 6027 O O . TRP D 1 161 ? -7.374 6.476 1.537 1.00 53.86 153 TRP D O 1
ATOM 6048 N N . ASP D 1 162 ? -8.637 6.156 3.368 1.00 44.76 154 ASP D N 1
ATOM 6049 C CA . ASP D 1 162 ? -8.798 4.732 3.185 1.00 46.00 154 ASP D CA 1
ATOM 6050 C C . ASP D 1 162 ? -9.956 4.586 2.206 1.00 56.43 154 ASP D C 1
ATOM 6051 O O . ASP D 1 162 ? -11.113 4.829 2.562 1.00 55.84 154 ASP D O 1
ATOM 6056 N N . ALA D 1 163 ? -9.637 4.203 0.971 1.00 62.83 155 ALA D N 1
ATOM 6057 C CA . ALA D 1 163 ? -10.621 4.143 -0.112 1.00 56.94 155 ALA D CA 1
ATOM 6058 C C . ALA D 1 163 ? -11.798 3.212 0.204 1.00 57.65 155 ALA D C 1
ATOM 6059 O O . ALA D 1 163 ? -12.878 3.355 -0.382 1.00 51.00 155 ALA D O 1
ATOM 6061 N N . ALA D 1 164 ? -11.583 2.274 1.132 1.00 59.18 156 ALA D N 1
ATOM 6062 C CA . ALA D 1 164 ? -12.586 1.275 1.501 1.00 65.59 156 ALA D CA 1
ATOM 6063 C C . ALA D 1 164 ? -13.494 1.751 2.639 1.00 75.32 156 ALA D C 1
ATOM 6064 O O . ALA D 1 164 ? -14.571 1.187 2.858 1.00 79.10 156 ALA D O 1
ATOM 6066 N N . ALA D 1 165 ? -13.058 2.789 3.352 1.00 73.54 157 ALA D N 1
ATOM 6067 C CA . ALA D 1 165 ? -13.738 3.258 4.565 1.00 74.98 157 ALA D CA 1
ATOM 6068 C C . ALA D 1 165 ? -15.023 4.032 4.276 1.00 74.24 157 ALA D C 1
ATOM 6069 O O . ALA D 1 165 ? -15.920 4.102 5.115 1.00 78.46 157 ALA D O 1
ATOM 6071 N N . ALA D 1 166 ? -15.097 4.621 3.091 1.00 70.58 158 ALA D N 1
ATOM 6072 C CA . ALA D 1 166 ? -16.226 5.459 2.718 1.00 71.33 158 ALA D CA 1
ATOM 6073 C C . ALA D 1 166 ? -16.159 5.735 1.228 1.00 68.95 158 ALA D C 1
ATOM 6074 O O . ALA D 1 166 ? -15.086 5.679 0.620 1.00 76.04 158 ALA D O 1
ATOM 6076 N N . ASP D 1 167 ? -17.311 6.020 0.638 1.00 56.17 159 ASP D N 1
ATOM 6077 C CA . ASP D 1 167 ? -17.366 6.294 -0.781 1.00 50.63 159 ASP D CA 1
ATOM 6078 C C . ASP D 1 167 ? -16.657 7.612 -1.050 1.00 49.04 159 ASP D C 1
ATOM 6079 O O . ASP D 1 167 ? -16.684 8.535 -0.227 1.00 48.51 159 ASP D O 1
ATOM 6081 N N . TRP D 1 168 ? -15.969 7.673 -2.179 1.00 47.59 160 TRP D N 1
ATOM 6082 C CA . TRP D 1 168 ? -15.391 8.916 -2.640 1.00 45.43 160 TRP D CA 1
ATOM 6083 C C . TRP D 1 168 ? -15.760 9.055 -4.109 1.00 44.02 160 TRP D C 1
ATOM 6084 O O . TRP D 1 168 ? -16.241 8.100 -4.724 1.00 41.98 160 TRP D O 1
ATOM 6095 N N . PHE D 1 169 ? -15.546 10.245 -4.659 1.00 37.93 161 PHE D N 1
ATOM 6096 C CA . PHE D 1 169 ? -16.091 10.604 -5.953 1.00 36.70 161 PHE D CA 1
ATOM 6097 C C . PHE D 1 169 ? -15.015 11.200 -6.858 1.00 34.95 161 PHE D C 1
ATOM 6098 O O . PHE D 1 169 ? -14.125 11.916 -6.389 1.00 34.11 161 PHE D O 1
ATOM 6106 N N . GLY D 1 170 ? -15.094 10.918 -8.155 1.00 42.26 162 GLY D N 1
ATOM 6107 C CA . GLY D 1 170 ? -14.135 11.456 -9.108 1.00 39.24 162 GLY D CA 1
ATOM 6108 C C . GLY D 1 170 ? -14.678 12.628 -9.911 1.00 48.27 162 GLY D C 1
ATOM 6109 O O . GLY D 1 170 ? -15.676 12.491 -10.619 1.00 51.86 162 GLY D O 1
ATOM 6110 N N . ALA D 1 171 ? -14.032 13.786 -9.803 1.00 44.33 163 ALA D N 1
ATOM 6111 C CA . ALA D 1 171 ? -14.513 14.986 -10.494 1.00 44.18 163 ALA D CA 1
ATOM 6112 C C . ALA D 1 171 ? -13.454 15.589 -11.397 1.00 43.68 163 ALA D C 1
ATOM 6113 O O . ALA D 1 171 ? -12.318 15.806 -10.980 1.00 40.44 163 ALA D O 1
ATOM 6115 N N . GLY D 1 172 ? -13.846 15.876 -12.634 1.00 42.65 164 GLY D N 1
ATOM 6116 C CA . GLY D 1 172 ? -12.973 16.569 -13.557 1.00 39.32 164 GLY D CA 1
ATOM 6117 C C . GLY D 1 172 ? -12.535 15.752 -14.752 1.00 48.70 164 GLY D C 1
ATOM 6118 O O . GLY D 1 172 ? -12.689 14.524 -14.781 1.00 54.65 164 GLY D O 1
ATOM 6119 N N . THR D 1 173 ? -11.944 16.438 -15.724 1.00 38.35 165 THR D N 1
ATOM 6120 C CA . THR D 1 173 ? -11.595 15.831 -16.999 1.00 48.43 165 THR D CA 1
ATOM 6121 C C . THR D 1 173 ? -10.417 14.857 -16.889 1.00 50.45 165 THR D C 1
ATOM 6122 O O . THR D 1 173 ? -10.169 14.074 -17.799 1.00 52.80 165 THR D O 1
ATOM 6126 N N . GLY D 1 174 ? -9.702 14.893 -15.773 1.00 45.49 166 GLY D N 1
ATOM 6127 C CA . GLY D 1 174 ? -8.643 13.928 -15.552 1.00 48.77 166 GLY D CA 1
ATOM 6128 C C . GLY D 1 174 ? -9.138 12.489 -15.529 1.00 43.81 166 GLY D C 1
ATOM 6129 O O . GLY D 1 174 ? -8.400 11.561 -15.868 1.00 48.87 166 GLY D O 1
ATOM 6130 N N . TRP D 1 175 ? -10.401 12.313 -15.148 1.00 42.57 167 TRP D N 1
ATOM 6131 C CA . TRP D 1 175 ? -11.001 10.992 -14.990 1.00 49.08 167 TRP D CA 1
ATOM 6132 C C . TRP D 1 175 ? -11.309 10.313 -16.330 1.00 52.92 167 TRP D C 1
ATOM 6133 O O . TRP D 1 175 ? -11.782 9.172 -16.372 1.00 55.51 167 TRP D O 1
ATOM 6144 N N . GLY D 1 176 ? -11.004 11.005 -17.425 1.00 48.27 168 GLY D N 1
ATOM 6145 C CA . GLY D 1 176 ? -10.966 10.367 -18.725 1.00 51.68 168 GLY D CA 1
ATOM 6146 C C . GLY D 1 176 ? -9.873 9.309 -18.772 1.00 59.99 168 GLY D C 1
ATOM 6147 O O . GLY D 1 176 ? -9.857 8.463 -19.667 1.00 57.80 168 GLY D O 1
ATOM 6148 N N . TYR D 1 177 ? -8.964 9.362 -17.797 1.00 55.02 169 TYR D N 1
ATOM 6149 C CA . TYR D 1 177 ? -7.845 8.431 -17.695 1.00 54.17 169 TYR D CA 1
ATOM 6150 C C . TYR D 1 177 ? -8.076 7.317 -16.678 1.00 52.48 169 TYR D C 1
ATOM 6151 O O . TYR D 1 177 ? -7.132 6.619 -16.318 1.00 57.03 169 TYR D O 1
ATOM 6160 N N . VAL D 1 178 ? -9.315 7.159 -16.216 1.00 49.42 170 VAL D N 1
ATOM 6161 C CA . VAL D 1 178 ? -9.627 6.315 -15.059 1.00 48.22 170 VAL D CA 1
ATOM 6162 C C . VAL D 1 178 ? -9.074 4.888 -15.161 1.00 57.35 170 VAL D C 1
ATOM 6163 O O . VAL D 1 178 ? -8.598 4.333 -14.168 1.00 56.32 170 VAL D O 1
ATOM 6167 N N . GLU D 1 179 ? -9.106 4.298 -16.350 1.00 60.22 171 GLU D N 1
ATOM 6168 C CA . GLU D 1 179 ? -8.661 2.911 -16.485 1.00 61.33 171 GLU D CA 1
ATOM 6169 C C . GLU D 1 179 ? -7.148 2.766 -16.361 1.00 59.17 171 GLU D C 1
ATOM 6170 O O . GLU D 1 179 ? -6.647 1.660 -16.220 1.00 57.87 171 GLU D O 1
ATOM 6176 N N . ARG D 1 180 ? -6.427 3.884 -16.403 1.00 57.88 172 ARG D N 1
ATOM 6177 C CA . ARG D 1 180 ? -4.981 3.860 -16.206 1.00 56.59 172 ARG D CA 1
ATOM 6178 C C . ARG D 1 180 ? -4.620 4.164 -14.761 1.00 54.51 172 ARG D C 1
ATOM 6179 O O . ARG D 1 180 ? -3.452 4.116 -14.382 1.00 51.47 172 ARG D O 1
ATOM 6187 N N . MET D 1 181 ? -5.634 4.476 -13.959 1.00 50.89 173 MET D N 1
ATOM 6188 C CA . MET D 1 181 ? -5.430 4.799 -12.554 1.00 52.42 173 MET D CA 1
ATOM 6189 C C . MET D 1 181 ? -5.451 3.579 -11.640 1.00 53.31 173 MET D C 1
ATOM 6190 O O . MET D 1 181 ? -6.200 2.635 -11.881 1.00 51.86 173 MET D O 1
ATOM 6195 N N . PRO D 1 182 ? -4.617 3.599 -10.583 1.00 57.78 174 PRO D N 1
ATOM 6196 C CA . PRO D 1 182 ? -4.480 2.432 -9.698 1.00 64.09 174 PRO D CA 1
ATOM 6197 C C . PRO D 1 182 ? -5.762 2.145 -8.936 1.00 59.79 174 PRO D C 1
ATOM 6198 O O . PRO D 1 182 ? -6.045 0.986 -8.641 1.00 64.82 174 PRO D O 1
ATOM 6202 N N . GLN D 1 183 ? -6.527 3.184 -8.619 1.00 51.10 175 GLN D N 1
ATOM 6203 C CA . GLN D 1 183 ? -7.807 2.971 -7.958 1.00 48.37 175 GLN D CA 1
ATOM 6204 C C . GLN D 1 183 ? -8.929 3.749 -8.644 1.00 54.23 175 GLN D C 1
ATOM 6205 O O . GLN D 1 183 ? -8.698 4.681 -9.420 1.00 62.07 175 GLN D O 1
ATOM 6211 N N . ARG D 1 184 ? -10.155 3.353 -8.340 1.00 56.58 176 ARG D N 1
ATOM 6212 C CA A ARG D 1 184 ? -11.336 3.834 -9.049 0.59 58.38 176 ARG D CA 1
ATOM 6213 C CA B ARG D 1 184 ? -11.304 3.913 -9.020 0.41 57.98 176 ARG D CA 1
ATOM 6214 C C . ARG D 1 184 ? -12.468 4.077 -8.051 1.00 55.56 176 ARG D C 1
ATOM 6215 O O . ARG D 1 184 ? -12.747 3.206 -7.220 1.00 54.69 176 ARG D O 1
ATOM 6230 N N . PRO D 1 185 ? -13.120 5.246 -8.119 1.00 48.87 177 PRO D N 1
ATOM 6231 C CA . PRO D 1 185 ? -14.215 5.579 -7.205 1.00 49.15 177 PRO D CA 1
ATOM 6232 C C . PRO D 1 185 ? -15.528 4.925 -7.590 1.00 53.18 177 PRO D C 1
ATOM 6233 O O . PRO D 1 185 ? -15.668 4.444 -8.716 1.00 53.36 177 PRO D O 1
ATOM 6237 N N . VAL D 1 186 ? -16.477 4.923 -6.659 1.00 59.91 178 VAL D N 1
ATOM 6238 C CA . VAL D 1 186 ? -17.781 4.316 -6.893 1.00 69.34 178 VAL D CA 1
ATOM 6239 C C . VAL D 1 186 ? -18.532 5.106 -7.981 1.00 63.92 178 VAL D C 1
ATOM 6240 O O . VAL D 1 186 ? -19.229 4.529 -8.810 1.00 70.85 178 VAL D O 1
ATOM 6244 N N . ALA D 1 187 ? -18.361 6.420 -8.003 1.00 53.30 179 ALA D N 1
ATOM 6245 C CA . ALA D 1 187 ? -18.955 7.231 -9.055 1.00 52.40 179 ALA D CA 1
ATOM 6246 C C . ALA D 1 187 ? -18.005 8.347 -9.469 1.00 54.85 179 ALA D C 1
ATOM 6247 O O . ALA D 1 187 ? -17.192 8.810 -8.666 1.00 52.43 179 ALA D O 1
ATOM 6249 N N . LEU D 1 188 ? -18.109 8.769 -10.727 1.00 55.02 180 LEU D N 1
ATOM 6250 C CA . LEU D 1 188 ? -17.303 9.871 -11.243 1.00 46.93 180 LEU D CA 1
ATOM 6251 C C . LEU D 1 188 ? -18.060 10.673 -12.291 1.00 48.59 180 LEU D C 1
ATOM 6252 O O . LEU D 1 188 ? -18.965 10.167 -12.948 1.00 51.46 180 LEU D O 1
ATOM 6257 N N . ASP D 1 189 ? -17.650 11.924 -12.454 1.00 48.96 181 ASP D N 1
ATOM 6258 C CA . ASP D 1 189 ? -18.181 12.794 -13.492 1.00 55.66 181 ASP D CA 1
ATOM 6259 C C . ASP D 1 189 ? -17.013 13.451 -14.214 1.00 56.77 181 ASP D C 1
ATOM 6260 O O . ASP D 1 189 ? -16.467 14.461 -13.746 1.00 54.37 181 ASP D O 1
ATOM 6265 N N . ALA D 1 190 ? -16.657 12.881 -15.362 1.00 52.53 182 ALA D N 1
ATOM 6266 C CA . ALA D 1 190 ? -15.46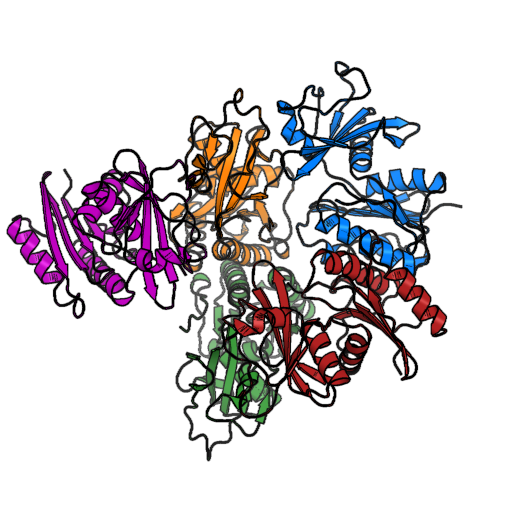7 13.280 -16.097 1.00 48.33 182 ALA D CA 1
ATOM 6267 C C . ALA D 1 190 ? -15.681 14.532 -16.940 1.00 51.28 182 ALA D C 1
ATOM 6268 O O . ALA D 1 190 ? -14.729 15.098 -17.472 1.00 58.52 182 ALA D O 1
ATOM 6270 N N . SER D 1 191 ? -16.922 14.989 -17.043 1.00 50.06 183 SER D N 1
ATOM 6271 C CA . SER D 1 191 ? -17.206 16.172 -17.849 1.00 52.56 183 SER D CA 1
ATOM 6272 C C . SER D 1 191 ? -17.245 17.448 -17.000 1.00 58.79 183 SER D C 1
ATOM 6273 O O . SER D 1 191 ? -17.383 18.550 -17.528 1.00 59.91 183 SER D O 1
ATOM 6276 N N . LEU D 1 192 ? -17.119 17.288 -15.688 1.00 52.89 184 LEU D N 1
ATOM 6277 C CA . LEU D 1 192 ? -17.306 18.388 -14.747 1.00 48.61 184 LEU D CA 1
ATOM 6278 C C . LEU D 1 192 ? -16.189 19.430 -14.833 1.00 44.51 184 LEU D C 1
ATOM 6279 O O . LEU D 1 192 ? -15.004 19.092 -14.743 1.00 42.60 184 LEU D O 1
ATOM 6284 N N . LEU D 1 193 ? -16.578 20.695 -15.015 1.00 37.84 185 LEU D N 1
ATOM 6285 C CA . LEU D 1 193 ? -15.635 21.807 -15.079 1.00 35.02 185 LEU D CA 1
ATOM 6286 C C . LEU D 1 193 ? -15.830 22.743 -13.889 1.00 40.32 185 LEU D C 1
ATOM 6287 O O . LEU D 1 193 ? -16.890 22.729 -13.267 1.00 35.22 185 LEU D O 1
ATOM 6292 N N . PRO D 1 194 ? -14.803 23.553 -13.563 1.00 39.82 186 PRO D N 1
ATOM 6293 C CA . PRO D 1 194 ? -14.929 24.629 -12.580 1.00 37.82 186 PRO D CA 1
ATOM 6294 C C . PRO D 1 194 ? -16.098 25.542 -12.913 1.00 41.43 186 PRO D C 1
ATOM 6295 O O . PRO D 1 194 ? -16.468 25.672 -14.077 1.00 43.58 186 PRO D O 1
ATOM 6299 N N . HIS D 1 195 ? -16.674 26.163 -11.897 1.00 36.54 187 HIS D N 1
ATOM 6300 C CA . HIS D 1 195 ? -17.840 26.995 -12.096 1.00 34.50 187 HIS D CA 1
ATOM 6301 C C . HIS D 1 195 ? -17.775 28.109 -11.066 1.00 31.06 187 HIS D C 1
ATOM 6302 O O . HIS D 1 195 ? -17.487 27.848 -9.900 1.00 38.10 187 HIS D O 1
ATOM 6309 N N . ALA D 1 196 ? -18.036 29.339 -11.500 1.00 33.18 188 ALA D N 1
ATOM 6310 C CA . ALA D 1 196 ? -17.932 30.525 -10.640 1.00 33.21 188 ALA D CA 1
ATOM 6311 C C . ALA D 1 196 ? -18.819 30.448 -9.406 1.00 32.56 188 ALA D C 1
ATOM 6312 O O . ALA D 1 196 ? -18.458 30.962 -8.359 1.00 33.06 188 ALA D O 1
ATOM 6314 N N . GLU D 1 197 ? -19.975 29.806 -9.538 1.00 33.32 189 GLU D N 1
ATOM 6315 C CA . GLU D 1 197 ? -20.899 29.626 -8.426 1.00 38.72 189 GLU D CA 1
ATOM 6316 C C . GLU D 1 197 ? -20.240 28.921 -7.218 1.00 39.53 189 GLU D C 1
ATOM 6317 O O . GLU D 1 197 ? -20.465 29.304 -6.066 1.00 37.04 189 GLU D O 1
ATOM 6323 N N . ASP D 1 198 ? -19.411 27.915 -7.488 1.00 31.47 190 ASP D N 1
ATOM 6324 C CA . ASP D 1 198 ? -18.774 27.129 -6.425 1.00 35.43 190 ASP D CA 1
ATOM 6325 C C . ASP D 1 198 ? -17.476 27.768 -5.968 1.00 36.89 190 ASP D C 1
ATOM 6326 O O . ASP D 1 198 ? -17.078 27.639 -4.798 1.00 32.51 190 ASP D O 1
ATOM 6331 N N . LEU D 1 199 ? -16.824 28.463 -6.896 1.00 32.60 191 LEU D N 1
ATOM 6332 C CA . LEU D 1 199 ? -15.750 29.382 -6.542 1.00 31.95 191 LEU D CA 1
ATOM 6333 C C . LEU D 1 199 ? -16.255 30.453 -5.550 1.00 30.89 191 LEU D C 1
ATOM 6334 O O . LEU D 1 199 ? -15.572 30.779 -4.570 1.00 33.47 191 LEU D O 1
ATOM 6339 N N . LEU D 1 200 ? -17.466 30.961 -5.787 1.00 27.71 192 LEU D N 1
ATOM 6340 C CA . LEU D 1 200 ? -18.061 31.971 -4.915 1.00 32.93 192 LEU D CA 1
ATOM 6341 C C . LEU D 1 200 ? -18.275 31.409 -3.509 1.00 37.79 192 LEU D C 1
ATOM 6342 O O . LEU D 1 200 ? -18.035 32.109 -2.519 1.00 36.40 192 LEU D O 1
ATOM 6347 N N . SER D 1 201 ? -18.724 30.152 -3.430 1.00 36.66 193 SER D N 1
ATOM 6348 C CA . SER D 1 201 ? -18.889 29.458 -2.145 1.00 36.35 193 SER D CA 1
ATOM 6349 C C . SER D 1 201 ? -17.592 29.409 -1.363 1.00 31.31 193 SER D C 1
ATOM 6350 O O . SER D 1 201 ? -17.557 29.702 -0.168 1.00 35.37 193 SER D O 1
ATOM 6353 N N . LEU D 1 202 ? -16.531 29.013 -2.051 1.00 31.86 194 LEU D N 1
ATOM 6354 C CA . LEU D 1 202 ? -15.224 28.863 -1.440 1.00 35.31 194 LEU D CA 1
ATOM 6355 C C . LEU D 1 202 ? -14.664 30.214 -1.007 1.00 35.39 194 LEU D C 1
ATOM 6356 O O . LEU D 1 202 ? -14.026 30.328 0.042 1.00 40.05 194 LEU D O 1
ATOM 6361 N N . ALA D 1 203 ? -14.913 31.230 -1.826 1.00 35.60 195 ALA D N 1
ATOM 6362 C CA . ALA D 1 203 ? -14.438 32.586 -1.562 1.00 37.60 195 ALA D CA 1
ATOM 6363 C C . ALA D 1 203 ? -15.013 33.117 -0.264 1.00 35.23 195 ALA D C 1
ATOM 6364 O O . ALA D 1 203 ? -14.316 33.776 0.501 1.00 36.62 195 ALA D O 1
ATOM 6366 N N . GLY D 1 204 ? -16.282 32.809 -0.018 1.00 30.39 196 GLY D N 1
ATOM 6367 C CA . GLY D 1 204 ? -16.955 33.235 1.200 1.00 34.98 196 GLY D CA 1
ATOM 6368 C C . GLY D 1 204 ? -16.322 32.687 2.459 1.00 40.80 196 GLY D C 1
ATOM 6369 O O . GLY D 1 204 ? -16.139 33.412 3.447 1.00 42.26 196 GLY D O 1
ATOM 6370 N N . PHE D 1 205 ? -15.984 31.400 2.430 1.00 42.13 197 PHE D N 1
ATOM 6371 C CA . PHE D 1 205 ? -15.274 30.802 3.553 1.00 46.70 197 PHE D CA 1
ATOM 6372 C C . PHE D 1 205 ? -13.946 31.525 3.733 1.00 40.84 197 PHE D C 1
ATOM 6373 O O . PHE D 1 205 ? -13.600 31.944 4.831 1.00 45.62 197 PHE D O 1
ATOM 6381 N N . ALA D 1 206 ? -13.223 31.688 2.632 1.00 34.25 198 ALA D N 1
ATOM 6382 C CA . ALA D 1 206 ? -11.901 32.285 2.667 1.00 37.30 198 ALA D CA 1
ATOM 6383 C C . ALA D 1 206 ? -11.968 33.732 3.173 1.00 43.77 198 ALA D C 1
ATOM 6384 O O . ALA D 1 206 ? -11.129 34.173 3.955 1.00 46.11 198 ALA D O 1
ATOM 6386 N N . TRP D 1 207 ? -12.983 34.459 2.729 1.00 36.25 199 TRP D N 1
ATOM 6387 C CA . TRP D 1 207 ? -13.162 35.844 3.134 1.00 37.45 199 TRP D CA 1
ATOM 6388 C C . TRP D 1 207 ? -13.507 35.959 4.606 1.00 42.73 199 TRP D C 1
ATOM 6389 O O . TRP D 1 207 ? -12.990 36.836 5.294 1.00 48.94 199 TRP D O 1
ATOM 6400 N N . ALA D 1 208 ? -14.381 35.081 5.096 1.00 41.36 200 ALA D N 1
ATOM 6401 C CA . ALA D 1 208 ? -14.777 35.135 6.504 1.00 40.96 200 ALA D CA 1
ATOM 6402 C C . ALA D 1 208 ? -13.618 34.763 7.432 1.00 45.94 200 ALA D C 1
ATOM 6403 O O . ALA D 1 208 ? -13.629 35.106 8.613 1.00 52.62 200 ALA D O 1
ATOM 6405 N N . ARG D 1 209 ? -12.623 34.061 6.900 1.00 45.87 201 ARG D N 1
ATOM 6406 C CA . ARG D 1 209 ? -11.412 33.787 7.660 1.00 50.20 201 ARG D CA 1
ATOM 6407 C C . ARG D 1 209 ? -10.435 34.957 7.583 1.00 58.70 201 ARG D C 1
ATOM 6408 O O . ARG D 1 209 ? -9.434 34.979 8.295 1.00 69.27 201 ARG D O 1
ATOM 6416 N N . GLY D 1 210 ? -10.726 35.917 6.710 1.00 55.97 202 GLY D N 1
ATOM 6417 C CA . GLY D 1 210 ? -9.882 37.091 6.531 1.00 57.66 202 GLY D CA 1
ATOM 6418 C C . GLY D 1 210 ? -8.628 36.850 5.706 1.00 54.84 202 GLY D C 1
ATOM 6419 O O . GLY D 1 210 ? -7.568 37.384 6.026 1.00 55.58 202 GLY D O 1
ATOM 6420 N N . GLU D 1 211 ? -8.759 36.072 4.630 1.00 44.52 203 GLU D N 1
ATOM 6421 C CA . GLU D 1 211 ? -7.614 35.617 3.834 1.00 47.88 203 GLU D CA 1
ATOM 6422 C C . GLU D 1 211 ? -7.293 36.379 2.530 1.00 53.35 203 GLU D C 1
ATOM 6423 O O . GLU D 1 211 ? -6.552 35.861 1.685 1.00 64.20 203 GLU D O 1
ATOM 6429 N N . GLY D 1 212 ? -7.831 37.578 2.346 1.00 41.29 204 GLY D N 1
ATOM 6430 C CA . GLY D 1 212 ? -7.545 38.325 1.125 1.00 46.05 204 GLY D CA 1
ATOM 6431 C C . GLY D 1 212 ? -6.106 38.801 0.987 1.00 45.48 204 GLY D C 1
ATOM 6432 O O . GLY D 1 212 ? -5.446 39.041 1.989 1.00 51.76 204 GLY D O 1
ATOM 6433 N N . VAL D 1 213 ? -5.608 38.917 -0.246 1.00 40.89 205 VAL D N 1
ATOM 6434 C CA . VAL D 1 213 ? -4.283 39.512 -0.484 1.00 34.35 205 VAL D CA 1
ATOM 6435 C C . VAL D 1 213 ? -4.402 40.671 -1.471 1.00 38.74 205 VAL D C 1
ATOM 6436 O O . VAL D 1 213 ? -5.464 40.884 -2.066 1.00 42.45 205 VAL D O 1
ATOM 6440 N N . GLU D 1 214 ? -3.313 41.419 -1.639 1.00 36.56 206 GLU D N 1
ATOM 6441 C CA . GLU D 1 214 ? -3.304 42.587 -2.517 1.00 42.55 206 GLU D CA 1
ATOM 6442 C C . GLU D 1 214 ? -3.160 42.180 -3.987 1.00 42.74 206 GLU D C 1
ATOM 6443 O O . GLU D 1 214 ? -2.611 41.120 -4.299 1.00 47.16 206 GLU D O 1
ATOM 6445 N N . ALA D 1 215 ? -3.668 43.033 -4.872 1.00 45.25 207 ALA D N 1
ATOM 6446 C CA . ALA D 1 215 ? -3.740 42.763 -6.308 1.00 47.58 207 ALA D CA 1
ATOM 6447 C C . ALA D 1 215 ? -2.425 42.282 -6.929 1.00 47.95 207 ALA D C 1
ATOM 6448 O O . ALA D 1 215 ? -2.430 41.408 -7.792 1.00 52.15 207 ALA D O 1
ATOM 6450 N N . GLU D 1 216 ? -1.302 42.839 -6.492 1.00 46.89 208 GLU D N 1
ATOM 6451 C CA . GLU D 1 216 ? -0.012 42.454 -7.059 1.00 52.99 208 GLU D CA 1
ATOM 6452 C C . GLU D 1 216 ? 0.397 41.015 -6.718 1.00 58.03 208 GLU D C 1
ATOM 6453 O O . GLU D 1 216 ? 1.323 40.476 -7.323 1.00 66.15 208 GLU D O 1
ATOM 6459 N N . GLN D 1 217 ? -0.285 40.393 -5.759 1.00 58.68 209 GLN D N 1
ATOM 6460 C CA . GLN D 1 217 ? 0.046 39.022 -5.369 1.00 62.21 209 GLN D CA 1
ATOM 6461 C C . GLN D 1 217 ? -0.904 37.996 -5.980 1.00 60.83 209 GLN D C 1
ATOM 6462 O O . GLN D 1 217 ? -0.794 36.803 -5.706 1.00 62.41 209 GLN D O 1
ATOM 6468 N N . ALA D 1 218 ? -1.837 38.456 -6.806 1.00 59.34 210 ALA D N 1
ATOM 6469 C CA . ALA D 1 218 ? -2.646 37.543 -7.604 1.00 58.32 210 ALA D CA 1
ATOM 6470 C C . ALA D 1 218 ? -1.770 36.885 -8.664 1.00 67.77 210 ALA D C 1
ATOM 6471 O O . ALA D 1 218 ? -1.474 37.480 -9.701 1.00 72.80 210 ALA D O 1
ATOM 6473 N N . LEU D 1 219 ? -1.345 35.659 -8.381 1.00 69.75 211 LEU D N 1
ATOM 6474 C CA . LEU D 1 219 ? -0.510 34.881 -9.286 1.00 67.19 211 LEU D CA 1
ATOM 6475 C C . LEU D 1 219 ? -1.196 33.566 -9.649 1.00 63.55 211 LEU D C 1
ATOM 6476 O O . LEU D 1 219 ? -1.944 33.008 -8.839 1.00 61.08 211 LEU D O 1
ATOM 6481 N N . PRO D 1 220 ? -0.940 33.059 -10.865 1.00 63.13 212 PRO D N 1
ATOM 6482 C CA . PRO D 1 220 ? -1.407 31.708 -11.191 1.00 63.19 212 PRO D CA 1
ATOM 6483 C C . PRO D 1 220 ? -0.613 30.646 -10.428 1.00 67.71 212 PRO D C 1
ATOM 6484 O O . PRO D 1 220 ? 0.531 30.894 -10.025 1.00 66.33 212 PRO D O 1
ATOM 6488 N N . VAL D 1 221 ? -1.222 29.482 -10.221 1.00 66.89 213 VAL D N 1
ATOM 6489 C CA . VAL D 1 221 ? -0.513 28.348 -9.645 1.00 67.18 213 VAL D CA 1
ATOM 6490 C C . VAL D 1 221 ? 0.003 27.477 -10.795 1.00 75.58 213 VAL D C 1
ATOM 6491 O O . VAL D 1 221 ? -0.671 27.306 -11.814 1.00 80.12 213 VAL D O 1
ATOM 6495 N N . TYR D 1 222 ? 1.216 26.956 -10.643 1.00 79.34 214 TYR D N 1
ATOM 6496 C CA . TYR D 1 222 ? 1.848 26.182 -11.704 1.00 83.28 214 TYR D CA 1
ATOM 6497 C C . TYR D 1 222 ? 2.817 25.141 -11.134 1.00 84.86 214 TYR D C 1
ATOM 6498 O O . TYR D 1 222 ? 3.081 25.103 -9.929 1.00 78.20 214 TYR D O 1
ATOM 6500 N N . MET E 1 9 ? 55.155 3.759 -21.219 1.00 98.70 1 MET E N 1
ATOM 6501 C CA . MET E 1 9 ? 53.994 2.879 -21.128 1.00 98.45 1 MET E CA 1
ATOM 6502 C C . MET E 1 9 ? 53.401 2.836 -19.721 1.00 98.49 1 MET E C 1
ATOM 6503 O O . MET E 1 9 ? 54.121 2.706 -18.734 1.00 99.32 1 MET E O 1
ATOM 6508 N N . SER E 1 10 ? 52.078 2.951 -19.647 1.00 100.97 2 SER E N 1
ATOM 6509 C CA . SER E 1 10 ? 51.359 3.024 -18.376 1.00 94.57 2 SER E CA 1
ATOM 6510 C C . SER E 1 10 ? 50.927 1.649 -17.857 1.00 93.00 2 SER E C 1
ATOM 6511 O O . SER E 1 10 ? 50.658 0.729 -18.631 1.00 88.88 2 SER E O 1
ATOM 6514 N N . THR E 1 11 ? 50.849 1.520 -16.538 1.00 94.72 3 THR E N 1
ATOM 6515 C CA . THR E 1 11 ? 50.307 0.314 -15.928 1.00 91.49 3 THR E CA 1
ATOM 6516 C C . THR E 1 11 ? 48.992 0.654 -15.239 1.00 80.55 3 THR E C 1
ATOM 6517 O O . THR E 1 11 ? 48.975 1.386 -14.251 1.00 84.58 3 THR E O 1
ATOM 6521 N N . LEU E 1 12 ? 47.894 0.111 -15.758 1.00 68.83 4 LEU E N 1
ATOM 6522 C CA . LEU E 1 12 ? 46.564 0.456 -15.263 1.00 65.63 4 LEU E CA 1
ATOM 6523 C C . LEU E 1 12 ? 45.780 -0.765 -14.796 1.00 74.66 4 LEU E C 1
ATOM 6524 O O . LEU E 1 12 ? 45.751 -1.793 -15.474 1.00 79.75 4 LEU E O 1
ATOM 6529 N N . LEU E 1 13 ? 45.128 -0.633 -13.645 1.00 76.44 5 LEU E N 1
ATOM 6530 C CA . LEU E 1 13 ? 44.271 -1.686 -13.106 1.00 73.37 5 LEU E CA 1
ATOM 6531 C C . LEU E 1 13 ? 42.800 -1.279 -13.181 1.00 68.97 5 LEU E C 1
ATOM 6532 O O . LEU E 1 13 ? 42.462 -0.130 -12.902 1.00 66.62 5 LEU E O 1
ATOM 6537 N N . ALA E 1 14 ? 41.935 -2.213 -13.572 1.00 66.11 6 ALA E N 1
ATOM 6538 C CA . ALA E 1 14 ? 40.506 -1.927 -13.694 1.00 63.35 6 ALA E CA 1
ATOM 6539 C C . ALA E 1 14 ? 39.625 -2.903 -12.894 1.00 63.62 6 ALA E C 1
ATOM 6540 O O . ALA E 1 14 ? 39.871 -4.111 -12.873 1.00 62.94 6 ALA E O 1
ATOM 6542 N N . LEU E 1 15 ? 38.582 -2.366 -12.263 1.00 60.12 7 LEU E N 1
ATOM 6543 C CA . LEU E 1 15 ? 37.644 -3.162 -11.475 1.00 55.73 7 LEU E CA 1
ATOM 6544 C C . LEU E 1 15 ? 36.215 -2.736 -11.798 1.00 52.44 7 LEU E C 1
ATOM 6545 O O . LEU E 1 15 ? 35.928 -1.548 -11.904 1.00 52.07 7 LEU E O 1
ATOM 6550 N N . ASP E 1 16 ? 35.314 -3.703 -11.940 1.00 53.89 8 ASP E N 1
ATOM 6551 C CA . ASP E 1 16 ? 33.907 -3.392 -12.124 1.00 51.81 8 ASP E CA 1
ATOM 6552 C C . ASP E 1 16 ? 33.027 -4.384 -11.375 1.00 53.29 8 ASP E C 1
ATOM 6553 O O . ASP E 1 16 ? 33.182 -5.594 -11.527 1.00 58.76 8 ASP E O 1
ATOM 6558 N N . THR E 1 17 ? 32.112 -3.865 -10.560 1.00 47.68 9 THR E N 1
ATOM 6559 C CA . THR E 1 17 ? 31.153 -4.690 -9.837 1.00 50.16 9 THR E CA 1
ATOM 6560 C C . THR E 1 17 ? 29.765 -4.054 -9.858 1.00 53.15 9 THR E C 1
ATOM 6561 O O . THR E 1 17 ? 28.961 -4.294 -8.962 1.00 55.40 9 THR E O 1
ATOM 6565 N N . SER E 1 18 ? 29.475 -3.252 -10.877 1.00 53.59 10 SER E N 1
ATOM 6566 C CA . SER E 1 18 ? 28.231 -2.475 -10.896 1.00 46.29 10 SER E CA 1
ATOM 6567 C C . SER E 1 18 ? 26.983 -3.317 -11.164 1.00 49.66 10 SER E C 1
ATOM 6568 O O . SER E 1 18 ? 25.866 -2.920 -10.816 1.00 48.75 10 SER E O 1
ATOM 6571 N N . THR E 1 19 ? 27.175 -4.480 -11.778 1.00 51.64 11 THR E N 1
ATOM 6572 C CA . THR E 1 19 ? 26.067 -5.367 -12.119 1.00 52.67 11 THR E CA 1
ATOM 6573 C C . THR E 1 19 ? 26.354 -6.730 -11.504 1.00 58.83 11 THR E C 1
ATOM 6574 O O . THR E 1 19 ? 27.234 -6.846 -10.654 1.00 60.34 11 THR E O 1
ATOM 6578 N N . GLU E 1 20 ? 25.632 -7.765 -11.919 1.00 59.15 12 GLU E N 1
ATOM 6579 C CA . GLU E 1 20 ? 25.903 -9.084 -11.362 1.00 61.95 12 GLU E CA 1
ATOM 6580 C C . GLU E 1 20 ? 27.244 -9.635 -11.872 1.00 64.97 12 GLU E C 1
ATOM 6581 O O . GLU E 1 20 ? 27.753 -10.624 -11.350 1.00 64.04 12 GLU E O 1
ATOM 6587 N N . ALA E 1 21 ? 27.820 -8.984 -12.882 1.00 66.78 13 ALA E N 1
ATOM 6588 C CA . ALA E 1 21 ? 29.151 -9.342 -13.367 1.00 66.85 13 ALA E CA 1
ATOM 6589 C C . ALA E 1 21 ? 30.238 -8.740 -12.487 1.00 69.48 13 ALA E C 1
ATOM 6590 O O . ALA E 1 21 ? 30.171 -7.571 -12.104 1.00 70.82 13 ALA E O 1
ATOM 6592 N N . CYS E 1 22 ? 31.245 -9.548 -12.181 1.00 68.27 14 CYS E N 1
ATOM 6593 C CA . CYS E 1 22 ? 32.410 -9.081 -11.451 1.00 62.53 14 CYS E CA 1
ATOM 6594 C C . CYS E 1 22 ? 33.636 -9.305 -12.326 1.00 63.03 14 CYS E C 1
ATOM 6595 O O . CYS E 1 22 ? 33.891 -10.437 -12.756 1.00 66.81 14 CYS E O 1
ATOM 6598 N N . SER E 1 23 ? 34.394 -8.245 -12.607 1.00 55.60 15 SER E N 1
ATOM 6599 C CA . SER E 1 23 ? 35.532 -8.398 -13.511 1.00 57.68 15 SER E CA 1
ATOM 6600 C C . SER E 1 23 ? 36.725 -7.517 -13.188 1.00 64.25 15 SER E C 1
ATOM 6601 O O . SER E 1 23 ? 36.590 -6.446 -12.603 1.00 62.95 15 SER E O 1
ATOM 6604 N N . VAL E 1 24 ? 37.900 -8.001 -13.577 1.00 60.34 16 VAL E N 1
ATOM 6605 C CA . VAL E 1 24 ? 39.156 -7.305 -13.348 1.00 60.90 16 VAL E CA 1
ATOM 6606 C C . VAL E 1 24 ? 39.976 -7.349 -14.630 1.00 69.86 16 VAL E C 1
ATOM 6607 O O . VAL E 1 24 ? 39.881 -8.298 -15.411 1.00 64.59 16 VAL E O 1
ATOM 6611 N N . ALA E 1 25 ? 40.777 -6.312 -14.846 1.00 67.87 17 ALA E N 1
ATOM 6612 C CA . ALA E 1 25 ? 41.601 -6.225 -16.038 1.00 66.58 17 ALA E CA 1
ATOM 6613 C C . ALA E 1 25 ? 42.886 -5.468 -15.726 1.00 72.14 17 ALA E C 1
ATOM 6614 O O . ALA E 1 25 ? 42.906 -4.622 -14.831 1.00 74.05 17 ALA E O 1
ATOM 6616 N N . LEU E 1 26 ? 43.954 -5.764 -16.466 1.00 73.26 18 LEU E N 1
ATOM 6617 C CA . LEU E 1 26 ? 45.250 -5.131 -16.221 1.00 70.62 18 LEU E CA 1
ATOM 6618 C C . LEU E 1 26 ? 45.969 -4.752 -17.508 1.00 73.29 18 LEU E C 1
ATOM 6619 O O . LEU E 1 26 ? 46.058 -5.556 -18.436 1.00 71.95 18 LEU E O 1
ATOM 6624 N N . LEU E 1 27 ? 46.464 -3.517 -17.557 1.00 77.14 19 LEU E N 1
ATOM 6625 C CA . LEU E 1 27 ? 47.337 -3.075 -18.640 1.00 85.11 19 LEU E CA 1
ATOM 6626 C C . LEU E 1 27 ? 48.759 -2.896 -18.111 1.00 92.10 19 LEU E C 1
ATOM 6627 O O . LEU E 1 27 ? 48.976 -2.187 -17.129 1.00 93.07 19 LEU E O 1
ATOM 6632 N N . HIS E 1 28 ? 49.725 -3.555 -18.740 1.00 91.98 20 HIS E N 1
ATOM 6633 C CA . HIS E 1 28 ? 51.118 -3.428 -18.319 1.00 89.23 20 HIS E CA 1
ATOM 6634 C C . HIS E 1 28 ? 52.074 -3.715 -19.462 1.00 89.34 20 HIS E C 1
ATOM 6635 O O . HIS E 1 28 ? 51.987 -4.774 -20.092 1.00 89.99 20 HIS E O 1
ATOM 6642 N N . GLU E 1 29 ? 52.996 -2.786 -19.700 1.00 119.79 21 GLU E N 1
ATOM 6643 C CA . GLU E 1 29 ? 53.986 -2.915 -20.767 1.00 123.17 21 GLU E CA 1
ATOM 6644 C C . GLU E 1 29 ? 53.320 -3.259 -22.100 1.00 121.32 21 GLU E C 1
ATOM 6645 O O . GLU E 1 29 ? 53.836 -4.066 -22.872 1.00 121.36 21 GLU E O 1
ATOM 6647 N N . GLY E 1 30 ? 52.161 -2.656 -22.350 1.00 116.34 22 GLY E N 1
ATOM 6648 C CA . GLY E 1 30 ? 51.471 -2.811 -23.617 1.00 113.96 22 GLY E CA 1
ATOM 6649 C C . GLY E 1 30 ? 50.506 -3.978 -23.728 1.00 117.12 22 GLY E C 1
ATOM 6650 O O . GLY E 1 30 ? 49.725 -4.050 -24.677 1.00 107.54 22 GLY E O 1
ATOM 6651 N N . ARG E 1 31 ? 50.554 -4.893 -22.766 1.00 118.62 23 ARG E N 1
ATOM 6652 C CA . ARG E 1 31 ? 49.703 -6.080 -22.803 1.00 119.54 23 ARG E CA 1
ATOM 6653 C C . ARG E 1 31 ? 48.481 -5.937 -21.892 1.00 112.61 23 ARG E C 1
ATOM 6654 O O . ARG E 1 31 ? 48.564 -5.350 -20.812 1.00 114.99 23 ARG E O 1
ATOM 6656 N N . ALA E 1 32 ? 47.351 -6.482 -22.336 1.00 103.05 24 ALA E N 1
ATOM 6657 C CA . ALA E 1 32 ? 46.106 -6.413 -21.576 1.00 92.60 24 ALA E CA 1
ATOM 6658 C C . ALA E 1 32 ? 45.554 -7.800 -21.261 1.00 91.17 24 ALA E C 1
ATOM 6659 O O . ALA E 1 32 ? 45.460 -8.652 -22.148 1.00 87.09 24 ALA E O 1
ATOM 6661 N N . LEU E 1 33 ? 45.180 -8.016 -20.000 1.00 84.35 25 LEU E N 1
ATOM 6662 C CA . LEU E 1 33 ? 44.617 -9.293 -19.571 1.00 82.51 25 LEU E CA 1
ATOM 6663 C C . LEU E 1 33 ? 43.420 -9.068 -18.653 1.00 80.80 25 LEU E C 1
ATOM 6664 O O . LEU E 1 33 ? 43.406 -8.119 -17.868 1.00 80.39 25 LEU E O 1
ATOM 6669 N N . SER E 1 34 ? 42.419 -9.939 -18.739 1.00 77.82 26 SER E N 1
ATOM 6670 C CA . SER E 1 34 ? 41.238 -9.802 -17.892 1.00 76.68 26 SER E CA 1
ATOM 6671 C C . SER E 1 34 ? 40.668 -11.139 -17.425 1.00 82.03 26 SER E C 1
ATOM 6672 O O . SER E 1 34 ? 40.914 -12.188 -18.029 1.00 84.06 26 SER E O 1
ATOM 6675 N N . HIS E 1 35 ? 39.910 -11.082 -16.333 1.00 81.34 27 HIS E N 1
ATOM 6676 C CA . HIS E 1 35 ? 39.128 -12.218 -15.860 1.00 79.57 27 HIS E CA 1
ATOM 6677 C C . HIS E 1 35 ? 37.703 -11.732 -15.563 1.00 74.86 27 HIS E C 1
ATOM 6678 O O . HIS E 1 35 ? 37.501 -10.581 -15.180 1.00 66.83 27 HIS E O 1
ATOM 6680 N N . TYR E 1 36 ? 36.726 -12.618 -15.736 1.00 73.50 28 TYR E N 1
ATOM 6681 C CA . TYR E 1 36 ? 35.310 -12.246 -15.744 1.00 66.18 28 TYR E CA 1
ATOM 6682 C C . TYR E 1 36 ? 34.457 -13.369 -15.164 1.00 66.71 28 TYR E C 1
ATOM 6683 O O . TYR E 1 36 ? 34.511 -14.501 -15.641 1.00 68.86 28 TYR E O 1
ATOM 6692 N N . GLU E 1 37 ? 33.678 -13.058 -14.131 1.00 68.35 29 GLU E N 1
ATOM 6693 C CA . GLU E 1 37 ? 32.835 -14.054 -13.469 1.00 71.70 29 GLU E CA 1
ATOM 6694 C C . GLU E 1 37 ? 31.454 -13.478 -13.154 1.00 78.88 29 GLU E C 1
ATOM 6695 O O . GLU E 1 37 ? 31.298 -12.261 -13.015 1.00 83.59 29 GLU E O 1
ATOM 6701 N N . VAL E 1 38 ? 30.449 -14.343 -13.043 1.00 74.84 30 VAL E N 1
ATOM 6702 C CA . VAL E 1 38 ? 29.119 -13.898 -12.637 1.00 74.82 30 VAL E CA 1
ATOM 6703 C C . VAL E 1 38 ? 28.865 -14.332 -11.193 1.00 82.02 30 VAL E C 1
ATOM 6704 O O . VAL E 1 38 ? 28.652 -15.515 -10.920 1.00 77.43 30 VAL E O 1
ATOM 6708 N N . ILE E 1 39 ? 28.895 -13.373 -10.269 1.00 87.75 31 ILE E N 1
ATOM 6709 C CA . ILE E 1 39 ? 28.746 -13.671 -8.845 1.00 94.56 31 ILE E CA 1
ATOM 6710 C C . ILE E 1 39 ? 27.699 -12.768 -8.203 1.00 96.38 31 ILE E C 1
ATOM 6711 O O . ILE E 1 39 ? 28.044 -11.752 -7.604 1.00 100.43 31 ILE E O 1
ATOM 6713 N N . PRO E 1 40 ? 26.413 -13.141 -8.318 1.00 95.75 32 PRO E N 1
ATOM 6714 C CA . PRO E 1 40 ? 25.281 -12.326 -7.850 1.00 97.53 32 PRO E CA 1
ATOM 6715 C C . PRO E 1 40 ? 25.264 -12.024 -6.345 1.00 107.31 32 PRO E C 1
ATOM 6716 O O . PRO E 1 40 ? 24.918 -10.908 -5.957 1.00 108.49 32 PRO E O 1
ATOM 6720 N N . ARG E 1 41 ? 25.626 -12.993 -5.511 1.00 112.41 33 ARG E N 1
ATOM 6721 C CA . ARG E 1 41 ? 25.556 -12.803 -4.064 1.00 115.38 33 ARG E CA 1
ATOM 6722 C C . ARG E 1 41 ? 26.703 -11.943 -3.509 1.00 119.78 33 ARG E C 1
ATOM 6723 O O . ARG E 1 41 ? 26.491 -10.793 -3.114 1.00 115.10 33 ARG E O 1
ATOM 6725 N N . LEU E 1 42 ? 27.914 -12.501 -3.494 1.00 125.50 34 LEU E N 1
ATOM 6726 C CA . LEU E 1 42 ? 29.061 -11.852 -2.853 1.00 125.24 34 LEU E CA 1
ATOM 6727 C C . LEU E 1 42 ? 30.115 -11.315 -3.827 1.00 122.67 34 LEU E C 1
ATOM 6728 O O . LEU E 1 42 ? 31.036 -12.032 -4.217 1.00 123.65 34 LEU E O 1
ATOM 6730 N N . HIS E 1 43 ? 29.988 -10.046 -4.202 1.00 123.24 35 HIS E N 1
ATOM 6731 C CA . HIS E 1 43 ? 31.020 -9.383 -4.995 1.00 123.26 35 HIS E CA 1
ATOM 6732 C C . HIS E 1 43 ? 32.258 -9.136 -4.148 1.00 125.92 35 HIS E C 1
ATOM 6733 O O . HIS E 1 43 ? 33.384 -9.324 -4.606 1.00 122.90 35 HIS E O 1
ATOM 6740 N N . ALA E 1 44 ? 32.031 -8.703 -2.910 1.00 121.63 36 ALA E N 1
ATOM 6741 C CA . ALA E 1 44 ? 33.107 -8.405 -1.969 1.00 122.56 36 ALA E CA 1
ATOM 6742 C C . ALA E 1 44 ? 33.998 -9.622 -1.721 1.00 124.67 36 ALA E C 1
ATOM 6743 O O . ALA E 1 44 ? 35.228 -9.515 -1.740 1.00 131.31 36 ALA E O 1
ATOM 6745 N N . GLN E 1 45 ? 33.370 -10.777 -1.505 1.00 115.91 37 GLN E N 1
ATOM 6746 C CA . GLN E 1 45 ? 34.090 -12.002 -1.166 1.00 100.54 37 GLN E CA 1
ATOM 6747 C C . GLN E 1 45 ? 34.881 -12.603 -2.336 1.00 94.94 37 GLN E C 1
ATOM 6748 O O . GLN E 1 45 ? 35.573 -13.600 -2.158 1.00 99.68 37 GLN E O 1
ATOM 6750 N N . ARG E 1 46 ? 34.790 -12.002 -3.521 1.00 88.93 38 ARG E N 1
ATOM 6751 C CA . ARG E 1 46 ? 35.466 -12.541 -4.703 1.00 79.41 38 ARG E CA 1
ATOM 6752 C C . ARG E 1 46 ? 36.319 -11.506 -5.450 1.00 77.37 38 ARG E C 1
ATOM 6753 O O . ARG E 1 46 ? 37.194 -11.878 -6.235 1.00 75.51 38 ARG E O 1
ATOM 6755 N N . LEU E 1 47 ? 36.079 -10.218 -5.200 1.00 74.13 39 LEU E N 1
ATOM 6756 C CA . LEU E 1 47 ? 36.783 -9.148 -5.918 1.00 70.58 39 LEU E CA 1
ATOM 6757 C C . LEU E 1 47 ? 38.292 -9.149 -5.684 1.00 76.75 39 LEU E C 1
ATOM 6758 O O . LEU E 1 47 ? 39.074 -9.163 -6.638 1.00 83.95 39 LEU E O 1
ATOM 6763 N N . LEU E 1 48 ? 38.697 -9.110 -4.419 1.00 68.53 40 LEU E N 1
ATOM 6764 C CA . LEU E 1 48 ? 40.114 -9.044 -4.086 1.00 63.50 40 LEU E CA 1
ATOM 6765 C C . LEU E 1 48 ? 40.896 -10.300 -4.502 1.00 73.64 40 LEU E C 1
ATOM 6766 O O . LEU E 1 48 ? 42.043 -10.180 -4.930 1.00 76.17 40 LEU E O 1
ATOM 6771 N N . PRO E 1 49 ? 40.302 -11.506 -4.370 1.00 79.29 41 PRO E N 1
ATOM 6772 C CA . PRO E 1 49 ? 41.040 -12.658 -4.909 1.00 77.19 41 PRO E CA 1
ATOM 6773 C C . PRO E 1 49 ? 41.244 -12.610 -6.427 1.00 77.77 41 PRO E C 1
ATOM 6774 O O . PRO E 1 49 ? 42.270 -13.097 -6.909 1.00 79.31 41 PRO E O 1
ATOM 6778 N N . MET E 1 50 ? 40.291 -12.038 -7.162 1.00 77.17 42 MET E N 1
ATOM 6779 C CA . MET E 1 50 ? 40.423 -11.911 -8.614 1.00 75.78 42 MET E CA 1
ATOM 6780 C C . MET E 1 50 ? 41.603 -11.007 -8.964 1.00 71.70 42 MET E C 1
ATOM 6781 O O . MET E 1 50 ? 42.362 -11.292 -9.889 1.00 71.05 42 MET E O 1
ATOM 6786 N N . VAL E 1 51 ? 41.748 -9.925 -8.204 1.00 71.17 43 VAL E N 1
ATOM 6787 C CA . VAL E 1 51 ? 42.859 -8.988 -8.356 1.00 70.42 43 VAL E CA 1
ATOM 6788 C C . VAL E 1 51 ? 44.205 -9.663 -8.071 1.00 79.40 43 VAL E C 1
ATOM 6789 O O . VAL E 1 51 ? 45.183 -9.437 -8.789 1.00 82.74 43 VAL E O 1
ATOM 6793 N N . ARG E 1 52 ? 44.253 -10.486 -7.023 1.00 81.44 44 ARG E N 1
ATOM 6794 C CA . ARG E 1 52 ? 45.480 -11.186 -6.643 1.00 82.74 44 ARG E CA 1
ATOM 6795 C C . ARG E 1 52 ? 45.868 -12.201 -7.713 1.00 87.99 44 ARG E C 1
ATOM 6796 O O . ARG E 1 52 ? 47.033 -12.295 -8.100 1.00 92.40 44 ARG E O 1
ATOM 6798 N N . ASP E 1 53 ? 44.879 -12.953 -8.186 1.00 86.83 45 ASP E N 1
ATOM 6799 C CA . ASP E 1 53 ? 45.082 -13.922 -9.253 1.00 83.99 45 ASP E CA 1
ATOM 6800 C C . ASP E 1 53 ? 45.546 -13.232 -10.532 1.00 83.47 45 ASP E C 1
ATOM 6801 O O . ASP E 1 53 ? 46.436 -13.714 -11.223 1.00 84.76 45 ASP E O 1
ATOM 6806 N N . LEU E 1 54 ? 44.944 -12.089 -10.837 1.00 89.05 46 LEU E N 1
ATOM 6807 C CA . LEU E 1 54 ? 45.270 -11.362 -12.060 1.00 91.98 46 LEU E CA 1
ATOM 6808 C C . LEU E 1 54 ? 46.710 -10.841 -12.044 1.00 91.50 46 LEU E C 1
ATOM 6809 O O . LEU E 1 54 ? 47.453 -11.028 -13.008 1.00 95.23 46 LEU E O 1
ATOM 6814 N N . LEU E 1 55 ? 47.097 -10.187 -10.952 1.00 85.47 47 LEU E N 1
ATOM 6815 C CA . LEU E 1 55 ? 48.454 -9.671 -10.814 1.00 83.56 47 LEU E CA 1
ATOM 6816 C C . LEU E 1 55 ? 49.472 -10.797 -10.890 1.00 88.48 47 LEU E C 1
ATOM 6817 O O . LEU E 1 55 ? 50.518 -10.650 -11.516 1.00 88.70 47 LEU E O 1
ATOM 6822 N N . ASP E 1 56 ? 49.159 -11.918 -10.248 1.00 93.93 48 ASP E N 1
ATOM 6823 C CA . ASP E 1 56 ? 50.052 -13.071 -10.246 1.00 101.67 48 ASP E CA 1
ATOM 6824 C C . ASP E 1 56 ? 50.139 -13.729 -11.625 1.00 107.59 48 ASP E C 1
ATOM 6825 O O . ASP E 1 56 ? 51.223 -14.122 -12.057 1.00 115.58 48 ASP E O 1
ATOM 6830 N N . GLU E 1 57 ? 49.004 -13.847 -12.312 1.00 104.84 49 GLU E N 1
ATOM 6831 C CA . GLU E 1 57 ? 48.982 -14.393 -13.670 1.00 104.57 49 GLU E CA 1
ATOM 6832 C C . GLU E 1 57 ? 49.820 -13.540 -14.618 1.00 101.87 49 GLU E C 1
ATOM 6833 O O . GLU E 1 57 ? 50.520 -14.062 -15.484 1.00 106.24 49 GLU E O 1
ATOM 6835 N N . ALA E 1 58 ? 49.749 -12.224 -14.447 1.00 95.31 50 ALA E N 1
ATOM 6836 C CA . ALA E 1 58 ? 50.526 -11.315 -15.277 1.00 96.76 50 ALA E CA 1
ATOM 6837 C C . ALA E 1 58 ? 51.949 -11.172 -14.750 1.00 101.31 50 ALA E C 1
ATOM 6838 O O . ALA E 1 58 ? 52.841 -10.716 -15.465 1.00 102.71 50 ALA E O 1
ATOM 6840 N N . GLY E 1 59 ? 52.159 -11.588 -13.505 1.00 99.29 51 GLY E N 1
ATOM 6841 C CA . GLY E 1 59 ? 53.443 -11.426 -12.845 1.00 99.01 51 GLY E CA 1
ATOM 6842 C C . GLY E 1 59 ? 53.789 -9.982 -12.522 1.00 97.02 51 GLY E C 1
ATOM 6843 O O . GLY E 1 59 ? 54.957 -9.593 -12.573 1.00 97.56 51 GLY E O 1
ATOM 6844 N N . VAL E 1 60 ? 52.776 -9.189 -12.183 1.00 95.39 52 VAL E N 1
ATOM 6845 C CA . VAL E 1 60 ? 52.971 -7.775 -11.872 1.00 93.85 52 VAL E CA 1
ATOM 6846 C C . VAL E 1 60 ? 52.664 -7.480 -10.398 1.00 93.40 52 VAL E C 1
ATOM 6847 O O . VAL E 1 60 ? 51.770 -8.088 -9.803 1.00 92.23 52 VAL E O 1
ATOM 6849 N N . ALA E 1 61 ? 53.414 -6.542 -9.820 1.00 92.62 53 ALA E N 1
ATOM 6850 C CA . ALA E 1 61 ? 53.246 -6.152 -8.420 1.00 85.35 53 ALA E CA 1
ATOM 6851 C C . ALA E 1 61 ? 52.364 -4.914 -8.288 1.00 87.52 53 ALA E C 1
ATOM 6852 O O . ALA E 1 61 ? 52.356 -4.052 -9.168 1.00 91.61 53 ALA E O 1
ATOM 6854 N N . LEU E 1 62 ? 51.647 -4.824 -7.172 1.00 82.18 54 LEU E N 1
ATOM 6855 C CA . LEU E 1 62 ? 50.634 -3.791 -6.966 1.00 79.81 54 LEU E CA 1
ATOM 6856 C C . LEU E 1 62 ? 51.221 -2.380 -6.895 1.00 80.89 54 LEU E C 1
ATOM 6857 O O . LEU E 1 62 ? 50.561 -1.399 -7.251 1.00 83.18 54 LEU E O 1
ATOM 6862 N N . SER E 1 63 ? 52.464 -2.282 -6.443 1.00 81.95 55 SER E N 1
ATOM 6863 C CA . SER E 1 63 ? 53.155 -1.001 -6.372 1.00 82.81 55 SER E CA 1
ATOM 6864 C C . SER E 1 63 ? 53.505 -0.472 -7.767 1.00 85.74 55 SER E C 1
ATOM 6865 O O . SER E 1 63 ? 53.855 0.699 -7.926 1.00 86.40 55 SER E O 1
ATOM 6868 N N . ALA E 1 64 ? 53.426 -1.342 -8.771 1.00 85.74 56 ALA E N 1
ATOM 6869 C CA . ALA E 1 64 ? 53.722 -0.946 -10.147 1.00 87.88 56 ALA E CA 1
ATOM 6870 C C . ALA E 1 64 ? 52.532 -0.267 -10.824 1.00 89.68 56 ALA E C 1
ATOM 6871 O O . ALA E 1 64 ? 52.683 0.338 -11.886 1.00 95.24 56 ALA E O 1
ATOM 6873 N N . VAL E 1 65 ? 51.359 -0.350 -10.203 1.00 84.99 57 VAL E N 1
ATOM 6874 C CA . VAL E 1 65 ? 50.153 0.219 -10.790 1.00 86.62 57 VAL E CA 1
ATOM 6875 C C . VAL E 1 65 ? 50.238 1.737 -10.781 1.00 89.27 57 VAL E C 1
ATOM 6876 O O . VAL E 1 65 ? 50.554 2.347 -9.759 1.00 89.31 57 VAL E O 1
ATOM 6880 N N . ASP E 1 66 ? 49.977 2.345 -11.933 1.00 92.35 58 ASP E N 1
ATOM 6881 C CA . ASP E 1 66 ? 50.066 3.793 -12.059 1.00 92.78 58 ASP E CA 1
ATOM 6882 C C . ASP E 1 66 ? 48.734 4.452 -11.713 1.00 90.32 58 ASP E C 1
ATOM 6883 O O . ASP E 1 66 ? 48.709 5.567 -11.200 1.00 92.05 58 ASP E O 1
ATOM 6888 N N . ALA E 1 67 ? 47.634 3.752 -11.980 1.00 85.70 59 ALA E N 1
ATOM 6889 C CA . ALA E 1 67 ? 46.297 4.288 -11.721 1.00 83.56 59 ALA E CA 1
ATOM 6890 C C . ALA E 1 67 ? 45.238 3.177 -11.679 1.00 79.31 59 ALA E C 1
ATOM 6891 O O . ALA E 1 67 ? 45.442 2.095 -12.233 1.00 84.24 59 ALA E O 1
ATOM 6893 N N . ILE E 1 68 ? 44.109 3.449 -11.027 1.00 68.01 60 ILE E N 1
ATOM 6894 C CA . ILE E 1 68 ? 43.036 2.459 -10.916 1.00 69.58 60 ILE E CA 1
ATOM 6895 C C . ILE E 1 68 ? 41.731 2.938 -11.545 1.00 68.55 60 ILE E C 1
ATOM 6896 O O . ILE E 1 68 ? 41.223 4.000 -11.205 1.00 68.02 60 ILE E O 1
ATOM 6901 N N . ALA E 1 69 ? 41.178 2.142 -12.452 1.00 70.31 61 ALA E N 1
ATOM 6902 C CA . ALA E 1 69 ? 39.916 2.498 -13.088 1.00 67.86 61 ALA E CA 1
ATOM 6903 C C . ALA E 1 69 ? 38.784 1.704 -12.474 1.00 64.29 61 ALA E C 1
ATOM 6904 O O . ALA E 1 69 ? 38.970 0.567 -12.052 1.00 70.86 61 ALA E O 1
ATOM 6906 N N . PHE E 1 70 ? 37.605 2.306 -12.418 1.00 62.07 62 PHE E N 1
ATOM 6907 C CA . PHE E 1 70 ? 36.454 1.611 -11.871 1.00 60.30 62 PHE E CA 1
ATOM 6908 C C . PHE E 1 70 ? 35.162 2.046 -12.545 1.00 57.85 62 PHE E C 1
ATOM 6909 O O . PHE E 1 70 ? 35.049 3.175 -13.020 1.00 58.05 62 PHE E O 1
ATOM 6917 N N . GLY E 1 71 ? 34.195 1.133 -12.594 1.00 55.55 63 GLY E N 1
ATOM 6918 C CA . GLY E 1 71 ? 32.856 1.453 -13.045 1.00 52.41 63 GLY E CA 1
ATOM 6919 C C . GLY E 1 71 ? 32.123 2.210 -11.959 1.00 49.71 63 GLY E C 1
ATOM 6920 O O . GLY E 1 71 ? 31.831 1.664 -10.908 1.00 52.97 63 GLY E O 1
ATOM 6921 N N . ARG E 1 72 ? 31.812 3.472 -12.214 1.00 51.38 64 ARG E N 1
ATOM 6922 C CA A ARG E 1 72 ? 31.180 4.324 -11.218 0.47 53.79 64 ARG E CA 1
ATOM 6923 C CA B ARG E 1 72 ? 31.190 4.296 -11.187 0.53 53.74 64 ARG E CA 1
ATOM 6924 C C . ARG E 1 72 ? 29.669 4.154 -11.229 1.00 48.90 64 ARG E C 1
ATOM 6925 O O . ARG E 1 72 ? 28.949 4.805 -10.465 1.00 47.70 64 ARG E O 1
ATOM 6940 N N . GLY E 1 73 ? 29.185 3.275 -12.097 1.00 43.66 65 GLY E N 1
ATOM 6941 C CA . GLY E 1 73 ? 27.757 3.105 -12.236 1.00 39.02 65 GLY E CA 1
ATOM 6942 C C . GLY E 1 73 ? 27.292 3.805 -13.495 1.00 39.17 65 GLY E C 1
ATOM 6943 O O . GLY E 1 73 ? 28.116 4.255 -14.294 1.00 45.76 65 GLY E O 1
ATOM 6944 N N . PRO E 1 74 ? 25.973 3.875 -13.704 1.00 37.37 66 PRO E N 1
ATOM 6945 C CA . PRO E 1 74 ? 24.908 3.368 -12.830 1.00 41.89 66 PRO E CA 1
ATOM 6946 C C . PRO E 1 74 ? 24.783 1.847 -12.852 1.00 45.52 66 PRO E C 1
ATOM 6947 O O . PRO E 1 74 ? 25.381 1.190 -13.698 1.00 48.03 66 PRO E O 1
ATOM 6951 N N . GLY E 1 75 ? 24.021 1.302 -11.914 1.00 50.45 67 GLY E N 1
ATOM 6952 C CA . GLY E 1 75 ? 23.867 -0.134 -11.781 1.00 55.41 67 GLY E CA 1
ATOM 6953 C C . GLY E 1 75 ? 23.344 -0.457 -10.398 1.00 58.59 67 GLY E C 1
ATOM 6954 O O . GLY E 1 75 ? 22.626 0.356 -9.808 1.00 55.80 67 GLY E O 1
ATOM 6955 N N . ALA E 1 76 ? 23.716 -1.622 -9.873 1.00 58.79 68 ALA E N 1
ATOM 6956 C CA . ALA E 1 76 ? 23.327 -2.016 -8.519 1.00 57.63 68 ALA E CA 1
ATOM 6957 C C . ALA E 1 76 ? 24.007 -1.122 -7.483 1.00 61.80 68 ALA E C 1
ATOM 6958 O O . ALA E 1 76 ? 25.239 -1.051 -7.427 1.00 65.30 68 ALA E O 1
ATOM 6960 N N . PHE E 1 77 ? 23.195 -0.449 -6.670 1.00 55.06 69 PHE E N 1
ATOM 6961 C CA . PHE E 1 77 ? 23.682 0.474 -5.647 1.00 58.28 69 PHE E CA 1
ATOM 6962 C C . PHE E 1 77 ? 24.730 -0.164 -4.730 1.00 65.91 69 PHE E C 1
ATOM 6963 O O . PHE E 1 77 ? 25.781 0.427 -4.476 1.00 73.58 69 PHE E O 1
ATOM 6965 N N . THR E 1 78 ? 24.444 -1.366 -4.239 1.00 60.72 70 THR E N 1
ATOM 6966 C CA . THR E 1 78 ? 25.389 -2.078 -3.380 1.00 66.51 70 THR E CA 1
ATOM 6967 C C . THR E 1 78 ? 26.679 -2.418 -4.124 1.00 68.65 70 THR E C 1
ATOM 6968 O O . THR E 1 78 ? 27.779 -2.221 -3.601 1.00 75.36 70 THR E O 1
ATOM 6972 N N . GLY E 1 79 ? 26.534 -2.926 -5.344 1.00 59.21 71 GLY E N 1
ATOM 6973 C CA . GLY E 1 79 ? 27.669 -3.342 -6.151 1.00 62.04 71 GLY E CA 1
ATOM 6974 C C . GLY E 1 79 ? 28.603 -2.211 -6.536 1.00 64.15 71 GLY E C 1
ATOM 6975 O O . GLY E 1 79 ? 29.824 -2.356 -6.463 1.00 66.10 71 GLY E O 1
ATOM 6976 N N . VAL E 1 80 ? 28.017 -1.090 -6.956 1.00 57.26 72 VAL E N 1
ATOM 6977 C CA . VAL E 1 80 ? 28.769 0.091 -7.355 1.00 52.78 72 VAL E CA 1
ATOM 6978 C C . VAL E 1 80 ? 29.569 0.604 -6.163 1.00 57.17 72 VAL E C 1
ATOM 6979 O O . VAL E 1 80 ? 30.743 0.947 -6.292 1.00 60.40 72 VAL E O 1
ATOM 6983 N N . ARG E 1 81 ? 28.928 0.627 -4.998 1.00 58.29 73 ARG E N 1
ATOM 6984 C CA . ARG E 1 81 ? 29.562 1.091 -3.769 1.00 58.63 73 ARG E CA 1
ATOM 6985 C C . ARG E 1 81 ? 30.699 0.161 -3.322 1.00 63.29 73 ARG E C 1
ATOM 6986 O O . ARG E 1 81 ? 31.659 0.606 -2.688 1.00 64.34 73 ARG E O 1
ATOM 6988 N N . ILE E 1 82 ? 30.595 -1.122 -3.666 1.00 66.58 74 ILE E N 1
ATOM 6989 C CA . ILE E 1 82 ? 31.621 -2.106 -3.326 1.00 67.71 74 ILE E CA 1
ATOM 6990 C C . ILE E 1 82 ? 32.945 -1.796 -4.019 1.00 69.39 74 ILE E C 1
ATOM 6991 O O . ILE E 1 82 ? 33.992 -1.712 -3.370 1.00 70.84 74 ILE E O 1
ATOM 6996 N N . ALA E 1 83 ? 32.896 -1.636 -5.337 1.00 72.16 75 ALA E N 1
ATOM 6997 C CA . ALA E 1 83 ? 34.090 -1.312 -6.106 1.00 72.37 75 ALA E CA 1
ATOM 6998 C C . ALA E 1 83 ? 34.698 -0.025 -5.581 1.00 82.56 75 ALA E C 1
ATOM 6999 O O . ALA E 1 83 ? 35.906 0.071 -5.378 1.00 87.83 75 ALA E O 1
ATOM 7001 N N . ILE E 1 84 ? 33.836 0.951 -5.325 1.00 80.22 76 ILE E N 1
ATOM 7002 C CA . ILE E 1 84 ? 34.266 2.290 -4.950 1.00 75.06 76 ILE E CA 1
ATOM 7003 C C . ILE E 1 84 ? 34.919 2.312 -3.571 1.00 66.67 76 ILE E C 1
ATOM 7004 O O . ILE E 1 84 ? 35.910 3.007 -3.360 1.00 69.33 76 ILE E O 1
ATOM 7009 N N . GLY E 1 85 ? 34.379 1.541 -2.638 1.00 60.21 77 GLY E N 1
ATOM 7010 C CA . GLY E 1 85 ? 35.003 1.430 -1.338 1.00 56.13 77 GLY E CA 1
ATOM 7011 C C . GLY E 1 85 ? 36.390 0.833 -1.461 1.00 57.61 77 GLY E C 1
ATOM 7012 O O . GLY E 1 85 ? 37.366 1.381 -0.939 1.00 60.54 77 GLY E O 1
ATOM 7013 N N . VAL E 1 86 ? 36.473 -0.291 -2.167 1.00 55.48 78 VAL E N 1
ATOM 7014 C CA . VAL E 1 86 ? 37.735 -1.003 -2.352 1.00 55.01 78 VAL E CA 1
ATOM 7015 C C . VAL E 1 86 ? 38.760 -0.156 -3.117 1.00 60.88 78 VAL E C 1
ATOM 7016 O O . VAL E 1 86 ? 39.926 -0.073 -2.724 1.00 63.32 78 VAL E O 1
ATOM 7020 N N . VAL E 1 87 ? 38.321 0.484 -4.198 1.00 59.99 79 VAL E N 1
ATOM 7021 C CA . VAL E 1 87 ? 39.222 1.295 -5.008 1.00 59.28 79 VAL E CA 1
ATOM 7022 C C . VAL E 1 87 ? 39.817 2.438 -4.187 1.00 61.03 79 VAL E C 1
ATOM 7023 O O . VAL E 1 87 ? 41.019 2.690 -4.253 1.00 61.85 79 VAL E O 1
ATOM 7027 N N . GLN E 1 88 ? 38.985 3.102 -3.388 1.00 59.03 80 GLN E N 1
ATOM 7028 C CA . GLN E 1 88 ? 39.459 4.179 -2.528 1.00 58.61 80 GLN E CA 1
ATOM 7029 C C . GLN E 1 88 ? 40.567 3.695 -1.599 1.00 63.07 80 GLN E C 1
ATOM 7030 O O . GLN E 1 88 ? 41.604 4.342 -1.459 1.00 66.04 80 GLN E O 1
ATOM 7036 N N . GLY E 1 89 ? 40.334 2.550 -0.968 1.00 63.89 81 GLY E N 1
ATOM 7037 C CA . GLY E 1 89 ? 41.309 1.950 -0.078 1.00 65.30 81 GLY E CA 1
ATOM 7038 C C . GLY E 1 89 ? 42.592 1.547 -0.778 1.00 68.10 81 GLY E C 1
ATOM 7039 O O . GLY E 1 89 ? 43.682 1.813 -0.271 1.00 75.46 81 GLY E O 1
ATOM 7040 N N . LEU E 1 90 ? 42.466 0.890 -1.930 1.00 63.57 82 LEU E N 1
ATOM 7041 C CA . LEU E 1 90 ? 43.630 0.469 -2.706 1.00 63.23 82 LEU E CA 1
ATOM 7042 C C . LEU E 1 90 ? 44.478 1.660 -3.106 1.00 66.45 82 LEU E C 1
ATOM 7043 O O . LEU E 1 90 ? 45.697 1.665 -2.932 1.00 70.62 82 LEU E O 1
ATOM 7048 N N . ALA E 1 91 ? 43.818 2.666 -3.659 1.00 63.33 83 ALA E N 1
ATOM 7049 C CA . ALA E 1 91 ? 44.512 3.815 -4.213 1.00 72.92 83 ALA E CA 1
ATOM 7050 C C . ALA E 1 91 ? 45.136 4.683 -3.127 1.00 75.83 83 ALA E C 1
ATOM 7051 O O . ALA E 1 91 ? 46.202 5.266 -3.322 1.00 76.19 83 ALA E O 1
ATOM 7053 N N . PHE E 1 92 ? 44.466 4.760 -1.980 1.00 76.29 84 PHE E N 1
ATOM 7054 C CA . PHE E 1 92 ? 44.953 5.559 -0.858 1.00 70.55 84 PHE E CA 1
ATOM 7055 C C . PHE E 1 92 ? 46.254 5.003 -0.302 1.00 66.62 84 PHE E C 1
ATOM 7056 O O . PHE E 1 92 ? 47.191 5.750 -0.035 1.00 67.66 84 PHE E O 1
ATOM 7064 N N . ALA E 1 93 ? 46.310 3.686 -0.138 1.00 67.97 85 ALA E N 1
ATOM 7065 C CA . ALA E 1 93 ? 47.495 3.044 0.412 1.00 70.40 85 ALA E CA 1
ATOM 7066 C C . ALA E 1 93 ? 48.653 3.140 -0.579 1.00 77.05 85 ALA E C 1
ATOM 7067 O O . ALA E 1 93 ? 49.806 3.340 -0.193 1.00 80.28 85 ALA E O 1
ATOM 7069 N N . LEU E 1 94 ? 48.324 3.002 -1.860 1.00 82.33 86 LEU E N 1
ATOM 7070 C CA . LEU E 1 94 ? 49.300 3.041 -2.949 1.00 81.77 86 LEU E CA 1
ATOM 7071 C C . LEU E 1 94 ? 49.699 4.460 -3.359 1.00 79.99 86 LEU E C 1
ATOM 7072 O O . LEU E 1 94 ? 50.675 4.644 -4.095 1.00 80.60 86 LEU E O 1
ATOM 7077 N N . GLN E 1 95 ? 48.936 5.447 -2.889 1.00 84.64 87 GLN E N 1
ATOM 7078 C CA . GLN E 1 95 ? 49.141 6.853 -3.246 1.00 81.60 87 GLN E CA 1
ATOM 7079 C C . GLN E 1 95 ? 49.063 7.061 -4.762 1.00 82.79 87 GLN E C 1
ATOM 7080 O O . GLN E 1 95 ? 49.877 7.781 -5.342 1.00 82.30 87 GLN E O 1
ATOM 7082 N N . ARG E 1 96 ? 48.072 6.432 -5.390 1.00 81.29 88 ARG E N 1
ATOM 7083 C CA . ARG E 1 96 ? 47.893 6.489 -6.840 1.00 78.26 88 ARG E CA 1
ATOM 7084 C C . ARG E 1 96 ? 46.532 7.066 -7.211 1.00 77.55 88 ARG E C 1
ATOM 7085 O O . ARG E 1 96 ? 45.599 7.020 -6.410 1.00 80.81 88 ARG E O 1
ATOM 7093 N N . PRO E 1 97 ? 46.411 7.617 -8.431 1.00 77.66 89 PRO E N 1
ATOM 7094 C CA . PRO E 1 97 ? 45.140 8.218 -8.863 1.00 73.43 89 PRO E CA 1
ATOM 7095 C C . PRO E 1 97 ? 44.097 7.195 -9.307 1.00 69.54 89 PRO E C 1
ATOM 7096 O O . PRO E 1 97 ? 44.443 6.045 -9.584 1.00 68.94 89 PRO E O 1
ATOM 7100 N N . VAL E 1 98 ? 42.836 7.619 -9.382 1.00 68.29 90 VAL E N 1
ATOM 7101 C CA . VAL E 1 98 ? 41.760 6.739 -9.832 1.00 70.62 90 VAL E CA 1
ATOM 7102 C C . VAL E 1 98 ? 41.055 7.290 -11.058 1.00 69.82 90 VAL E C 1
ATOM 7103 O O . VAL E 1 98 ? 41.047 8.494 -11.297 1.00 74.21 90 VAL E O 1
ATOM 7107 N N . LEU E 1 99 ? 40.466 6.394 -11.840 1.00 67.61 91 LEU E N 1
ATOM 7108 C CA . LEU E 1 99 ? 39.776 6.780 -13.065 1.00 64.03 91 LEU E CA 1
ATOM 7109 C C . LEU E 1 99 ? 38.320 6.334 -13.040 1.00 61.05 91 LEU E C 1
ATOM 7110 O O . LEU E 1 99 ? 38.037 5.138 -13.116 1.00 63.88 91 LEU E O 1
ATOM 7115 N N . ALA E 1 100 ? 37.403 7.288 -12.897 1.00 57.99 92 ALA E N 1
ATOM 7116 C CA . ALA E 1 100 ? 35.972 6.984 -12.878 1.00 51.77 92 ALA E CA 1
ATOM 7117 C C . ALA E 1 100 ? 35.384 6.875 -14.287 1.00 54.74 92 ALA E C 1
ATOM 7118 O O . ALA E 1 100 ? 35.531 7.782 -15.107 1.00 51.97 92 ALA E O 1
ATOM 7120 N N . VAL E 1 101 ? 34.722 5.753 -14.559 1.00 52.31 93 VAL E N 1
ATOM 7121 C CA . VAL E 1 101 ? 34.145 5.488 -15.875 1.00 47.84 93 VAL E CA 1
ATOM 7122 C C . VAL E 1 101 ? 32.704 5.008 -15.765 1.00 50.71 93 VAL E C 1
ATOM 7123 O O . VAL E 1 101 ? 32.400 4.118 -14.965 1.00 53.77 93 VAL E O 1
ATOM 7127 N N . SER E 1 102 ? 31.830 5.579 -16.591 1.00 48.42 94 SER E N 1
ATOM 7128 C CA . SER E 1 102 ? 30.425 5.192 -16.620 1.00 40.97 94 SER E CA 1
ATOM 7129 C C . SER E 1 102 ? 30.249 3.761 -17.064 1.00 38.57 94 SER E C 1
ATOM 7130 O O . SER E 1 102 ? 30.887 3.322 -18.009 1.00 44.58 94 SER E O 1
ATOM 7133 N N . ASP E 1 103 ? 29.357 3.038 -16.403 1.00 35.41 95 ASP E N 1
ATOM 7134 C CA . ASP E 1 103 ? 29.062 1.676 -16.829 1.00 37.10 95 ASP E CA 1
ATOM 7135 C C . ASP E 1 103 ? 28.287 1.618 -18.146 1.00 42.87 95 ASP E C 1
ATOM 7136 O O . ASP E 1 103 ? 28.382 0.635 -18.886 1.00 36.76 95 ASP E O 1
ATOM 7141 N N . LEU E 1 104 ? 27.556 2.684 -18.455 1.00 44.50 96 LEU E N 1
ATOM 7142 C CA . LEU E 1 104 ? 26.889 2.795 -19.745 1.00 41.62 96 LEU E CA 1
ATOM 7143 C C . LEU E 1 104 ? 27.927 2.939 -20.863 1.00 42.61 96 LEU E C 1
ATOM 7144 O O . LEU E 1 104 ? 27.796 2.343 -21.934 1.00 43.30 96 LEU E O 1
ATOM 7149 N N . ALA E 1 105 ? 28.953 3.739 -20.605 1.00 40.60 97 ALA E N 1
ATOM 7150 C CA . ALA E 1 105 ? 30.070 3.879 -21.528 1.00 41.45 97 ALA E CA 1
ATOM 7151 C C . ALA E 1 105 ? 30.757 2.540 -21.742 1.00 42.96 97 ALA E C 1
ATOM 7152 O O . ALA E 1 105 ? 31.172 2.222 -22.856 1.00 42.68 97 ALA E O 1
ATOM 7154 N N . ILE E 1 106 ? 30.904 1.774 -20.663 1.00 41.77 98 ILE E N 1
ATOM 7155 C CA . ILE E 1 106 ? 31.577 0.489 -20.731 1.00 44.10 98 ILE E CA 1
ATOM 7156 C C . ILE E 1 106 ? 30.837 -0.461 -21.665 1.00 46.31 98 ILE E C 1
ATOM 7157 O O . ILE E 1 106 ? 31.447 -1.103 -22.517 1.00 50.92 98 ILE E O 1
ATOM 7162 N N . LEU E 1 107 ? 29.521 -0.535 -21.498 1.00 44.65 99 LEU E N 1
ATOM 7163 C CA . LEU E 1 107 ? 28.665 -1.317 -22.383 1.00 46.87 99 LEU E CA 1
ATOM 7164 C C . LEU E 1 107 ? 28.846 -0.884 -23.836 1.00 48.86 99 LEU E C 1
ATOM 7165 O O . LEU E 1 107 ? 28.993 -1.721 -24.728 1.00 50.38 99 LEU E O 1
ATOM 7170 N N . ALA E 1 108 ? 28.861 0.429 -24.061 1.00 44.13 100 ALA E N 1
ATOM 7171 C CA . ALA E 1 108 ? 28.944 0.960 -25.412 1.00 44.05 100 ALA E CA 1
ATOM 7172 C C . ALA E 1 108 ? 30.230 0.494 -26.062 1.00 43.60 100 ALA E C 1
ATOM 7173 O O . ALA E 1 108 ? 30.218 0.034 -27.194 1.00 44.66 100 ALA E O 1
ATOM 7175 N N . GLN E 1 109 ? 31.329 0.585 -25.321 1.00 48.49 101 GLN E N 1
ATOM 7176 C CA . GLN E 1 109 ? 32.643 0.183 -25.811 1.00 50.82 101 GLN E CA 1
ATOM 7177 C C . GLN E 1 109 ? 32.668 -1.314 -26.090 1.00 58.48 101 GLN E C 1
ATOM 7178 O O . GLN E 1 109 ? 33.261 -1.763 -27.071 1.00 61.18 101 GLN E O 1
ATOM 7184 N N . ARG E 1 110 ? 32.019 -2.081 -25.221 1.00 60.29 102 ARG E N 1
ATOM 7185 C CA . ARG E 1 110 ? 31.946 -3.525 -25.400 1.00 58.55 102 ARG E CA 1
ATOM 7186 C C . ARG E 1 110 ? 31.168 -3.890 -26.658 1.00 58.79 102 ARG E C 1
ATOM 7187 O O . ARG E 1 110 ? 31.562 -4.799 -27.396 1.00 58.61 102 ARG E O 1
ATOM 7195 N N . ALA E 1 111 ? 30.060 -3.197 -26.900 1.00 54.80 103 ALA E N 1
ATOM 7196 C CA . ALA E 1 111 ? 29.261 -3.473 -28.091 1.00 52.42 103 ALA E CA 1
ATOM 7197 C C . ALA E 1 111 ? 30.042 -3.115 -29.359 1.00 59.27 103 ALA E C 1
ATOM 7198 O O . ALA E 1 111 ? 29.948 -3.805 -30.373 1.00 62.32 103 ALA E O 1
ATOM 7200 N N . TYR E 1 112 ? 30.817 -2.035 -29.297 1.00 60.17 104 TYR E N 1
ATOM 7201 C CA . TYR E 1 112 ? 31.658 -1.651 -30.422 1.00 58.22 104 TYR E CA 1
ATOM 7202 C C . TYR E 1 112 ? 32.689 -2.734 -30.687 1.00 60.40 104 TYR E C 1
ATOM 7203 O O . TYR E 1 112 ? 32.979 -3.048 -31.838 1.00 61.73 104 TYR E O 1
ATOM 7212 N N . ARG E 1 113 ? 33.230 -3.312 -29.616 1.00 63.95 105 ARG E N 1
ATOM 7213 C CA . ARG E 1 113 ? 34.258 -4.344 -29.745 1.00 68.79 105 ARG E CA 1
ATOM 7214 C C . ARG E 1 113 ? 33.696 -5.634 -30.340 1.00 69.25 105 ARG E C 1
ATOM 7215 O O . ARG E 1 113 ? 34.282 -6.212 -31.252 1.00 77.17 105 ARG E O 1
ATOM 7223 N N . GLU E 1 114 ? 32.548 -6.065 -29.831 1.00 66.71 106 GLU E N 1
ATOM 7224 C CA . GLU E 1 114 ? 31.969 -7.353 -30.198 1.00 70.90 106 GLU E CA 1
ATOM 7225 C C . GLU E 1 114 ? 31.131 -7.309 -31.475 1.00 75.50 106 GLU E C 1
ATOM 7226 O O . GLU E 1 114 ? 31.086 -8.283 -32.218 1.00 81.12 106 GLU E O 1
ATOM 7232 N N . GLN E 1 115 ? 30.464 -6.186 -31.727 1.00 72.76 107 GLN E N 1
ATOM 7233 C CA . GLN E 1 115 ? 29.533 -6.105 -32.849 1.00 70.74 107 GLN E CA 1
ATOM 7234 C C . GLN E 1 115 ? 29.951 -5.095 -33.912 1.00 65.42 107 GLN E C 1
ATOM 7235 O O . GLN E 1 115 ? 29.373 -5.060 -34.997 1.00 66.66 107 GLN E O 1
ATOM 7241 N N . GLY E 1 116 ? 30.940 -4.267 -33.609 1.00 59.65 108 GLY E N 1
ATOM 7242 C CA . GLY E 1 116 ? 31.345 -3.246 -34.558 1.00 63.70 108 GLY E CA 1
ATOM 7243 C C . GLY E 1 116 ? 30.369 -2.082 -34.643 1.00 68.69 108 GLY E C 1
ATOM 7244 O O . GLY E 1 116 ? 30.432 -1.277 -35.571 1.00 72.29 108 GLY E O 1
ATOM 7245 N N . ALA E 1 117 ? 29.451 -2.003 -33.681 1.00 66.05 109 ALA E N 1
ATOM 7246 C CA . ALA E 1 117 ? 28.465 -0.923 -33.646 1.00 56.86 109 ALA E CA 1
ATOM 7247 C C . ALA E 1 117 ? 29.115 0.398 -33.261 1.00 59.18 109 ALA E C 1
ATOM 7248 O O . ALA E 1 117 ? 29.731 0.522 -32.202 1.00 59.66 109 ALA E O 1
ATOM 7250 N N . GLU E 1 118 ? 28.956 1.397 -34.114 1.00 59.44 110 GLU E N 1
ATOM 7251 C CA . GLU E 1 118 ? 29.607 2.673 -33.888 1.00 54.23 110 GLU E CA 1
ATOM 7252 C C . GLU E 1 118 ? 28.661 3.682 -33.219 1.00 51.29 110 GLU E C 1
ATOM 7253 O O . GLU E 1 118 ? 29.087 4.744 -32.766 1.00 49.78 110 GLU E O 1
ATOM 7259 N N . ARG E 1 119 ? 27.380 3.334 -33.149 1.00 46.61 111 ARG E N 1
ATOM 7260 C CA . ARG E 1 119 ? 26.392 4.134 -32.437 1.00 46.90 111 ARG E CA 1
ATOM 7261 C C . ARG E 1 119 ? 25.635 3.217 -31.494 1.00 49.06 111 ARG E C 1
ATOM 7262 O O . ARG E 1 119 ? 24.872 2.356 -31.938 1.00 47.71 111 ARG E O 1
ATOM 7270 N N . VAL E 1 120 ? 25.854 3.381 -30.192 1.00 44.33 112 VAL E N 1
ATOM 7271 C CA . VAL E 1 120 ? 25.258 2.463 -29.238 1.00 41.30 112 VAL E CA 1
ATOM 7272 C C . VAL E 1 120 ? 24.376 3.180 -28.218 1.00 41.98 112 VAL E C 1
ATOM 7273 O O . VAL E 1 120 ? 24.823 4.086 -27.508 1.00 41.20 112 VAL E O 1
ATOM 7277 N N . ALA E 1 121 ? 23.127 2.733 -28.128 1.00 37.98 113 ALA E N 1
ATOM 7278 C CA . ALA E 1 121 ? 22.245 3.146 -27.048 1.00 33.01 113 ALA E CA 1
ATOM 7279 C C . ALA E 1 121 ? 22.382 2.148 -25.903 1.00 37.68 113 ALA E C 1
ATOM 7280 O O . ALA E 1 121 ? 21.903 1.014 -25.982 1.00 39.47 113 ALA E O 1
ATOM 7282 N N . ALA E 1 122 ? 23.031 2.575 -24.831 1.00 34.57 114 ALA E N 1
ATOM 7283 C CA . ALA E 1 122 ? 23.226 1.692 -23.692 1.00 38.30 114 ALA E CA 1
ATOM 7284 C C . ALA E 1 122 ? 22.045 1.811 -22.738 1.00 31.87 114 ALA E C 1
ATOM 7285 O O . ALA E 1 122 ? 21.611 2.915 -22.381 1.00 33.88 114 ALA E O 1
ATOM 7287 N N . ALA E 1 123 ? 21.506 0.673 -22.337 1.00 29.51 115 ALA E N 1
ATOM 7288 C CA . ALA E 1 123 ? 20.405 0.685 -21.390 1.00 34.30 115 ALA E CA 1
ATOM 7289 C C . ALA E 1 123 ? 20.585 -0.406 -20.350 1.00 33.17 115 ALA E C 1
ATOM 7290 O O . ALA E 1 123 ? 20.655 -1.596 -20.675 1.00 33.87 115 ALA E O 1
ATOM 7292 N N . ILE E 1 124 ? 20.602 0.002 -19.092 1.00 35.49 116 ILE E N 1
ATOM 7293 C CA . ILE E 1 124 ? 20.762 -0.936 -17.998 1.00 35.17 116 ILE E CA 1
ATOM 7294 C C . ILE E 1 124 ? 19.488 -0.904 -17.178 1.00 35.79 116 ILE E C 1
ATOM 7295 O O . ILE E 1 124 ? 18.971 0.166 -16.860 1.00 43.76 116 ILE E O 1
ATOM 7300 N N . ASP E 1 125 ? 18.967 -2.077 -16.855 1.00 34.63 117 ASP E N 1
ATOM 7301 C CA . ASP E 1 125 ? 17.763 -2.165 -16.044 1.00 40.17 117 ASP E CA 1
ATOM 7302 C C . ASP E 1 125 ? 18.011 -1.563 -14.660 1.00 38.20 117 ASP E C 1
ATOM 7303 O O . ASP E 1 125 ? 19.002 -1.855 -13.992 1.00 41.56 117 ASP E O 1
ATOM 7308 N N . ALA E 1 126 ? 17.101 -0.697 -14.253 1.00 36.72 118 ALA E N 1
ATOM 7309 C CA . ALA E 1 126 ? 17.124 -0.106 -12.929 1.00 40.42 118 ALA E CA 1
ATOM 7310 C C . ALA E 1 126 ? 15.940 -0.669 -12.144 1.00 43.41 118 ALA E C 1
ATOM 7311 O O . ALA E 1 126 ? 15.068 -1.325 -12.710 1.00 48.40 118 ALA E O 1
ATOM 7313 N N . ARG E 1 127 ? 15.879 -0.429 -10.849 1.00 53.86 119 ARG E N 1
ATOM 7314 C CA . ARG E 1 127 ? 14.711 -0.897 -10.114 1.00 62.48 119 ARG E CA 1
ATOM 7315 C C . ARG E 1 127 ? 13.490 -0.073 -10.534 1.00 66.52 119 ARG E C 1
ATOM 7316 O O . ARG E 1 127 ? 13.620 0.972 -11.180 1.00 65.38 119 ARG E O 1
ATOM 7318 N N . MET E 1 128 ? 12.307 -0.567 -10.192 1.00 65.51 120 MET E N 1
ATOM 7319 C CA . MET E 1 128 ? 11.087 0.237 -10.244 1.00 68.15 120 MET E CA 1
ATOM 7320 C C . MET E 1 128 ? 10.696 0.755 -11.633 1.00 59.37 120 MET E C 1
ATOM 7321 O O . MET E 1 128 ? 10.359 1.932 -11.795 1.00 60.34 120 MET E O 1
ATOM 7326 N N . ASP E 1 129 ? 10.738 -0.141 -12.616 1.00 47.79 121 ASP E N 1
ATOM 7327 C CA . ASP E 1 129 ? 10.154 0.077 -13.941 1.00 39.01 121 ASP E CA 1
ATOM 7328 C C . ASP E 1 129 ? 10.837 1.211 -14.706 1.00 37.43 121 ASP E C 1
ATOM 7329 O O . ASP E 1 129 ? 10.188 1.951 -15.439 1.00 37.20 121 ASP E O 1
ATOM 7334 N N . GLU E 1 130 ? 12.143 1.347 -14.515 1.00 34.32 122 GLU E N 1
ATOM 7335 C CA . GLU E 1 130 ? 12.929 2.324 -15.249 1.00 35.40 122 GLU E CA 1
ATOM 7336 C C . GLU E 1 130 ? 14.211 1.697 -15.774 1.00 36.46 122 GLU E C 1
ATOM 7337 O O . GLU E 1 130 ? 14.610 0.624 -15.322 1.00 37.18 122 GLU E O 1
ATOM 7343 N N . VAL E 1 131 ? 14.874 2.382 -16.704 1.00 30.40 123 VAL E N 1
ATOM 7344 C CA . VAL E 1 131 ? 16.177 1.942 -17.178 1.00 28.14 123 VAL E CA 1
ATOM 7345 C C . VAL E 1 131 ? 17.180 3.076 -17.024 1.00 27.83 123 VAL E C 1
ATOM 7346 O O . VAL E 1 131 ? 16.821 4.233 -17.116 1.00 28.45 123 VAL E O 1
ATOM 7350 N N . TYR E 1 132 ? 18.441 2.741 -16.776 1.00 35.27 124 TYR E N 1
ATOM 7351 C CA . TYR E 1 132 ? 19.498 3.721 -16.929 1.00 28.26 124 TYR E CA 1
ATOM 7352 C C . TYR E 1 132 ? 19.770 3.797 -18.409 1.00 31.84 124 TYR E C 1
ATOM 7353 O O . TYR E 1 132 ? 19.803 2.771 -19.082 1.00 34.80 124 TYR E O 1
ATOM 7362 N N . TRP E 1 133 ? 19.983 5.005 -18.908 1.00 34.60 125 TRP E N 1
ATOM 7363 C CA . TRP E 1 133 ? 19.996 5.247 -20.342 1.00 33.41 125 TRP E CA 1
ATOM 7364 C C . TRP E 1 133 ? 21.115 6.194 -20.699 1.00 37.29 125 TRP E C 1
ATOM 7365 O O . TRP E 1 133 ? 21.270 7.234 -20.061 1.00 38.18 125 TRP E O 1
ATOM 7376 N N . GLY E 1 134 ? 21.908 5.811 -21.697 1.00 34.39 126 GLY E N 1
ATOM 7377 C CA . GLY E 1 134 ? 22.977 6.649 -22.211 1.00 32.49 126 GLY E CA 1
ATOM 7378 C C . GLY E 1 134 ? 23.419 6.250 -23.613 1.00 36.49 126 GLY E C 1
ATOM 7379 O O . GLY E 1 134 ? 23.765 5.101 -23.858 1.00 38.12 126 GLY E O 1
ATOM 7380 N N . CYS E 1 135 ? 23.450 7.214 -24.526 1.00 38.92 127 CYS E N 1
ATOM 7381 C CA . CYS E 1 135 ? 23.811 6.953 -25.916 1.00 35.42 127 CYS E CA 1
ATOM 7382 C C . CYS E 1 135 ? 25.241 7.405 -26.206 1.00 38.80 127 CYS E C 1
ATOM 7383 O O . CYS E 1 135 ? 25.684 8.470 -25.751 1.00 38.76 127 CYS E O 1
ATOM 7386 N N . TYR E 1 136 ? 25.954 6.580 -26.965 1.00 40.70 128 TYR E N 1
ATOM 7387 C CA . TYR E 1 136 ? 27.378 6.765 -27.209 1.00 40.86 128 TYR E CA 1
ATOM 7388 C C . TYR E 1 136 ? 27.713 6.637 -28.682 1.00 44.93 128 TYR E C 1
ATOM 7389 O O . TYR E 1 136 ? 27.065 5.899 -29.418 1.00 44.54 128 TYR E O 1
ATOM 7398 N N . GLN E 1 137 ? 28.735 7.369 -29.107 1.00 46.32 129 GLN E N 1
ATOM 7399 C CA . GLN E 1 137 ? 29.157 7.331 -30.489 1.00 49.60 129 GLN E CA 1
ATOM 7400 C C . GLN E 1 137 ? 30.677 7.326 -30.579 1.00 48.42 129 GLN E C 1
ATOM 7401 O O . GLN E 1 137 ? 31.359 7.998 -29.811 1.00 46.43 129 GLN E O 1
ATOM 7407 N N . LEU E 1 138 ? 31.194 6.543 -31.518 1.00 49.09 130 LEU E N 1
ATOM 7408 C CA . LEU E 1 138 ? 32.627 6.365 -31.698 1.00 52.08 130 LEU E CA 1
ATOM 7409 C C . LEU E 1 138 ? 33.331 7.646 -32.143 1.00 53.94 130 LEU E C 1
ATOM 7410 O O . LEU E 1 138 ? 32.927 8.262 -33.126 1.00 51.94 130 LEU E O 1
ATOM 7415 N N . GLN E 1 139 ? 34.381 8.032 -31.414 1.00 58.45 131 GLN E N 1
ATOM 7416 C CA . GLN E 1 139 ? 35.218 9.193 -31.747 1.00 60.99 131 GLN E CA 1
ATOM 7417 C C . GLN E 1 139 ? 36.693 8.836 -31.571 1.00 73.95 131 GLN E C 1
ATOM 7418 O O . GLN E 1 139 ? 37.188 8.776 -30.441 1.00 69.93 131 GLN E O 1
ATOM 7424 N N . GLN E 1 140 ? 37.397 8.648 -32.689 1.00 88.53 132 GLN E N 1
ATOM 7425 C CA . GLN E 1 140 ? 38.768 8.106 -32.713 1.00 90.57 132 GLN E CA 1
ATOM 7426 C C . GLN E 1 140 ? 38.935 6.862 -31.846 1.00 86.59 132 GLN E C 1
ATOM 7427 O O . GLN E 1 140 ? 39.818 6.824 -30.994 1.00 93.86 132 GLN E O 1
ATOM 7433 N N . GLY E 1 141 ? 38.080 5.862 -32.032 1.00 77.93 133 GLY E N 1
ATOM 7434 C CA . GLY E 1 141 ? 38.263 4.599 -31.339 1.00 71.55 133 GLY E CA 1
ATOM 7435 C C . GLY E 1 141 ? 37.660 4.503 -29.952 1.00 67.16 133 GLY E C 1
ATOM 7436 O O . GLY E 1 141 ? 37.721 3.451 -29.317 1.00 71.31 133 GLY E O 1
ATOM 7437 N N . GLU E 1 142 ? 37.096 5.609 -29.475 1.00 62.88 134 GLU E N 1
ATOM 7438 C CA . GLU E 1 142 ? 36.498 5.673 -28.145 1.00 59.16 134 GLU E CA 1
ATOM 7439 C C . GLU E 1 142 ? 34.993 5.941 -28.206 1.00 52.82 134 GLU E C 1
ATOM 7440 O O . GLU E 1 142 ? 34.550 6.868 -28.881 1.00 52.60 134 GLU E O 1
ATOM 7446 N N . MET E 1 143 ? 34.206 5.134 -27.501 1.00 53.27 135 MET E N 1
ATOM 7447 C CA . MET E 1 143 ? 32.772 5.396 -27.422 1.00 47.55 135 MET E CA 1
ATOM 7448 C C . MET E 1 143 ? 32.543 6.577 -26.494 1.00 47.69 135 MET E C 1
ATOM 7449 O O . MET E 1 143 ? 32.902 6.541 -25.319 1.00 47.24 135 MET E O 1
ATOM 7454 N N . ARG E 1 144 ? 31.963 7.632 -27.046 1.00 51.99 136 ARG E N 1
ATOM 7455 C CA . ARG E 1 144 ? 31.810 8.901 -26.347 1.00 50.41 136 ARG E CA 1
ATOM 7456 C C . ARG E 1 144 ? 30.344 9.274 -26.151 1.00 44.78 136 ARG E C 1
ATOM 7457 O O . ARG E 1 144 ? 29.501 9.042 -27.020 1.00 39.95 136 ARG E O 1
ATOM 7465 N N . LEU E 1 145 ? 30.052 9.858 -24.999 1.00 43.84 137 LEU E N 1
ATOM 7466 C CA . LEU E 1 145 ? 28.686 10.168 -24.624 1.00 40.04 137 LEU E CA 1
ATOM 7467 C C . LEU E 1 145 ? 28.082 11.238 -25.524 1.00 39.59 137 LEU E C 1
ATOM 7468 O O . LEU E 1 145 ? 28.634 12.326 -25.657 1.00 37.62 137 LEU E O 1
ATOM 7473 N N . ALA E 1 146 ? 26.935 10.933 -26.122 1.00 37.53 138 ALA E N 1
ATOM 7474 C CA . ALA E 1 146 ? 26.203 11.924 -26.900 1.00 35.18 138 ALA E CA 1
ATOM 7475 C C . ALA E 1 146 ? 24.955 12.298 -26.131 1.00 45.31 138 ALA E C 1
ATOM 7476 O O . ALA E 1 146 ? 24.030 11.498 -26.004 1.00 48.02 138 ALA E O 1
ATOM 7478 N N . GLY E 1 147 ? 24.922 13.527 -25.633 1.00 45.23 139 GLY E N 1
ATOM 7479 C CA . GLY E 1 147 ? 23.842 13.956 -24.774 1.00 38.45 139 GLY E CA 1
ATOM 7480 C C . GLY E 1 147 ? 24.162 13.599 -23.338 1.00 37.34 139 GLY E C 1
ATOM 7481 O O . GLY E 1 147 ? 25.306 13.704 -22.912 1.00 46.22 139 GLY E O 1
ATOM 7482 N N . SER E 1 148 ? 23.176 13.126 -22.596 1.00 32.77 140 SER E N 1
ATOM 7483 C CA . SER E 1 148 ? 23.423 12.816 -21.201 1.00 41.68 140 SER E CA 1
ATOM 7484 C C . SER E 1 148 ? 22.872 11.467 -20.780 1.00 41.29 140 SER E C 1
ATOM 7485 O O . SER E 1 148 ? 22.035 10.869 -21.460 1.00 34.70 140 SER E O 1
ATOM 7488 N N . GLU E 1 149 ? 23.356 11.010 -19.635 1.00 37.98 141 GLU E N 1
ATOM 7489 C CA . GLU E 1 149 ? 22.870 9.793 -19.037 1.00 35.74 141 GLU E CA 1
ATOM 7490 C C . GLU E 1 149 ? 21.691 10.159 -18.172 1.00 39.01 141 GLU E C 1
ATOM 7491 O O . GLU E 1 149 ? 21.643 11.244 -17.622 1.00 44.70 141 GLU E O 1
ATOM 7497 N N . ALA E 1 150 ? 20.744 9.249 -18.047 1.00 36.72 142 ALA E N 1
ATOM 7498 C CA . ALA E 1 150 ? 19.536 9.537 -17.307 1.00 33.55 142 ALA E CA 1
ATOM 7499 C C . ALA E 1 150 ? 18.902 8.243 -16.777 1.00 36.07 142 ALA E C 1
ATOM 7500 O O . ALA E 1 150 ? 19.274 7.134 -17.195 1.00 36.76 142 ALA E O 1
ATOM 7502 N N . VAL E 1 151 ? 17.966 8.373 -15.842 1.00 33.86 143 VAL E N 1
ATOM 7503 C CA . VAL E 1 151 ? 17.162 7.220 -15.432 1.00 35.20 143 VAL E CA 1
ATOM 7504 C C . VAL E 1 151 ? 15.727 7.547 -15.829 1.00 36.10 143 VAL E C 1
ATOM 7505 O O . VAL E 1 151 ? 15.214 8.607 -15.505 1.00 36.57 143 VAL E O 1
ATOM 7509 N N . LEU E 1 152 ? 15.105 6.661 -16.595 1.00 37.96 144 LEU E N 1
ATOM 7510 C CA . LEU E 1 152 ? 13.871 6.998 -17.304 1.00 38.53 144 LEU E CA 1
ATOM 7511 C C . LEU E 1 152 ? 12.924 5.796 -17.469 1.00 33.51 144 LEU E C 1
ATOM 7512 O O . LEU E 1 152 ? 13.366 4.652 -17.539 1.00 32.45 144 LEU E O 1
ATOM 7517 N N . PRO E 1 153 ? 11.616 6.066 -17.526 1.00 35.14 145 PRO E N 1
ATOM 7518 C CA . PRO E 1 153 ? 10.640 5.095 -18.039 1.00 38.73 145 PRO E CA 1
ATOM 7519 C C . PRO E 1 153 ? 11.006 4.722 -19.467 1.00 42.27 145 PRO E C 1
ATOM 7520 O O . PRO E 1 153 ? 11.416 5.614 -20.204 1.00 35.93 145 PRO E O 1
ATOM 7524 N N . PRO E 1 154 ? 10.861 3.445 -19.858 1.00 39.82 146 PRO E N 1
ATOM 7525 C CA . PRO E 1 154 ? 11.195 3.061 -21.239 1.00 39.68 146 PRO E CA 1
ATOM 7526 C C . PRO E 1 154 ? 10.464 3.924 -22.272 1.00 39.83 146 PRO E C 1
ATOM 7527 O O . PRO E 1 154 ? 11.002 4.155 -23.354 1.00 33.34 146 PRO E O 1
ATOM 7531 N N . GLU E 1 155 ? 9.271 4.410 -21.919 1.00 34.93 147 GLU E N 1
ATOM 7532 C CA . GLU E 1 155 ? 8.444 5.190 -22.834 1.00 33.23 147 GLU E CA 1
ATOM 7533 C C . GLU E 1 155 ? 9.069 6.536 -23.172 1.00 37.99 147 GLU E C 1
ATOM 7534 O O . GLU E 1 155 ? 8.645 7.199 -24.119 1.00 46.32 147 GLU E O 1
ATOM 7540 N N . ARG E 1 156 ? 10.065 6.951 -22.402 1.00 32.62 148 ARG E N 1
ATOM 7541 C CA . ARG E 1 156 ? 10.602 8.303 -22.579 1.00 42.49 148 ARG E CA 1
ATOM 7542 C C . ARG E 1 156 ? 12.061 8.333 -23.058 1.00 45.30 148 ARG E C 1
ATOM 7543 O O . ARG E 1 156 ? 12.659 9.409 -23.104 1.00 48.09 148 ARG E O 1
ATOM 7545 N N . VAL E 1 157 ? 12.637 7.185 -23.433 1.00 40.43 149 VAL E N 1
ATOM 7546 C CA . VAL E 1 157 ? 14.024 7.198 -23.903 1.00 34.35 149 VAL E CA 1
ATOM 7547 C C . VAL E 1 157 ? 14.062 7.689 -25.359 1.00 41.00 149 VAL E C 1
ATOM 7548 O O . VAL E 1 157 ? 13.108 7.492 -26.111 1.00 44.29 149 VAL E O 1
ATOM 7552 N N . ALA E 1 158 ? 15.155 8.360 -25.729 1.00 39.50 150 ALA E N 1
ATOM 7553 C CA . ALA E 1 158 ? 15.345 8.920 -27.072 1.00 37.92 150 ALA E CA 1
ATOM 7554 C C . ALA E 1 158 ? 16.814 8.863 -27.466 1.00 35.28 150 ALA E C 1
ATOM 7555 O O . ALA E 1 158 ? 17.672 8.870 -26.599 1.00 35.56 150 ALA E O 1
ATOM 7557 N N . VAL E 1 159 ? 17.098 8.789 -28.770 1.00 38.71 151 VAL E N 1
ATOM 7558 C CA . VAL E 1 159 ? 18.480 8.759 -29.259 1.00 30.42 151 VAL E CA 1
ATOM 7559 C C . VAL E 1 159 ? 18.845 10.097 -29.882 1.00 35.07 151 VAL E C 1
ATOM 7560 O O . VAL E 1 159 ? 17.985 10.808 -30.418 1.00 35.36 151 VAL E O 1
ATOM 7564 N N . PRO E 1 160 ? 20.135 10.447 -29.816 1.00 41.35 152 PRO E N 1
ATOM 7565 C CA . PRO E 1 160 ? 20.582 11.742 -30.335 1.00 38.18 152 PRO E CA 1
ATOM 7566 C C . PRO E 1 160 ? 20.809 11.708 -31.838 1.00 44.16 152 PRO E C 1
ATOM 7567 O O . PRO E 1 160 ? 21.139 12.747 -32.424 1.00 42.75 152 PRO E O 1
ATOM 7571 N N . TRP E 1 161 ? 20.606 10.547 -32.460 1.00 35.83 153 TRP E N 1
ATOM 7572 C CA A TRP E 1 161 ? 20.743 10.411 -33.909 0.59 39.03 153 TRP E CA 1
ATOM 7573 C CA B TRP E 1 161 ? 20.737 10.472 -33.909 0.41 39.01 153 TRP E CA 1
ATOM 7574 C C . TRP E 1 161 ? 19.368 10.339 -34.572 1.00 39.04 153 TRP E C 1
ATOM 7575 O O . TRP E 1 161 ? 18.349 10.152 -33.902 1.00 42.65 153 TRP E O 1
ATOM 7596 N N . ASP E 1 162 ? 19.338 10.479 -35.887 1.00 40.25 154 ASP E N 1
ATOM 7597 C CA . ASP E 1 162 ? 18.111 10.259 -36.619 1.00 57.44 154 ASP E CA 1
ATOM 7598 C C . ASP E 1 162 ? 17.810 8.760 -36.542 1.00 69.72 154 ASP E C 1
ATOM 7599 O O . ASP E 1 162 ? 18.545 7.962 -37.106 1.00 60.20 154 ASP E O 1
ATOM 7604 N N . ALA E 1 163 ? 16.742 8.389 -35.835 1.00 79.20 155 ALA E N 1
ATOM 7605 C CA . ALA E 1 163 ? 16.459 6.981 -35.514 1.00 81.75 155 ALA E CA 1
ATOM 7606 C C . ALA E 1 163 ? 16.429 6.093 -36.760 1.00 86.91 155 ALA E C 1
ATOM 7607 O O . ALA E 1 163 ? 17.108 5.068 -36.818 1.00 97.76 155 ALA E O 1
ATOM 7609 N N . ALA E 1 164 ? 15.635 6.482 -37.749 1.00 81.54 156 ALA E N 1
ATOM 7610 C CA . ALA E 1 164 ? 15.741 5.883 -39.070 1.00 78.12 156 ALA E CA 1
ATOM 7611 C C . ALA E 1 164 ? 16.931 6.533 -39.766 1.00 83.92 156 ALA E C 1
ATOM 7612 O O . ALA E 1 164 ? 17.267 7.671 -39.452 1.00 92.55 156 ALA E O 1
ATOM 7614 N N . ALA E 1 165 ? 17.578 5.806 -40.673 1.00 82.21 157 ALA E N 1
ATOM 7615 C CA . ALA E 1 165 ? 18.730 6.303 -41.443 1.00 83.64 157 ALA E CA 1
ATOM 7616 C C . ALA E 1 165 ? 20.015 6.456 -40.618 1.00 79.06 157 ALA E C 1
ATOM 7617 O O . ALA E 1 165 ? 21.040 6.905 -41.135 1.00 82.51 157 ALA E O 1
ATOM 7619 N N . ALA E 1 166 ? 19.968 6.100 -39.339 1.00 73.25 158 ALA E N 1
ATOM 7620 C CA . ALA E 1 166 ? 21.200 5.920 -38.574 1.00 67.11 158 ALA E CA 1
ATOM 7621 C C . ALA E 1 166 ? 21.350 4.451 -38.261 1.00 69.78 158 ALA E C 1
ATOM 7622 O O . ALA E 1 166 ? 20.378 3.784 -37.906 1.00 71.04 158 ALA E O 1
ATOM 7624 N N . ASP E 1 167 ? 22.562 3.937 -38.403 1.00 68.85 159 ASP E N 1
ATOM 7625 C CA . ASP E 1 167 ? 22.814 2.579 -37.973 1.00 71.55 159 ASP E CA 1
ATOM 7626 C C . ASP E 1 167 ? 23.204 2.554 -36.502 1.00 62.16 159 ASP E C 1
ATOM 7627 O O . ASP E 1 167 ? 24.354 2.804 -36.157 1.00 60.55 159 ASP E O 1
ATOM 7632 N N . TRP E 1 168 ? 22.236 2.254 -35.638 1.00 55.59 160 TRP E N 1
ATOM 7633 C CA . TRP E 1 168 ? 22.509 2.182 -34.213 1.00 51.38 160 TRP E CA 1
ATOM 7634 C C . TRP E 1 168 ? 22.064 0.866 -33.576 1.00 53.91 160 TRP E C 1
ATOM 7635 O O . TRP E 1 168 ? 21.167 0.178 -34.070 1.00 46.88 160 TRP E O 1
ATOM 7646 N N . PHE E 1 169 ? 22.705 0.551 -32.454 1.00 48.69 161 PHE E N 1
ATOM 7647 C CA . PHE E 1 169 ? 22.626 -0.754 -31.808 1.00 42.78 161 PHE E CA 1
ATOM 7648 C C . PHE E 1 169 ? 22.227 -0.578 -30.344 1.00 48.21 161 PHE E C 1
ATOM 7649 O O . PHE E 1 169 ? 22.634 0.386 -29.703 1.00 50.30 161 PHE E O 1
ATOM 7657 N N . GLY E 1 170 ? 21.424 -1.496 -29.815 1.00 48.54 162 GLY E N 1
ATOM 7658 C CA . GLY E 1 170 ? 21.010 -1.421 -28.423 1.00 42.60 162 GLY E CA 1
ATOM 7659 C C . GLY E 1 170 ? 21.725 -2.425 -27.546 1.00 44.45 162 GLY E C 1
ATOM 7660 O O . GLY E 1 170 ? 21.686 -3.629 -27.825 1.00 42.67 162 GLY E O 1
ATOM 7661 N N . ALA E 1 171 ? 22.366 -1.947 -26.481 1.00 38.68 163 ALA E N 1
ATOM 7662 C CA . ALA E 1 171 ? 23.137 -2.834 -25.613 1.00 43.15 163 ALA E CA 1
ATOM 7663 C C . ALA E 1 171 ? 22.712 -2.717 -24.159 1.00 43.06 163 ALA E C 1
ATOM 7664 O O . ALA E 1 171 ? 22.530 -1.616 -23.657 1.00 42.73 163 ALA E O 1
ATOM 7666 N N . GLY E 1 172 ? 22.557 -3.861 -23.496 1.00 38.49 164 GLY E N 1
ATOM 7667 C CA . GLY E 1 172 ? 22.311 -3.902 -22.067 1.00 33.32 164 GLY E CA 1
ATOM 7668 C C . GLY E 1 172 ? 20.952 -4.432 -21.648 1.00 36.65 164 GLY E C 1
ATOM 7669 O O . GLY E 1 172 ? 20.021 -4.527 -22.456 1.00 40.67 164 GLY E O 1
ATOM 7670 N N . THR E 1 173 ? 20.832 -4.774 -20.369 1.00 35.69 165 THR E N 1
ATOM 7671 C CA . THR E 1 173 ? 19.607 -5.383 -19.857 1.00 38.25 165 THR E CA 1
ATOM 7672 C C . THR E 1 173 ? 18.369 -4.459 -19.922 1.00 35.56 165 THR E C 1
ATOM 7673 O O . THR E 1 173 ? 17.236 -4.930 -19.856 1.00 35.81 165 THR E O 1
ATOM 7677 N N . GLY E 1 174 ? 18.569 -3.156 -20.092 1.00 34.19 166 GLY E N 1
ATOM 7678 C CA . GLY E 1 174 ? 17.425 -2.269 -20.246 1.00 30.04 166 GLY E CA 1
ATOM 7679 C C . GLY E 1 174 ? 16.572 -2.599 -21.461 1.00 37.20 166 GLY E C 1
ATOM 7680 O O . GLY E 1 174 ? 15.375 -2.320 -21.474 1.00 36.53 166 GLY E O 1
ATOM 7681 N N . TRP E 1 175 ? 17.173 -3.261 -22.452 1.00 33.50 167 TRP E N 1
ATOM 7682 C CA . TRP E 1 175 ? 16.485 -3.575 -23.697 1.00 37.71 167 TRP E CA 1
ATOM 7683 C C . TRP E 1 175 ? 15.459 -4.697 -23.568 1.00 40.41 167 TRP E C 1
ATOM 7684 O O . TRP E 1 175 ? 14.745 -4.984 -24.520 1.00 44.69 167 TRP E O 1
ATOM 7695 N N . GLY E 1 176 ? 15.347 -5.290 -22.381 1.00 41.21 168 GLY E N 1
ATOM 7696 C CA . GLY E 1 176 ? 14.200 -6.127 -22.054 1.00 32.80 168 GLY E CA 1
ATOM 7697 C C . GLY E 1 176 ? 12.897 -5.334 -22.133 1.00 48.01 168 GLY E C 1
ATOM 7698 O O . GLY E 1 176 ? 11.815 -5.913 -22.264 1.00 39.35 168 GLY E O 1
ATOM 7699 N N . TYR E 1 177 ? 13.005 -4.001 -22.067 1.00 30.35 169 TYR E N 1
ATOM 7700 C CA . TYR E 1 177 ? 11.843 -3.123 -22.149 1.00 29.83 169 TYR E CA 1
ATOM 7701 C C . TYR E 1 177 ? 11.633 -2.544 -23.543 1.00 29.93 169 TYR E C 1
ATOM 7702 O O . TYR E 1 177 ? 10.935 -1.557 -23.689 1.00 38.70 169 TYR E O 1
ATOM 7711 N N . VAL E 1 178 ? 12.220 -3.168 -24.563 1.00 37.98 170 VAL E N 1
ATOM 7712 C CA . VAL E 1 178 ? 12.218 -2.613 -25.910 1.00 35.63 170 VAL E CA 1
ATOM 7713 C C . VAL E 1 178 ? 10.815 -2.314 -26.473 1.00 43.33 170 VAL E C 1
ATOM 7714 O O . VAL E 1 178 ? 10.634 -1.307 -27.171 1.00 48.38 170 VAL E O 1
ATOM 7718 N N . GLU E 1 179 ? 9.830 -3.166 -26.185 1.00 42.40 171 GLU E N 1
ATOM 7719 C CA . GLU E 1 179 ? 8.486 -2.983 -26.756 1.00 45.24 171 GLU E CA 1
ATOM 7720 C C . GLU E 1 179 ? 7.748 -1.791 -26.182 1.00 47.39 171 GLU E C 1
ATOM 7721 O O . GLU E 1 179 ? 6.699 -1.410 -26.696 1.00 51.06 171 GLU E O 1
ATOM 7727 N N . ARG E 1 180 ? 8.268 -1.231 -25.094 1.00 45.38 172 ARG E N 1
ATOM 7728 C CA . ARG E 1 180 ? 7.640 -0.077 -24.464 1.00 43.81 172 ARG E CA 1
ATOM 7729 C C . ARG E 1 180 ? 8.329 1.201 -24.881 1.00 44.33 172 ARG E C 1
ATOM 7730 O O . ARG E 1 180 ? 7.926 2.278 -24.474 1.00 47.16 172 ARG E O 1
ATOM 7738 N N . MET E 1 181 ? 9.364 1.080 -25.705 1.00 44.34 173 MET E N 1
ATOM 7739 C CA . MET E 1 181 ? 10.148 2.239 -26.111 1.00 41.37 173 MET E CA 1
ATOM 7740 C C . MET E 1 181 ? 9.609 2.831 -27.411 1.00 44.26 173 MET E C 1
ATOM 7741 O O . MET E 1 181 ? 9.080 2.100 -28.241 1.00 41.01 173 MET E O 1
ATOM 7746 N N . PRO E 1 182 ? 9.744 4.163 -27.588 1.00 44.81 174 PRO E N 1
ATOM 7747 C CA . PRO E 1 182 ? 9.220 4.879 -28.758 1.00 44.50 174 PRO E CA 1
ATOM 7748 C C . PRO E 1 182 ? 9.931 4.517 -30.061 1.00 47.03 174 PRO E C 1
ATOM 7749 O O . PRO E 1 182 ? 9.381 4.737 -31.142 1.00 51.22 174 PRO E O 1
ATOM 7753 N N . GLN E 1 183 ? 11.144 3.986 -29.957 1.00 40.11 175 GLN E N 1
ATOM 7754 C CA . GLN E 1 183 ? 11.880 3.540 -31.136 1.00 41.13 175 GLN E CA 1
ATOM 7755 C C . GLN E 1 183 ? 12.725 2.325 -30.785 1.00 38.21 175 GLN E C 1
ATOM 7756 O O . GLN E 1 183 ? 13.020 2.066 -29.620 1.00 43.18 175 GLN E O 1
ATOM 7762 N N . ARG E 1 184 ? 13.137 1.593 -31.802 1.00 43.47 176 ARG E N 1
ATOM 7763 C CA A ARG E 1 184 ? 13.941 0.410 -31.569 0.63 46.06 176 ARG E CA 1
ATOM 7764 C CA B ARG E 1 184 ? 13.865 0.339 -31.623 0.37 45.84 176 ARG E CA 1
ATOM 7765 C C . ARG E 1 184 ? 14.948 0.213 -32.691 1.00 47.72 176 ARG E C 1
ATOM 7766 O O . ARG E 1 184 ? 14.691 0.536 -33.848 1.00 53.16 176 ARG E O 1
ATOM 7781 N N . PRO E 1 185 ? 16.141 -0.276 -32.325 1.00 44.23 177 PRO E N 1
ATOM 7782 C CA . PRO E 1 185 ? 17.223 -0.471 -33.292 1.00 41.27 177 PRO E CA 1
ATOM 7783 C C . PRO E 1 185 ? 17.020 -1.707 -34.160 1.00 46.39 177 PRO E C 1
ATOM 7784 O O . PRO E 1 185 ? 16.138 -2.520 -33.871 1.00 51.50 177 PRO E O 1
ATOM 7788 N N . VAL E 1 186 ? 17.803 -1.828 -35.228 1.00 52.13 178 VAL E N 1
ATOM 7789 C CA . VAL E 1 186 ? 17.760 -3.021 -36.068 1.00 51.83 178 VAL E CA 1
ATOM 7790 C C . VAL E 1 186 ? 18.179 -4.221 -35.234 1.00 58.86 178 VAL E C 1
ATOM 7791 O O . VAL E 1 186 ? 17.581 -5.288 -35.314 1.00 64.50 178 VAL E O 1
ATOM 7795 N N . ALA E 1 187 ? 19.210 -4.030 -34.419 1.00 57.27 179 ALA E N 1
ATOM 7796 C CA . ALA E 1 187 ? 19.735 -5.117 -33.610 1.00 54.61 179 ALA E CA 1
ATOM 7797 C C . ALA E 1 187 ? 19.968 -4.702 -32.161 1.00 50.98 179 ALA E C 1
ATOM 7798 O O . ALA E 1 187 ? 20.241 -3.545 -31.866 1.00 55.96 179 ALA E O 1
ATOM 7800 N N . LEU E 1 188 ? 19.854 -5.660 -31.252 1.00 51.23 180 LEU E N 1
ATOM 7801 C CA . LEU E 1 188 ? 20.181 -5.403 -29.864 1.00 53.79 180 LEU E CA 1
ATOM 7802 C C . LEU E 1 188 ? 20.738 -6.666 -29.196 1.00 50.89 180 LEU E C 1
ATOM 7803 O O . LEU E 1 188 ? 20.612 -7.771 -29.721 1.00 54.66 180 LEU E O 1
ATOM 7808 N N . ASP E 1 189 ? 21.385 -6.476 -28.053 1.00 41.18 181 ASP E N 1
ATOM 7809 C CA . ASP E 1 189 ? 21.815 -7.573 -27.200 1.00 48.26 181 ASP E CA 1
ATOM 7810 C C . ASP E 1 189 ? 21.437 -7.205 -25.764 1.00 48.44 181 ASP E C 1
ATOM 7811 O O . ASP E 1 189 ? 22.143 -6.461 -25.083 1.00 50.54 181 ASP E O 1
ATOM 7816 N N . ALA E 1 190 ? 20.315 -7.743 -25.307 1.00 43.69 182 ALA E N 1
ATOM 7817 C CA . ALA E 1 190 ? 19.782 -7.384 -24.009 1.00 39.67 182 ALA E CA 1
ATOM 7818 C C . ALA E 1 190 ? 20.462 -8.120 -22.863 1.00 40.74 182 ALA E C 1
ATOM 7819 O O . ALA E 1 190 ? 20.094 -7.931 -21.709 1.00 43.71 182 ALA E O 1
ATOM 7821 N N . SER E 1 191 ? 21.443 -8.962 -23.160 1.00 41.84 183 SER E N 1
ATOM 7822 C CA . SER E 1 191 ? 22.112 -9.686 -22.086 1.00 44.92 183 SER E CA 1
ATOM 7823 C C . SER E 1 191 ? 23.487 -9.097 -21.766 1.00 49.49 183 SER E C 1
ATOM 7824 O O . SER E 1 191 ? 24.146 -9.530 -20.823 1.00 52.61 183 SER E O 1
ATOM 7827 N N . LEU E 1 192 ? 23.906 -8.096 -22.533 1.00 48.69 184 LEU E N 1
ATOM 7828 C CA . LEU E 1 192 ? 25.267 -7.572 -22.422 1.00 48.66 184 LEU E CA 1
ATOM 7829 C C . LEU E 1 192 ? 25.519 -6.873 -21.081 1.00 46.70 184 LEU E C 1
ATOM 7830 O O . LEU E 1 192 ? 24.679 -6.119 -20.589 1.00 39.93 184 LEU E O 1
ATOM 7835 N N . LEU E 1 193 ? 26.684 -7.133 -20.496 1.00 46.95 185 LEU E N 1
ATOM 7836 C CA . LEU E 1 193 ? 27.040 -6.563 -19.199 1.00 48.45 185 LEU E CA 1
ATOM 7837 C C . LEU E 1 193 ? 28.376 -5.837 -19.292 1.00 49.92 185 LEU E C 1
ATOM 7838 O O . LEU E 1 193 ? 29.173 -6.113 -20.185 1.00 55.29 185 LEU E O 1
ATOM 7843 N N . PRO E 1 194 ? 28.628 -4.908 -18.362 1.00 49.64 186 PRO E N 1
ATOM 7844 C CA . PRO E 1 194 ? 29.927 -4.225 -18.312 1.00 49.39 186 PRO E CA 1
ATOM 7845 C C . PRO E 1 194 ? 31.096 -5.190 -18.091 1.00 56.68 186 PRO E C 1
ATOM 7846 O O . PRO E 1 194 ? 31.028 -6.066 -17.229 1.00 53.48 186 PRO E O 1
ATOM 7850 N N . HIS E 1 195 ? 32.162 -5.016 -18.863 1.00 60.71 187 HIS E N 1
ATOM 7851 C CA . HIS E 1 195 ? 33.326 -5.894 -18.784 1.00 59.40 187 HIS E CA 1
ATOM 7852 C C . HIS E 1 195 ? 34.597 -5.078 -18.531 1.00 57.38 187 HIS E C 1
ATOM 7853 O O . HIS E 1 195 ? 34.856 -4.093 -19.227 1.00 54.61 187 HIS E O 1
ATOM 7860 N N . ALA E 1 196 ? 35.391 -5.489 -17.545 1.00 56.94 188 ALA E N 1
ATOM 7861 C CA . ALA E 1 196 ? 36.588 -4.740 -17.155 1.00 60.74 188 ALA E CA 1
ATOM 7862 C C . ALA E 1 196 ? 37.585 -4.539 -18.299 1.00 65.01 188 ALA E C 1
ATOM 7863 O O . ALA E 1 196 ? 38.342 -3.567 -18.303 1.00 67.98 188 ALA E O 1
ATOM 7865 N N . GLU E 1 197 ? 37.587 -5.455 -19.261 1.00 64.65 189 GLU E N 1
ATOM 7866 C CA . GLU E 1 197 ? 38.454 -5.336 -20.427 1.00 73.21 189 GLU E CA 1
ATOM 7867 C C . GLU E 1 197 ? 38.193 -4.025 -21.161 1.00 76.57 189 GLU E C 1
ATOM 7868 O O . GLU E 1 197 ? 39.119 -3.326 -21.582 1.00 78.09 189 GLU E O 1
ATOM 7874 N N . ASP E 1 198 ? 36.914 -3.697 -21.299 1.00 74.31 190 ASP E N 1
ATOM 7875 C CA . ASP E 1 198 ? 36.501 -2.512 -22.034 1.00 71.91 190 ASP E CA 1
ATOM 7876 C C . ASP E 1 198 ? 36.572 -1.269 -21.156 1.00 66.03 190 ASP E C 1
ATOM 7877 O O . ASP E 1 198 ? 36.789 -0.162 -21.652 1.00 68.92 190 ASP E O 1
ATOM 7882 N N . LEU E 1 199 ? 36.387 -1.465 -19.854 1.00 61.04 191 LEU E N 1
ATOM 7883 C CA . LEU E 1 199 ? 36.673 -0.437 -18.861 1.00 56.77 191 LEU E CA 1
ATOM 7884 C C . LEU E 1 199 ? 38.139 -0.046 -18.955 1.00 62.14 191 LEU E C 1
ATOM 7885 O O . LEU E 1 199 ? 38.489 1.135 -18.919 1.00 67.40 191 LEU E O 1
ATOM 7890 N N . LEU E 1 200 ? 38.991 -1.056 -19.094 1.00 60.04 192 LEU E N 1
ATOM 7891 C CA . LEU E 1 200 ? 40.424 -0.846 -19.218 1.00 66.97 192 LEU E CA 1
ATOM 7892 C C . LEU E 1 200 ? 40.725 -0.026 -20.465 1.00 69.85 192 LEU E C 1
ATOM 7893 O O . LEU E 1 200 ? 41.557 0.882 -20.434 1.00 74.81 192 LEU E O 1
ATOM 7898 N N . SER E 1 201 ? 40.044 -0.350 -21.560 1.00 62.76 193 SER E N 1
ATOM 7899 C CA . SER E 1 201 ? 40.165 0.416 -22.793 1.00 65.89 193 SER E CA 1
ATOM 7900 C C . SER E 1 201 ? 39.843 1.888 -22.563 1.00 66.67 193 SER E C 1
ATOM 7901 O O . SER E 1 201 ? 40.651 2.763 -22.882 1.00 65.58 193 SER E O 1
ATOM 7904 N N . LEU E 1 202 ? 38.657 2.158 -22.017 1.00 62.06 194 LEU E N 1
ATOM 7905 C CA . LEU E 1 202 ? 38.213 3.537 -21.818 1.00 59.39 194 LEU E CA 1
ATOM 7906 C C . LEU E 1 202 ? 39.186 4.262 -20.908 1.00 67.65 194 LEU E C 1
ATOM 7907 O O . LEU E 1 202 ? 39.579 5.397 -21.182 1.00 70.98 194 LEU E O 1
ATOM 7912 N N . ALA E 1 203 ? 39.586 3.580 -19.838 1.00 70.92 195 ALA E N 1
ATOM 7913 C CA . ALA E 1 203 ? 40.562 4.103 -18.886 1.00 79.50 195 ALA E CA 1
ATOM 7914 C C . ALA E 1 203 ? 41.860 4.528 -19.568 1.00 88.71 195 ALA E C 1
ATOM 7915 O O . ALA E 1 203 ? 42.486 5.512 -19.169 1.00 93.48 195 ALA E O 1
ATOM 7917 N N . GLY E 1 204 ? 42.275 3.767 -20.575 1.00 88.02 196 GLY E N 1
ATOM 7918 C CA . GLY E 1 204 ? 43.454 4.114 -21.347 1.00 85.54 196 GLY E CA 1
ATOM 7919 C C . GLY E 1 204 ? 43.335 5.499 -21.943 1.00 86.85 196 GLY E C 1
ATOM 7920 O O . GLY E 1 204 ? 44.270 6.294 -21.876 1.00 94.96 196 GLY E O 1
ATOM 7921 N N . PHE E 1 205 ? 42.169 5.787 -22.517 1.00 84.09 197 PHE E N 1
ATOM 7922 C CA . PHE E 1 205 ? 41.890 7.093 -23.109 1.00 79.04 197 PHE E CA 1
ATOM 7923 C C . PHE E 1 205 ? 41.854 8.189 -22.050 1.00 75.72 197 PHE E C 1
ATOM 7924 O O . PHE E 1 205 ? 42.401 9.274 -22.247 1.00 75.53 197 PHE E O 1
ATOM 7932 N N . ALA E 1 206 ? 41.199 7.907 -20.932 1.00 75.12 198 ALA E N 1
ATOM 7933 C CA . ALA E 1 206 ? 41.077 8.894 -19.871 1.00 74.83 198 ALA E CA 1
ATOM 7934 C C . ALA E 1 206 ? 42.448 9.196 -19.264 1.00 85.02 198 ALA E C 1
ATOM 7935 O O . ALA E 1 206 ? 42.742 10.342 -18.928 1.00 92.48 198 ALA E O 1
ATOM 7937 N N . TRP E 1 207 ? 43.276 8.161 -19.115 1.00 86.47 199 TRP E N 1
ATOM 7938 C CA . TRP E 1 207 ? 44.616 8.309 -18.536 1.00 90.05 199 TRP E CA 1
ATOM 7939 C C . TRP E 1 207 ? 45.571 9.059 -19.464 1.00 95.68 199 TRP E C 1
ATOM 7940 O O . TRP E 1 207 ? 46.328 9.921 -19.017 1.00 97.47 199 TRP E O 1
ATOM 7951 N N . ALA E 1 208 ? 45.539 8.717 -20.752 1.00 94.10 200 ALA E N 1
ATOM 7952 C CA . ALA E 1 208 ? 46.357 9.399 -21.753 1.00 97.50 200 ALA E CA 1
ATOM 7953 C C . ALA E 1 208 ? 45.899 10.849 -21.899 1.00 99.70 200 ALA E C 1
ATOM 7954 O O . ALA E 1 208 ? 46.655 11.709 -22.346 1.00 100.10 200 ALA E O 1
ATOM 7956 N N . ARG E 1 209 ? 44.651 11.103 -21.517 1.00 87.68 201 ARG E N 1
ATOM 7957 C CA . ARG E 1 209 ? 44.078 12.444 -21.535 1.00 88.30 201 ARG E CA 1
ATOM 7958 C C . ARG E 1 209 ? 44.317 13.138 -20.194 1.00 91.47 201 ARG E C 1
ATOM 7959 O O . ARG E 1 209 ? 44.057 14.331 -20.046 1.00 86.18 201 ARG E O 1
ATOM 7967 N N . GLY E 1 210 ? 44.809 12.370 -19.222 1.00 97.48 202 GLY E N 1
ATOM 7968 C CA . GLY E 1 210 ? 45.208 12.894 -17.925 1.00 104.76 202 GLY E CA 1
ATOM 7969 C C . GLY E 1 210 ? 44.076 13.316 -17.006 1.00 109.81 202 GLY E C 1
ATOM 7970 O O . GLY E 1 210 ? 44.054 14.451 -16.528 1.00 115.10 202 GLY E O 1
ATOM 7971 N N . GLU E 1 211 ? 43.150 12.398 -16.737 1.00 107.71 203 GLU E N 1
ATOM 7972 C CA . GLU E 1 211 ? 41.936 12.725 -15.988 1.00 98.62 203 GLU E CA 1
ATOM 7973 C C . GLU E 1 211 ? 41.859 12.071 -14.614 1.00 97.07 203 GLU E C 1
ATOM 7974 O O . GLU E 1 211 ? 40.790 12.042 -14.003 1.00 97.12 203 GLU E O 1
ATOM 7980 N N . GLY E 1 212 ? 42.975 11.532 -14.134 1.00 92.41 204 GLY E N 1
ATOM 7981 C CA . GLY E 1 212 ? 42.992 10.866 -12.843 1.00 87.67 204 GLY E CA 1
ATOM 7982 C C . GLY E 1 212 ? 42.706 11.807 -11.689 1.00 84.50 204 GLY E C 1
ATOM 7983 O O . GLY E 1 212 ? 43.034 12.991 -11.760 1.00 96.53 204 GLY E O 1
ATOM 7984 N N . VAL E 1 213 ? 42.086 11.291 -10.630 1.00 72.37 205 VAL E N 1
ATOM 7985 C CA . VAL E 1 213 ? 41.790 12.096 -9.445 1.00 70.19 205 VAL E CA 1
ATOM 7986 C C . VAL E 1 213 ? 42.220 11.356 -8.185 1.00 73.46 205 VAL E C 1
ATOM 7987 O O . VAL E 1 213 ? 42.407 10.136 -8.205 1.00 74.78 205 VAL E O 1
ATOM 7991 N N . GLU E 1 214 ? 42.360 12.096 -7.086 1.00 76.03 206 GLU E N 1
ATOM 7992 C CA . GLU E 1 214 ? 42.802 11.516 -5.817 1.00 77.99 206 GLU E CA 1
ATOM 7993 C C . GLU E 1 214 ? 41.774 10.519 -5.286 1.00 81.11 206 GLU E C 1
ATOM 7994 O O . GLU E 1 214 ? 40.572 10.693 -5.486 1.00 79.67 206 GLU E O 1
ATOM 7996 N N . ALA E 1 215 ? 42.259 9.480 -4.609 1.00 84.05 207 ALA E N 1
ATOM 7997 C CA . ALA E 1 215 ? 41.414 8.381 -4.134 1.00 78.48 207 ALA E CA 1
ATOM 7998 C C . ALA E 1 215 ? 40.209 8.863 -3.325 1.00 78.23 207 ALA E C 1
ATOM 7999 O O . ALA E 1 215 ? 39.109 8.333 -3.465 1.00 71.23 207 ALA E O 1
ATOM 8001 N N . GLU E 1 216 ? 40.423 9.883 -2.495 1.00 85.35 208 GLU E N 1
ATOM 8002 C CA . GLU E 1 216 ? 39.372 10.446 -1.648 1.00 81.20 208 GLU E CA 1
ATOM 8003 C C . GLU E 1 216 ? 38.238 11.062 -2.468 1.00 83.76 208 GLU E C 1
ATOM 8004 O O . GLU E 1 216 ? 37.157 11.319 -1.941 1.00 86.05 208 GLU E O 1
ATOM 8006 N N . GLN E 1 217 ? 38.485 11.287 -3.757 1.00 85.36 209 GLN E N 1
ATOM 8007 C CA . GLN E 1 217 ? 37.528 11.973 -4.629 1.00 85.03 209 GLN E CA 1
ATOM 8008 C C . GLN E 1 217 ? 36.692 11.003 -5.470 1.00 92.74 209 GLN E C 1
ATOM 8009 O O . GLN E 1 217 ? 35.854 11.426 -6.262 1.00 96.37 209 GLN E O 1
ATOM 8011 N N . ALA E 1 218 ? 36.911 9.704 -5.295 1.00 95.02 210 ALA E N 1
ATOM 8012 C CA . ALA E 1 218 ? 36.194 8.712 -6.087 1.00 95.55 210 ALA E CA 1
ATOM 8013 C C . ALA E 1 218 ? 34.788 8.474 -5.537 1.00 99.19 210 ALA E C 1
ATOM 8014 O O . ALA E 1 218 ? 34.617 7.865 -4.479 1.00 100.52 210 ALA E O 1
ATOM 8016 N N . LEU E 1 219 ? 33.782 8.953 -6.265 1.00 95.05 211 LEU E N 1
ATOM 8017 C CA . LEU E 1 219 ? 32.391 8.802 -5.845 1.00 85.66 211 LEU E CA 1
ATOM 8018 C C . LEU E 1 219 ? 31.529 8.148 -6.940 1.00 80.50 211 LEU E C 1
ATOM 8019 O O . LEU E 1 219 ? 31.857 8.228 -8.128 1.00 78.63 211 LEU E O 1
ATOM 8021 N N . PRO E 1 220 ? 30.439 7.469 -6.534 1.00 73.22 212 PRO E N 1
ATOM 8022 C CA . PRO E 1 220 ? 29.469 6.897 -7.476 1.00 66.96 212 PRO E CA 1
ATOM 8023 C C . PRO E 1 220 ? 28.651 7.947 -8.202 1.00 66.64 212 PRO E C 1
ATOM 8024 O O . PRO E 1 220 ? 28.529 9.071 -7.721 1.00 66.91 212 PRO E O 1
ATOM 8028 N N . VAL E 1 221 ? 28.086 7.570 -9.343 1.00 64.65 213 VAL E N 1
ATOM 8029 C CA . VAL E 1 221 ? 27.238 8.470 -10.105 1.00 68.59 213 VAL E CA 1
ATOM 8030 C C . VAL E 1 221 ? 25.794 8.407 -9.588 1.00 73.67 213 VAL E C 1
ATOM 8031 O O . VAL E 1 221 ? 25.286 7.338 -9.226 1.00 73.09 213 VAL E O 1
ATOM 8035 N N . TYR E 1 222 ? 25.149 9.570 -9.533 1.00 75.82 214 TYR E N 1
ATOM 8036 C CA . TYR E 1 222 ? 23.741 9.668 -9.160 1.00 73.45 214 TYR E CA 1
ATOM 8037 C C . TYR E 1 222 ? 22.959 10.324 -10.301 1.00 75.38 214 TYR E C 1
ATOM 8038 O O . TYR E 1 222 ? 23.156 11.505 -10.603 1.00 69.52 214 TYR E O 1
ATOM 8040 N N . LEU E 1 223 ? 22.081 9.553 -10.941 1.00 79.37 215 LEU E N 1
ATOM 8041 C CA . LEU E 1 223 ? 21.384 10.029 -12.135 1.00 83.73 215 LEU E CA 1
ATOM 8042 C C . LEU E 1 223 ? 19.951 10.495 -11.862 1.00 95.78 215 LEU E C 1
ATOM 8043 O O . LEU E 1 223 ? 19.341 11.182 -12.691 1.00 96.43 215 LEU E O 1
ATOM 8048 N N . ARG E 1 224 ? 19.419 10.114 -10.704 1.00 100.50 216 ARG E N 1
ATOM 8049 C CA . ARG E 1 224 ? 18.018 10.367 -10.369 1.00 98.89 216 ARG E CA 1
ATOM 8050 C C . ARG E 1 224 ? 17.654 11.851 -10.422 1.00 97.07 216 ARG E C 1
ATOM 8051 O O . ARG E 1 224 ? 17.858 12.592 -9.460 1.00 93.48 216 ARG E O 1
#

InterPro domains:
  IPR000905 Gcp-like domain [PF00814] (31-153)
  IPR000905 Gcp-like domain [PTHR11735] (3-124)
  IPR022496 tRNA threonylcarbamoyl adenosine modification protein TsaB [TIGR03725] (4-216)
  IPR043129 ATPase, nucleotide binding domain [SSF53067] (4-106)
  IPR043129 ATPase, nucleotide binding domain [SSF53067] (109-214)

Solvent-accessible surface area: 43075 Å² total; per-residue (Å²): 239,127,34,11,2,0,0,0,2,0,1,24,93,2,0,1,0,0,1,40,38,89,59,144,67,60,33,80,73,69,66,5,71,86,14,14,22,36,74,2,2,26,8,0,77,86,0,0,85,107,35,71,9,59,15,84,46,1,36,0,0,1,0,0,64,0,17,30,52,68,86,4,2,43,18,0,10,0,0,0,26,0,0,0,18,19,39,157,97,33,2,5,33,14,11,0,1,10,0,0,0,9,31,0,63,102,76,104,47,12,90,58,0,0,0,0,14,21,11,70,122,52,55,0,65,9,0,4,6,79,38,109,175,31,11,3,90,65,33,72,90,43,39,71,29,41,0,86,164,0,64,22,81,27,100,38,94,27,75,75,3,20,0,0,0,37,0,2,13,23,27,73,35,19,84,38,126,3,110,49,54,42,36,64,15,25,3,21,0,53,0,0,7,45,9,0,25,67,6,70,92,110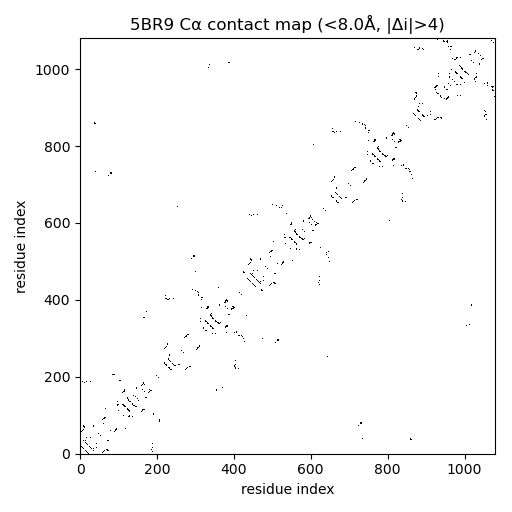,65,82,30,24,102,6,47,92,94,32,62,22,191,71,145,193,34,12,1,0,0,0,1,0,0,17,84,1,0,0,0,0,2,42,57,60,60,178,64,55,45,84,64,39,78,30,75,95,79,15,31,47,73,1,0,19,1,0,111,87,4,12,117,125,35,68,12,64,23,81,49,0,47,0,0,0,0,0,64,0,7,16,56,121,56,5,5,70,25,0,5,5,1,0,5,0,0,1,20,21,30,152,80,37,0,2,43,12,6,0,0,10,0,0,0,11,31,0,67,104,75,108,49,15,88,55,0,0,0,0,10,22,8,82,86,52,34,0,35,11,0,4,7,35,35,97,174,31,12,2,83,78,12,10,58,21,28,18,21,59,0,88,46,2,31,6,4,4,72,36,104,86,22,119,12,20,0,0,0,40,0,2,14,20,21,54,37,18,85,44,135,4,150,50,63,41,39,67,10,23,2,20,0,56,1,0,8,51,7,0,25,67,5,72,90,108,61,79,28,30,60,9,72,49,1,34,30,39,85,40,201,155,180,130,33,9,1,0,0,0,1,0,0,16,84,1,0,1,0,0,2,43,53,115,62,65,64,68,46,79,63,44,80,18,73,78,26,18,39,57,69,3,1,26,1,0,88,86,4,0,83,135,37,70,9,58,17,86,44,0,35,0,0,0,0,0,74,0,6,14,57,120,66,10,5,65,22,0,6,5,5,0,2,0,0,1,20,20,40,156,101,38,1,6,46,13,6,0,0,9,0,0,0,11,33,0,66,101,73,102,49,15,103,78,0,0,0,0,8,20,13,70,103,52,29,0,38,10,0,3,7,54,33,84,177,28,12,3,113,77,28,63,85,25,26,16,48,51,0,76,160,1,65,23,74,25,101,38,76,112,19,113,10,19,0,0,0,34,0,3,12,20,23,77,39,16,82,43,138,5,127,48,54,36,36,82,6,20,1,19,0,56,1,0,6,50,9,0,23,67,12,63,92,114,67,78,32,64,53,7,35,110,0,92,37,39,96,39,212,202,33,10,2,0,0,4,5,12,8,39,82,4,1,1,0,0,2,42,44,98,57,159,65,62,34,75,74,54,107,36,70,106,177,123,83,67,90,9,8,18,6,0,98,62,0,12,116,99,33,71,16,63,24,80,48,1,42,0,0,0,3,8,67,5,16,31,53,88,72,20,16,20,43,15,11,3,4,2,4,0,0,1,21,20,31,146,82,40,0,4,42,13,6,0,0,9,0,1,0,10,37,0,65,105,73,101,46,18,98,39,0,0,0,0,18,71,11,81,91,75,51,0,52,9,0,2,9,49,36,82,174,28,13,3,102,81,6,16,59,49,38,78,18,49,0,79,145,2,26,7,4,6,56,46,100,65,47,68,10,15,0,0,0,46,0,2,65,47,23,152,91,16,86,44,147,8,120,48,66,37,36,90,8,48,5,18,0,55,1,0,9,50,8,0,21,69,10,69,93,106,63,84,31,56,47,6,56,101,1,36,61,44,139,199,38,8,1,0,0,0,0,0,0,14,85,1,0,0,0,0,4,42,72,69,52,68,66,93,42,40,74,87,86,22,93,104,48,15,63,78,24,0,91,68,10,9,52,100,6,14,115,78,50,69,15,64,57,83,41,0,47,0,0,0,0,0,75,0,8,14,54,87,102,3,9,55,36,0,10,42,38,0,61,43,33,1,158,88,37,87,86,35,0,3,47,13,6,0,0,9,0,0,0,12,33,0,66,108,78,99,46,17,92,60,0,0,0,0,9,61,10,62,163,74,51,0,17,9,0,4,7,34,34,96,175,31,16,3,97,80,13,11,59,23,27,23,48,58,0,91,57,2,30,6,4,4,76,41,77,111,20,116,9,19,0,0,0,49,0,2,63,54,24,168,94,18,86,41,136,4,141,46,54,38,38,88,10,23,1,18,0,59,1,0,9,45,8,0,23,70,10,66,95,112,60,85,29,65,71,8,93,65,4,52,74,42,85,40,189

B-factor: mean 45.74, std 19.41, range [16.78, 131.31]

Organism: Pseudomonas aeruginosa (strain ATCC 15692 / DSM 22644 / CIP 104116 / JCM 14847 / LMG 12228 / 1C / PRS 101 / PAO1) (NCBI:txid208964)

Foldseek 3Di:
DDAWEKEWEQQELKTKIWIADPNDIDMDIDRHHPCCLPVNVVRVVVRCVVVVHDLLRHQEYEYECDDHDPVRNVSRLVVRLVSCQVSVHFYHYDHFQQLQVLVCCVPVVQQKEWEWEDDPDQWIWTFIFGDDPSGTHTDDDIDIGRQQPDDDPDDQPDQRYEYEELRCVCVVNHPGHHPYYDNHDGGHRSSSVVNVVVCVVVVDTHHSVDDDPRDDD/DAWEKEWEQQEQKTKIWIADPNDIDMDIDRHPPCRLPVRVVRVVVRCVVVVHDLLRHAEYEYAQDDHDPVRNVSCLVVLLVSCVVSVHFYHYDHFQQLQQLVCCVPPVFQWEWEWEDDPDQWIWTFIFGDDPSGTHTDDDIAIGRQQPDDGPDPQVPDQGEYEELRCVCVVNHPGDHPYYDHVGGGYRSSSVVNSVVCVVVVVTDRSVVRHHDDRD/DDDAWEKEWEQQEQKTKIWIADPNDIDMDIDRHRPCNLPCNVVRVVVRCVVVVHDLLRHQEYEYALDDHDPVRNVSRLVVRLVSCQVSVHFYHYDHFQQLQVLVCCVPPVFQWEWEWEDDPDQWIWTFIWGDDPSGTHTDDDIAIGHQQPDDDPDPLPVDQYEYEELRCVCVVNHPDDHPYYDNHGGRYRRSSVVNSVVCVVVVDGDRSVPSHHDDHD/DAWEKEWEQLDQKTKIWIQDPNDIDMDIDGHDDPGDDPHVVRVVVRCVVVVHDLLRHAEYEYALDDHDDVSNPVVLVVRLVSCVVSVHFYHYDHQQQLQQLVCCVVPVFQWEWEWEDDPDQWIWTWIFGDDPSGTHTDDDIDIGHQQPDDDPDDCVPDFHEYTELRCVCVVNHPDDTPYYDNVGGGHRRSSRVNVVVCVVVPNTDHSVPSHHDD/DAWEKEWEQQEQKTKIWIDDPHDIDMDIDRHNPDNLVCNVVRVVVRCVVVVHDLLRHQEYEYALDDHDPVRNVSRLVVRLVSCVVSVHFYHYDHFQQLQVLVCCVPPVFQKEWEWEDDPDQWIWTWIFGDDPSGTHTDDDIAIGHQQPDDGPDDLPPDQYEYEELRCVCVVNHPGDHPYYDNHGGGYRRSSVVNVVVCVVVPPTDRSVPRHHDDRD

Radius of gyration: 31.18 Å; Cα contacts (8 Å, |Δi|>4): 2813; chains: 5; bounding box: 83×85×81 Å

Sequence (1081 aa):
HMSTLLALDTSTEACSVALLHEGRALSHHYEVIPRLHAQRLLPMVRRDLLDEAGVALSAVDAIAFGRGPGAFTGVRIAIGVVQGLAFALQRPVLAVSDLAILAQRAYREQGAERVAAAIDARMDEVYWGCYQLQQGEMRLAGSEAVLPPERVAVPWDAAAADWFGAGTGWGYVERMPQRRPVALDASLLPHAEDLLSLAGFAWARGEGVEAEQALPVYLRMSTLLALDTSTEACSVALLHEGRALSHHYEVIPRLHAQRLLPMVRRDLLDEAGVALSAVDAIAFGRGPGAFTGVRIAIGVVQGLAFALQRPVLAVSDLAILAQRAYREQGAERVAAAIDARMDEVYWGCYQLQQGEMRLAGSEAVLPPERVAVPWDAAAADWFGAGTGWGYVERMPQRRPVALDASLLPHAEDLLSLAGFAWARGEGVEAEQALPVYLRHHMSTLLALDTSTEACSVALLHEGRALSHHYEVIPRLHAQRLLPMVRRDLLDEAGVALSAVDAIAFGRGPGAFTGVRIAIGVVQGLAFALQRPVLAVSDLAILAQRAYREQGAERVAAAIDARMDEVYWGCYQLQQGEMRLAGSEAVLPPERVAVPWWDAAAADWFGAGTGWGYVERMPQRRPVALDASLLPHAEDLLSLAGFAWARGEGVEAEQALPVYLRMSTLLALDTSTEACSVALLHEGRALSHHYEVIPRLHAQRLLPMVRDLLDEAGVALSAVDAIAFGRRGPGAFTGVRIAIGVVQGLAFALQRRPVLAVSDLAILAQRAYREQGAERVAAAIDARMDEVYWGCYQLQQGEMRLAGSEAVLPPERVAVPWWDAAAADWFGAGTGWGYVERMPQRRPVALDASLLPHAEDLLSLAGFAWARGEGVEAEQALPVYMSTLLALDTSTEACSVALLHEGRALSHYEVIPRLHAQRLLPMVRDLLDEAGVALSAVDAIAFGRRGPGAFTGVRIAIGVVQGLAFALQRPVLAVSDLAILAQRAYREQGAERVAAAIDARMDEVYWGCYQLQQGEMRLAGSEAVLPPERVAVPWWDAAAADWFGAGTGWGYVERMPQRRPVALDASLLPHAEDLLSLAGFAWARGEGVEAEQALPVYLR

Nearest PDB structures (foldseek):
  5br9-assembly3_E  TM=1.002E+00  e=8.572E-47  Pseudomonas aeruginosa PAO1
  6z81-assembly2_D  TM=9.023E-01  e=9.566E-28  Escherichia coli
  4wq5-assembly2_C  TM=9.038E-01  e=1.893E-27  Escherichia coli K-12
  2gel-assembly1_A  TM=9.059E-01  e=4.240E-27  Salmonella enterica subsp. enterica serovar Typhimurium str. LT2
  3r6m-assembly2_C  TM=9.165E-01  e=2.726E-26  Vibrio parahaemolyticus

Secondary structure (DSSP, 8-state):
----EEEEE-SSSEEEEEEEETTEEEEEEEE-TT-HHHHHHHHHHHHHHHHT--GGG--EEEEE--SS-HHHHHHHHHHHHHHHHHHT--EEEE-HHHHHHHHHHHHH--SEEEEEEE-SSS-EEEEEEEEETTEEEEEEEEEEE-GGG---SS-TT-S-EEEESGGGGGGGGSS---SEEETT----HHHHHHHHHHHHHTT--B-TTSPPS----/---EEEEE-SSSEEEEEEEETTEEEEEEEE-TT-HHHHHHHHHHHHHHHHT--GGG--EEEEE--SS-HHHHHHHHHHHHHHHHHHT--EEEE-HHHHHHHHHHHHH--SEEEEEEE-STT-EEEEEEEEETTEEEE-S--EEE-GGG---SS-TTTS--EEESGGGGGGGGSS---SEEETT----HHHHHHHHHHHHHTT--B-GGG-------/-PPP-EEEEE-SSSEEEEEEEETTEEEEEEEE-TT-HHHHHHHHHHHHHHHHT--GGG--EEEEE--SS-HHHHHHHHHHHHHHHHHHT--EEEE-HHHHHHHHHHHHH--SEEEEEEE-STT-EEEEEEEEETTEEEE-S--EEE-GGG---SS-STTS--EEESGGGGGGGGSS---SEEETT----HHHHHHHHHHHHHTT--B-GGG-------/---EEEEE-SSSEEEEEEEETTEEEEEEEE--SSPPP-HHHHHHHHHHHHT--GGG--EEEEE--SS-HHHHHHHHHHHHHHHHHHT--EEEE-HHHHHHHHHHHHH--SEEEEEEEETTTEEEEEEEEEETTEEEEEEEEEEE-GGG---SS-TTTS--EEESGGGGGGGGSS---SEEETT----HHHHHHHHHHHHHTT--B-GGG-----/---EEEEE-SSSEEEEEEEETTEEEEEEEE-SS-SHHHHHHHHHHHHHHHT--GGG--EEEEEEESS-HHHHHHHHHHHHHHHHHHT--EEEEEHHHHHHHHHHHHH--SEEEEEEE-SSS-EEEEEEEEETTEEEE-S--EEE-GGG---SS-STTS--EEESGGGGGGGGSS---SEEETT----HHHHHHHHHHHHHTT--B-GGG-------